Protein 4QWN (pdb70)

Organism: Mus musculus (NCBI:txid10090)

CATH classification: 2.60.120.650

Nearest PDB structures (foldseek):
  4qwn-assembly1_B  TM=1.015E+00  e=5.928E-11  Mus musculus
  4qxc-assembly2_D  TM=9.992E-01  e=4.638E-10  Mus musculus
  7uv9-assembly1_K  TM=1.011E+00  e=9.372E-08  Homo sapiens
  2yu2-assembly1_A  TM=9.706E-01  e=7.187E-08  Homo sapiens
  2yu1-assembly1_A  TM=9.712E-01  e=8.207E-08  Homo sapiens

Structure (mmCIF, N/CA/C/O backbone):
data_4QWN
#
_entry.id   4QWN
#
_cell.length_a   54.343
_cell.length_b   87.568
_cell.length_c   171.681
_cell.angle_alpha   90.00
_cell.angle_beta   90.00
_cell.angle_gamma   90.00
#
_symmetry.space_group_name_H-M   'P 21 21 21'
#
loop_
_entity.id
_entity.type
_entity.pdbx_description
1 polymer 'Lysine-specific demethylase 2A'
2 polymer 'Lysine-specific demethylase 2A'
3 polymer 'Histone H3.2'
4 non-polymer '2-OXOGLUTARIC ACID'
5 non-polymer 'NICKEL (II) ION'
6 water water
#
loop_
_atom_site.group_PDB
_atom_site.id
_atom_site.type_symbol
_atom_site.label_atom_id
_atom_site.label_alt_id
_atom_site.label_comp_id
_atom_site.label_asym_id
_atom_site.label_entity_id
_atom_site.label_seq_id
_atom_site.pdbx_PDB_ins_code
_atom_site.Cartn_x
_atom_site.Cartn_y
_atom_site.Cartn_z
_atom_site.occupancy
_atom_site.B_iso_or_equiv
_atom_site.auth_seq_id
_atom_site.auth_comp_id
_atom_site.auth_asym_id
_atom_site.auth_atom_id
_atom_site.pdbx_PDB_model_num
ATOM 1 N N . ARG A 1 1 ? -27.307 0.375 12.735 1.00 75.54 36 ARG A N 1
ATOM 2 C CA . ARG A 1 1 ? -26.705 0.821 14.019 1.00 76.68 36 ARG A CA 1
ATOM 3 C C . ARG A 1 1 ? -27.785 1.135 15.019 1.00 79.11 36 ARG A C 1
ATOM 4 O O . ARG A 1 1 ? -28.809 1.726 14.680 1.00 79.24 36 ARG A O 1
ATOM 12 N N . THR A 1 2 ? -27.521 0.757 16.262 1.00 77.47 37 THR A N 1
ATOM 13 C CA . THR A 1 2 ? -28.500 0.848 17.327 1.00 75.99 37 THR A CA 1
ATOM 14 C C . THR A 1 2 ? -28.179 1.941 18.360 1.00 69.94 37 THR A C 1
ATOM 15 O O . THR A 1 2 ? -29.089 2.448 19.009 1.00 70.63 37 THR A O 1
ATOM 19 N N . PHE A 1 3 ? -26.908 2.312 18.506 1.00 69.18 38 PHE A N 1
ATOM 20 C CA . PHE A 1 3 ? -26.508 3.379 19.458 1.00 66.79 38 PHE A CA 1
ATOM 21 C C . PHE A 1 3 ? -26.395 4.735 18.758 1.00 60.33 38 PHE A C 1
ATOM 22 O O . PHE A 1 3 ? -26.464 4.801 17.534 1.00 63.47 38 PHE A O 1
ATOM 30 N N . ASP A 1 4 ? -26.215 5.803 19.531 1.00 59.94 39 ASP A N 1
ATOM 31 C CA . ASP A 1 4 ? -26.297 7.164 18.999 1.00 63.67 39 ASP A CA 1
ATOM 32 C C . ASP A 1 4 ? -24.941 7.847 18.903 1.00 61.95 39 ASP A C 1
ATOM 33 O O . ASP A 1 4 ? -24.363 8.233 19.922 1.00 58.62 39 ASP A O 1
ATOM 38 N N . LEU A 1 5 ? -24.496 8.069 17.670 1.00 59.28 40 LEU A N 1
ATOM 39 C CA . LEU A 1 5 ? -23.145 8.531 17.385 1.00 60.17 40 LEU A CA 1
ATOM 40 C C . LEU A 1 5 ? -22.953 9.978 17.804 1.00 63.37 40 LEU A C 1
ATOM 41 O O . LEU A 1 5 ? -21.871 10.369 18.267 1.00 57.56 40 LEU A O 1
ATOM 46 N N . GLU A 1 6 ? -24.006 10.772 17.645 1.00 63.83 41 GLU A N 1
ATOM 47 C CA . GLU A 1 6 ? -23.940 12.193 17.975 1.00 68.65 41 GLU A CA 1
ATOM 48 C C . GLU A 1 6 ? -23.588 12.377 19.442 1.00 64.49 41 GLU A C 1
ATOM 49 O O . GLU A 1 6 ? -22.906 13.330 19.790 1.00 66.79 41 GLU A O 1
ATOM 55 N N . GLU A 1 7 ? -24.028 11.451 20.279 1.00 61.33 42 GLU A N 1
ATOM 56 C CA . GLU A 1 7 ? -23.792 11.526 21.715 1.00 62.63 42 GLU A CA 1
ATOM 57 C C . GLU A 1 7 ? -22.414 11.042 22.073 1.00 61.11 42 GLU A C 1
ATOM 58 O O . GLU A 1 7 ? -21.765 11.595 22.921 1.00 60.95 42 GLU A O 1
ATOM 64 N N . LYS A 1 8 ? -21.977 9.993 21.414 1.00 54.21 43 LYS A N 1
ATOM 65 C CA . LYS A 1 8 ? -20.621 9.504 21.587 1.00 51.74 43 LYS A CA 1
ATOM 66 C C . LYS A 1 8 ? -19.632 10.619 21.236 1.00 51.62 43 LYS A C 1
ATOM 67 O O . LYS A 1 8 ? -18.574 10.773 21.883 1.00 49.03 43 LYS A O 1
ATOM 73 N N . LEU A 1 9 ? -20.000 11.437 20.254 1.00 50.68 44 LEU A N 1
ATOM 74 C CA . LEU A 1 9 ? -19.181 12.607 19.888 1.00 56.14 44 LEU A CA 1
ATOM 75 C C . LEU A 1 9 ? -19.299 13.771 20.834 1.00 54.76 44 LEU A C 1
ATOM 76 O O . LEU A 1 9 ? -18.407 14.625 20.854 1.00 59.57 44 LEU A O 1
ATOM 81 N N . GLN A 1 10 ? -20.370 13.818 21.599 1.00 58.60 45 GLN A N 1
ATOM 82 C CA . GLN A 1 10 ? -20.639 14.977 22.449 1.00 67.02 45 GLN A CA 1
ATOM 83 C C . GLN A 1 10 ? -20.184 14.901 23.916 1.00 63.00 45 GLN A C 1
ATOM 84 O O . GLN A 1 10 ? -19.640 15.860 24.428 1.00 56.53 45 GLN A O 1
ATOM 90 N N . THR A 1 11 ? -20.420 13.762 24.561 1.00 58.35 46 THR A N 1
ATOM 91 C CA . THR A 1 11 ? -20.063 13.495 25.975 1.00 59.85 46 THR A CA 1
ATOM 92 C C . THR A 1 11 ? -18.580 13.783 26.317 1.00 61.96 46 THR A C 1
ATOM 93 O O . THR A 1 11 ? -17.707 13.710 25.463 1.00 57.77 46 THR A O 1
ATOM 97 N N . ASN A 1 12 ? -18.326 14.164 27.569 1.00 62.85 47 ASN A N 1
ATOM 98 C CA . ASN A 1 12 ? -16.967 14.220 28.105 1.00 65.31 47 ASN A CA 1
ATOM 99 C C . ASN A 1 12 ? -16.595 12.931 28.808 1.00 58.60 47 ASN A C 1
ATOM 100 O O . ASN A 1 12 ? -15.508 12.867 29.362 1.00 52.83 47 ASN A O 1
ATOM 105 N N . LYS A 1 13 ? -17.482 11.933 28.833 1.00 54.77 48 LYS A N 1
ATOM 106 C CA . LYS A 1 13 ? -17.203 10.694 29.583 1.00 61.91 48 LYS A CA 1
ATOM 107 C C . LYS A 1 13 ? -16.030 9.837 29.037 1.00 65.15 48 LYS A C 1
ATOM 108 O O . LYS A 1 13 ? -15.655 8.857 29.686 1.00 66.40 48 LYS A O 1
ATOM 114 N N . TYR A 1 14 ? -15.469 10.190 27.869 1.00 58.17 49 TYR A N 1
ATOM 115 C CA . TYR A 1 14 ? -14.297 9.490 27.328 1.00 50.51 49 TYR A CA 1
ATOM 116 C C . TYR A 1 14 ? -13.051 10.290 27.600 1.00 49.56 49 TYR A C 1
ATOM 117 O O . TYR A 1 14 ? -12.400 10.770 26.695 1.00 48.58 49 TYR A O 1
ATOM 126 N N . ASN A 1 15 ? -12.697 10.374 28.877 1.00 53.17 50 ASN A N 1
ATOM 127 C CA . ASN A 1 15 ? -11.727 11.363 29.356 1.00 51.19 50 ASN A CA 1
ATOM 128 C C . ASN A 1 15 ? -10.333 10.859 29.762 1.00 52.27 50 ASN A C 1
ATOM 129 O O . ASN A 1 15 ? -9.553 11.638 30.337 1.00 46.92 50 ASN A O 1
ATOM 134 N N . ALA A 1 16 ? -10.002 9.605 29.436 1.00 47.17 51 ALA A N 1
ATOM 135 C CA . ALA A 1 16 ? -8.676 9.066 29.716 1.00 46.68 51 ALA A CA 1
ATOM 136 C C . ALA A 1 16 ? -7.589 9.811 28.934 1.00 45.37 51 ALA A C 1
ATOM 137 O O . ALA A 1 16 ? -7.866 10.384 27.892 1.00 41.64 51 ALA A O 1
ATOM 139 N N . ASN A 1 17 ? -6.356 9.816 29.441 1.00 51.07 52 ASN A N 1
ATOM 140 C CA . ASN A 1 17 ? -5.222 10.430 28.730 1.00 55.00 52 ASN A CA 1
ATOM 141 C C . ASN A 1 17 ? -4.167 9.393 28.406 1.00 57.56 52 ASN A C 1
ATOM 142 O O . ASN A 1 17 ? -3.287 9.116 29.222 1.00 58.31 52 ASN A O 1
ATOM 147 N N . PHE A 1 18 ? -4.263 8.813 27.212 1.00 56.23 53 PHE A N 1
ATOM 148 C CA . PHE A 1 18 ? -3.320 7.785 26.790 1.00 45.32 53 PHE A CA 1
ATOM 149 C C . PHE A 1 18 ? -2.225 8.322 25.903 1.00 43.34 53 PHE A C 1
ATOM 150 O O . PHE A 1 18 ? -1.150 7.718 25.792 1.00 45.96 53 PHE A O 1
ATOM 158 N N . VAL A 1 19 ? -2.456 9.472 25.295 1.00 39.04 54 VAL A N 1
ATOM 159 C CA . VAL A 1 19 ? -1.599 9.909 24.247 1.00 39.96 54 VAL A CA 1
ATOM 160 C C . VAL A 1 19 ? -0.433 10.679 24.836 1.00 43.91 54 VAL A C 1
ATOM 161 O O . VAL A 1 19 ? -0.623 11.485 25.727 1.00 52.77 54 VAL A O 1
ATOM 165 N N . THR A 1 20 ? 0.767 10.420 24.333 1.00 42.23 55 THR A N 1
ATOM 166 C CA . THR A 1 20 ? 1.925 11.270 24.558 1.00 42.96 55 THR A CA 1
ATOM 167 C C . THR A 1 20 ? 2.024 12.259 23.399 1.00 45.22 55 THR A C 1
ATOM 168 O O . THR A 1 20 ? 2.113 11.839 22.231 1.00 44.45 55 THR A O 1
ATOM 172 N N . PHE A 1 21 ? 1.979 13.562 23.680 1.00 41.56 56 PHE A N 1
ATOM 173 C CA . PHE A 1 21 ? 2.113 14.554 22.609 1.00 41.28 56 PHE A CA 1
ATOM 174 C C . PHE A 1 21 ? 3.596 14.803 22.442 1.00 41.21 56 PHE A C 1
ATOM 175 O O . PHE A 1 21 ? 4.277 15.055 23.418 1.00 42.45 56 PHE A O 1
ATOM 183 N N . MET A 1 22 ? 4.128 14.718 21.234 1.00 40.08 57 MET A N 1
ATOM 184 C CA . MET A 1 22 ? 5.574 14.546 21.114 1.00 47.56 57 MET A CA 1
ATOM 185 C C . MET A 1 22 ? 6.238 15.340 20.018 1.00 45.59 57 MET A C 1
ATOM 186 O O . MET A 1 22 ? 5.621 15.679 19.007 1.00 52.34 57 MET A O 1
ATOM 191 N N . GLU A 1 23 ? 7.510 15.636 20.226 1.00 50.62 58 GLU A N 1
ATOM 192 C CA . GLU A 1 23 ? 8.318 16.294 19.193 1.00 59.26 58 GLU A CA 1
ATOM 193 C C . GLU A 1 23 ? 8.817 15.234 18.189 1.00 53.84 58 GLU A C 1
ATOM 194 O O . GLU A 1 23 ? 9.213 14.139 18.589 1.00 47.14 58 GLU A O 1
ATOM 200 N N . GLY A 1 24 ? 8.848 15.570 16.902 1.00 54.29 59 GLY A N 1
ATOM 201 C CA . GLY A 1 24 ? 9.335 14.625 15.892 1.00 54.44 59 GLY A CA 1
ATOM 202 C C . GLY A 1 24 ? 10.747 14.132 16.160 1.00 52.00 59 GLY A C 1
ATOM 203 O O . GLY A 1 24 ? 11.050 12.963 15.954 1.00 50.77 59 GLY A O 1
ATOM 204 N N . LYS A 1 25 ? 11.615 15.018 16.634 1.00 50.80 60 LYS A N 1
ATOM 205 C CA . LYS A 1 25 ? 13.013 14.642 16.861 1.00 54.87 60 LYS A CA 1
ATOM 206 C C . LYS A 1 25 ? 13.174 13.657 17.996 1.00 49.21 60 LYS A C 1
ATOM 207 O O . LYS A 1 25 ? 14.186 12.986 18.070 1.00 50.22 60 LYS A O 1
ATOM 213 N N . ASP A 1 26 ? 12.185 13.574 18.874 1.00 47.10 61 ASP A N 1
ATOM 214 C CA . ASP A 1 26 ? 12.261 12.670 20.008 1.00 52.65 61 ASP A CA 1
ATOM 215 C C . ASP A 1 26 ? 11.830 11.237 19.674 1.00 55.52 61 ASP A C 1
ATOM 216 O O . ASP A 1 26 ? 12.012 10.308 20.482 1.00 50.87 61 ASP A O 1
ATOM 221 N N . PHE A 1 27 ? 11.221 11.060 18.510 1.00 49.22 62 PHE A N 1
ATOM 222 C CA . PHE A 1 27 ? 10.713 9.755 18.117 1.00 46.00 62 PHE A CA 1
ATOM 223 C C . PHE A 1 27 ? 11.789 9.127 17.267 1.00 43.57 62 PHE A C 1
ATOM 224 O O . PHE A 1 27 ? 11.789 9.244 16.028 1.00 42.42 62 PHE A O 1
ATOM 232 N N . ASN A 1 28 ? 12.714 8.490 17.981 1.00 39.63 63 ASN A N 1
ATOM 233 C CA . ASN A 1 28 ? 13.850 7.813 17.414 1.00 42.76 63 ASN A CA 1
ATOM 234 C C . ASN A 1 28 ? 13.924 6.410 17.971 1.00 42.00 63 ASN A C 1
ATOM 235 O O . ASN A 1 28 ? 13.077 6.010 18.763 1.00 40.61 63 ASN A O 1
ATOM 240 N N . VAL A 1 29 ? 14.941 5.675 17.572 1.00 36.78 64 VAL A N 1
ATOM 241 C CA . VAL A 1 29 ? 15.072 4.296 17.993 1.00 40.74 64 VAL A CA 1
ATOM 242 C C . VAL A 1 29 ? 15.311 4.146 19.507 1.00 40.69 64 VAL A C 1
ATOM 243 O O . VAL A 1 29 ? 14.758 3.259 20.150 1.00 39.33 64 VAL A O 1
ATOM 247 N N . GLU A 1 30 ? 16.133 5.004 20.089 1.00 47.38 65 GLU A N 1
ATOM 248 C CA . GLU A 1 30 ? 16.300 5.003 21.557 1.00 45.66 65 GLU A CA 1
ATOM 249 C C . GLU A 1 30 ? 14.971 5.106 22.266 1.00 41.18 65 GLU A C 1
ATOM 250 O O . GLU A 1 30 ? 14.715 4.366 23.198 1.00 46.43 65 GLU A O 1
ATOM 256 N N . TYR A 1 31 ? 14.127 6.030 21.841 1.00 40.82 66 TYR A N 1
ATOM 257 C CA . TYR A 1 31 ? 12.788 6.085 22.403 1.00 40.35 66 TYR A CA 1
ATOM 258 C C . TYR A 1 31 ? 12.134 4.710 22.290 1.00 39.77 66 TYR A C 1
ATOM 259 O O . TYR A 1 31 ? 11.523 4.227 23.252 1.00 42.21 66 TYR A O 1
ATOM 268 N N . ILE A 1 32 ? 12.292 4.057 21.137 1.00 40.80 67 ILE A N 1
ATOM 269 C CA . ILE A 1 32 ? 11.646 2.737 20.927 1.00 39.81 67 ILE A CA 1
ATOM 270 C C . ILE A 1 32 ? 12.204 1.662 21.879 1.00 39.73 67 ILE A C 1
ATOM 271 O O . ILE A 1 32 ? 11.429 0.982 22.569 1.00 35.89 67 ILE A O 1
ATOM 276 N N . GLN A 1 33 ? 13.531 1.549 21.917 1.00 37.30 68 GLN A N 1
ATOM 277 C CA . GLN A 1 33 ? 14.251 0.683 22.836 1.00 42.70 68 GLN A CA 1
ATOM 278 C C . GLN A 1 33 ? 13.852 0.854 24.300 1.00 45.95 68 GLN A C 1
ATOM 279 O O . GLN A 1 33 ? 13.539 -0.114 24.959 1.00 44.26 68 GLN A O 1
ATOM 285 N N . ARG A 1 34 ? 13.853 2.088 24.795 1.00 52.64 69 ARG A N 1
ATOM 286 C CA . ARG A 1 34 ? 13.470 2.383 26.193 1.00 51.63 69 ARG A CA 1
ATOM 287 C C . ARG A 1 34 ? 11.987 2.172 26.531 1.00 47.70 69 ARG A C 1
ATOM 288 O O . ARG A 1 34 ? 11.712 1.629 27.583 1.00 42.59 69 ARG A O 1
ATOM 296 N N . GLY A 1 35 ? 11.050 2.573 25.663 1.00 46.85 70 GLY A N 1
ATOM 297 C CA . GLY A 1 35 ? 9.600 2.426 25.949 1.00 44.35 70 GLY A CA 1
ATOM 298 C C . GLY A 1 35 ? 8.803 1.298 25.277 1.00 49.78 70 GLY A C 1
ATOM 299 O O . GLY A 1 35 ? 7.633 1.037 25.632 1.00 49.18 70 GLY A O 1
ATOM 300 N N . GLY A 1 36 ? 9.393 0.624 24.297 1.00 42.52 71 GLY A N 1
ATOM 301 C CA . GLY A 1 36 ? 8.707 -0.461 23.647 1.00 41.88 71 GLY A CA 1
ATOM 302 C C . GLY A 1 36 ? 7.497 -0.070 22.805 1.00 42.52 71 GLY A C 1
ATOM 303 O O . GLY A 1 36 ? 6.654 -0.923 22.499 1.00 38.57 71 GLY A O 1
ATOM 304 N N . LEU A 1 37 ? 7.439 1.206 22.430 1.00 40.40 72 LEU A N 1
ATOM 305 C CA . LEU A 1 37 ? 6.357 1.790 21.643 1.00 45.07 72 LEU A CA 1
ATOM 306 C C . LEU A 1 37 ? 4.995 1.411 22.215 1.00 41.80 72 LEU A C 1
ATOM 307 O O . LEU A 1 37 ? 4.113 0.992 21.476 1.00 44.08 72 LEU A O 1
ATOM 312 N N . ARG A 1 38 ? 4.830 1.554 23.528 1.00 43.65 73 ARG A N 1
ATOM 313 C CA . ARG A 1 38 ? 3.595 1.144 24.199 1.00 41.91 73 ARG A CA 1
ATOM 314 C C . ARG A 1 38 ? 2.479 2.174 24.156 1.00 42.05 73 ARG A C 1
ATOM 315 O O . ARG A 1 38 ? 1.336 1.821 24.432 1.00 40.43 73 ARG A O 1
ATOM 323 N N . ASP A 1 39 ? 2.788 3.439 23.843 1.00 42.84 74 ASP A N 1
ATOM 324 C CA . ASP A 1 39 ? 1.805 4.533 24.011 1.00 41.43 74 ASP A CA 1
ATOM 325 C C . ASP A 1 39 ? 1.446 5.164 22.679 1.00 39.51 74 ASP A C 1
ATOM 326 O O . ASP A 1 39 ? 2.331 5.450 21.870 1.00 39.15 74 ASP A O 1
ATOM 331 N N . PRO A 1 40 ? 0.158 5.451 22.459 1.00 37.56 75 PRO A N 1
ATOM 332 C CA . PRO A 1 40 ? -0.151 6.296 21.300 1.00 39.02 75 PRO A CA 1
ATOM 333 C C . PRO A 1 40 ? 0.555 7.663 21.325 1.00 44.01 75 PRO A C 1
ATOM 334 O O . PRO A 1 40 ? 0.643 8.313 22.359 1.00 45.62 75 PRO A O 1
ATOM 338 N N . LEU A 1 41 ? 1.057 8.064 20.166 1.00 43.59 76 LEU A N 1
ATOM 339 C CA . LEU A 1 41 ? 1.831 9.264 20.012 1.00 45.87 76 LEU A CA 1
ATOM 340 C C . LEU A 1 41 ? 1.178 10.173 19.022 1.00 44.36 76 LEU A C 1
ATOM 341 O O . LEU A 1 41 ? 0.576 9.709 18.040 1.00 50.75 76 LEU A O 1
ATOM 346 N N . ILE A 1 42 ? 1.288 11.466 19.281 1.00 42.37 77 ILE A N 1
ATOM 347 C CA . ILE A 1 42 ? 0.785 12.489 18.382 1.00 42.55 77 ILE A CA 1
ATOM 348 C C . ILE A 1 42 ? 1.855 13.525 18.167 1.00 46.28 77 ILE A C 1
ATOM 349 O O . ILE A 1 42 ? 2.457 14.006 19.122 1.00 47.07 77 ILE A O 1
ATOM 354 N N . PHE A 1 43 ? 2.072 13.874 16.909 1.00 43.89 78 PHE A N 1
ATOM 355 C CA . PHE A 1 43 ? 2.985 14.923 16.545 1.00 41.80 78 PHE A CA 1
ATOM 356 C C . PHE A 1 43 ? 2.134 16.007 15.915 1.00 46.28 78 PHE A C 1
ATOM 357 O O . PHE A 1 43 ? 1.574 15.803 14.828 1.00 43.88 78 PHE A O 1
ATOM 365 N N . LYS A 1 44 ? 2.020 17.144 16.598 1.00 44.46 79 LYS A N 1
ATOM 366 C CA . LYS A 1 44 ? 1.172 18.242 16.129 1.00 48.64 79 LYS A CA 1
ATOM 367 C C . LYS A 1 44 ? 1.779 18.980 14.946 1.00 47.00 79 LYS A C 1
ATOM 368 O O . LYS A 1 44 ? 1.053 19.593 14.190 1.00 48.31 79 LYS A O 1
ATOM 374 N N . ASN A 1 45 ? 3.092 18.899 14.752 1.00 51.83 80 ASN A N 1
ATOM 375 C CA . ASN A 1 45 ? 3.666 19.178 13.415 1.00 53.97 80 ASN A CA 1
ATOM 376 C C . ASN A 1 45 ? 4.679 18.130 12.953 1.00 51.18 80 ASN A C 1
ATOM 377 O O . ASN A 1 45 ? 5.169 17.326 13.730 1.00 55.22 80 ASN A O 1
ATOM 382 N N . SER A 1 46 ? 4.989 18.151 11.670 1.00 50.92 81 SER A N 1
ATOM 383 C CA . SER A 1 46 ? 5.818 17.121 11.063 1.00 51.74 81 SER A CA 1
ATOM 384 C C . SER A 1 46 ? 7.308 17.236 11.375 1.00 51.28 81 SER A C 1
ATOM 385 O O . SER A 1 46 ? 8.065 16.314 11.052 1.00 55.21 81 SER A O 1
ATOM 388 N N . ASP A 1 47 ? 7.732 18.324 12.024 1.00 48.12 82 ASP A N 1
ATOM 389 C CA . ASP A 1 47 ? 9.174 18.624 12.193 1.00 48.87 82 ASP A CA 1
ATOM 390 C C . ASP A 1 47 ? 9.965 17.443 12.764 1.00 44.27 82 ASP A C 1
ATOM 391 O O . ASP A 1 47 ? 9.538 16.815 13.728 1.00 44.07 82 ASP A O 1
ATOM 396 N N . GLY A 1 48 ? 11.105 17.148 12.140 1.00 44.06 83 GLY A N 1
ATOM 397 C CA . GLY A 1 48 ? 12.003 16.032 12.524 1.00 44.61 83 GLY A CA 1
ATOM 398 C C . GLY A 1 48 ? 11.461 14.614 12.472 1.00 48.91 83 GLY A C 1
ATOM 399 O O . GLY A 1 48 ? 12.006 13.728 13.148 1.00 52.43 83 GLY A O 1
ATOM 400 N N . LEU A 1 49 ? 10.377 14.392 11.710 1.00 49.76 84 LEU A N 1
ATOM 401 C CA . LEU A 1 49 ? 9.761 13.059 11.592 1.00 45.84 84 LEU A CA 1
ATOM 402 C C . LEU A 1 49 ? 10.307 12.286 10.419 1.00 46.12 84 LEU A C 1
ATOM 403 O O . LEU A 1 49 ? 10.332 11.044 10.440 1.00 49.92 84 LEU A O 1
ATOM 408 N N . GLY A 1 50 ? 10.698 13.019 9.386 1.00 42.36 85 GLY A N 1
ATOM 409 C CA . GLY A 1 50 ? 11.183 12.430 8.153 1.00 43.68 85 GLY A CA 1
ATOM 410 C C . GLY A 1 50 ? 10.128 12.224 7.085 1.00 43.97 85 GLY A C 1
ATOM 411 O O . GLY A 1 50 ? 10.452 11.715 6.027 1.00 44.59 85 GLY A O 1
ATOM 412 N N . ILE A 1 51 ? 8.879 12.622 7.341 1.00 45.81 86 ILE A N 1
ATOM 413 C CA . ILE A 1 51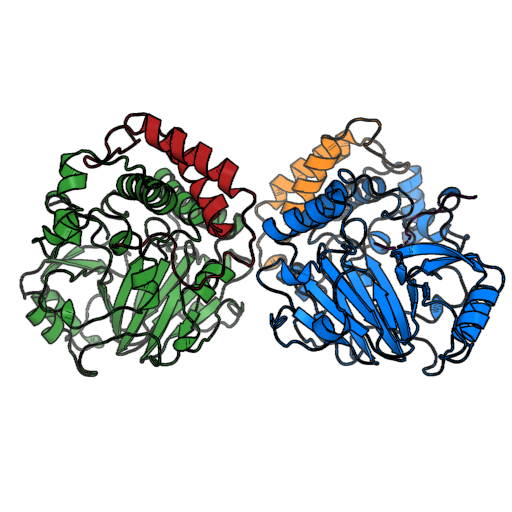 ? 7.784 12.414 6.379 1.00 48.78 86 ILE A CA 1
ATOM 414 C C . ILE A 1 51 ? 7.852 13.317 5.139 1.00 53.43 86 ILE A C 1
ATOM 415 O O . ILE A 1 51 ? 8.353 14.432 5.200 1.00 52.24 86 ILE A O 1
ATOM 420 N N . LYS A 1 52 ? 7.354 12.801 4.014 1.00 56.61 87 LYS A N 1
ATOM 421 C CA . LYS A 1 52 ? 7.085 13.580 2.797 1.00 49.76 87 LYS A CA 1
ATOM 422 C C . LYS A 1 52 ? 5.651 13.285 2.408 1.00 45.18 87 LYS A C 1
ATOM 423 O O . LYS A 1 52 ? 5.189 12.173 2.592 1.00 44.36 87 LYS A O 1
ATOM 429 N N . MET A 1 53 ? 4.943 14.278 1.899 1.00 46.32 88 MET A N 1
ATOM 430 C CA . MET A 1 53 ? 3.547 14.131 1.463 1.00 46.72 88 MET A CA 1
ATOM 431 C C . MET A 1 53 ? 3.355 14.857 0.124 1.00 45.36 88 MET A C 1
ATOM 432 O O . MET A 1 53 ? 4.212 15.596 -0.299 1.00 50.61 88 MET A O 1
ATOM 437 N N . PRO A 1 54 ? 2.220 14.647 -0.542 1.00 49.22 89 PRO A N 1
ATOM 438 C CA . PRO A 1 54 ? 1.935 15.341 -1.783 1.00 49.04 89 PRO A CA 1
ATOM 439 C C . PRO A 1 54 ? 1.626 16.814 -1.613 1.00 50.58 89 PRO A C 1
ATOM 440 O O . PRO A 1 54 ? 1.535 17.314 -0.488 1.00 47.65 89 PRO A O 1
ATOM 444 N N . ASP A 1 55 ? 1.442 17.474 -2.754 1.00 51.04 90 ASP A N 1
ATOM 445 C CA . ASP A 1 55 ? 0.939 18.839 -2.818 1.00 56.77 90 ASP A CA 1
ATOM 446 C C . ASP A 1 55 ? -0.247 18.969 -1.859 1.00 55.57 90 ASP A C 1
ATOM 447 O O . ASP A 1 55 ? -1.159 18.139 -1.880 1.00 48.79 90 ASP A O 1
ATOM 452 N N . PRO A 1 56 ? -0.225 19.983 -0.988 1.00 51.49 91 PRO A N 1
ATOM 453 C CA . PRO A 1 56 ? -1.341 20.299 -0.122 1.00 48.87 91 PRO A CA 1
ATOM 454 C C . PRO A 1 56 ? -2.735 20.328 -0.699 1.00 46.15 91 PRO A C 1
ATOM 455 O O . PRO A 1 56 ? -3.670 20.074 0.038 1.00 46.73 91 PRO A O 1
ATOM 459 N N . ASP A 1 57 ? -2.907 20.626 -1.976 1.00 50.12 92 ASP A N 1
ATOM 460 C CA . ASP A 1 57 ? -4.262 20.622 -2.554 1.00 55.29 92 ASP A CA 1
ATOM 461 C C . ASP A 1 57 ? -4.533 19.388 -3.419 1.00 54.47 92 ASP A C 1
ATOM 462 O O . ASP A 1 57 ? -5.489 19.354 -4.191 1.00 58.71 92 ASP A O 1
ATOM 467 N N . PHE A 1 58 ? -3.698 18.369 -3.256 1.00 51.91 93 PHE A N 1
ATOM 468 C CA . PHE A 1 58 ? -3.927 17.055 -3.858 1.00 45.71 93 PHE A CA 1
ATOM 469 C C . PHE A 1 58 ? -5.365 16.646 -3.629 1.00 42.61 93 PHE A C 1
ATOM 470 O O . PHE A 1 58 ? -5.907 16.815 -2.525 1.00 39.67 93 PHE A O 1
ATOM 478 N N . THR A 1 59 ? -5.989 16.172 -4.699 1.00 37.53 94 THR A N 1
ATOM 479 C CA . THR A 1 59 ? -7.363 15.757 -4.654 1.00 37.95 94 THR A CA 1
ATOM 480 C C . THR A 1 59 ? -7.434 14.272 -4.943 1.00 38.79 94 THR A C 1
ATOM 481 O O . THR A 1 59 ? -6.447 13.653 -5.357 1.00 40.76 94 THR A O 1
ATOM 485 N N . VAL A 1 60 ? -8.627 13.737 -4.744 1.00 36.32 95 VAL A N 1
ATOM 486 C CA . VAL A 1 60 ? -8.921 12.341 -4.992 1.00 39.87 95 VAL A CA 1
ATOM 487 C C . VAL A 1 60 ? -8.817 12.067 -6.504 1.00 38.91 95 VAL A C 1
ATOM 488 O O . VAL A 1 60 ? -8.401 10.974 -6.886 1.00 33.53 95 VAL A O 1
ATOM 492 N N . ASN A 1 61 ? -9.152 13.043 -7.362 1.00 38.89 96 ASN A N 1
ATOM 493 C CA . ASN A 1 61 ? -8.908 12.841 -8.799 1.00 37.56 96 ASN A CA 1
ATOM 494 C C . ASN A 1 61 ? -7.439 12.656 -9.111 1.00 38.26 96 ASN A C 1
ATOM 495 O O . ASN A 1 61 ? -7.104 11.798 -9.930 1.00 40.47 96 ASN A O 1
ATOM 500 N N . ASP A 1 62 ? -6.561 13.408 -8.437 1.00 38.73 97 ASP A N 1
ATOM 501 C CA . ASP A 1 62 ? -5.097 13.167 -8.569 1.00 39.97 97 ASP A CA 1
ATOM 502 C C . ASP A 1 62 ? -4.704 11.781 -8.057 1.00 39.96 97 ASP A C 1
ATOM 503 O O . ASP A 1 62 ? -3.746 11.170 -8.547 1.00 37.53 97 ASP A O 1
ATOM 508 N N . VAL A 1 63 ? -5.394 11.293 -7.035 1.00 36.87 98 VAL A N 1
ATOM 509 C CA . VAL A 1 63 ? -5.071 9.953 -6.548 1.00 36.44 98 VAL A CA 1
ATOM 510 C C . VAL A 1 63 ? -5.459 8.941 -7.611 1.00 34.04 98 VAL A C 1
ATOM 511 O O . VAL A 1 63 ? -4.745 7.982 -7.851 1.00 31.49 98 VAL A O 1
ATOM 515 N N . LYS A 1 64 ? -6.626 9.168 -8.208 1.00 35.46 99 LYS A N 1
ATOM 516 C CA . LYS A 1 64 ? -7.146 8.300 -9.233 1.00 35.35 99 LYS A CA 1
ATOM 517 C C . LYS A 1 64 ? -6.163 8.159 -10.395 1.00 39.11 99 LYS A C 1
ATOM 518 O O . LYS A 1 64 ? -5.957 7.057 -10.883 1.00 41.18 99 LYS A O 1
ATOM 524 N N . MET A 1 65 ? -5.535 9.248 -10.820 1.00 42.47 100 MET A N 1
ATOM 525 C CA . MET A 1 65 ? -4.654 9.172 -11.984 1.00 44.45 100 MET A CA 1
ATOM 526 C C . MET A 1 65 ? -3.329 8.502 -11.668 1.00 42.97 100 MET A C 1
ATOM 527 O O . MET A 1 65 ? -2.770 7.836 -12.522 1.00 39.47 100 MET A O 1
ATOM 532 N N . CYS A 1 66 ? -2.833 8.668 -10.448 1.00 40.48 101 CYS A N 1
ATOM 533 C CA . CYS A 1 66 ? -1.633 7.980 -10.048 1.00 40.74 101 CYS A CA 1
ATOM 534 C C . CYS A 1 66 ? -1.811 6.471 -9.985 1.00 43.12 101 CYS A C 1
ATOM 535 O O . CYS A 1 66 ? -0.880 5.736 -10.285 1.00 42.03 101 CYS A O 1
ATOM 538 N N . VAL A 1 67 ? -3.000 6.011 -9.599 1.00 38.78 102 VAL A N 1
ATOM 539 C CA . VAL A 1 67 ? -3.179 4.596 -9.341 1.00 39.21 102 VAL A CA 1
ATOM 540 C C . VAL A 1 67 ? -3.939 3.941 -10.465 1.00 37.59 102 VAL A C 1
ATOM 541 O O . VAL A 1 67 ? -3.880 2.729 -10.648 1.00 32.64 102 VAL A O 1
ATOM 545 N N . GLY A 1 68 ? -4.671 4.745 -11.214 1.00 38.14 103 GLY A N 1
ATOM 546 C CA . GLY A 1 68 ? -5.384 4.244 -12.379 1.00 40.03 103 GLY A CA 1
ATOM 547 C C . GLY A 1 68 ? -6.869 4.348 -12.192 1.00 36.94 103 GLY A C 1
ATOM 548 O O . GLY A 1 68 ? -7.369 4.023 -11.135 1.00 34.77 103 GLY A O 1
ATOM 549 N N . SER A 1 69 ? -7.556 4.824 -13.231 1.00 37.49 104 SER A N 1
ATOM 550 C CA . SER A 1 69 ? -9.003 4.915 -13.255 1.00 36.65 104 SER A CA 1
ATOM 551 C C . SER A 1 69 ? -9.666 3.584 -13.036 1.00 34.02 104 SER A C 1
ATOM 552 O O . SER A 1 69 ? -10.750 3.531 -12.463 1.00 35.50 104 SER A O 1
ATOM 555 N N . ARG A 1 70 ? -9.077 2.524 -13.586 1.00 32.75 105 ARG A N 1
ATOM 556 C CA . ARG A 1 70 ? -9.753 1.238 -13.636 1.00 36.50 105 ARG A CA 1
ATOM 557 C C . ARG A 1 70 ? -9.428 0.359 -12.458 1.00 36.84 105 ARG A C 1
ATOM 558 O O . ARG A 1 70 ? -10.072 -0.670 -12.261 1.00 37.54 105 ARG A O 1
ATOM 566 N N . ARG A 1 71 ? -8.452 0.753 -11.643 1.00 37.60 106 ARG A N 1
ATOM 567 C CA . ARG A 1 71 ? -8.159 -0.024 -10.420 1.00 38.85 106 ARG A CA 1
ATOM 568 C C . ARG A 1 71 ? -9.384 -0.259 -9.525 1.00 34.65 106 ARG A C 1
ATOM 569 O O . ARG A 1 71 ? -10.090 0.682 -9.209 1.00 34.69 106 ARG A O 1
ATOM 577 N N . MET A 1 72 ? -9.615 -1.514 -9.120 1.00 37.30 107 MET A N 1
ATOM 578 C CA . MET A 1 72 ? -10.682 -1.863 -8.155 1.00 37.90 107 MET A CA 1
ATOM 579 C C . MET A 1 72 ? -10.269 -1.487 -6.746 1.00 37.07 107 MET A C 1
ATOM 580 O O . MET A 1 72 ? -9.161 -1.756 -6.343 1.00 40.62 107 MET A O 1
ATOM 585 N N . VAL A 1 73 ? -11.174 -0.865 -6.016 1.00 36.50 108 VAL A N 1
ATOM 586 C CA . VAL A 1 73 ? -10.929 -0.367 -4.682 1.00 40.53 108 VAL A CA 1
ATOM 587 C C . VAL A 1 73 ? -11.945 -0.951 -3.735 1.00 39.95 108 VAL A C 1
ATOM 588 O O . VAL A 1 73 ? -13.140 -0.984 -4.036 1.00 40.85 108 VAL A O 1
ATOM 592 N N . ASP A 1 74 ? -11.471 -1.347 -2.562 1.00 41.33 109 ASP A N 1
ATOM 593 C CA . ASP A 1 74 ? -12.340 -1.777 -1.485 1.00 42.69 109 ASP A CA 1
ATOM 594 C C . ASP A 1 74 ? -12.913 -0.558 -0.823 1.00 42.20 109 ASP A C 1
ATOM 595 O O . ASP A 1 74 ? -12.193 0.359 -0.412 1.00 42.03 109 ASP A O 1
ATOM 600 N N . VAL A 1 75 ? -14.224 -0.572 -0.732 1.00 40.53 110 VAL A N 1
ATOM 601 C CA . VAL A 1 75 ? -14.986 0.505 -0.194 1.00 41.31 110 VAL A CA 1
ATOM 602 C C . VAL A 1 75 ? -15.864 -0.078 0.883 1.00 44.19 110 VAL A C 1
ATOM 603 O O . VAL A 1 75 ? -16.505 -1.102 0.685 1.00 51.31 110 VAL A O 1
ATOM 607 N N . MET A 1 76 ? -15.896 0.579 2.026 1.00 46.35 111 MET A N 1
ATOM 608 C CA . MET A 1 76 ? -16.782 0.190 3.116 1.00 47.17 111 MET A CA 1
ATOM 609 C C . MET A 1 76 ? -18.141 0.913 2.987 1.00 46.48 111 MET A C 1
ATOM 610 O O . MET A 1 76 ? -18.235 2.128 2.667 1.00 42.18 111 MET A O 1
ATOM 615 N N . ASP A 1 77 ? -19.197 0.162 3.235 1.00 43.07 112 ASP A N 1
ATOM 616 C CA . ASP A 1 77 ? -20.520 0.705 3.296 1.00 40.51 112 ASP A CA 1
ATOM 617 C C . ASP A 1 77 ? -20.686 1.004 4.781 1.00 43.36 112 ASP A C 1
ATOM 618 O O . ASP A 1 77 ? -20.722 0.095 5.604 1.00 45.50 112 ASP A O 1
ATOM 623 N N . VAL A 1 78 ? -20.709 2.281 5.130 1.00 38.85 113 VAL A N 1
ATOM 624 C CA . VAL A 1 78 ? -20.662 2.686 6.533 1.00 42.46 113 VAL A CA 1
ATOM 625 C C . VAL A 1 78 ? -21.838 2.135 7.368 1.00 43.40 113 VAL A C 1
ATOM 626 O O . VAL A 1 78 ? -21.642 1.692 8.517 1.00 43.43 113 VAL A O 1
ATOM 630 N N . ASN A 1 79 ? -23.037 2.136 6.798 1.00 46.01 114 ASN A N 1
ATOM 631 C CA . ASN A 1 79 ? -24.212 1.726 7.556 1.00 46.57 114 ASN A CA 1
ATOM 632 C C . ASN A 1 79 ? -24.238 0.227 7.825 1.00 51.15 114 ASN A C 1
ATOM 633 O O . ASN A 1 79 ? -24.944 -0.204 8.717 1.00 53.66 114 ASN A O 1
ATOM 638 N N . THR A 1 80 ? -23.499 -0.573 7.059 1.00 48.85 115 THR A N 1
ATOM 639 C CA . THR A 1 80 ? -23.394 -2.007 7.371 1.00 48.88 115 THR A CA 1
ATOM 640 C C . THR A 1 80 ? -22.032 -2.419 7.903 1.00 47.30 115 THR A C 1
ATOM 641 O O . THR A 1 80 ? -21.860 -3.547 8.307 1.00 47.61 115 THR A O 1
ATOM 645 N N . GLN A 1 81 ? -21.066 -1.511 7.908 1.00 49.27 116 GLN A N 1
ATOM 646 C CA . GLN A 1 81 ? -19.667 -1.884 8.100 1.00 50.98 116 GLN A CA 1
ATOM 647 C C . GLN A 1 81 ? -19.254 -3.093 7.236 1.00 54.10 116 GLN A C 1
ATOM 648 O O . GLN A 1 81 ? -18.334 -3.818 7.604 1.00 58.06 116 GLN A O 1
ATOM 654 N N . LYS A 1 82 ? -19.921 -3.325 6.101 1.00 57.77 117 LYS A N 1
ATOM 655 C CA . LYS A 1 82 ? -19.517 -4.406 5.174 1.00 54.03 117 LYS A CA 1
ATOM 656 C C . LYS A 1 82 ? -18.814 -3.831 3.933 1.00 52.22 117 LYS A C 1
ATOM 657 O O . LYS A 1 82 ? -18.964 -2.647 3.594 1.00 48.34 117 LYS A O 1
ATOM 663 N N . GLY A 1 83 ? -18.024 -4.667 3.276 1.00 44.18 118 GLY A N 1
ATOM 664 C CA . GLY A 1 83 ? -17.268 -4.234 2.107 1.00 48.52 118 GLY A CA 1
ATOM 665 C C . GLY A 1 83 ? -17.944 -4.439 0.769 1.00 43.96 118 GLY A C 1
ATOM 666 O O . GLY A 1 83 ? -18.610 -5.424 0.565 1.00 44.11 118 GLY A O 1
ATOM 667 N N . ILE A 1 84 ? -17.771 -3.471 -0.125 1.00 45.16 119 ILE A N 1
ATOM 668 C CA . ILE A 1 84 ? -18.083 -3.610 -1.548 1.00 42.86 119 ILE A CA 1
ATOM 669 C C . ILE A 1 84 ? -16.861 -3.137 -2.357 1.00 45.36 119 ILE A C 1
ATOM 670 O O . ILE A 1 84 ? -15.797 -2.848 -1.780 1.00 43.78 119 ILE A O 1
ATOM 675 N N . GLU A 1 85 ? -17.000 -3.087 -3.675 1.00 40.72 120 GLU A N 1
ATOM 676 C CA . GLU A 1 85 ? -15.908 -2.747 -4.543 1.00 45.83 120 GLU A CA 1
ATOM 677 C C . GLU A 1 85 ? -16.403 -1.851 -5.658 1.00 43.24 120 GLU A C 1
ATOM 678 O O . GLU A 1 85 ? -17.522 -2.008 -6.098 1.00 45.25 120 GLU A O 1
ATOM 684 N N . MET A 1 86 ? -15.547 -0.946 -6.120 1.00 38.32 121 MET A N 1
ATOM 685 C CA . MET A 1 86 ? -15.772 -0.214 -7.347 1.00 37.24 121 MET A CA 1
ATOM 686 C C . MET A 1 86 ? -14.425 0.158 -7.958 1.00 37.53 121 MET A C 1
ATOM 687 O O . MET A 1 86 ? -13.387 -0.116 -7.371 1.00 40.45 121 MET A O 1
ATOM 692 N N . THR A 1 87 ? -14.416 0.719 -9.158 1.00 35.46 122 THR A N 1
ATOM 693 C CA . THR A 1 87 ? -13.200 1.285 -9.690 1.00 36.28 122 THR A CA 1
ATOM 694 C C . THR A 1 87 ? -12.956 2.656 -9.051 1.00 37.17 122 THR A C 1
ATOM 695 O O . THR A 1 87 ? -13.870 3.253 -8.479 1.00 33.20 122 THR A O 1
ATOM 699 N N . MET A 1 88 ? -11.714 3.132 -9.162 1.00 38.34 123 MET A N 1
ATOM 700 C CA . MET A 1 88 ? -11.292 4.406 -8.610 1.00 35.33 123 MET A CA 1
ATOM 701 C C . MET A 1 88 ? -11.967 5.541 -9.337 1.00 37.66 123 MET A C 1
ATOM 702 O O . MET A 1 88 ? -12.117 6.620 -8.759 1.00 39.28 123 MET A O 1
ATOM 707 N N . ALA A 1 89 ? -12.302 5.343 -10.618 1.00 37.86 124 ALA A N 1
ATOM 708 C CA . ALA A 1 89 ? -13.032 6.365 -11.346 1.00 38.61 124 ALA A CA 1
ATOM 709 C C . ALA A 1 89 ? -14.434 6.533 -10.739 1.00 33.50 124 ALA A C 1
ATOM 710 O O . ALA A 1 89 ? -14.948 7.638 -10.582 1.00 34.81 124 ALA A O 1
ATOM 712 N N . GLN A 1 90 ? -15.034 5.434 -10.354 1.00 30.52 125 GLN A N 1
ATOM 713 C CA . GLN A 1 90 ? -16.350 5.494 -9.778 1.00 30.12 125 GLN A CA 1
ATOM 714 C C . GLN A 1 90 ? -16.309 6.057 -8.349 1.00 32.90 125 GLN A C 1
ATOM 715 O O . GLN A 1 90 ? -17.208 6.811 -7.927 1.00 35.80 125 GLN A O 1
ATOM 721 N N . TRP A 1 91 ? -15.271 5.689 -7.597 1.00 34.72 126 TRP A N 1
ATOM 722 C CA . TRP A 1 91 ? -15.064 6.228 -6.265 1.00 32.84 126 TRP A CA 1
ATOM 723 C C . TRP A 1 91 ? -14.908 7.739 -6.341 1.00 32.75 126 TRP A C 1
ATOM 724 O O . TRP A 1 91 ? -15.550 8.482 -5.585 1.00 32.35 126 TRP A O 1
ATOM 735 N N . THR A 1 92 ? -14.067 8.179 -7.259 1.00 30.65 127 THR A N 1
ATOM 736 C CA . THR A 1 92 ? -13.828 9.588 -7.474 1.00 34.42 127 THR A CA 1
ATOM 737 C C . THR A 1 92 ? -15.153 10.343 -7.726 1.00 35.87 127 THR A C 1
ATOM 738 O O . THR A 1 92 ? -15.472 11.304 -7.025 1.00 36.24 127 THR A O 1
ATOM 742 N N . ARG A 1 93 ? -15.948 9.858 -8.673 1.00 38.44 128 ARG A N 1
ATOM 743 C CA . ARG A 1 93 ? -17.284 10.424 -8.929 1.00 40.03 128 ARG A CA 1
ATOM 744 C C . ARG A 1 93 ? -18.105 10.527 -7.644 1.00 38.74 128 ARG A C 1
ATOM 745 O O . ARG A 1 93 ? -18.715 11.562 -7.359 1.00 36.73 128 ARG A O 1
ATOM 753 N N . TYR A 1 94 ? -18.120 9.445 -6.875 1.00 38.46 129 TYR A N 1
ATOM 754 C CA . TYR A 1 94 ? -18.884 9.448 -5.643 1.00 37.33 129 TYR A CA 1
ATOM 755 C C . TYR A 1 94 ? -18.339 10.504 -4.694 1.00 37.38 129 TYR A C 1
ATOM 756 O O . TYR A 1 94 ? -19.110 11.246 -4.107 1.00 36.94 129 TYR A O 1
ATOM 765 N N . TYR A 1 95 ? -17.010 10.562 -4.559 1.00 38.04 130 TYR A N 1
ATOM 766 C CA . TYR A 1 95 ? -16.359 11.469 -3.630 1.00 42.88 130 TYR A CA 1
ATOM 767 C C . TYR A 1 95 ? -16.558 12.920 -4.039 1.00 44.51 130 TYR A C 1
ATOM 768 O O . TYR A 1 95 ? -16.593 13.795 -3.183 1.00 42.71 130 TYR A O 1
ATOM 777 N N . GLU A 1 96 ? -16.622 13.159 -5.345 1.00 46.28 131 GLU A N 1
ATOM 778 C CA . GLU A 1 96 ? -16.812 14.511 -5.894 1.00 44.91 131 GLU A CA 1
ATOM 779 C C . GLU A 1 96 ? -18.278 14.944 -5.955 1.00 41.62 131 GLU A C 1
ATOM 780 O O . GLU A 1 96 ? -18.572 16.096 -6.136 1.00 43.10 131 GLU A O 1
ATOM 786 N N . THR A 1 97 ? -19.195 14.014 -5.776 1.00 43.12 132 THR A N 1
ATOM 787 C CA . THR A 1 97 ? -20.606 14.352 -5.689 1.00 44.23 132 THR A CA 1
ATOM 788 C C . THR A 1 97 ? -20.904 15.241 -4.476 1.00 48.67 132 THR A C 1
ATOM 789 O O . THR A 1 97 ? -20.466 14.926 -3.357 1.00 44.94 132 THR A O 1
ATOM 793 N N . PRO A 1 98 ? -21.678 16.332 -4.675 1.00 51.20 133 PRO A N 1
ATOM 794 C CA . PRO A 1 98 ? -21.941 17.162 -3.494 1.00 50.53 133 PRO A CA 1
ATOM 795 C C . PRO A 1 98 ? -22.685 16.394 -2.354 1.00 51.01 133 PRO A C 1
ATOM 796 O O . PRO A 1 98 ? -23.453 15.448 -2.618 1.00 49.34 133 PRO A O 1
ATOM 800 N N . GLU A 1 99 ? -22.417 16.817 -1.110 1.00 52.52 134 GLU A N 1
ATOM 801 C CA . GLU A 1 99 ? -22.774 16.085 0.125 1.00 54.33 134 GLU A CA 1
ATOM 802 C C . GLU A 1 99 ? -24.249 15.625 0.227 1.00 56.07 134 GLU A C 1
ATOM 803 O O . GLU A 1 99 ? -24.543 14.600 0.811 1.00 54.86 134 GLU A O 1
ATOM 809 N N . GLU A 1 100 ? -25.164 16.386 -0.345 1.00 60.28 135 GLU A N 1
ATOM 810 C CA . GLU A 1 100 ? -26.601 16.121 -0.203 1.00 61.03 135 GLU A CA 1
ATOM 811 C C . GLU A 1 100 ? -27.076 15.115 -1.227 1.00 62.99 135 GLU A C 1
ATOM 812 O O . GLU A 1 100 ? -28.008 14.382 -0.963 1.00 70.24 135 GLU A O 1
ATOM 818 N N . GLU A 1 101 ? -26.435 15.079 -2.393 1.00 64.20 136 GLU A N 1
ATOM 819 C CA . GLU A 1 101 ? -26.811 14.144 -3.450 1.00 60.66 136 GLU A CA 1
ATOM 820 C C . GLU A 1 101 ? -26.138 12.767 -3.268 1.00 62.16 136 GLU A C 1
ATOM 821 O O . GLU A 1 101 ? -26.499 11.818 -3.963 1.00 56.13 136 GLU A O 1
ATOM 827 N N . ARG A 1 102 ? -25.179 12.652 -2.340 1.00 58.93 137 ARG A N 1
ATOM 828 C CA . ARG A 1 102 ? -24.548 11.354 -2.050 1.00 57.11 137 ARG A CA 1
ATOM 829 C C . ARG A 1 102 ? -25.599 10.495 -1.375 1.00 55.29 137 ARG A C 1
ATOM 830 O O . ARG A 1 102 ? -26.081 10.845 -0.327 1.00 62.20 137 ARG A O 1
ATOM 838 N N . GLU A 1 103 ? -25.997 9.404 -2.009 1.00 59.41 138 GLU A N 1
ATOM 839 C CA . GLU A 1 103 ? -27.119 8.589 -1.532 1.00 63.84 138 GLU A CA 1
ATOM 840 C C . GLU A 1 103 ? -26.736 7.864 -0.243 1.00 62.04 138 GLU A C 1
ATOM 841 O O . GLU A 1 103 ? -27.470 7.908 0.746 1.00 59.12 138 GLU A O 1
ATOM 847 N N . LYS A 1 104 ? -25.563 7.235 -0.259 1.00 55.75 139 LYS A N 1
ATOM 848 C CA . LYS A 1 104 ? -25.088 6.451 0.862 1.00 52.67 139 LYS A CA 1
ATOM 849 C C . LYS A 1 104 ? -23.777 6.988 1.376 1.00 46.27 139 LYS A C 1
ATOM 850 O O . LYS A 1 104 ? -23.100 7.740 0.677 1.00 44.08 139 LYS A O 1
ATOM 856 N N . LEU A 1 105 ? -23.437 6.620 2.614 1.00 41.76 140 LEU A N 1
ATOM 857 C CA . LEU A 1 105 ? -22.138 6.958 3.191 1.00 40.85 140 LEU A CA 1
ATOM 858 C C . LEU A 1 105 ? -21.180 5.825 2.877 1.00 39.12 140 LEU A C 1
ATOM 859 O O . LEU A 1 105 ? -21.435 4.680 3.240 1.00 41.14 140 LEU A O 1
ATOM 864 N N . TYR A 1 106 ? -20.084 6.160 2.214 1.00 37.40 141 TYR A N 1
ATOM 865 C CA . TYR A 1 106 ? -19.090 5.203 1.837 1.00 36.90 141 TYR A CA 1
ATOM 866 C C . TYR A 1 106 ? -17.691 5.682 2.274 1.00 38.21 141 TYR A C 1
ATOM 867 O O . TYR A 1 106 ? -17.366 6.878 2.173 1.00 38.16 141 TYR A O 1
ATOM 876 N N . ASN A 1 107 ? -16.839 4.750 2.687 1.00 38.17 142 ASN A N 1
ATOM 877 C CA . ASN A 1 107 ? -15.474 5.068 3.162 1.00 37.95 142 ASN A CA 1
ATOM 878 C C . ASN A 1 107 ? -14.488 4.181 2.409 1.00 34.82 142 ASN A C 1
ATOM 879 O O . ASN A 1 107 ? -14.804 3.026 2.122 1.00 33.58 142 ASN A O 1
ATOM 884 N N . VAL A 1 108 ? -13.331 4.734 2.058 1.00 34.22 143 VAL A N 1
ATOM 885 C CA . VAL A 1 108 ? -12.188 3.967 1.549 1.00 36.99 143 VAL A CA 1
ATOM 886 C C . VAL A 1 108 ? -10.994 4.104 2.521 1.00 38.95 143 VAL A C 1
ATOM 887 O O . VAL A 1 108 ? -10.432 5.186 2.719 1.00 31.59 143 VAL A O 1
ATOM 891 N N . ILE A 1 109 ? -10.609 2.982 3.112 1.00 39.00 144 ILE A N 1
ATOM 892 C CA . ILE A 1 109 ? -9.513 2.982 4.054 1.00 41.76 144 ILE A CA 1
ATOM 893 C C . ILE A 1 109 ? -8.407 2.016 3.639 1.00 40.80 144 ILE A C 1
ATOM 894 O O . ILE A 1 109 ? -7.452 1.830 4.394 1.00 42.98 144 ILE A O 1
ATOM 899 N N . SER A 1 110 ? -8.521 1.417 2.454 1.00 37.04 145 SER A N 1
ATOM 900 C CA . SER A 1 110 ? -7.645 0.340 2.140 1.00 38.91 145 SER A CA 1
ATOM 901 C C . SER A 1 110 ? -7.023 0.387 0.765 1.00 37.92 145 SER A C 1
ATOM 902 O O . SER A 1 110 ? -6.627 -0.650 0.244 1.00 31.16 145 SER A O 1
ATOM 905 N N . LEU A 1 111 ? -6.853 1.590 0.219 1.00 37.43 146 LEU A N 1
ATOM 906 C CA . LEU A 1 111 ? -6.109 1.742 -1.023 1.00 35.09 146 LEU A CA 1
ATOM 907 C C . LEU A 1 111 ? -4.600 1.743 -0.807 1.00 32.78 146 LEU A C 1
ATOM 908 O O . LEU A 1 111 ? -4.036 2.759 -0.461 1.00 32.44 146 LEU A O 1
ATOM 913 N N . GLU A 1 112 ? -3.945 0.616 -1.033 1.00 33.00 147 GLU A N 1
ATOM 914 C CA . GLU A 1 112 ? -2.479 0.552 -0.935 1.00 34.80 147 GLU A CA 1
ATOM 915 C C . GLU A 1 112 ? -1.858 0.878 -2.285 1.00 32.52 147 GLU A C 1
ATOM 916 O O . GLU A 1 112 ? -2.098 0.178 -3.255 1.00 33.34 147 GLU A O 1
ATOM 922 N N . PHE A 1 113 ? -1.038 1.924 -2.335 1.00 29.28 148 PHE A N 1
ATOM 923 C CA . PHE A 1 113 ? -0.604 2.490 -3.586 1.00 29.63 148 PHE A CA 1
ATOM 924 C C . PHE A 1 113 ? 0.897 2.321 -3.791 1.00 33.88 148 PHE A C 1
ATOM 925 O O . PHE A 1 113 ? 1.501 3.049 -4.631 1.00 31.81 148 PHE A O 1
ATOM 933 N N . SER A 1 114 ? 1.511 1.361 -3.082 1.00 32.37 149 SER A N 1
ATOM 934 C CA . SER A 1 114 ? 2.900 1.050 -3.408 1.00 35.89 149 SER A CA 1
ATOM 935 C C . SER A 1 114 ? 2.976 0.578 -4.831 1.00 34.05 149 SER A C 1
ATOM 936 O O . SER A 1 114 ? 2.026 -0.009 -5.341 1.00 32.69 149 SER A O 1
ATOM 939 N N . HIS A 1 115 ? 4.101 0.899 -5.481 1.00 35.68 150 HIS A N 1
ATOM 940 C CA . HIS A 1 115 ? 4.392 0.502 -6.872 1.00 35.40 150 HIS A CA 1
ATOM 941 C C . HIS A 1 115 ? 3.495 1.163 -7.867 1.00 37.66 150 HIS A C 1
ATOM 942 O O . HIS A 1 115 ? 3.240 0.613 -8.910 1.00 36.27 150 HIS A O 1
ATOM 949 N N . THR A 1 116 ? 3.052 2.368 -7.513 1.00 37.70 151 THR A N 1
ATOM 950 C CA . THR A 1 116 ? 2.468 3.334 -8.412 1.00 36.73 151 THR A CA 1
ATOM 951 C C . THR A 1 116 ? 3.224 4.654 -8.252 1.00 38.29 151 THR A C 1
ATOM 952 O O . THR A 1 116 ? 3.979 4.837 -7.302 1.00 39.61 151 THR A O 1
ATOM 956 N N . ARG A 1 117 ? 2.941 5.586 -9.144 1.00 42.06 152 ARG A N 1
ATOM 957 C CA . ARG A 1 117 ? 3.465 6.936 -9.124 1.00 44.83 152 ARG A CA 1
ATOM 958 C C . ARG A 1 117 ? 3.293 7.656 -7.800 1.00 44.02 152 ARG A C 1
ATOM 959 O O . ARG A 1 117 ? 4.045 8.536 -7.462 1.00 39.35 152 ARG A O 1
ATOM 967 N N . LEU A 1 118 ? 2.247 7.318 -7.084 1.00 43.59 153 LEU A N 1
ATOM 968 C CA . LEU A 1 118 ? 1.927 8.007 -5.848 1.00 43.70 153 LEU A CA 1
ATOM 969 C C . LEU A 1 118 ? 2.984 7.682 -4.777 1.00 40.27 153 LEU A C 1
ATOM 970 O O . LEU A 1 118 ? 3.293 8.490 -3.917 1.00 37.56 153 LEU A O 1
ATOM 975 N N . GLU A 1 119 ? 3.540 6.492 -4.840 1.00 36.76 154 GLU A N 1
ATOM 976 C CA . GLU A 1 119 ? 4.350 5.998 -3.743 1.00 40.24 154 GLU A CA 1
ATOM 977 C C . GLU A 1 119 ? 5.582 6.798 -3.389 1.00 40.33 154 GLU A C 1
ATOM 978 O O . GLU A 1 119 ? 5.968 6.830 -2.215 1.00 40.14 154 GLU A O 1
ATOM 984 N N . ASN A 1 120 ? 6.207 7.414 -4.395 1.00 41.07 155 ASN A N 1
ATOM 985 C CA . ASN A 1 120 ? 7.354 8.276 -4.182 1.00 44.28 155 ASN A CA 1
ATOM 986 C C . ASN A 1 120 ? 6.950 9.608 -3.585 1.00 44.95 155 ASN A C 1
ATOM 987 O O . ASN A 1 120 ? 7.789 10.303 -3.000 1.00 47.21 155 ASN A O 1
ATOM 992 N N . MET A 1 121 ? 5.667 9.942 -3.670 1.00 42.32 156 MET A N 1
ATOM 993 C CA . MET A 1 121 ? 5.202 11.204 -3.132 1.00 42.67 156 MET A CA 1
ATOM 994 C C . MET A 1 121 ? 5.027 11.120 -1.619 1.00 40.37 156 MET A C 1
ATOM 995 O O . MET A 1 121 ? 4.965 12.139 -0.925 1.00 37.20 156 MET A O 1
ATOM 1000 N N . VAL A 1 122 ? 4.952 9.902 -1.090 1.00 40.10 157 VAL A N 1
ATOM 1001 C CA . VAL A 1 122 ? 4.725 9.749 0.355 1.00 39.18 157 VAL A CA 1
ATOM 1002 C C . VAL A 1 122 ? 5.893 9.081 1.067 1.00 43.60 157 VAL A C 1
ATOM 1003 O O . VAL A 1 122 ? 6.386 8.029 0.628 1.00 43.32 157 VAL A O 1
ATOM 1007 N N . GLN A 1 123 ? 6.376 9.711 2.139 1.00 41.21 158 GLN A N 1
ATOM 1008 C CA . GLN A 1 123 ? 7.387 9.072 2.949 1.00 47.31 158 GLN A CA 1
ATOM 1009 C C . GLN A 1 123 ? 6.850 9.037 4.341 1.00 45.12 158 GLN A C 1
ATOM 1010 O O . GLN A 1 123 ? 6.175 9.970 4.801 1.00 46.36 158 GLN A O 1
ATOM 1016 N N . ARG A 1 124 ? 7.109 7.907 4.986 1.00 41.58 159 ARG A N 1
ATOM 1017 C CA . ARG A 1 124 ? 6.691 7.699 6.351 1.00 40.43 159 ARG A CA 1
ATOM 1018 C C . ARG A 1 124 ? 7.805 8.163 7.251 1.00 42.58 159 ARG A C 1
ATOM 1019 O O . ARG A 1 124 ? 8.937 8.404 6.789 1.00 35.56 159 ARG A O 1
ATOM 1027 N N . PRO A 1 125 ? 7.500 8.293 8.544 1.00 46.25 160 PRO A N 1
ATOM 1028 C CA . PRO A 1 125 ? 8.543 8.721 9.479 1.00 43.28 160 PRO A CA 1
ATOM 1029 C C . PRO A 1 125 ? 9.791 7.857 9.399 1.00 44.94 160 PRO A C 1
ATOM 1030 O O . PRO A 1 125 ? 9.691 6.618 9.306 1.00 37.50 160 PRO A O 1
ATOM 1034 N N . SER A 1 126 ? 10.957 8.504 9.468 1.00 44.11 161 SER A N 1
ATOM 1035 C CA . SER A 1 126 ? 12.231 7.781 9.450 1.00 46.67 161 SER A CA 1
ATOM 1036 C C . SER A 1 126 ? 12.283 6.636 10.446 1.00 47.14 161 SER A C 1
ATOM 1037 O O . SER A 1 126 ? 12.725 5.527 10.115 1.00 46.45 161 SER A O 1
ATOM 1040 N N . THR A 1 127 ? 11.835 6.898 11.666 1.00 41.88 162 THR A N 1
ATOM 1041 C CA . THR A 1 127 ? 11.938 5.899 12.696 1.00 42.14 162 THR A CA 1
ATOM 1042 C C . THR A 1 127 ? 11.259 4.586 12.307 1.00 43.23 162 THR A C 1
ATOM 1043 O O . THR A 1 127 ? 11.839 3.508 12.521 1.00 41.14 162 THR A O 1
ATOM 1047 N N . VAL A 1 128 ? 10.073 4.666 11.693 1.00 44.50 163 VAL A N 1
ATOM 1048 C CA . VAL A 1 128 ? 9.347 3.467 11.242 1.00 41.65 163 VAL A CA 1
ATOM 1049 C C . VAL A 1 128 ? 10.216 2.635 10.268 1.00 41.04 163 VAL A C 1
ATOM 1050 O O . VAL A 1 128 ? 10.330 1.414 10.419 1.00 39.69 163 VAL A O 1
ATOM 1054 N N . ASP A 1 129 ? 10.849 3.300 9.309 1.00 37.07 164 ASP A N 1
ATOM 1055 C CA . ASP A 1 129 ? 11.785 2.611 8.400 1.00 39.11 164 ASP A CA 1
ATOM 1056 C C . ASP A 1 129 ? 12.813 1.800 9.135 1.00 35.86 164 ASP A C 1
ATOM 1057 O O . ASP A 1 129 ? 13.153 0.741 8.690 1.00 37.65 164 ASP A O 1
ATOM 1062 N N . PHE A 1 130 ? 13.320 2.314 10.242 1.00 37.57 165 PHE A N 1
ATOM 1063 C CA . PHE A 1 130 ? 14.355 1.619 11.022 1.00 37.90 165 PHE A CA 1
ATOM 1064 C C . PHE A 1 130 ? 13.873 0.333 11.676 1.00 37.01 165 PHE A C 1
ATOM 1065 O O . PHE A 1 130 ? 14.689 -0.574 11.928 1.00 38.54 165 PHE A O 1
ATOM 1073 N N . ILE A 1 131 ? 12.570 0.256 11.979 1.00 36.29 166 ILE A N 1
ATOM 1074 C CA . ILE A 1 131 ? 12.040 -0.893 12.711 1.00 38.67 166 ILE A CA 1
ATOM 1075 C C . ILE A 1 131 ? 11.071 -1.796 11.964 1.00 35.04 166 ILE A C 1
ATOM 1076 O O . ILE A 1 131 ? 10.840 -2.922 12.397 1.00 34.40 166 ILE A O 1
ATOM 1081 N N . ASP A 1 132 ? 10.505 -1.319 10.861 1.00 34.53 167 ASP A N 1
ATOM 1082 C CA . ASP A 1 132 ? 9.554 -2.105 10.108 1.00 35.17 167 ASP A CA 1
ATOM 1083 C C . ASP A 1 132 ? 10.141 -3.442 9.718 1.00 31.93 167 ASP A C 1
ATOM 1084 O O . ASP A 1 132 ? 11.151 -3.531 9.061 1.00 37.56 167 ASP A O 1
ATOM 1089 N N . TRP A 1 133 ? 9.479 -4.489 10.126 1.00 34.40 168 TRP A N 1
ATOM 1090 C CA . TRP A 1 133 ? 9.841 -5.843 9.724 1.00 34.56 168 TRP A CA 1
ATOM 1091 C C . TRP A 1 133 ? 9.949 -6.070 8.206 1.00 34.29 168 TRP A C 1
ATOM 1092 O O . TRP A 1 133 ? 10.776 -6.838 7.744 1.00 32.28 168 TRP A O 1
ATOM 1103 N N . VAL A 1 134 ? 9.087 -5.428 7.448 1.00 35.93 169 VAL A N 1
ATOM 1104 C CA . VAL A 1 134 ? 9.072 -5.600 6.017 1.00 34.82 169 VAL A CA 1
ATOM 1105 C C . VAL A 1 134 ? 10.396 -5.092 5.463 1.00 35.29 169 VAL A C 1
ATOM 1106 O O . VAL A 1 134 ? 11.074 -5.793 4.725 1.00 34.21 169 VAL A O 1
ATOM 1110 N N . ASP A 1 135 ? 10.766 -3.875 5.840 1.00 35.63 170 ASP A N 1
ATOM 1111 C CA . ASP A 1 135 ? 12.002 -3.266 5.369 1.00 37.24 170 ASP A CA 1
ATOM 1112 C C . ASP A 1 135 ? 13.236 -4.020 5.886 1.00 35.86 170 ASP A C 1
ATOM 1113 O O . ASP A 1 135 ? 14.190 -4.304 5.135 1.00 32.86 170 ASP A O 1
ATOM 1118 N N . ASN A 1 136 ? 13.180 -4.422 7.153 1.00 34.26 171 ASN A N 1
ATOM 1119 C CA . ASN A 1 136 ? 14.380 -4.888 7.849 1.00 31.86 171 ASN A CA 1
ATOM 1120 C C . ASN A 1 136 ? 14.582 -6.390 7.949 1.00 31.10 171 ASN A C 1
ATOM 1121 O O . ASN A 1 136 ? 15.722 -6.813 8.205 1.00 33.40 171 ASN A O 1
ATOM 1126 N N . MET A 1 137 ? 13.536 -7.172 7.662 1.00 29.78 172 MET A N 1
ATOM 1127 C CA . MET A 1 137 ? 13.556 -8.660 7.782 1.00 30.83 172 MET A CA 1
ATOM 1128 C C . MET A 1 137 ? 13.222 -9.498 6.544 1.00 31.59 172 MET A C 1
ATOM 1129 O O . MET A 1 137 ? 13.848 -10.536 6.332 1.00 30.43 172 MET A O 1
ATOM 1134 N N . TRP A 1 138 ? 12.214 -9.078 5.757 1.00 31.43 173 TRP A N 1
ATOM 1135 C CA . TRP A 1 138 ? 11.835 -9.746 4.539 1.00 30.10 173 TRP A CA 1
ATOM 1136 C C . TRP A 1 138 ? 13.007 -9.714 3.542 1.00 33.73 173 TRP A C 1
ATOM 1137 O O . TRP A 1 138 ? 13.654 -8.667 3.396 1.00 35.02 173 TRP A O 1
ATOM 1148 N N . PRO A 1 139 ? 13.309 -10.856 2.873 1.00 31.82 174 PRO A N 1
ATOM 1149 C CA . PRO A 1 139 ? 14.418 -10.810 1.917 1.00 30.47 174 PRO A CA 1
ATOM 1150 C C . PRO A 1 139 ? 14.235 -9.709 0.851 1.00 32.56 174 PRO A C 1
ATOM 1151 O O . PRO A 1 139 ? 13.117 -9.513 0.288 1.00 27.34 174 PRO A O 1
ATOM 1155 N N . ARG A 1 140 ? 15.299 -8.939 0.612 1.00 32.81 175 ARG A N 1
ATOM 1156 C CA . ARG A 1 140 ? 15.081 -7.652 -0.076 1.00 32.72 175 ARG A CA 1
ATOM 1157 C C . ARG A 1 140 ? 14.782 -7.913 -1.545 1.00 34.50 175 ARG A C 1
ATOM 1158 O O . ARG A 1 140 ? 14.038 -7.182 -2.177 1.00 31.00 175 ARG A O 1
ATOM 1166 N N . HIS A 1 141 ? 15.390 -8.953 -2.091 1.00 33.73 176 HIS A N 1
ATOM 1167 C CA . HIS A 1 141 ? 15.224 -9.209 -3.503 1.00 33.10 176 HIS A CA 1
ATOM 1168 C C . HIS A 1 141 ? 13.764 -9.610 -3.840 1.00 32.45 176 HIS A C 1
ATOM 1169 O O . HIS A 1 141 ? 13.274 -9.313 -4.916 1.00 32.99 176 HIS A O 1
ATOM 1176 N N . LEU A 1 142 ? 13.070 -10.228 -2.890 1.00 33.93 177 LEU A N 1
ATOM 1177 C CA . LEU A 1 142 ? 11.670 -10.577 -3.056 1.00 31.67 177 LEU A CA 1
ATOM 1178 C C . LEU A 1 142 ? 10.864 -9.298 -3.020 1.00 30.42 177 LEU A C 1
ATOM 1179 O O . LEU A 1 142 ? 10.044 -9.045 -3.911 1.00 29.86 177 LEU A O 1
ATOM 1184 N N . LYS A 1 143 ? 11.135 -8.457 -2.041 1.00 32.21 178 LYS A N 1
ATOM 1185 C CA . LYS A 1 143 ? 10.402 -7.172 -1.935 1.00 32.72 178 LYS A CA 1
ATOM 1186 C C . LYS A 1 143 ? 10.564 -6.342 -3.202 1.00 32.48 178 LYS A C 1
ATOM 1187 O O . LYS A 1 143 ? 9.594 -5.810 -3.742 1.00 32.22 178 LYS A O 1
ATOM 1193 N N . GLU A 1 144 ? 11.800 -6.217 -3.667 1.00 29.93 179 GLU A N 1
ATOM 1194 C CA . GLU A 1 144 ? 12.109 -5.446 -4.866 1.00 28.90 179 GLU A CA 1
ATOM 1195 C C . GLU A 1 144 ? 11.552 -6.066 -6.157 1.00 29.05 179 GLU A C 1
ATOM 1196 O O . GLU A 1 144 ? 11.446 -5.395 -7.123 1.00 27.01 179 GLU A O 1
ATOM 1202 N N . SER A 1 145 ? 11.256 -7.368 -6.177 1.00 30.53 180 SER A N 1
ATOM 1203 C CA . SER A 1 145 ? 10.641 -8.008 -7.336 1.00 29.78 180 SER A CA 1
ATOM 1204 C C . SER A 1 145 ? 9.152 -7.626 -7.523 1.00 30.34 180 SER A C 1
ATOM 1205 O O . SER A 1 145 ? 8.608 -7.831 -8.607 1.00 32.39 180 SER A O 1
ATOM 1208 N N . GLN A 1 146 ? 8.500 -7.042 -6.511 1.00 31.71 181 GLN A N 1
ATOM 1209 C CA . GLN A 1 146 ? 7.082 -6.709 -6.642 1.00 29.65 181 GLN A CA 1
ATOM 1210 C C . GLN A 1 146 ? 6.779 -5.715 -7.763 1.00 32.26 181 GLN A C 1
ATOM 1211 O O . GLN A 1 146 ? 7.203 -4.572 -7.711 1.00 28.20 181 GLN A O 1
ATOM 1217 N N . THR A 1 147 ? 5.943 -6.138 -8.708 1.00 38.31 182 THR A N 1
ATOM 1218 C CA . THR A 1 147 ? 5.431 -5.271 -9.792 1.00 39.01 182 THR A CA 1
ATOM 1219 C C . THR A 1 147 ? 3.939 -4.902 -9.642 1.00 40.89 182 THR A C 1
ATOM 1220 O O . THR A 1 147 ? 3.530 -3.813 -10.001 1.00 43.21 182 THR A O 1
ATOM 1224 N N . GLU A 1 148 ? 3.121 -5.832 -9.167 1.00 39.68 183 GLU A N 1
ATOM 1225 C CA . GLU A 1 148 ? 1.687 -5.595 -9.008 1.00 37.98 183 GLU A CA 1
ATOM 1226 C C . GLU A 1 148 ? 1.333 -4.497 -7.963 1.00 38.80 183 GLU A C 1
ATOM 1227 O O . GLU A 1 148 ? 1.757 -4.569 -6.806 1.00 34.36 183 GLU A O 1
ATOM 1233 N N . SER A 1 149 ? 0.527 -3.508 -8.351 1.00 39.57 184 SER A N 1
ATOM 1234 C CA . SER A 1 149 ? 0.230 -2.390 -7.458 1.00 35.65 184 SER A CA 1
ATOM 1235 C C . SER A 1 149 ? -1.087 -2.603 -6.701 1.00 33.95 184 SER A C 1
ATOM 1236 O O . SER A 1 149 ? -1.367 -1.890 -5.746 1.00 30.41 184 SER A O 1
ATOM 1239 N N . THR A 1 150 ? -1.870 -3.603 -7.088 1.00 32.37 185 THR A N 1
ATOM 1240 C CA . THR A 1 150 ? -3.062 -3.948 -6.316 1.00 33.89 185 THR A CA 1
ATOM 1241 C C . THR A 1 150 ? -2.578 -4.898 -5.241 1.00 32.22 185 THR A C 1
ATOM 1242 O O . THR A 1 150 ? -1.385 -5.203 -5.205 1.00 32.37 185 THR A O 1
ATOM 1246 N N . ASN A 1 151 ? -3.493 -5.343 -4.373 1.00 30.46 186 ASN A N 1
ATOM 1247 C CA . ASN A 1 151 ? -3.183 -6.318 -3.292 1.00 31.03 186 ASN A CA 1
ATOM 1248 C C . ASN A 1 151 ? -3.581 -7.768 -3.570 1.00 32.01 186 ASN A C 1
ATOM 1249 O O . ASN A 1 151 ? -3.918 -8.517 -2.674 1.00 37.17 186 ASN A O 1
ATOM 1254 N N . ALA A 1 152 ? -3.492 -8.157 -4.827 1.00 35.98 187 ALA A N 1
ATOM 1255 C CA . ALA A 1 152 ? -3.818 -9.499 -5.269 1.00 36.19 187 ALA A CA 1
ATOM 1256 C C . ALA A 1 152 ? -2.814 -10.461 -4.642 1.00 36.46 187 ALA A C 1
ATOM 1257 O O . ALA A 1 152 ? -1.613 -10.410 -4.904 1.00 34.49 187 ALA A O 1
ATOM 1259 N N . ILE A 1 153 ? -3.322 -11.320 -3.772 1.00 40.17 188 ILE A N 1
ATOM 1260 C CA . ILE A 1 153 ? -2.477 -12.227 -2.998 1.00 43.45 188 ILE A CA 1
ATOM 1261 C C . ILE A 1 153 ? -1.512 -13.040 -3.860 1.00 38.29 188 ILE A C 1
ATOM 1262 O O . ILE A 1 153 ? -0.356 -13.145 -3.532 1.00 42.52 188 ILE A O 1
ATOM 1267 N N . LEU A 1 154 ? -1.951 -13.566 -4.982 1.00 40.67 189 LEU A N 1
ATOM 1268 C CA . LEU A 1 154 ? -1.087 -14.430 -5.801 1.00 42.63 189 LEU A CA 1
ATOM 1269 C C . LEU A 1 154 ? 0.059 -13.704 -6.492 1.00 40.67 189 LEU A C 1
ATOM 1270 O O . LEU A 1 154 ? 0.989 -14.336 -6.937 1.00 38.78 189 LEU A O 1
ATOM 1275 N N . GLU A 1 155 ? -0.027 -12.380 -6.605 1.00 39.46 190 GLU A N 1
ATOM 1276 C CA . GLU A 1 155 ? 1.053 -11.598 -7.173 1.00 41.60 190 GLU A CA 1
ATOM 1277 C C . GLU A 1 155 ? 1.925 -11.018 -6.063 1.00 37.54 190 GLU A C 1
ATOM 1278 O O . GLU A 1 155 ? 2.943 -10.391 -6.358 1.00 38.82 190 GLU A O 1
ATOM 1284 N N . MET A 1 156 ? 1.548 -11.235 -4.796 1.00 33.91 191 MET A N 1
ATOM 1285 C CA . MET A 1 156 ? 2.238 -10.573 -3.686 1.00 32.46 191 MET A CA 1
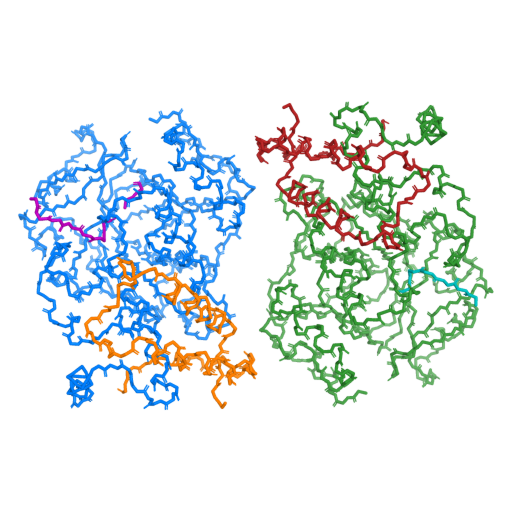ATOM 1286 C C . MET A 1 156 ? 3.557 -11.253 -3.288 1.00 31.10 191 MET A C 1
ATOM 1287 O O . MET A 1 156 ? 3.583 -12.388 -2.928 1.00 32.95 191 MET A O 1
ATOM 1292 N N . GLN A 1 157 ? 4.640 -10.510 -3.363 1.00 30.87 192 GLN A N 1
ATOM 1293 C CA . GLN A 1 157 ? 5.971 -11.009 -3.050 1.00 32.11 192 GLN A CA 1
ATOM 1294 C C . GLN A 1 157 ? 6.396 -10.700 -1.641 1.00 30.63 192 GLN A C 1
ATOM 1295 O O . GLN A 1 157 ? 7.418 -11.169 -1.197 1.00 32.43 192 GLN A O 1
ATOM 1301 N N . TYR A 1 158 ? 5.647 -9.857 -0.950 1.00 30.53 193 TYR A N 1
ATOM 1302 C CA . TYR A 1 158 ? 6.010 -9.458 0.392 1.00 31.10 193 TYR A CA 1
ATOM 1303 C C . TYR A 1 158 ? 4.748 -8.882 1.029 1.00 31.17 193 TYR A C 1
ATOM 1304 O O . TYR A 1 158 ? 3.788 -8.642 0.330 1.00 30.22 193 TYR A O 1
ATOM 1313 N N . PRO A 1 159 ? 4.729 -8.692 2.360 1.00 32.45 194 PRO A N 1
ATOM 1314 C CA . PRO A 1 159 ? 3.482 -8.144 2.919 1.00 34.10 194 PRO A CA 1
ATOM 1315 C C . PRO A 1 159 ? 3.248 -6.656 2.544 1.00 34.97 194 PRO A C 1
ATOM 1316 O O . PRO A 1 159 ? 3.870 -5.757 3.084 1.00 29.06 194 PRO A O 1
ATOM 1320 N N . LYS A 1 160 ? 2.314 -6.447 1.604 1.00 36.24 195 LYS A N 1
ATOM 1321 C CA . LYS A 1 160 ? 2.074 -5.160 0.971 1.00 34.50 195 LYS A CA 1
ATOM 1322 C C . LYS A 1 160 ? 1.114 -4.321 1.816 1.00 34.44 195 LYS A C 1
ATOM 1323 O O . LYS A 1 160 ? -0.072 -4.182 1.501 1.00 34.77 195 LYS A O 1
ATOM 1329 N N . VAL A 1 161 ? 1.648 -3.758 2.896 1.00 31.70 196 VAL A N 1
ATOM 1330 C CA . VAL A 1 161 ? 0.836 -3.074 3.874 1.00 33.30 196 VAL A CA 1
ATOM 1331 C C . VAL A 1 161 ? 1.418 -1.744 4.315 1.00 34.46 196 VAL A C 1
ATOM 1332 O O . VAL A 1 161 ? 1.009 -1.180 5.332 1.00 31.26 196 VAL A O 1
ATOM 1336 N N . GLN A 1 162 ? 2.334 -1.207 3.527 1.00 34.04 197 GLN A N 1
ATOM 1337 C CA . GLN A 1 162 ? 3.130 -0.103 3.993 1.00 33.44 197 GLN A CA 1
ATOM 1338 C C . GLN A 1 162 ? 2.536 1.273 3.755 1.00 31.19 197 GLN A C 1
ATOM 1339 O O . GLN A 1 162 ? 2.733 2.173 4.548 1.00 32.15 197 GLN A O 1
ATOM 1345 N N . LYS A 1 163 ? 1.857 1.453 2.643 1.00 29.00 198 LYS A N 1
ATOM 1346 C CA . LYS A 1 163 ? 1.443 2.762 2.231 1.00 29.68 198 LYS A CA 1
ATOM 1347 C C . LYS A 1 163 ? -0.008 2.708 1.791 1.00 29.53 198 LYS A C 1
ATOM 1348 O O . LYS A 1 163 ? -0.309 2.196 0.714 1.00 32.18 198 LYS A O 1
ATOM 1354 N N . TYR A 1 164 ? -0.892 3.196 2.667 1.00 27.77 199 TYR A N 1
ATOM 1355 C CA . TYR A 1 164 ? -2.312 3.342 2.378 1.00 25.41 199 TYR A CA 1
ATOM 1356 C C . TYR A 1 164 ? -2.755 4.785 2.227 1.00 31.07 199 TYR A C 1
ATOM 1357 O O . TYR A 1 164 ? -2.264 5.695 2.926 1.00 34.92 199 TYR A O 1
ATOM 1366 N N . CYS A 1 165 ? -3.638 5.001 1.251 1.00 34.95 200 CYS A N 1
ATOM 1367 C CA . CYS A 1 165 ? -4.380 6.245 1.096 1.00 36.51 200 CYS A CA 1
ATOM 1368 C C . CYS A 1 165 ? -5.810 6.010 1.591 1.00 34.72 200 CYS A C 1
ATOM 1369 O O . CYS A 1 165 ? -6.429 5.020 1.218 1.00 36.48 200 CYS A O 1
ATOM 1372 N N . LEU A 1 166 ? -6.307 6.901 2.452 1.00 36.17 201 LEU A N 1
ATOM 1373 C CA . LEU A 1 166 ? -7.647 6.782 3.049 1.00 34.93 201 LEU A CA 1
ATOM 1374 C C . LEU A 1 166 ? -8.417 8.000 2.649 1.00 35.25 201 LEU A C 1
ATOM 1375 O O . LEU A 1 166 ? -7.924 9.110 2.811 1.00 37.58 201 LEU A O 1
ATOM 1380 N N . MET A 1 167 ? -9.635 7.815 2.168 1.00 40.06 202 MET A N 1
ATOM 1381 C CA . MET A 1 167 ? -10.415 8.917 1.578 1.00 41.09 202 MET A CA 1
ATOM 1382 C C . MET A 1 167 ? -11.761 8.767 2.184 1.00 40.26 202 MET A C 1
ATOM 1383 O O . MET A 1 167 ? -12.449 7.816 1.881 1.00 45.61 202 MET A O 1
ATOM 1388 N N . SER A 1 168 ? -12.123 9.663 3.080 1.00 39.08 203 SER A N 1
ATOM 1389 C CA . SER A 1 168 ? -13.370 9.517 3.819 1.00 39.41 203 SER A CA 1
ATOM 1390 C C . SER A 1 168 ? -14.248 10.766 3.651 1.00 40.00 203 SER A C 1
ATOM 1391 O O . SER A 1 168 ? -13.739 11.897 3.675 1.00 44.29 203 SER A O 1
ATOM 1394 N N . VAL A 1 169 ? -15.553 10.574 3.511 1.00 39.29 204 VAL A N 1
ATOM 1395 C CA . VAL A 1 169 ? -16.460 11.720 3.438 1.00 43.11 204 VAL A CA 1
ATOM 1396 C C . VAL A 1 169 ? -17.002 12.049 4.825 1.00 44.21 204 VAL A C 1
ATOM 1397 O O . VAL A 1 169 ? -17.067 11.194 5.704 1.00 37.90 204 VAL A O 1
ATOM 1401 N N . ARG A 1 170 ? -17.399 13.303 4.991 1.00 47.53 205 ARG A N 1
ATOM 1402 C CA . ARG A 1 170 ? -18.034 13.776 6.206 1.00 48.76 205 ARG A CA 1
ATOM 1403 C C . ARG A 1 170 ? -19.101 12.802 6.660 1.00 47.34 205 ARG A C 1
ATOM 1404 O O . ARG A 1 170 ? -20.001 12.478 5.894 1.00 50.29 205 ARG A O 1
ATOM 1412 N N . GLY A 1 171 ? -19.005 12.349 7.907 1.00 47.09 206 GLY A N 1
ATOM 1413 C CA . GLY A 1 171 ? -19.997 11.444 8.475 1.00 42.49 206 GLY A CA 1
ATOM 1414 C C . GLY A 1 171 ? -19.559 9.998 8.489 1.00 42.34 206 GLY A C 1
ATOM 1415 O O . GLY A 1 171 ? -20.235 9.161 9.100 1.00 46.41 206 GLY A O 1
ATOM 1416 N N . CYS A 1 172 ? -18.447 9.677 7.831 1.00 37.56 207 CYS A N 1
ATOM 1417 C CA . CYS A 1 172 ? -17.918 8.309 7.877 1.00 37.66 207 CYS A CA 1
ATOM 1418 C C . CYS A 1 172 ? -17.569 7.837 9.316 1.00 36.08 207 CYS A C 1
ATOM 1419 O O . CYS A 1 172 ? -17.088 8.614 10.130 1.00 38.59 207 CYS A O 1
ATOM 1422 N N . TYR A 1 173 ? -17.850 6.571 9.615 1.00 39.33 208 TYR A N 1
ATOM 1423 C CA . TYR A 1 173 ? -17.531 5.959 10.893 1.00 41.73 208 TYR A CA 1
ATOM 1424 C C . TYR A 1 173 ? -17.000 4.534 10.680 1.00 47.08 208 TYR A C 1
ATOM 1425 O O . TYR A 1 173 ? -17.619 3.720 10.001 1.00 54.12 208 TYR A O 1
ATOM 1434 N N . THR A 1 174 ? -15.854 4.232 11.269 1.00 44.70 209 THR A N 1
ATOM 1435 C CA . THR A 1 174 ? -15.316 2.883 11.223 1.00 41.97 209 THR A CA 1
ATOM 1436 C C . THR A 1 174 ? -15.422 2.362 12.655 1.00 37.32 209 THR A C 1
ATOM 1437 O O . THR A 1 174 ? -14.903 2.978 13.560 1.00 33.70 209 THR A O 1
ATOM 1441 N N . ASP A 1 175 ? -16.099 1.243 12.850 1.00 36.65 210 ASP A N 1
ATOM 1442 C CA . ASP A 1 175 ? -16.335 0.737 14.188 1.00 39.69 210 ASP A CA 1
ATOM 1443 C C . ASP A 1 175 ? -15.073 0.203 14.814 1.00 39.08 210 ASP A C 1
ATOM 1444 O O . ASP A 1 175 ? -14.073 -0.028 14.119 1.00 35.56 210 ASP A O 1
ATOM 1449 N N . PHE A 1 176 ? -15.134 0.007 16.132 1.00 38.65 211 PHE A N 1
ATOM 1450 C CA . PHE A 1 176 ? -14.002 -0.496 16.922 1.00 39.14 211 PHE A CA 1
ATOM 1451 C C . PHE A 1 176 ? -13.333 -1.711 16.299 1.00 35.94 211 PHE A C 1
ATOM 1452 O O . PHE A 1 176 ? -13.991 -2.656 15.899 1.00 35.93 211 PHE A O 1
ATOM 1460 N N . HIS A 1 177 ? -12.011 -1.668 16.259 1.00 37.13 212 HIS A N 1
ATOM 1461 C CA . HIS A 1 177 ? -11.222 -2.754 15.692 1.00 37.14 212 HIS A CA 1
ATOM 1462 C C . HIS A 1 177 ? -9.786 -2.665 16.136 1.00 36.31 212 HIS A C 1
ATOM 1463 O O . HIS A 1 177 ? -9.312 -1.599 16.565 1.00 30.95 212 HIS A O 1
ATOM 1470 N N . VAL A 1 178 ? -9.105 -3.799 15.987 1.00 32.28 213 VAL A N 1
ATOM 1471 C CA . VAL A 1 178 ? -7.668 -3.883 16.144 1.00 32.18 213 VAL A CA 1
ATOM 1472 C C . VAL A 1 178 ? -7.076 -4.101 14.773 1.00 31.95 213 VAL A C 1
ATOM 1473 O O . VAL A 1 178 ? -7.597 -4.881 14.013 1.00 35.48 213 VAL A O 1
ATOM 1477 N N . ASP A 1 179 ? -5.995 -3.414 14.438 1.00 33.76 214 ASP A N 1
ATOM 1478 C CA . ASP A 1 179 ? -5.400 -3.614 13.119 1.00 35.79 214 ASP A CA 1
ATOM 1479 C C . ASP A 1 179 ? -4.701 -4.981 12.924 1.00 36.56 214 ASP A C 1
ATOM 1480 O O . ASP A 1 179 ? -4.205 -5.604 13.899 1.00 31.11 214 ASP A O 1
ATOM 1485 N N . PHE A 1 180 ? -4.640 -5.412 11.662 1.00 33.08 215 PHE A N 1
ATOM 1486 C CA . PHE A 1 180 ? -4.355 -6.774 11.393 1.00 31.10 215 PHE A CA 1
ATOM 1487 C C . PHE A 1 180 ? -3.028 -7.175 11.928 1.00 34.54 215 PHE A C 1
ATOM 1488 O O . PHE A 1 180 ? -2.087 -6.401 11.897 1.00 31.69 215 PHE A O 1
ATOM 1496 N N . GLY A 1 181 ? -2.979 -8.394 12.472 1.00 35.32 216 GLY A N 1
ATOM 1497 C CA . GLY A 1 181 ? -1.767 -8.969 12.960 1.00 32.78 216 GLY A CA 1
ATOM 1498 C C . GLY A 1 181 ? -1.157 -8.214 14.108 1.00 32.72 216 GLY A C 1
ATOM 1499 O O . GLY A 1 181 ? -0.024 -8.472 14.480 1.00 31.25 216 GLY A O 1
ATOM 1500 N N . GLY A 1 182 ? -1.929 -7.298 14.674 1.00 36.28 217 GLY A N 1
ATOM 1501 C CA . GLY A 1 182 ? -1.489 -6.436 15.766 1.00 34.28 217 GLY A CA 1
ATOM 1502 C C . GLY A 1 182 ? -0.420 -5.497 15.291 1.00 34.55 217 GLY A C 1
ATOM 1503 O O . GLY A 1 182 ? 0.516 -5.125 16.042 1.00 34.55 217 GLY A O 1
ATOM 1504 N N . THR A 1 183 ? -0.528 -5.141 14.020 1.00 34.79 218 THR A N 1
ATOM 1505 C CA . THR A 1 183 ? 0.355 -4.113 13.465 1.00 31.43 218 THR A CA 1
ATOM 1506 C C . THR A 1 183 ? 0.130 -2.821 14.199 1.00 30.84 218 THR A C 1
ATOM 1507 O O . THR A 1 183 ? -0.954 -2.576 14.759 1.00 26.68 218 THR A O 1
ATOM 1511 N N . SER A 1 184 ? 1.190 -2.024 14.237 1.00 32.66 219 SER A N 1
ATOM 1512 C CA . SER A 1 184 ? 1.116 -0.629 14.683 1.00 33.36 219 SER A CA 1
ATOM 1513 C C . SER A 1 184 ? 0.816 0.194 13.444 1.00 34.76 219 SER A C 1
ATOM 1514 O O . SER A 1 184 ? 1.036 -0.275 12.329 1.00 32.58 219 SER A O 1
ATOM 1517 N N . VAL A 1 185 ? 0.339 1.423 13.650 1.00 35.01 220 VAL A N 1
ATOM 1518 C CA . VAL A 1 185 ? -0.091 2.280 12.559 1.00 35.19 220 VAL A CA 1
ATOM 1519 C C . VAL A 1 185 ? 0.471 3.644 12.701 1.00 37.37 220 VAL A C 1
ATOM 1520 O O . VAL A 1 185 ? 0.585 4.127 13.808 1.00 39.12 220 VAL A O 1
ATOM 1524 N N . TRP A 1 186 ? 0.826 4.247 11.566 1.00 35.84 221 TRP A N 1
ATOM 1525 C CA . TRP A 1 186 ? 1.130 5.659 11.485 1.00 34.06 221 TRP A CA 1
ATOM 1526 C C . TRP A 1 186 ? 0.109 6.247 10.491 1.00 35.52 221 TRP A C 1
ATOM 1527 O O . TRP A 1 186 ? -0.110 5.676 9.428 1.00 34.12 221 TRP A O 1
ATOM 1538 N N . TYR A 1 187 ? -0.526 7.357 10.877 1.00 37.94 222 TYR A N 1
ATOM 1539 C CA . TYR A 1 187 ? -1.616 8.038 10.139 1.00 43.19 222 TYR A CA 1
ATOM 1540 C C . TYR A 1 187 ? -1.305 9.526 10.031 1.00 41.21 222 TYR A C 1
ATOM 1541 O O . TYR A 1 187 ? -1.240 10.182 11.045 1.00 41.22 222 TYR A O 1
ATOM 1550 N N . HIS A 1 188 ? -1.162 10.069 8.823 1.00 42.90 223 HIS A N 1
ATOM 1551 C CA . HIS A 1 188 ? -0.973 11.513 8.651 1.00 40.22 223 HIS A CA 1
ATOM 1552 C C . HIS A 1 188 ? -2.198 12.182 8.049 1.00 41.54 223 HIS A C 1
ATOM 1553 O O . HIS A 1 188 ? -2.709 11.766 6.988 1.00 35.42 223 HIS A O 1
ATOM 1560 N N . ILE A 1 189 ? -2.682 13.226 8.721 1.00 40.43 224 ILE A N 1
ATOM 1561 C CA . ILE A 1 189 ? -3.890 13.905 8.248 1.00 43.21 224 ILE A CA 1
ATOM 1562 C C . ILE A 1 189 ? -3.509 14.976 7.243 1.00 43.76 224 ILE A C 1
ATOM 1563 O O . ILE A 1 189 ? -3.080 16.066 7.619 1.00 41.42 224 ILE A O 1
ATOM 1568 N N . HIS A 1 190 ? -3.697 14.672 5.970 1.00 46.96 225 HIS A N 1
ATOM 1569 C CA . HIS A 1 190 ? -3.301 15.574 4.899 1.00 46.85 225 HIS A CA 1
ATOM 1570 C C . HIS A 1 190 ? -4.320 16.694 4.757 1.00 45.93 225 HIS A C 1
ATOM 1571 O O . HIS A 1 190 ? -3.963 17.863 4.803 1.00 53.33 225 HIS A O 1
ATOM 1578 N N . GLN A 1 191 ? -5.579 16.329 4.570 1.00 46.05 226 GLN A N 1
ATOM 1579 C CA . GLN A 1 191 ? -6.663 17.303 4.537 1.00 46.39 226 GLN A CA 1
ATOM 1580 C C . GLN A 1 191 ? -7.755 16.807 5.441 1.00 43.07 226 GLN A C 1
ATOM 1581 O O . GLN A 1 191 ? -8.015 15.615 5.473 1.00 44.31 226 GLN A O 1
ATOM 1587 N N . GLY A 1 192 ? -8.415 17.732 6.140 1.00 45.57 227 GLY A N 1
ATOM 1588 C CA . GLY A 1 192 ? -9.598 17.441 6.942 1.00 43.49 227 GLY A CA 1
ATOM 1589 C C . GLY A 1 192 ? -9.183 17.185 8.381 1.00 48.10 227 GLY A C 1
ATOM 1590 O O . GLY A 1 192 ? -8.246 17.830 8.895 1.00 50.16 227 GLY A O 1
ATOM 1591 N N . GLY A 1 193 ? -9.895 16.257 9.023 1.00 44.45 228 GLY A N 1
ATOM 1592 C CA . GLY A 1 193 ? -9.631 15.827 10.395 1.00 46.39 228 GLY A CA 1
ATOM 1593 C C . GLY A 1 193 ? -10.267 14.476 10.702 1.00 45.93 228 GLY A C 1
ATOM 1594 O O . GLY A 1 193 ? -11.001 13.929 9.882 1.00 47.99 228 GLY A O 1
ATOM 1595 N N . LYS A 1 194 ? -9.966 13.921 11.869 1.00 43.87 229 LYS A N 1
ATOM 1596 C CA . LYS A 1 194 ? -10.536 12.634 12.289 1.00 43.43 229 LYS A CA 1
ATOM 1597 C C . LYS A 1 194 ? -10.731 12.674 13.773 1.00 42.15 229 LYS A C 1
ATOM 1598 O O . LYS A 1 194 ? -10.043 13.407 14.460 1.00 42.62 229 LYS A O 1
ATOM 1604 N N . VAL A 1 195 ? -11.684 11.897 14.255 1.00 40.88 230 VAL A N 1
ATOM 1605 C CA . VAL A 1 195 ? -11.867 11.723 15.662 1.00 42.35 230 VAL A CA 1
ATOM 1606 C C . VAL A 1 195 ? -11.663 10.257 15.956 1.00 41.03 230 VAL A C 1
ATOM 1607 O O . VAL A 1 195 ? -12.336 9.425 15.380 1.00 46.48 230 VAL A O 1
ATOM 1611 N N . PHE A 1 196 ? -10.765 9.958 16.874 1.00 40.17 231 PHE A N 1
ATOM 1612 C CA . PHE A 1 196 ? -10.511 8.578 17.321 1.00 42.00 231 PHE A CA 1
ATOM 1613 C C . PHE A 1 196 ? -11.040 8.296 18.727 1.00 42.56 231 PHE A C 1
ATOM 1614 O O . PHE A 1 196 ? -10.925 9.148 19.625 1.00 40.76 231 PHE A O 1
ATOM 1622 N N . TRP A 1 197 ? -11.564 7.092 18.931 1.00 41.49 232 TRP A N 1
ATOM 1623 C CA . TRP A 1 197 ? -11.714 6.540 20.288 1.00 43.29 232 TRP A CA 1
ATOM 1624 C C . TRP A 1 197 ? -10.614 5.484 20.491 1.00 42.79 232 TRP A C 1
ATOM 1625 O O . TRP A 1 197 ? -10.352 4.673 19.608 1.00 38.92 232 TRP A O 1
ATOM 1636 N N . LEU A 1 198 ? -10.003 5.482 21.666 1.00 40.13 233 LEU A N 1
ATOM 1637 C CA . LEU A 1 198 ? -8.903 4.581 21.954 1.00 39.74 233 LEU A CA 1
ATOM 1638 C C . LEU A 1 198 ? -9.165 3.825 23.224 1.00 39.31 233 LEU A C 1
ATOM 1639 O O . LEU A 1 198 ? -9.504 4.432 24.244 1.00 40.80 233 LEU A O 1
ATOM 1644 N N . ILE A 1 199 ? -8.967 2.520 23.169 1.00 39.38 234 ILE A N 1
ATOM 1645 C CA . ILE A 1 199 ? -9.142 1.609 24.292 1.00 39.10 234 ILE A CA 1
ATOM 1646 C C . ILE A 1 199 ? -7.869 0.782 24.369 1.00 45.50 234 ILE A C 1
ATOM 1647 O O . ILE A 1 199 ? -7.419 0.265 23.327 1.00 46.93 234 ILE A O 1
ATOM 1652 N N . PRO A 1 200 ? -7.286 0.650 25.581 1.00 41.92 235 PRO A N 1
ATOM 1653 C CA . PRO A 1 200 ? -5.985 0.048 25.730 1.00 41.35 235 PRO A CA 1
ATOM 1654 C C . PRO A 1 200 ? -6.087 -1.478 25.695 1.00 42.09 235 PRO A C 1
ATOM 1655 O O . PRO A 1 200 ? -7.094 -2.036 26.126 1.00 42.05 235 PRO A O 1
ATOM 1659 N N . PRO A 1 201 ? -5.067 -2.154 25.148 1.00 37.71 236 PRO A N 1
ATOM 1660 C CA . PRO A 1 201 ? -5.174 -3.583 25.007 1.00 41.20 236 PRO A CA 1
ATOM 1661 C C . PRO A 1 201 ? -4.830 -4.313 26.310 1.00 42.62 236 PRO A C 1
ATOM 1662 O O . PRO A 1 201 ? -3.941 -5.154 26.316 1.00 39.13 236 PRO A O 1
ATOM 1666 N N . THR A 1 202 ? -5.522 -4.000 27.403 1.00 40.98 237 THR A N 1
ATOM 1667 C CA . THR A 1 202 ? -5.350 -4.793 28.621 1.00 41.04 237 THR A CA 1
ATOM 1668 C C . THR A 1 202 ? -5.977 -6.137 28.364 1.00 37.66 237 THR A C 1
ATOM 1669 O O . THR A 1 202 ? -6.704 -6.288 27.403 1.00 41.57 237 THR A O 1
ATOM 1673 N N . ALA A 1 203 ? -5.639 -7.114 29.205 1.00 37.84 238 ALA A N 1
ATOM 1674 C CA . ALA A 1 203 ? -6.105 -8.493 29.067 1.00 40.94 238 ALA A CA 1
ATOM 1675 C C . ALA A 1 203 ? -7.611 -8.509 29.144 1.00 41.70 238 ALA A C 1
ATOM 1676 O O . ALA A 1 203 ? -8.302 -9.186 28.366 1.00 45.16 238 ALA A O 1
ATOM 1678 N N . HIS A 1 204 ? -8.125 -7.745 30.093 1.00 41.35 239 HIS A N 1
ATOM 1679 C CA . HIS A 1 204 ? -9.575 -7.665 30.275 1.00 42.87 239 HIS A CA 1
ATOM 1680 C C . HIS A 1 204 ? -10.240 -7.117 29.019 1.00 38.04 239 HIS A C 1
ATOM 1681 O O . HIS A 1 204 ? -11.138 -7.732 28.482 1.00 39.37 239 HIS A O 1
ATOM 1688 N N . ASN A 1 205 ? -9.768 -5.964 28.565 1.00 36.07 240 ASN A N 1
ATOM 1689 C CA . ASN A 1 205 ? -10.292 -5.316 27.346 1.00 39.62 240 ASN A CA 1
ATOM 1690 C C . ASN A 1 205 ? -10.204 -6.181 26.091 1.00 38.33 240 ASN A C 1
ATOM 1691 O O . ASN A 1 205 ? -11.141 -6.262 25.294 1.00 37.92 240 ASN A O 1
ATOM 1696 N N . LEU A 1 206 ? -9.097 -6.863 25.921 1.00 35.23 241 LEU A N 1
ATOM 1697 C CA . LEU A 1 206 ? -9.002 -7.683 24.757 1.00 38.53 241 LEU A CA 1
ATOM 1698 C C . LEU A 1 206 ? -9.936 -8.833 24.858 1.00 36.83 241 LEU A C 1
ATOM 1699 O O . LEU A 1 206 ? -10.385 -9.326 23.850 1.00 39.43 241 LEU A O 1
ATOM 1704 N N . GLU A 1 207 ? -10.238 -9.285 26.061 1.00 41.70 242 GLU A N 1
ATOM 1705 C CA . GLU A 1 207 ? -11.260 -10.321 26.195 1.00 43.12 242 GLU A CA 1
ATOM 1706 C C . GLU A 1 207 ? -12.648 -9.779 25.858 1.00 41.76 242 GLU A C 1
ATOM 1707 O O . GLU A 1 207 ? -13.476 -10.489 25.290 1.00 39.79 242 GLU A O 1
ATOM 1713 N N . LEU A 1 208 ? -12.941 -8.544 26.254 1.00 43.16 243 LEU A N 1
ATOM 1714 C CA . LEU A 1 208 ? -14.243 -7.950 25.881 1.00 42.45 243 LEU A CA 1
ATOM 1715 C C . LEU A 1 208 ? -14.293 -7.795 24.340 1.00 41.51 243 LEU A C 1
ATOM 1716 O O . LEU A 1 208 ? -15.257 -8.162 23.666 1.00 36.46 243 LEU A O 1
ATOM 1721 N N . TYR A 1 209 ? -13.225 -7.258 23.777 1.00 37.69 244 TYR A N 1
ATOM 1722 C CA . TYR A 1 209 ? -13.162 -7.153 22.354 1.00 36.43 244 TYR A CA 1
ATOM 1723 C C . TYR A 1 209 ? -13.500 -8.500 21.690 1.00 37.02 244 TYR A C 1
ATOM 1724 O O . TYR A 1 209 ? -14.404 -8.594 20.875 1.00 36.35 244 TYR A O 1
ATOM 1733 N N . GLU A 1 210 ? -12.783 -9.558 22.051 1.00 38.31 245 GLU A N 1
ATOM 1734 C CA . GLU A 1 210 ? -12.966 -10.822 21.348 1.00 37.12 245 GLU A CA 1
ATOM 1735 C C . GLU A 1 210 ? -14.391 -11.247 21.503 1.00 37.92 245 GLU A C 1
ATOM 1736 O O . GLU A 1 210 ? -15.012 -11.689 20.573 1.00 40.89 245 GLU A O 1
ATOM 1742 N N . ASN A 1 211 ? -14.924 -11.086 22.695 1.00 44.34 246 ASN A N 1
ATOM 1743 C CA . ASN A 1 211 ? -16.289 -11.523 22.949 1.00 42.94 246 ASN A CA 1
ATOM 1744 C C . ASN A 1 211 ? -17.313 -10.743 22.138 1.00 42.59 246 ASN A C 1
ATOM 1745 O O . ASN A 1 211 ? -18.273 -11.313 21.629 1.00 43.73 246 ASN A O 1
ATOM 1750 N N . TRP A 1 212 ? -17.067 -9.441 21.995 1.00 42.53 247 TRP A N 1
ATOM 1751 C CA . TRP A 1 212 ? -17.877 -8.566 21.167 1.00 43.12 247 TRP A CA 1
ATOM 1752 C C . TRP A 1 212 ? -17.850 -9.001 19.716 1.00 41.79 247 TRP A C 1
ATOM 1753 O O . TRP A 1 212 ? -18.872 -9.003 19.045 1.00 41.85 247 TRP A O 1
ATOM 1764 N N . LEU A 1 213 ? -16.689 -9.386 19.219 1.00 44.63 248 LEU A N 1
ATOM 1765 C CA . LEU A 1 213 ? -16.594 -9.834 17.824 1.00 47.28 248 LEU A CA 1
ATOM 1766 C C . LEU A 1 213 ? -17.353 -11.138 17.618 1.00 47.30 248 LEU A C 1
ATOM 1767 O O . LEU A 1 213 ? -18.019 -11.299 16.614 1.00 45.18 248 LEU A O 1
ATOM 1772 N N . LEU A 1 214 ? -17.215 -12.068 18.563 1.00 46.69 249 LEU A N 1
ATOM 1773 C CA . LEU A 1 214 ? -17.955 -13.318 18.520 1.00 51.26 249 LEU A CA 1
ATOM 1774 C C . LEU A 1 214 ? -19.466 -13.137 18.711 1.00 55.09 249 LEU A C 1
ATOM 1775 O O . LEU A 1 214 ? -20.228 -14.027 18.390 1.00 50.92 249 LEU A O 1
ATOM 1780 N N . SER A 1 215 ? -19.902 -12.015 19.282 1.00 59.68 250 SER A N 1
ATOM 1781 C CA . SER A 1 215 ? -21.319 -11.816 19.540 1.00 60.34 250 SER A CA 1
ATOM 1782 C C . SER A 1 215 ? -22.061 -11.620 18.218 1.00 66.00 250 SER A C 1
ATOM 1783 O O . SER A 1 215 ? -23.143 -12.165 18.032 1.00 69.25 250 SER A O 1
ATOM 1786 N N . GLY A 1 216 ? -21.462 -10.887 17.286 1.00 70.23 251 GLY A N 1
ATOM 1787 C CA . GLY A 1 216 ? -22.140 -10.532 16.045 1.00 76.96 251 GLY A CA 1
ATOM 1788 C C . GLY A 1 216 ? -22.973 -9.263 16.215 1.00 87.99 251 GLY A C 1
ATOM 1789 O O . GLY A 1 216 ? -22.927 -8.355 15.371 1.00 84.32 251 GLY A O 1
ATOM 1790 N N . LYS A 1 217 ? -23.718 -9.201 17.324 1.00 92.84 252 LYS A N 1
ATOM 1791 C CA . LYS A 1 217 ? -24.601 -8.064 17.665 1.00 90.46 252 LYS A CA 1
ATOM 1792 C C . LYS A 1 217 ? -23.796 -6.840 18.090 1.00 88.16 252 LYS A C 1
ATOM 1793 O O . LYS A 1 217 ? -23.731 -6.490 19.278 1.00 86.83 252 LYS A O 1
ATOM 1799 N N . GLN A 1 218 ? -23.230 -6.181 17.085 1.00 80.82 253 GLN A N 1
ATOM 1800 C CA . GLN A 1 218 ? -22.157 -5.225 17.276 1.00 74.22 253 GLN A CA 1
ATOM 1801 C C . GLN A 1 218 ? -22.502 -3.799 16.927 1.00 79.26 253 GLN A C 1
ATOM 1802 O O . GLN A 1 218 ? -21.945 -2.871 17.529 1.00 78.21 253 GLN A O 1
ATOM 1808 N N . GLY A 1 219 ? -23.371 -3.619 15.929 1.00 78.05 254 GLY A N 1
ATOM 1809 C CA . GLY A 1 219 ? -24.010 -2.326 15.699 1.00 76.10 254 GLY A CA 1
ATOM 1810 C C . GLY A 1 219 ? -24.805 -1.895 16.927 1.00 74.47 254 GLY A C 1
ATOM 1811 O O . GLY A 1 219 ? -25.135 -0.716 17.071 1.00 74.27 254 GLY A O 1
ATOM 1812 N N . ASP A 1 220 ? -25.097 -2.851 17.815 1.00 70.37 255 ASP A N 1
ATOM 1813 C CA . ASP A 1 220 ? -25.847 -2.592 19.047 1.00 74.90 255 ASP A CA 1
ATOM 1814 C C . ASP A 1 220 ? -25.022 -1.941 20.151 1.00 71.24 255 ASP A C 1
ATOM 1815 O O . ASP A 1 220 ? -25.451 -0.944 20.730 1.00 68.28 255 ASP A O 1
ATOM 1820 N N . ILE A 1 221 ? -23.832 -2.490 20.402 1.00 68.08 256 ILE A N 1
ATOM 1821 C CA . ILE A 1 221 ? -22.945 -2.086 21.516 1.00 64.43 256 ILE A CA 1
ATOM 1822 C C . ILE A 1 221 ? -21.813 -1.098 21.126 1.00 60.50 256 ILE A C 1
ATOM 1823 O O . ILE A 1 221 ? -20.956 -1.406 20.274 1.00 63.97 256 ILE A O 1
ATOM 1828 N N . PHE A 1 222 ? -21.785 0.067 21.768 1.00 52.85 257 PHE A N 1
ATOM 1829 C CA . PHE A 1 222 ? -20.631 0.967 21.642 1.00 53.95 257 PHE A CA 1
ATOM 1830 C C . PHE A 1 222 ? -19.538 0.582 22.638 1.00 54.38 257 PHE A C 1
ATOM 1831 O O . PHE A 1 222 ? -19.609 0.902 23.825 1.00 55.71 257 PHE A O 1
ATOM 1839 N N . LEU A 1 223 ? -18.517 -0.098 22.143 1.00 50.01 258 LEU A N 1
ATOM 1840 C CA . LEU A 1 223 ? -17.581 -0.771 23.014 1.00 49.76 258 LEU A CA 1
ATOM 1841 C C . LEU A 1 223 ? -16.888 0.196 23.989 1.00 52.04 258 LEU A C 1
ATOM 1842 O O . LEU A 1 223 ? -16.510 -0.211 25.085 1.00 44.89 258 LEU A O 1
ATOM 1847 N N . GLY A 1 224 ? -16.742 1.466 23.606 1.00 48.96 259 GLY A N 1
ATOM 1848 C CA . GLY A 1 224 ? -16.156 2.497 24.488 1.00 51.03 259 GLY A CA 1
ATOM 1849 C C . GLY A 1 224 ? -16.943 2.754 25.770 1.00 55.89 259 GLY A C 1
ATOM 1850 O O . GLY A 1 224 ? -16.397 3.264 26.762 1.00 56.25 259 GLY A O 1
ATOM 1851 N N . ASP A 1 225 ? -18.229 2.414 25.738 1.00 51.35 260 ASP A N 1
ATOM 1852 C CA . ASP A 1 225 ? -19.053 2.399 26.931 1.00 53.40 260 ASP A CA 1
ATOM 1853 C C . ASP A 1 225 ? -18.893 1.143 27.816 1.00 52.55 260 ASP A C 1
ATOM 1854 O O . ASP A 1 225 ? -19.514 1.081 28.879 1.00 57.58 260 ASP A O 1
ATOM 1859 N N . ARG A 1 226 ? -18.100 0.152 27.411 1.00 45.52 261 ARG A N 1
ATOM 1860 C CA . ARG A 1 226 ? -17.954 -1.091 28.209 1.00 46.49 261 ARG A CA 1
ATOM 1861 C C . ARG A 1 226 ? -16.684 -1.177 29.039 1.00 44.42 261 ARG A C 1
ATOM 1862 O O . ARG A 1 226 ? -16.512 -2.080 29.834 1.00 46.57 261 ARG A O 1
ATOM 1870 N N . VAL A 1 227 ? -15.786 -0.246 28.842 1.00 44.29 262 VAL A N 1
ATOM 1871 C CA . VAL A 1 227 ? -14.469 -0.333 29.423 1.00 45.29 262 VAL A CA 1
ATOM 1872 C C . VAL A 1 227 ? -14.285 0.756 30.457 1.00 42.63 262 VAL A C 1
ATOM 1873 O O . VAL A 1 227 ? -14.905 1.780 30.369 1.00 42.40 262 VAL A O 1
ATOM 1877 N N . SER A 1 228 ? -13.373 0.535 31.395 1.00 44.55 263 SER A N 1
ATOM 1878 C CA . SER A 1 228 ? -13.089 1.491 32.434 1.00 48.18 263 SER A CA 1
ATOM 1879 C C . SER A 1 228 ? -12.633 2.838 31.932 1.00 46.54 263 SER A C 1
ATOM 1880 O O . SER A 1 228 ? -12.972 3.854 32.521 1.00 48.75 263 SER A O 1
ATOM 1883 N N . ASP A 1 229 ? -11.805 2.859 30.905 1.00 43.52 264 ASP A N 1
ATOM 1884 C CA . ASP A 1 229 ? -11.182 4.100 30.479 1.00 43.48 264 ASP A CA 1
ATOM 1885 C C . ASP A 1 229 ? -11.045 4.124 28.965 1.00 45.74 264 ASP A C 1
ATOM 1886 O O . ASP A 1 229 ? -10.531 3.182 28.374 1.00 47.24 264 ASP A O 1
ATOM 1891 N N . CYS A 1 230 ? -11.466 5.229 28.361 1.00 42.23 265 CYS A N 1
ATOM 1892 C CA . CYS A 1 230 ? -11.453 5.405 26.922 1.00 41.55 265 CYS A CA 1
ATOM 1893 C C . CYS A 1 230 ? -11.135 6.864 26.612 1.00 40.87 265 CYS A C 1
ATOM 1894 O O . CYS A 1 230 ? -11.643 7.769 27.245 1.00 44.35 265 CYS A O 1
ATOM 1897 N N . GLN A 1 231 ? -10.271 7.088 25.649 1.00 40.94 266 GLN A N 1
ATOM 1898 C CA . GLN A 1 231 ? -9.926 8.430 25.256 1.00 40.14 266 GLN A CA 1
ATOM 1899 C C . GLN A 1 231 ? -10.472 8.702 23.886 1.00 43.26 266 GLN A C 1
ATOM 1900 O O . GLN A 1 231 ? -10.078 8.064 22.913 1.00 41.56 266 GLN A O 1
ATOM 1906 N N . ARG A 1 232 ? -11.356 9.686 23.807 1.00 46.53 267 ARG A N 1
ATOM 1907 C CA . ARG A 1 232 ? -11.697 10.276 22.524 1.00 47.91 267 ARG A CA 1
ATOM 1908 C C . ARG A 1 232 ? -10.788 11.479 22.221 1.00 44.44 267 ARG A C 1
ATOM 1909 O O . ARG A 1 232 ? -10.516 12.303 23.086 1.00 43.93 267 ARG A O 1
ATOM 1917 N N . ILE A 1 233 ? -10.324 11.597 20.995 1.00 44.02 268 ILE A N 1
ATOM 1918 C CA . ILE A 1 233 ? -9.378 12.662 20.671 1.00 42.21 268 ILE A CA 1
ATOM 1919 C C . ILE A 1 233 ? -9.339 12.981 19.176 1.00 47.02 268 ILE A C 1
ATOM 1920 O O . ILE A 1 233 ? -9.424 12.097 18.311 1.00 50.52 268 ILE A O 1
ATOM 1925 N N . GLU A 1 234 ? -9.182 14.263 18.890 1.00 47.90 269 GLU A N 1
ATOM 1926 C CA . GLU A 1 234 ? -9.352 14.806 17.576 1.00 46.86 269 GLU A CA 1
ATOM 1927 C C . GLU A 1 234 ? -7.980 15.062 16.977 1.00 47.70 269 GLU A C 1
ATOM 1928 O O . GLU A 1 234 ? -7.117 15.677 17.602 1.00 55.24 269 GLU A O 1
ATOM 1934 N N . LEU A 1 235 ? -7.779 14.572 15.772 1.00 43.11 270 LEU A N 1
ATOM 1935 C CA . LEU A 1 235 ? -6.599 14.887 14.997 1.00 46.10 270 LEU A CA 1
ATOM 1936 C C . LEU A 1 235 ? -6.982 15.910 13.977 1.00 46.92 270 LEU A C 1
ATOM 1937 O O . LEU A 1 235 ? -8.043 15.837 13.381 1.00 59.36 270 LEU A O 1
ATOM 1942 N N . LYS A 1 236 ? -6.117 16.877 13.781 1.00 50.32 271 LYS A N 1
ATOM 1943 C CA . LYS A 1 236 ? -6.374 17.980 12.894 1.00 48.15 271 LYS A CA 1
ATOM 1944 C C . LYS A 1 236 ? -5.342 17.877 11.809 1.00 48.94 271 LYS A C 1
ATOM 1945 O O . LYS A 1 236 ? -4.407 17.083 11.887 1.00 41.00 271 LYS A O 1
ATOM 1951 N N . GLN A 1 237 ? -5.521 18.678 10.782 1.00 46.85 272 GLN A N 1
ATOM 1952 C CA . GLN A 1 237 ? -4.779 18.475 9.596 1.00 47.91 272 GLN A CA 1
ATOM 1953 C C . GLN A 1 237 ? -3.318 18.756 9.954 1.00 45.90 272 GLN A C 1
ATOM 1954 O O . GLN A 1 237 ? -3.045 19.601 10.796 1.00 46.68 272 GLN A O 1
ATOM 1960 N N . GLY A 1 238 ? -2.384 18.008 9.379 1.00 44.64 273 GLY A N 1
ATOM 1961 C CA . GLY A 1 238 ? -0.969 18.166 9.708 1.00 43.81 273 GLY A CA 1
ATOM 1962 C C . GLY A 1 238 ? -0.491 17.296 10.856 1.00 42.87 273 GLY A C 1
ATOM 1963 O O . GLY A 1 238 ? 0.716 17.093 11.042 1.00 49.00 273 GLY A O 1
ATOM 1964 N N . TYR A 1 239 ? -1.407 16.778 11.653 1.00 37.72 274 TYR A N 1
ATOM 1965 C CA . TYR A 1 239 ? -0.969 15.940 12.772 1.00 44.64 274 TYR A CA 1
ATOM 1966 C C . TYR A 1 239 ? -0.527 14.593 12.222 1.00 44.16 274 TYR A C 1
ATOM 1967 O O . TYR A 1 239 ? -1.050 14.133 11.204 1.00 46.86 274 TYR A O 1
ATOM 1976 N N . THR A 1 240 ? 0.421 13.960 12.894 1.00 43.44 275 THR A N 1
ATOM 1977 C CA . THR A 1 240 ? 0.779 12.568 12.611 1.00 39.63 275 THR A CA 1
ATOM 1978 C C . THR A 1 240 ? 0.495 11.804 13.894 1.00 37.80 275 THR A C 1
ATOM 1979 O O . THR A 1 240 ? 0.842 12.265 14.952 1.00 35.76 275 THR A O 1
ATOM 1983 N N . PHE A 1 241 ? -0.182 10.665 13.779 1.00 36.48 276 PHE A N 1
ATOM 1984 C CA . PHE A 1 241 ? -0.601 9.818 14.902 1.00 38.06 276 PHE A CA 1
ATOM 1985 C C . PHE A 1 241 ? 0.048 8.428 14.775 1.00 38.25 276 PHE A C 1
ATOM 1986 O O . PHE A 1 241 ? 0.205 7.932 13.678 1.00 40.50 276 PHE A O 1
ATOM 1994 N N . VAL A 1 242 ? 0.453 7.820 15.879 1.00 41.33 277 VAL A N 1
ATOM 1995 C CA . VAL A 1 242 ? 0.965 6.467 15.876 1.00 40.98 277 VAL A CA 1
ATOM 1996 C C . VAL A 1 242 ? 0.134 5.655 16.866 1.00 43.32 277 VAL A C 1
ATOM 1997 O O . VAL A 1 242 ? 0.097 5.985 18.044 1.00 42.68 277 VAL A O 1
ATOM 2001 N N . ILE A 1 243 ? -0.536 4.601 16.402 1.00 40.50 278 ILE A N 1
ATOM 2002 C CA . ILE A 1 243 ? -1.226 3.687 17.315 1.00 40.76 278 ILE A CA 1
ATOM 2003 C C . ILE A 1 243 ? -0.372 2.427 17.601 1.00 38.78 278 ILE A C 1
ATOM 2004 O O . ILE A 1 243 ? 0.090 1.775 16.654 1.00 35.48 278 ILE A O 1
ATOM 2009 N N . PRO A 1 244 ? -0.144 2.087 18.890 1.00 35.68 279 PRO A N 1
ATOM 2010 C CA . PRO A 1 244 ? 0.672 0.913 19.230 1.00 33.77 279 PRO A CA 1
ATOM 2011 C C . PRO A 1 244 ? -0.051 -0.397 18.923 1.00 34.23 279 PRO A C 1
ATOM 2012 O O . PRO A 1 244 ? -1.279 -0.401 18.680 1.00 36.58 279 PRO A O 1
ATOM 2016 N N . SER A 1 245 ? 0.684 -1.503 18.978 1.00 34.43 280 SER A N 1
ATOM 2017 C CA . SER A 1 245 ? 0.100 -2.816 18.728 1.00 37.73 280 SER A CA 1
ATOM 2018 C C . SER A 1 245 ? -1.083 -3.086 19.653 1.00 37.33 280 SER A C 1
ATOM 2019 O O . SER A 1 245 ? -1.002 -2.911 20.879 1.00 40.71 280 SER A O 1
ATOM 2022 N N . GLY A 1 246 ? -2.180 -3.540 19.062 1.00 35.18 281 GLY A N 1
ATOM 2023 C CA . GLY A 1 246 ? -3.248 -4.149 19.837 1.00 33.93 281 GLY A CA 1
ATOM 2024 C C . GLY A 1 246 ? -4.316 -3.196 20.334 1.00 35.50 281 GLY A C 1
ATOM 2025 O O . GLY A 1 246 ? -5.353 -3.652 20.823 1.00 34.30 281 GLY A O 1
ATOM 2026 N N . TRP A 1 247 ? -4.099 -1.897 20.149 1.00 32.51 282 TRP A N 1
ATOM 2027 C CA . TRP A 1 247 ? -5.029 -0.882 20.580 1.00 35.78 282 TRP A CA 1
ATOM 2028 C C . TRP A 1 247 ? -6.305 -0.951 19.804 1.00 34.89 282 TRP A C 1
ATOM 2029 O O . TRP A 1 247 ? -6.334 -0.990 18.574 1.00 37.23 282 TRP A O 1
ATOM 2040 N N . ILE A 1 248 ? -7.379 -0.944 20.559 1.00 36.44 283 ILE A N 1
ATOM 2041 C CA . ILE A 1 248 ? -8.704 -1.036 20.022 1.00 36.03 283 ILE A CA 1
ATOM 2042 C C . ILE A 1 248 ? -9.144 0.399 19.766 1.00 39.57 283 ILE A C 1
ATOM 2043 O O . ILE A 1 248 ? -9.042 1.249 20.667 1.00 40.87 283 ILE A O 1
ATOM 2048 N N . HIS A 1 249 ? -9.562 0.687 18.535 1.00 35.68 284 HIS A N 1
ATOM 2049 C CA . HIS A 1 249 ? -9.956 2.053 18.162 1.00 38.58 284 HIS A CA 1
ATOM 2050 C C . HIS A 1 249 ? -11.094 2.093 17.139 1.00 37.87 284 HIS A C 1
ATOM 2051 O O . HIS A 1 249 ? -11.352 1.125 16.384 1.00 38.77 284 HIS A O 1
ATOM 2058 N N . ALA A 1 250 ? -11.795 3.212 17.163 1.00 39.09 285 ALA A N 1
ATOM 2059 C CA . ALA A 1 250 ? -12.876 3.506 16.221 1.00 35.58 285 ALA A CA 1
ATOM 2060 C C . ALA A 1 250 ? -12.726 4.955 15.775 1.00 37.15 285 ALA A C 1
ATOM 2061 O O . ALA A 1 250 ? -12.165 5.777 16.493 1.00 35.26 285 ALA A O 1
ATOM 2063 N N . VAL A 1 251 ? -13.168 5.260 14.562 1.00 38.63 286 VAL A N 1
ATOM 2064 C CA . VAL A 1 251 ? -12.823 6.533 13.959 1.00 38.41 286 VAL A CA 1
ATOM 2065 C C . VAL A 1 251 ? -14.018 7.117 13.240 1.00 40.60 286 VAL A C 1
ATOM 2066 O O . VAL A 1 251 ? -14.716 6.408 12.480 1.00 39.89 286 VAL A O 1
ATOM 2070 N N . TYR A 1 252 ? -14.217 8.420 13.457 1.00 40.66 287 TYR A N 1
ATOM 2071 C CA . TYR A 1 252 ? -15.288 9.184 12.824 1.00 41.60 287 TYR A CA 1
ATOM 2072 C C . TYR A 1 252 ? -14.691 10.286 11.991 1.00 42.64 287 TYR A C 1
ATOM 2073 O O . TYR A 1 252 ? -13.631 10.834 12.307 1.00 40.75 287 TYR A O 1
ATOM 2082 N N . THR A 1 253 ? -15.379 10.599 10.900 1.00 46.08 288 THR A N 1
ATOM 2083 C CA . THR A 1 253 ? -14.888 11.568 9.952 1.00 48.62 288 THR A CA 1
ATOM 2084 C C . THR A 1 253 ? -15.818 12.784 9.908 1.00 45.80 288 THR A C 1
ATOM 2085 O O . THR A 1 253 ? -16.906 12.755 9.314 1.00 42.92 288 THR A O 1
ATOM 2089 N N . PRO A 1 254 ? -15.392 13.861 10.560 1.00 45.96 289 PRO A N 1
ATOM 2090 C CA . PRO A 1 254 ? -16.273 15.015 10.726 1.00 47.96 289 PRO A CA 1
ATOM 2091 C C . PRO A 1 254 ? -16.387 15.895 9.490 1.00 45.83 289 PRO A C 1
ATOM 2092 O O . PRO A 1 254 ? -17.397 16.523 9.311 1.00 47.74 289 PRO A O 1
ATOM 2096 N N . THR A 1 255 ? -15.354 15.918 8.658 1.00 47.59 290 THR A N 1
ATOM 2097 C CA . THR A 1 255 ? -15.330 16.705 7.427 1.00 47.35 290 THR A CA 1
ATOM 2098 C C . THR A 1 255 ? -14.687 15.807 6.356 1.00 46.24 290 THR A C 1
ATOM 2099 O O . THR A 1 255 ? -14.121 14.787 6.705 1.00 50.45 290 THR A O 1
ATOM 2103 N N . ASP A 1 256 ? -14.845 16.123 5.073 1.00 45.47 291 ASP A N 1
ATOM 2104 C CA . ASP A 1 256 ? -14.213 15.364 3.993 1.00 42.48 291 ASP A CA 1
ATOM 2105 C C . ASP A 1 256 ? -12.709 15.374 4.189 1.00 47.64 291 ASP A C 1
ATOM 2106 O O . ASP A 1 256 ? -12.075 16.465 4.300 1.00 40.06 291 ASP A O 1
ATOM 2111 N N . THR A 1 257 ? -12.113 14.177 4.218 1.00 47.27 292 THR A N 1
ATOM 2112 C CA . THR A 1 2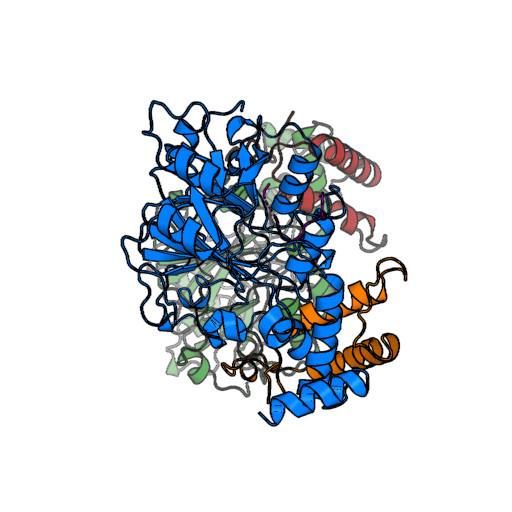57 ? -10.687 14.094 4.494 1.00 45.15 292 THR A CA 1
ATOM 2113 C C . THR A 1 257 ? -9.911 13.116 3.612 1.00 39.83 292 THR A C 1
ATOM 2114 O O . THR A 1 257 ? -10.463 12.254 2.980 1.00 39.35 292 THR A O 1
ATOM 2118 N N . LEU A 1 258 ? -8.591 13.300 3.637 1.00 43.27 293 LEU A N 1
ATOM 2119 C CA . LEU A 1 258 ? -7.618 12.511 2.945 1.00 38.71 293 LEU A CA 1
ATOM 2120 C C . LEU A 1 258 ? -6.441 12.222 3.903 1.00 40.41 293 LEU A C 1
ATOM 2121 O O . LEU A 1 258 ? -5.777 13.146 4.401 1.00 39.08 293 LEU A O 1
ATOM 2126 N N . VAL A 1 259 ? -6.173 10.940 4.130 1.00 37.27 294 VAL A N 1
ATOM 2127 C CA . VAL A 1 259 ? -5.164 10.495 5.053 1.00 36.84 294 VAL A CA 1
ATOM 2128 C C . VAL A 1 259 ? -4.215 9.579 4.314 1.00 38.52 294 VAL A C 1
ATOM 2129 O O . VAL A 1 259 ? -4.635 8.847 3.423 1.00 36.62 294 VAL A O 1
ATOM 2133 N N . PHE A 1 260 ? -2.929 9.686 4.660 1.00 38.73 295 PHE A N 1
ATOM 2134 C CA . PHE A 1 260 ? -1.892 8.770 4.216 1.00 36.82 295 PHE A CA 1
ATOM 2135 C C . PHE A 1 260 ? -1.412 8.104 5.460 1.00 36.95 295 PHE A C 1
ATOM 2136 O O . PHE A 1 260 ? -1.228 8.762 6.479 1.00 45.05 295 PHE A O 1
ATOM 2144 N N . GLY A 1 261 ? -1.271 6.792 5.408 1.00 35.66 296 GLY A N 1
ATOM 2145 C CA . GLY A 1 261 ? -0.832 6.046 6.557 1.00 35.21 296 GLY A CA 1
ATOM 2146 C C . GLY A 1 261 ? -0.361 4.692 6.157 1.00 34.73 296 GLY A C 1
ATOM 2147 O O . GLY A 1 261 ? -0.441 4.323 4.997 1.00 33.38 296 GLY A O 1
ATOM 2148 N N . GLY A 1 262 ? 0.140 3.947 7.126 1.00 36.94 297 GLY A N 1
ATOM 2149 C CA . GLY A 1 262 ? 0.670 2.610 6.875 1.00 36.22 297 GLY A CA 1
ATOM 2150 C C . GLY A 1 262 ? 0.740 1.802 8.144 1.00 34.27 297 GLY A C 1
ATOM 2151 O O . GLY A 1 262 ? 0.588 2.334 9.244 1.00 33.66 297 GLY A O 1
ATOM 2152 N N . ASN A 1 263 ? 0.895 0.506 7.969 1.00 33.01 298 ASN A N 1
ATOM 2153 C CA . ASN A 1 263 ? 0.935 -0.459 9.045 1.00 34.21 298 ASN A CA 1
ATOM 2154 C C . ASN A 1 263 ? 2.345 -1.075 9.111 1.00 36.12 298 ASN A C 1
ATOM 2155 O O . ASN A 1 263 ? 3.041 -1.121 8.091 1.00 34.32 298 ASN A O 1
ATOM 2160 N N . PHE A 1 264 ? 2.742 -1.553 10.295 1.00 31.77 299 PHE A N 1
ATOM 2161 C CA . PHE A 1 264 ? 4.028 -2.211 10.472 1.00 32.23 299 PHE A CA 1
ATOM 2162 C C . PHE A 1 264 ? 4.101 -3.064 11.753 1.00 32.82 299 PHE A C 1
ATOM 2163 O O . PHE A 1 264 ? 3.541 -2.713 12.797 1.00 36.44 299 PHE A O 1
ATOM 2171 N N . LEU A 1 265 ? 4.804 -4.175 11.647 1.00 29.56 300 LEU A N 1
ATOM 2172 C CA . LEU A 1 265 ? 5.191 -4.993 12.791 1.00 30.36 300 LEU A CA 1
ATOM 2173 C C . LEU A 1 265 ? 6.591 -4.600 13.101 1.00 28.69 300 LEU A C 1
ATOM 2174 O O . LEU A 1 265 ? 7.260 -4.075 12.239 1.00 28.73 300 LEU A O 1
ATOM 2179 N N . HIS A 1 266 ? 7.028 -4.888 14.322 1.00 29.09 301 HIS A N 1
ATOM 2180 C CA . HIS A 1 266 ? 8.336 -4.534 14.781 1.00 35.22 301 HIS A CA 1
ATOM 2181 C C . HIS A 1 266 ? 8.732 -5.462 15.923 1.00 33.17 301 HIS A C 1
ATOM 2182 O O . HIS A 1 266 ? 7.930 -6.242 16.372 1.00 33.69 301 HIS A O 1
ATOM 2189 N N . SER A 1 267 ? 9.971 -5.389 16.392 1.00 33.89 302 SER A N 1
ATOM 2190 C CA . SER A 1 267 ? 10.516 -6.428 17.281 1.00 33.68 302 SER A CA 1
ATOM 2191 C C . SER A 1 267 ? 10.328 -6.158 18.763 1.00 34.51 302 SER A C 1
ATOM 2192 O O . SER A 1 267 ? 10.757 -6.936 19.600 1.00 38.44 302 SER A O 1
ATOM 2195 N N . PHE A 1 268 ? 9.657 -5.070 19.085 1.00 38.56 303 PHE A N 1
ATOM 2196 C CA . PHE A 1 268 ? 9.530 -4.615 20.472 1.00 36.86 303 PHE A CA 1
ATOM 2197 C C . PHE A 1 268 ? 8.216 -4.893 21.142 1.00 38.59 303 PHE A C 1
ATOM 2198 O O . PHE A 1 268 ? 8.150 -4.790 22.366 1.00 44.40 303 PHE A O 1
ATOM 2206 N N . ASN A 1 269 ? 7.171 -5.248 20.410 1.00 35.66 304 ASN A N 1
ATOM 2207 C CA . ASN A 1 269 ? 6.010 -5.815 21.087 1.00 38.16 304 ASN A CA 1
ATOM 2208 C C . ASN A 1 269 ? 5.442 -7.049 20.373 1.00 37.08 304 ASN A C 1
ATOM 2209 O O . ASN A 1 269 ? 4.269 -7.146 20.042 1.00 35.11 304 ASN A O 1
ATOM 2214 N N . ILE A 1 270 ? 6.312 -8.016 20.179 1.00 36.24 305 ILE A N 1
ATOM 2215 C CA . ILE A 1 270 ? 5.929 -9.274 19.554 1.00 36.94 305 ILE A CA 1
ATOM 2216 C C . ILE A 1 270 ? 4.765 -9.960 20.291 1.00 34.95 305 ILE A C 1
ATOM 2217 O O . ILE A 1 270 ? 3.876 -10.506 19.652 1.00 33.42 305 ILE A O 1
ATOM 2222 N N . PRO A 1 271 ? 4.767 -9.961 21.644 1.00 38.61 306 PRO A N 1
ATOM 2223 C CA . PRO A 1 271 ? 3.727 -10.773 22.300 1.00 37.50 306 PRO A CA 1
ATOM 2224 C C . PRO A 1 271 ? 2.335 -10.248 22.044 1.00 37.56 306 PRO A C 1
ATOM 2225 O O . PRO A 1 271 ? 1.415 -11.041 21.877 1.00 35.75 306 PRO A O 1
ATOM 2229 N N . MET A 1 272 ? 2.180 -8.933 22.010 1.00 33.67 307 MET A N 1
ATOM 2230 C CA . MET A 1 272 ? 0.895 -8.356 21.621 1.00 37.60 307 MET A CA 1
ATOM 2231 C C . MET A 1 272 ? 0.525 -8.690 20.161 1.00 37.37 307 MET A C 1
ATOM 2232 O O . MET A 1 272 ? -0.598 -9.089 19.891 1.00 31.15 307 MET A O 1
ATOM 2237 N N . GLN A 1 273 ? 1.486 -8.529 19.247 1.00 36.84 308 GLN A N 1
ATOM 2238 C CA . GLN A 1 273 ? 1.323 -8.919 17.849 1.00 38.83 308 GLN A CA 1
ATOM 2239 C C . GLN A 1 273 ? 0.855 -10.389 17.772 1.00 38.47 308 GLN A C 1
ATOM 2240 O O . GLN A 1 273 ? -0.028 -10.711 16.981 1.00 34.70 308 GLN A O 1
ATOM 2246 N N . LEU A 1 274 ? 1.406 -11.277 18.590 1.00 35.29 309 LEU A N 1
ATOM 2247 C CA . LEU A 1 274 ? 0.983 -12.7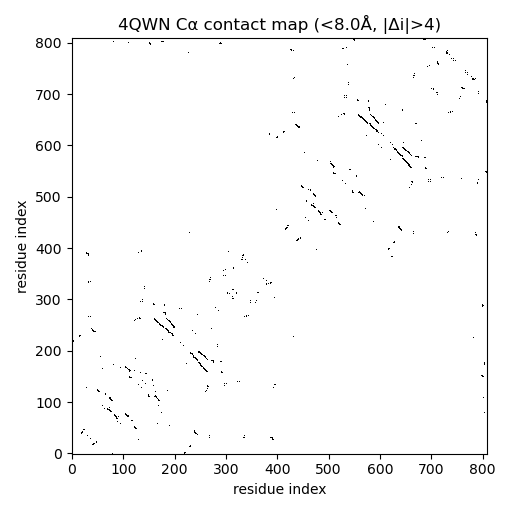00 18.486 1.00 35.30 309 LEU A CA 1
ATOM 2248 C C . LEU A 1 274 ? -0.401 -12.860 19.051 1.00 33.34 309 LEU A C 1
ATOM 2249 O O . LEU A 1 274 ? -1.228 -13.592 18.501 1.00 32.89 309 LEU A O 1
ATOM 2254 N N . LYS A 1 275 ? -0.658 -12.133 20.129 1.00 35.30 310 LYS A N 1
ATOM 2255 C CA . LYS A 1 275 ? -1.967 -12.163 20.771 1.00 35.99 310 LYS A CA 1
ATOM 2256 C C . LYS A 1 275 ? -3.107 -11.752 19.847 1.00 36.45 310 LYS A C 1
ATOM 2257 O O . LYS A 1 275 ? -4.193 -12.397 19.833 1.00 36.60 310 LYS A O 1
ATOM 2263 N N . ILE A 1 276 ? -2.888 -10.666 19.102 1.00 32.80 311 ILE A N 1
ATOM 2264 C CA . ILE A 1 276 ? -3.865 -10.220 18.125 1.00 35.05 311 ILE A CA 1
ATOM 2265 C C . ILE A 1 276 ? -4.064 -11.235 16.990 1.00 35.48 311 ILE A C 1
ATOM 2266 O O . ILE A 1 276 ? -5.189 -11.497 16.557 1.00 31.36 311 ILE A O 1
ATOM 2271 N N . TYR A 1 277 ? -2.972 -11.810 16.490 1.00 38.00 312 TYR A N 1
ATOM 2272 C CA . TYR A 1 277 ? -3.106 -12.756 15.390 1.00 37.16 312 TYR A CA 1
ATOM 2273 C C . TYR A 1 277 ? -4.024 -13.887 15.820 1.00 35.92 312 TYR A C 1
ATOM 2274 O O . TYR A 1 277 ? -4.855 -14.356 15.049 1.00 37.52 312 TYR A O 1
ATOM 2283 N N . SER A 1 278 ? -3.903 -14.308 17.059 1.00 36.13 313 SER A N 1
ATOM 2284 C CA . SER A 1 278 ? -4.637 -15.491 17.489 1.00 37.98 313 SER A CA 1
ATOM 2285 C C . SER A 1 278 ? -6.096 -15.131 17.828 1.00 34.20 313 SER A C 1
ATOM 2286 O O . SER A 1 278 ? -6.970 -15.965 17.670 1.00 31.60 313 SER A O 1
ATOM 2289 N N . ILE A 1 279 ? -6.377 -13.896 18.249 1.00 30.93 314 ILE A N 1
ATOM 2290 C CA . ILE A 1 279 ? -7.779 -13.457 18.303 1.00 31.54 314 ILE A CA 1
ATOM 2291 C C . ILE A 1 279 ? -8.420 -13.598 16.918 1.00 35.65 314 ILE A C 1
ATOM 2292 O O . ILE A 1 279 ? -9.550 -14.089 16.799 1.00 35.47 314 ILE A O 1
ATOM 2297 N N . GLU A 1 280 ? -7.684 -13.197 15.872 1.00 35.87 315 GLU A N 1
ATOM 2298 C CA . GLU A 1 280 ? -8.189 -13.261 14.488 1.00 36.70 315 GLU A CA 1
ATOM 2299 C C . GLU A 1 280 ? -8.446 -14.711 14.084 1.00 37.58 315 GLU A C 1
ATOM 2300 O O . GLU A 1 280 ? -9.433 -15.029 13.431 1.00 33.56 315 GLU A O 1
ATOM 2306 N N . ASP A 1 281 ? -7.531 -15.582 14.475 1.00 37.24 316 ASP A N 1
ATOM 2307 C CA A ASP A 1 281 ? -7.681 -17.015 14.214 0.50 38.03 316 ASP A CA 1
ATOM 2308 C CA B ASP A 1 281 ? -7.685 -16.998 14.207 0.50 35.56 316 ASP A CA 1
ATOM 2309 C C . ASP A 1 281 ? -8.974 -17.486 14.873 1.00 38.71 316 ASP A C 1
ATOM 2310 O O . ASP A 1 281 ? -9.795 -18.104 14.225 1.00 39.24 316 ASP A O 1
ATOM 2319 N N . ARG A 1 282 ? -9.158 -17.170 16.170 1.00 39.62 317 ARG A N 1
ATOM 2320 C CA . ARG A 1 282 ? -10.324 -17.699 16.932 1.00 41.15 317 ARG A CA 1
ATOM 2321 C C . ARG A 1 282 ? -11.666 -17.180 16.462 1.00 40.53 317 ARG A C 1
ATOM 2322 O O . ARG A 1 282 ? -12.638 -17.930 16.428 1.00 41.45 317 ARG A O 1
ATOM 2330 N N . THR A 1 283 ? -11.718 -15.906 16.074 1.00 38.95 318 THR A N 1
ATOM 2331 C CA . THR A 1 283 ? -12.949 -15.308 15.610 1.00 38.82 318 THR A CA 1
ATOM 2332 C C . THR A 1 283 ? -13.125 -15.512 14.138 1.00 39.63 318 THR A C 1
ATOM 2333 O O . THR A 1 283 ? -14.042 -14.960 13.569 1.00 38.33 318 THR A O 1
ATOM 2337 N N . ARG A 1 284 ? -12.230 -16.265 13.500 1.00 49.18 319 ARG A N 1
ATOM 2338 C CA . ARG A 1 284 ? -12.408 -16.663 12.094 1.00 52.34 319 ARG A CA 1
ATOM 2339 C C . ARG A 1 284 ? -12.365 -15.489 11.112 1.00 43.55 319 ARG A C 1
ATOM 2340 O O . ARG A 1 284 ? -13.132 -15.421 10.184 1.00 38.08 319 ARG A O 1
ATOM 2348 N N . VAL A 1 285 ? -11.460 -14.554 11.295 1.00 39.18 320 VAL A N 1
ATOM 2349 C CA . VAL A 1 285 ? -11.386 -13.442 10.332 1.00 41.69 320 VAL A CA 1
ATOM 2350 C C . VAL A 1 285 ? -10.942 -13.954 8.963 1.00 38.75 320 VAL A C 1
ATOM 2351 O O . VAL A 1 285 ? -9.949 -14.627 8.906 1.00 37.93 320 VAL A O 1
ATOM 2355 N N . PRO A 1 286 ? -11.684 -13.660 7.866 1.00 39.69 321 PRO A N 1
ATOM 2356 C CA . PRO A 1 286 ? -11.179 -14.186 6.579 1.00 37.73 321 PRO A CA 1
ATOM 2357 C C . PRO A 1 286 ? -9.794 -13.636 6.196 1.00 41.81 321 PRO A C 1
ATOM 2358 O O . PRO A 1 286 ? -9.361 -12.540 6.677 1.00 37.93 321 PRO A O 1
ATOM 2362 N N . ASN A 1 287 ? -9.114 -14.389 5.335 1.00 40.19 322 ASN A N 1
ATOM 2363 C CA . ASN A 1 287 ? -7.736 -14.088 5.021 1.00 41.22 322 ASN A CA 1
ATOM 2364 C C . ASN A 1 287 ? -7.490 -12.724 4.448 1.00 39.83 322 ASN A C 1
ATOM 2365 O O . ASN A 1 287 ? -6.463 -12.097 4.731 1.00 41.74 322 ASN A O 1
ATOM 2370 N N . LYS A 1 288 ? -8.429 -12.255 3.647 1.00 39.33 323 LYS A N 1
ATOM 2371 C CA . LYS A 1 288 ? -8.241 -11.023 2.961 1.00 41.00 323 LYS A CA 1
ATOM 2372 C C . LYS A 1 288 ? -8.002 -9.834 3.898 1.00 39.51 323 LYS A C 1
ATOM 2373 O O . LYS A 1 288 ? -7.323 -8.886 3.497 1.00 36.68 323 LYS A O 1
ATOM 2379 N N . PHE A 1 289 ? -8.538 -9.907 5.125 1.00 39.91 324 PHE A N 1
ATOM 2380 C CA . PHE A 1 289 ? -8.437 -8.828 6.133 1.00 40.43 324 PHE A CA 1
ATOM 2381 C C . PHE A 1 289 ? -7.323 -9.035 7.115 1.00 41.36 324 PHE A C 1
ATOM 2382 O O . PHE A 1 289 ? -7.277 -8.337 8.127 1.00 41.24 324 PHE A O 1
ATOM 2390 N N . ARG A 1 290 ? -6.424 -9.973 6.821 1.00 37.58 325 ARG A N 1
ATOM 2391 C CA . ARG A 1 290 ? -5.308 -10.269 7.704 1.00 36.20 325 ARG A CA 1
ATOM 2392 C C . ARG A 1 290 ? -3.972 -9.875 7.067 1.00 36.00 325 ARG A C 1
ATOM 2393 O O . ARG A 1 290 ? -3.839 -9.685 5.863 1.00 37.91 325 ARG A O 1
ATOM 2401 N N . TYR A 1 291 ? -2.981 -9.756 7.899 1.00 33.65 326 TYR A N 1
ATOM 2402 C CA . TYR A 1 291 ? -1.636 -9.484 7.443 1.00 35.58 326 TYR A CA 1
ATOM 2403 C C . TYR A 1 291 ? -1.062 -10.639 6.588 1.00 34.16 326 TYR A C 1
ATOM 2404 O O . TYR A 1 291 ? -1.077 -11.796 7.023 1.00 32.84 326 TYR A O 1
ATOM 2413 N N . PRO A 1 292 ? -0.610 -10.334 5.354 1.00 30.62 327 PRO A N 1
ATOM 2414 C CA . PRO A 1 292 ? -0.194 -11.411 4.459 1.00 29.71 327 PRO A CA 1
ATOM 2415 C C . PRO A 1 292 ? 1.100 -11.985 4.891 1.00 28.31 327 PRO A C 1
ATOM 2416 O O . PRO A 1 292 ? 1.937 -11.258 5.328 1.00 27.31 327 PRO A O 1
ATOM 2420 N N . PHE A 1 293 ? 1.244 -13.300 4.805 1.00 29.92 328 PHE A N 1
ATOM 2421 C CA . PHE A 1 293 ? 2.515 -13.961 5.048 1.00 32.43 328 PHE A CA 1
ATOM 2422 C C . PHE A 1 293 ? 3.045 -13.747 6.462 1.00 30.33 328 PHE A C 1
ATOM 2423 O O . PHE A 1 293 ? 4.239 -13.579 6.650 1.00 33.77 328 PHE A O 1
ATOM 2431 N N . TYR A 1 294 ? 2.181 -13.775 7.455 1.00 30.85 329 TYR A N 1
ATOM 2432 C CA . TYR A 1 294 ? 2.573 -13.388 8.819 1.00 29.77 329 TYR A CA 1
ATOM 2433 C C . TYR A 1 294 ? 3.578 -14.325 9.448 1.00 29.09 329 TYR A C 1
ATOM 2434 O O . TYR A 1 294 ? 4.650 -13.909 9.916 1.00 27.93 329 TYR A O 1
ATOM 2443 N N . TYR A 1 295 ? 3.274 -15.615 9.456 1.00 32.04 330 TYR A N 1
ATOM 2444 C CA . TYR A 1 295 ? 4.189 -16.539 10.068 1.00 30.97 330 TYR A CA 1
ATOM 2445 C C . TYR A 1 295 ? 5.484 -16.598 9.244 1.00 31.94 330 TYR A C 1
ATOM 2446 O O . TYR A 1 295 ? 6.577 -16.662 9.814 1.00 31.64 330 TYR A O 1
ATOM 2455 N N . GLU A 1 296 ? 5.358 -16.474 7.913 1.00 34.85 331 GLU A N 1
ATOM 2456 C CA . GLU A 1 296 ? 6.522 -16.437 7.037 1.00 33.09 331 GLU A CA 1
ATOM 2457 C C . GLU A 1 296 ? 7.429 -15.324 7.508 1.00 29.89 331 GLU A C 1
ATOM 2458 O O . GLU A 1 296 ? 8.597 -15.522 7.661 1.00 29.94 331 GLU A O 1
ATOM 2464 N N . MET A 1 297 ? 6.877 -14.148 7.757 1.00 35.23 332 MET A N 1
ATOM 2465 C CA . MET A 1 297 ? 7.670 -12.980 8.224 1.00 32.31 332 MET A CA 1
ATOM 2466 C C . MET A 1 297 ? 8.348 -13.252 9.564 1.00 33.79 332 MET A C 1
ATOM 2467 O O . MET A 1 297 ? 9.515 -12.856 9.785 1.00 34.03 332 MET A O 1
ATOM 2472 N N . CYS A 1 298 ? 7.622 -13.944 10.450 1.00 34.22 333 CYS A N 1
ATOM 2473 C CA . CYS A 1 298 ? 8.114 -14.319 11.765 1.00 31.23 333 CYS A CA 1
ATOM 2474 C C . CYS A 1 298 ? 9.339 -15.213 11.660 1.00 32.70 333 CYS A C 1
ATOM 2475 O O . CYS A 1 298 ? 10.312 -14.987 12.356 1.00 33.39 333 CYS A O 1
ATOM 2478 N N . TRP A 1 299 ? 9.299 -16.187 10.757 1.00 32.42 334 TRP A N 1
ATOM 2479 C CA . TRP A 1 299 ? 10.469 -17.050 10.515 1.00 33.56 334 TRP A CA 1
ATOM 2480 C C . TRP A 1 299 ? 11.695 -16.254 10.054 1.00 31.00 334 TRP A C 1
ATOM 2481 O O . TRP A 1 299 ? 12.813 -16.455 10.553 1.00 35.11 334 TRP A O 1
ATOM 2492 N N . TYR A 1 300 ? 11.479 -15.356 9.113 1.00 30.10 335 TYR A N 1
ATOM 2493 C CA . TYR A 1 300 ? 12.557 -14.516 8.607 1.00 32.75 335 TYR A CA 1
ATOM 2494 C C . TYR A 1 300 ? 13.095 -13.622 9.733 1.00 32.29 335 TYR A C 1
ATOM 2495 O O . TYR A 1 300 ? 14.299 -13.357 9.776 1.00 34.98 335 TYR A O 1
ATOM 2504 N N . VAL A 1 301 ? 12.237 -13.204 10.659 1.00 32.82 336 VAL A N 1
ATOM 2505 C CA . VAL A 1 301 ? 12.664 -12.353 11.795 1.00 31.48 336 VAL A CA 1
ATOM 2506 C C . VAL A 1 301 ? 13.675 -13.075 12.685 1.00 32.08 336 VAL A C 1
ATOM 2507 O O . VAL A 1 301 ? 14.698 -12.515 13.047 1.00 29.89 336 VAL A O 1
ATOM 2511 N N . LEU A 1 302 ? 13.387 -14.335 12.992 1.00 31.75 337 LEU A N 1
ATOM 2512 C CA . LEU A 1 302 ? 14.274 -15.165 13.781 1.00 31.14 337 LEU A CA 1
ATOM 2513 C C . LEU A 1 302 ? 15.629 -15.340 13.122 1.00 33.44 337 LEU A C 1
ATOM 2514 O O . LEU A 1 302 ? 16.670 -15.163 13.757 1.00 31.63 337 LEU A O 1
ATOM 2519 N N . GLU A 1 303 ? 15.600 -15.656 11.833 1.00 36.48 338 GLU A N 1
ATOM 2520 C CA . GLU A 1 303 ? 16.822 -15.803 11.034 1.00 36.34 338 GLU A CA 1
ATOM 2521 C C . GLU A 1 303 ? 17.647 -14.514 11.055 1.00 33.01 338 GLU A C 1
ATOM 2522 O O . GLU A 1 303 ? 18.828 -14.562 11.279 1.00 37.75 338 GLU A O 1
ATOM 2528 N N . ARG A 1 304 ? 17.036 -13.360 10.848 1.00 35.65 339 ARG A N 1
ATOM 2529 C CA . ARG A 1 304 ? 17.793 -12.105 10.883 1.00 34.20 339 ARG A CA 1
ATOM 2530 C C . ARG A 1 304 ? 18.473 -11.873 12.235 1.00 37.09 339 ARG A C 1
ATOM 2531 O O . ARG A 1 304 ? 19.665 -11.476 12.317 1.00 36.79 339 ARG A O 1
ATOM 2539 N N . TYR A 1 305 ? 17.729 -12.121 13.307 1.00 34.81 340 TYR A N 1
ATOM 2540 C CA . TYR A 1 305 ? 18.275 -11.914 14.647 1.00 34.41 340 TYR A CA 1
ATOM 2541 C C . TYR A 1 305 ? 19.540 -12.762 14.886 1.00 35.67 340 TYR A C 1
ATOM 2542 O O . TYR A 1 305 ? 20.579 -12.225 15.305 1.00 34.74 340 TYR A O 1
ATOM 2551 N N . VAL A 1 306 ? 19.463 -14.055 14.546 1.00 34.78 341 VAL A N 1
ATOM 2552 C CA . VAL A 1 306 ? 20.550 -14.993 14.749 1.00 34.85 341 VAL A CA 1
ATOM 2553 C C . VAL A 1 306 ? 21.726 -14.598 13.905 1.00 37.81 341 VAL A C 1
ATOM 2554 O O . VAL A 1 306 ? 22.851 -14.559 14.393 1.00 40.54 341 VAL A O 1
ATOM 2558 N N . TYR A 1 307 ? 21.469 -14.278 12.643 1.00 36.69 342 TYR A N 1
ATOM 2559 C CA . TYR A 1 307 ? 22.526 -13.839 11.735 1.00 38.34 342 TYR A CA 1
ATOM 2560 C C . TYR A 1 307 ? 23.243 -12.532 12.117 1.00 35.35 342 TYR A C 1
ATOM 2561 O O . TYR A 1 307 ? 24.504 -12.458 12.117 1.00 35.21 342 TYR A O 1
ATOM 2570 N N . CYS A 1 308 ? 22.469 -11.480 12.362 1.00 35.21 343 CYS A N 1
ATOM 2571 C CA . CYS A 1 308 ? 23.053 -10.207 12.787 1.00 37.22 343 CYS A CA 1
ATOM 2572 C C . CYS A 1 308 ? 23.867 -10.304 14.081 1.00 37.99 343 CYS A C 1
ATOM 2573 O O . CYS A 1 308 ? 24.840 -9.584 14.280 1.00 40.51 343 CYS A O 1
ATOM 2576 N N . ILE A 1 309 ? 23.486 -11.203 14.963 1.00 43.13 344 ILE A N 1
ATOM 2577 C CA . ILE A 1 309 ? 24.212 -11.350 16.230 1.00 43.31 344 ILE A CA 1
ATOM 2578 C C . ILE A 1 309 ? 25.358 -12.334 16.100 1.00 46.13 344 ILE A C 1
ATOM 2579 O O . ILE A 1 309 ? 26.474 -12.018 16.480 1.00 50.98 344 ILE A O 1
ATOM 2584 N N . THR A 1 310 ? 25.096 -13.526 15.584 1.00 46.50 345 THR A N 1
ATOM 2585 C CA . THR A 1 310 ? 26.083 -14.587 15.663 1.00 45.30 345 THR A CA 1
ATOM 2586 C C . THR A 1 310 ? 26.778 -14.853 14.342 1.00 44.20 345 THR A C 1
ATOM 2587 O O . THR A 1 310 ? 27.692 -15.665 14.309 1.00 39.99 345 THR A O 1
ATOM 2591 N N . ASN A 1 311 ? 26.290 -14.232 13.264 1.00 46.91 346 ASN A N 1
ATOM 2592 C CA . ASN A 1 311 ? 26.775 -14.444 11.886 1.00 46.65 346 ASN A CA 1
ATOM 2593 C C . ASN A 1 311 ? 26.616 -15.849 11.302 1.00 44.53 346 ASN A C 1
ATOM 2594 O O . ASN A 1 311 ? 27.248 -16.173 10.308 1.00 44.08 346 ASN A O 1
ATOM 2599 N N . ARG A 1 312 ? 25.753 -16.657 11.884 1.00 39.36 347 ARG A N 1
ATOM 2600 C CA . ARG A 1 312 ? 25.371 -17.943 11.302 1.00 48.77 347 ARG A CA 1
ATOM 2601 C C . ARG A 1 312 ? 24.032 -17.721 10.599 1.00 47.67 347 ARG A C 1
ATOM 2602 O O . ARG A 1 312 ? 23.081 -17.240 11.220 1.00 40.83 347 ARG A O 1
ATOM 2610 N N . SER A 1 313 ? 23.976 -18.070 9.313 1.00 43.33 348 SER A N 1
ATOM 2611 C CA . SER A 1 313 ? 22.823 -17.847 8.457 1.00 39.34 348 SER A CA 1
ATOM 2612 C C . SER A 1 313 ? 21.986 -19.102 8.440 1.00 40.30 348 SER A C 1
ATOM 2613 O O . SER A 1 313 ? 22.531 -20.189 8.475 1.00 41.18 348 SER A O 1
ATOM 2616 N N . HIS A 1 314 ? 20.668 -18.974 8.392 1.00 38.48 349 HIS A N 1
ATOM 2617 C CA . HIS A 1 314 ? 19.816 -20.130 8.193 1.00 38.16 349 HIS A CA 1
ATOM 2618 C C . HIS A 1 314 ? 18.975 -19.946 6.956 1.00 41.16 349 HIS A C 1
ATOM 2619 O O . HIS A 1 314 ? 17.888 -20.562 6.830 1.00 40.37 349 HIS A O 1
ATOM 2626 N N . LEU A 1 315 ? 19.491 -19.119 6.039 1.00 36.15 350 LEU A N 1
ATOM 2627 C CA . LEU A 1 315 ? 18.882 -19.002 4.722 1.00 35.82 350 LEU A CA 1
ATOM 2628 C C . LEU A 1 315 ? 19.561 -19.958 3.782 1.00 36.92 350 LEU A C 1
ATOM 2629 O O . LEU A 1 315 ? 20.756 -20.231 3.935 1.00 38.87 350 LEU A O 1
ATOM 2634 N N . THR A 1 316 ? 18.829 -20.373 2.748 1.00 38.45 351 THR A N 1
ATOM 2635 C CA . THR A 1 316 ? 19.397 -21.194 1.673 1.00 37.60 351 THR A CA 1
ATOM 2636 C C . THR A 1 316 ? 20.562 -20.475 1.048 1.00 36.99 351 THR A C 1
ATOM 2637 O O . THR A 1 316 ? 20.665 -19.255 1.145 1.00 38.86 351 THR A O 1
ATOM 2641 N N . LYS A 1 317 ? 21.454 -21.238 0.428 1.00 43.19 352 LYS A N 1
ATOM 2642 C CA . LYS A 1 317 ? 22.607 -20.688 -0.319 1.00 44.92 352 LYS A CA 1
ATOM 2643 C C . LYS A 1 317 ? 22.186 -19.697 -1.361 1.00 41.74 352 LYS A C 1
ATOM 2644 O O . LYS A 1 317 ? 22.785 -18.634 -1.495 1.00 40.80 352 LYS A O 1
ATOM 2650 N N . ASP A 1 318 ? 21.162 -20.055 -2.117 1.00 41.00 353 ASP A N 1
ATOM 2651 C CA . ASP A 1 318 ? 20.633 -19.136 -3.102 1.00 40.15 353 ASP A CA 1
ATOM 2652 C C . ASP A 1 318 ? 20.273 -17.809 -2.445 1.00 39.32 353 ASP A C 1
ATOM 2653 O O . ASP A 1 318 ? 20.689 -16.755 -2.935 1.00 36.69 353 ASP A O 1
ATOM 2658 N N . PHE A 1 319 ? 19.514 -17.859 -1.349 1.00 33.56 354 PHE A N 1
ATOM 2659 C CA . PHE A 1 319 ? 19.058 -16.633 -0.693 1.00 35.66 354 PHE A CA 1
ATOM 2660 C C . PHE A 1 319 ? 20.239 -15.824 -0.121 1.00 35.41 354 PHE A C 1
ATOM 2661 O O . PHE A 1 319 ? 20.242 -14.573 -0.162 1.00 35.05 354 PHE A O 1
ATOM 2669 N N . GLN A 1 320 ? 21.264 -16.505 0.380 1.00 35.69 355 GLN A N 1
ATOM 2670 C CA . GLN A 1 320 ? 22.449 -15.775 0.823 1.00 39.09 355 GLN A CA 1
ATOM 2671 C C . GLN A 1 320 ? 23.157 -15.038 -0.350 1.00 38.75 355 GLN A C 1
ATOM 2672 O O . GLN A 1 320 ? 23.544 -13.860 -0.253 1.00 36.94 355 GLN A O 1
ATOM 2678 N N . LYS A 1 321 ? 23.304 -15.730 -1.457 1.00 35.26 356 LYS A N 1
ATOM 2679 C CA . LYS A 1 321 ? 23.872 -15.112 -2.636 1.00 38.81 356 LYS A CA 1
ATOM 2680 C C . LYS A 1 321 ? 23.074 -13.924 -3.133 1.00 39.60 356 LYS A C 1
ATOM 2681 O O . LYS A 1 321 ? 23.673 -12.904 -3.509 1.00 40.65 356 LYS A O 1
ATOM 2687 N N . GLU A 1 322 ? 21.741 -14.019 -3.135 1.00 33.69 357 GLU A N 1
ATOM 2688 C CA . GLU A 1 322 ? 20.939 -12.853 -3.504 1.00 35.22 357 GLU A CA 1
ATOM 2689 C C . GLU A 1 322 ? 21.201 -11.693 -2.543 1.00 34.86 357 GLU A C 1
ATOM 2690 O O . GLU A 1 322 ? 21.319 -10.524 -2.976 1.00 34.90 357 GLU A O 1
ATOM 2696 N N . SER A 1 323 ? 21.317 -12.002 -1.252 1.00 34.16 358 SER A N 1
ATOM 2697 C CA . SER A 1 323 ? 21.520 -10.941 -0.269 1.00 37.75 358 SER A CA 1
ATOM 2698 C C . SER A 1 323 ? 22.876 -10.254 -0.443 1.00 37.68 358 SER A C 1
ATOM 2699 O O . SER A 1 323 ? 22.994 -8.992 -0.352 1.00 35.10 358 SER A O 1
ATOM 2702 N N . LEU A 1 324 ? 23.870 -11.105 -0.656 1.00 38.41 359 LEU A N 1
ATOM 2703 C CA . LEU A 1 324 ? 25.227 -10.686 -0.970 1.00 41.33 359 LEU A CA 1
ATOM 2704 C C . LEU A 1 324 ? 25.294 -9.768 -2.188 1.00 40.71 359 LEU A C 1
ATOM 2705 O O . LEU A 1 324 ? 25.968 -8.752 -2.148 1.00 39.11 359 LEU A O 1
ATOM 2710 N N . SER A 1 325 ? 24.571 -10.112 -3.252 1.00 41.44 360 SER A N 1
ATOM 2711 C CA . SER A 1 325 ? 24.534 -9.263 -4.437 1.00 42.51 360 SER A CA 1
ATOM 2712 C C . SER A 1 325 ? 23.998 -7.856 -4.132 1.00 42.45 360 SER A C 1
ATOM 2713 O O . SER A 1 325 ? 24.555 -6.853 -4.568 1.00 41.96 360 SER A O 1
ATOM 2716 N N . MET A 1 326 ? 22.952 -7.756 -3.337 1.00 43.10 361 MET A N 1
ATOM 2717 C CA . MET A 1 326 ? 22.468 -6.421 -2.979 1.00 46.02 361 MET A CA 1
ATOM 2718 C C . MET A 1 326 ? 23.356 -5.650 -1.986 1.00 45.00 361 MET A C 1
ATOM 2719 O O . MET A 1 326 ? 23.329 -4.428 -2.005 1.00 45.89 361 MET A O 1
ATOM 2724 N N . ASP A 1 327 ? 24.079 -6.341 -1.098 1.00 44.55 362 ASP A N 1
ATOM 2725 C CA . ASP A 1 327 ? 25.093 -5.666 -0.246 1.00 43.45 362 ASP A CA 1
ATOM 2726 C C . ASP A 1 327 ? 26.155 -5.012 -1.118 1.00 47.16 362 ASP A C 1
ATOM 2727 O O . ASP A 1 327 ? 26.675 -3.967 -0.782 1.00 52.92 362 ASP A O 1
ATOM 2732 N N . MET A 1 328 ? 26.453 -5.642 -2.250 1.00 50.10 363 MET A N 1
ATOM 2733 C CA . MET A 1 328 ? 27.442 -5.152 -3.191 1.00 53.66 363 MET A CA 1
ATOM 2734 C C . MET A 1 328 ? 26.956 -3.957 -3.994 1.00 55.02 363 MET A C 1
ATOM 2735 O O . MET A 1 328 ? 27.759 -3.343 -4.701 1.00 55.83 363 MET A O 1
ATOM 2740 N N . GLU A 1 329 ? 25.665 -3.636 -3.932 1.00 53.43 364 GLU A N 1
ATOM 2741 C CA . GLU A 1 329 ? 25.153 -2.485 -4.682 1.00 58.21 364 GLU A CA 1
ATOM 2742 C C . GLU A 1 329 ? 25.628 -1.193 -4.031 1.00 59.36 364 GLU A C 1
ATOM 2743 O O . GLU A 1 329 ? 25.877 -0.249 -4.763 1.00 67.96 364 GLU A O 1
ATOM 2750 N N . GLN B 2 1 ? 27.661 -10.137 25.112 1.00 64.58 450 GLN B N 1
ATOM 2751 C CA . GLN B 2 1 ? 28.541 -9.118 24.489 1.00 66.42 450 GLN B CA 1
ATOM 2752 C C . GLN B 2 1 ? 27.693 -8.007 23.885 1.00 68.71 450 GLN B C 1
ATOM 2753 O O . GLN B 2 1 ? 27.995 -6.816 24.066 1.00 69.38 450 GLN B O 1
ATOM 2759 N N . VAL B 2 2 ? 26.638 -8.400 23.165 1.00 64.00 451 VAL B N 1
ATOM 2760 C CA . VAL B 2 2 ? 25.599 -7.450 22.757 1.00 58.49 451 VAL B CA 1
ATOM 2761 C C . VAL B 2 2 ? 24.448 -7.462 23.725 1.00 49.03 451 VAL B C 1
ATOM 2762 O O . VAL B 2 2 ? 24.143 -8.473 24.322 1.00 47.62 451 VAL B O 1
ATOM 2766 N N . HIS B 2 3 ? 23.786 -6.323 23.823 1.00 48.80 452 HIS B N 1
ATOM 2767 C CA . HIS B 2 3 ? 22.747 -6.104 24.799 1.00 49.87 452 HIS B CA 1
ATOM 2768 C C . HIS B 2 3 ? 21.409 -5.842 24.152 1.00 47.41 452 HIS B C 1
ATOM 2769 O O . HIS B 2 3 ? 21.224 -4.807 23.505 1.00 48.17 452 HIS B O 1
ATOM 2776 N N . LEU B 2 4 ? 20.483 -6.785 24.325 1.00 46.03 453 LEU B N 1
ATOM 2777 C CA . LEU B 2 4 ? 19.093 -6.628 23.840 1.00 46.06 453 LEU B CA 1
ATOM 2778 C C . LEU B 2 4 ? 18.166 -6.073 24.905 1.00 43.67 453 LEU B C 1
ATOM 2779 O O . LEU B 2 4 ? 18.431 -6.193 26.080 1.00 44.49 453 LEU B O 1
ATOM 2784 N N . THR B 2 5 ? 17.073 -5.460 24.474 1.00 44.79 454 THR B N 1
ATOM 2785 C CA . THR B 2 5 ? 16.054 -4.965 25.386 1.00 41.80 454 THR B CA 1
ATOM 2786 C C . THR B 2 5 ? 15.313 -6.172 25.870 1.00 38.92 454 THR B C 1
ATOM 2787 O O . THR B 2 5 ? 15.141 -7.145 25.115 1.00 42.66 454 THR B O 1
ATOM 2791 N N . HIS B 2 6 ? 14.849 -6.116 27.111 1.00 37.62 455 HIS B N 1
ATOM 2792 C CA A HIS B 2 6 ? 13.931 -7.113 27.639 0.50 38.40 455 HIS B CA 1
ATOM 2793 C CA B HIS B 2 6 ? 13.949 -7.159 27.605 0.50 37.22 455 HIS B CA 1
ATOM 2794 C C . HIS B 2 6 ? 12.716 -7.239 26.703 1.00 37.66 455 HIS B C 1
ATOM 2795 O O . HIS B 2 6 ? 12.111 -8.312 26.560 1.00 40.45 455 HIS B O 1
ATOM 2808 N N . PHE B 2 7 ? 12.342 -6.124 26.086 1.00 37.88 456 PHE B N 1
ATOM 2809 C CA . PHE B 2 7 ? 11.244 -6.143 25.134 1.00 41.07 456 PHE B CA 1
ATOM 2810 C C . PHE B 2 7 ? 11.501 -7.199 24.056 1.00 38.61 456 PHE B C 1
ATOM 2811 O O . PHE B 2 7 ? 10.602 -7.949 23.653 1.00 32.32 456 PHE B O 1
ATOM 2819 N N . GLU B 2 8 ? 12.749 -7.251 23.613 1.00 40.26 457 GLU B N 1
ATOM 2820 C CA . GLU B 2 8 ? 13.124 -8.105 22.494 1.00 38.52 457 GLU B CA 1
ATOM 2821 C C . GLU B 2 8 ? 13.296 -9.517 22.988 1.00 39.70 457 GLU B C 1
ATOM 2822 O O . GLU B 2 8 ? 12.860 -10.483 22.324 1.00 38.29 457 GLU B O 1
ATOM 2828 N N . LEU B 2 9 ? 13.911 -9.664 24.160 1.00 38.52 458 LEU B N 1
ATOM 2829 C CA . LEU B 2 9 ? 14.283 -11.002 24.629 1.00 40.36 458 LEU B CA 1
ATOM 2830 C C . LEU B 2 9 ? 13.028 -11.795 24.890 1.00 38.89 458 LEU B C 1
ATOM 2831 O O . LEU B 2 9 ? 12.933 -12.948 24.507 1.00 37.87 458 LEU B O 1
ATOM 2836 N N . GLU B 2 10 ? 12.060 -11.141 25.522 1.00 40.31 459 GLU B N 1
ATOM 2837 C CA . GLU B 2 10 ? 10.731 -11.722 25.819 1.00 40.73 459 GLU B CA 1
ATOM 2838 C C . GLU B 2 10 ? 10.004 -12.095 24.547 1.00 36.71 459 GLU B C 1
ATOM 2839 O O . GLU B 2 10 ? 9.540 -13.210 24.416 1.00 37.96 459 GLU B O 1
ATOM 2845 N N . GLY B 2 11 ? 9.954 -11.168 23.589 1.00 34.50 460 GLY B N 1
ATOM 2846 C CA . GLY B 2 11 ? 9.284 -11.406 22.305 1.00 35.28 460 GLY B CA 1
ATOM 2847 C C . GLY B 2 11 ? 9.902 -12.507 21.479 1.00 33.35 460 GLY B C 1
ATOM 2848 O O . GLY B 2 11 ? 9.191 -13.336 20.870 1.00 32.75 460 GLY B O 1
ATOM 2849 N N . LEU B 2 12 ? 11.224 -12.555 21.441 1.00 34.32 461 LEU B N 1
ATOM 2850 C CA . LEU B 2 12 ? 11.896 -13.611 20.670 1.00 33.44 461 LEU B CA 1
ATOM 2851 C C . LEU B 2 12 ? 11.634 -14.968 21.292 1.00 35.47 461 LEU B C 1
ATOM 2852 O O . LEU B 2 12 ? 11.509 -15.967 20.593 1.00 40.88 461 LEU B O 1
ATOM 2857 N N . ARG B 2 13 ? 11.489 -14.992 22.611 1.00 39.13 462 ARG B N 1
ATOM 2858 C CA . ARG B 2 13 ? 11.128 -16.207 23.315 1.00 38.58 462 ARG B CA 1
ATOM 2859 C C . ARG B 2 13 ? 9.704 -16.602 22.980 1.00 37.24 462 ARG B C 1
ATOM 2860 O O . ARG B 2 13 ? 9.434 -17.766 22.621 1.00 37.49 462 ARG B O 1
ATOM 2868 N N . CYS B 2 14 ? 8.779 -15.663 23.044 1.00 39.95 463 CYS B N 1
ATOM 2869 C CA . CYS B 2 14 ? 7.412 -15.953 22.549 1.00 39.13 463 CYS B CA 1
ATOM 2870 C C . CYS B 2 14 ? 7.394 -16.400 21.090 1.00 38.73 463 CYS B C 1
ATOM 2871 O O . CYS B 2 14 ? 6.609 -17.262 20.680 1.00 39.77 463 CYS B O 1
ATOM 2874 N N . LEU B 2 15 ? 8.233 -15.787 20.285 1.00 37.37 464 LEU B N 1
ATOM 2875 C CA . LEU B 2 15 ? 8.219 -16.093 18.887 1.00 36.22 464 LEU B CA 1
ATOM 2876 C C . LEU B 2 15 ? 8.593 -17.569 18.685 1.00 36.01 464 LEU B C 1
ATOM 2877 O O . LEU B 2 15 ? 7.919 -18.325 17.963 1.00 30.08 464 LEU B O 1
ATOM 2882 N N . VAL B 2 16 ? 9.683 -17.961 19.315 1.00 35.76 465 VAL B N 1
ATOM 2883 C CA . VAL B 2 16 ? 10.216 -19.271 19.071 1.00 35.70 465 VAL B CA 1
ATOM 2884 C C . VAL B 2 16 ? 9.236 -20.310 19.666 1.00 37.98 465 VAL B C 1
ATOM 2885 O O . VAL B 2 16 ? 8.872 -21.273 18.981 1.00 33.66 465 VAL B O 1
ATOM 2889 N N . ASP B 2 17 ? 8.734 -20.081 20.883 1.00 37.15 466 ASP B N 1
ATOM 2890 C CA . ASP B 2 17 ? 7.722 -20.998 21.455 1.00 39.25 466 ASP B CA 1
ATOM 2891 C C . ASP B 2 17 ? 6.528 -21.174 20.533 1.00 38.12 466 ASP B C 1
ATOM 2892 O O . ASP B 2 17 ? 6.098 -22.307 20.306 1.00 37.59 466 ASP B O 1
ATOM 2897 N N . LYS B 2 18 ? 6.031 -20.076 19.966 1.00 36.96 467 LYS B N 1
ATOM 2898 C CA . LYS B 2 18 ? 4.902 -20.130 19.031 1.00 37.64 467 LYS B CA 1
ATOM 2899 C C . LYS B 2 18 ? 5.178 -20.963 17.782 1.00 38.14 467 LYS B C 1
ATOM 2900 O O . LYS B 2 18 ? 4.429 -21.892 17.432 1.00 36.80 467 LYS B O 1
ATOM 2906 N N . LEU B 2 19 ? 6.252 -20.584 17.091 1.00 38.14 468 LEU B N 1
ATOM 2907 C CA . LEU B 2 19 ? 6.588 -21.151 15.780 1.00 37.19 468 LEU B CA 1
ATOM 2908 C C . LEU B 2 19 ? 6.915 -22.628 15.872 1.00 37.36 468 LEU B C 1
ATOM 2909 O O . LEU B 2 19 ? 6.537 -23.406 15.009 1.00 38.29 468 LEU B O 1
ATOM 2914 N N . GLU B 2 20 ? 7.663 -22.998 16.899 1.00 35.78 469 GLU B N 1
ATOM 2915 C CA . GLU B 2 20 ? 8.043 -24.393 17.098 1.00 37.55 469 GLU B CA 1
ATOM 2916 C C . GLU B 2 20 ? 6.831 -25.288 17.429 1.00 37.17 469 GLU B C 1
ATOM 2917 O O . GLU B 2 20 ? 6.827 -26.485 17.153 1.00 37.71 469 GLU B O 1
ATOM 2923 N N . SER B 2 21 ? 5.820 -24.704 18.042 1.00 38.94 470 SER B N 1
ATOM 2924 C CA . SER B 2 21 ? 4.657 -25.432 18.523 1.00 41.25 470 SER B CA 1
ATOM 2925 C C . SER B 2 21 ? 3.546 -25.582 17.489 1.00 39.76 470 SER B C 1
ATOM 2926 O O . SER B 2 21 ? 2.554 -26.231 17.785 1.00 42.88 470 SER B O 1
ATOM 2929 N N . LEU B 2 22 ? 3.651 -24.924 16.332 1.00 36.66 471 LEU B N 1
ATOM 2930 C CA . LEU B 2 22 ? 2.637 -25.021 15.264 1.00 33.29 471 LEU B CA 1
ATOM 2931 C C . LEU B 2 22 ? 2.725 -26.336 14.472 1.00 35.22 471 LEU B C 1
ATOM 2932 O O . LEU B 2 22 ? 3.792 -26.788 14.101 1.00 31.44 471 LEU B O 1
ATOM 2937 N N . PRO B 2 23 ? 1.591 -26.936 14.168 1.00 32.27 472 PRO B N 1
ATOM 2938 C CA . PRO B 2 23 ? 1.766 -28.093 13.313 1.00 35.71 472 PRO B CA 1
ATOM 2939 C C . PRO B 2 23 ? 2.311 -27.709 11.912 1.00 37.14 472 PRO B C 1
ATOM 2940 O O . PRO B 2 23 ? 2.260 -26.525 11.488 1.00 32.42 472 PRO B O 1
ATOM 2944 N N . LEU B 2 24 ? 2.766 -28.726 11.195 1.00 39.82 473 LEU B N 1
ATOM 2945 C CA . LEU B 2 24 ? 3.385 -28.557 9.861 1.00 45.58 473 LEU B CA 1
ATOM 2946 C C . LEU B 2 24 ? 2.540 -27.731 8.881 1.00 46.83 473 LEU B C 1
ATOM 2947 O O . LEU B 2 24 ? 3.060 -26.816 8.182 1.00 41.89 473 LEU B O 1
ATOM 2952 N N . HIS B 2 25 ? 1.249 -28.061 8.842 1.00 40.60 474 HIS B N 1
ATOM 2953 C CA . HIS B 2 25 ? 0.319 -27.397 7.951 1.00 40.13 474 HIS B CA 1
ATOM 2954 C C . HIS B 2 25 ? -0.012 -25.937 8.297 1.00 44.07 474 HIS B C 1
ATOM 2955 O O . HIS B 2 25 ? -0.667 -25.280 7.496 1.00 44.19 474 HIS B O 1
ATOM 2962 N N . LYS B 2 26 ? 0.400 -25.432 9.474 1.00 43.41 475 LYS B N 1
ATOM 2963 C CA . LYS B 2 26 ? 0.233 -24.003 9.797 1.00 40.01 475 LYS B CA 1
ATOM 2964 C C . LYS B 2 26 ? 1.541 -23.304 10.099 1.00 38.81 475 LYS B C 1
ATOM 2965 O O . LYS B 2 26 ? 1.537 -22.100 10.375 1.00 39.18 475 LYS B O 1
ATOM 2971 N N . LYS B 2 27 ? 2.641 -24.051 10.059 1.00 37.52 476 LYS B N 1
ATOM 2972 C CA . LYS B 2 27 ? 3.987 -23.535 10.360 1.00 36.42 476 LYS B CA 1
ATOM 2973 C C . LYS B 2 27 ? 4.433 -22.402 9.404 1.00 36.83 476 LYS B C 1
ATOM 2974 O O . LYS B 2 27 ? 5.171 -21.504 9.806 1.00 32.21 476 LYS B O 1
ATOM 2980 N N . CYS B 2 28 ? 3.997 -22.484 8.141 1.00 38.22 477 CYS B N 1
ATOM 2981 C CA . CYS B 2 28 ? 4.364 -21.521 7.072 1.00 38.98 477 CYS B CA 1
ATOM 2982 C C . CYS B 2 28 ? 5.865 -21.205 7.009 1.00 35.98 477 CYS B C 1
ATOM 2983 O O . CYS B 2 28 ? 6.273 -20.045 6.914 1.00 31.65 477 CYS B O 1
ATOM 2986 N N . VAL B 2 29 ? 6.680 -22.240 7.037 1.00 35.41 478 VAL B N 1
ATOM 2987 C CA . VAL B 2 29 ? 8.122 -22.058 6.860 1.00 37.65 478 VAL B CA 1
ATOM 2988 C C . VAL B 2 29 ? 8.308 -21.586 5.407 1.00 34.13 478 VAL B C 1
ATOM 2989 O O . VAL B 2 29 ? 7.995 -22.316 4.515 1.00 32.08 478 VAL B O 1
ATOM 2993 N N . PRO B 2 30 ? 8.822 -20.378 5.184 1.00 32.60 479 PRO B N 1
ATOM 2994 C CA . PRO B 2 30 ? 8.962 -19.855 3.845 1.00 33.22 479 PRO B CA 1
ATOM 2995 C C . PRO B 2 30 ? 10.172 -20.376 3.075 1.00 36.51 479 PRO B C 1
ATOM 2996 O O . PRO B 2 30 ? 11.076 -20.967 3.672 1.00 34.98 479 PRO B O 1
ATOM 3000 N N . THR B 2 31 ? 10.190 -20.047 1.778 1.00 36.74 480 THR B N 1
ATOM 3001 C CA . THR B 2 31 ? 11.113 -20.585 0.790 1.00 39.80 480 THR B CA 1
ATOM 3002 C C . THR B 2 31 ? 12.569 -20.365 1.109 1.00 40.39 480 THR B C 1
ATOM 3003 O O . THR B 2 31 ? 13.390 -21.223 0.857 1.00 44.88 480 THR B O 1
ATOM 3007 N N . GLY B 2 32 ? 12.890 -19.199 1.629 1.00 36.34 481 GLY B N 1
ATOM 3008 C CA . GLY B 2 32 ? 14.278 -18.916 1.963 1.00 40.85 481 GLY B CA 1
ATOM 3009 C C . GLY B 2 32 ? 14.934 -19.674 3.110 1.00 38.30 481 GLY B C 1
ATOM 3010 O O . GLY B 2 32 ? 16.152 -19.725 3.192 1.00 40.81 481 GLY B O 1
ATOM 3011 N N . ILE B 2 33 ? 14.153 -20.245 4.013 1.00 37.79 482 ILE B N 1
ATOM 3012 C CA . ILE B 2 33 ? 14.733 -20.836 5.213 1.00 41.64 482 ILE B CA 1
ATOM 3013 C C . ILE B 2 33 ? 15.228 -22.227 4.858 1.00 42.09 482 ILE B C 1
ATOM 3014 O O . ILE B 2 33 ? 14.551 -22.9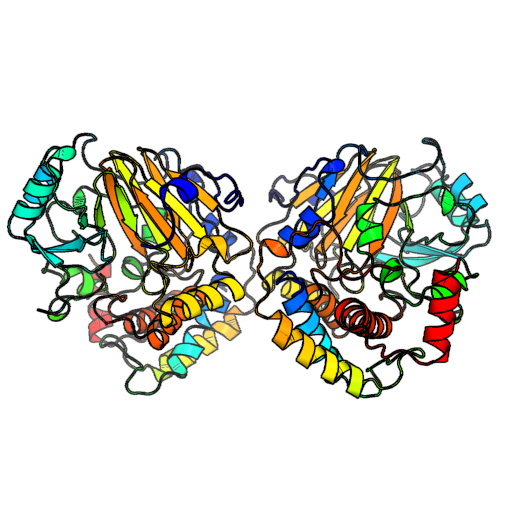68 4.160 1.00 39.69 482 ILE B O 1
ATOM 3019 N N . GLU B 2 34 ? 16.429 -22.543 5.312 1.00 43.82 483 GLU B N 1
ATOM 3020 C CA . GLU B 2 34 ? 17.016 -23.841 5.077 1.00 49.64 483 GLU B CA 1
ATOM 3021 C C . GLU B 2 34 ? 16.372 -24.863 6.063 1.00 51.48 483 GLU B C 1
ATOM 3022 O O . GLU B 2 34 ? 15.335 -25.465 5.731 1.00 49.93 483 GLU B O 1
ATOM 3028 N N . ASP B 2 35 ? 16.940 -25.001 7.274 1.00 47.85 484 ASP B N 1
ATOM 3029 C CA . ASP B 2 35 ? 16.520 -25.997 8.275 1.00 43.76 484 ASP B CA 1
ATOM 3030 C C . ASP B 2 35 ? 15.869 -25.268 9.482 1.00 45.21 484 ASP B C 1
ATOM 3031 O O . ASP B 2 35 ? 16.572 -24.676 10.323 1.00 42.84 484 ASP B O 1
ATOM 3036 N N . GLU B 2 36 ? 14.534 -25.300 9.544 1.00 38.62 485 GLU B N 1
ATOM 3037 C CA . GLU B 2 36 ? 13.787 -24.600 10.598 1.00 46.07 485 GLU B CA 1
ATOM 3038 C C . GLU B 2 36 ? 14.150 -25.057 12.008 1.00 41.91 485 GLU B C 1
ATOM 3039 O O . GLU B 2 36 ? 14.199 -24.252 12.936 1.00 42.71 485 GLU B O 1
ATOM 3045 N N . ASP B 2 37 ? 14.381 -26.352 12.164 1.00 41.11 486 ASP B N 1
ATOM 3046 C CA . ASP B 2 37 ? 14.753 -26.889 13.463 1.00 40.57 486 ASP B CA 1
ATOM 3047 C C . ASP B 2 37 ? 16.102 -26.376 13.932 1.00 41.37 486 ASP B C 1
ATOM 3048 O O . ASP B 2 37 ? 16.258 -26.050 15.099 1.00 42.42 486 ASP B O 1
ATOM 3053 N N . ALA B 2 38 ? 17.073 -26.298 13.020 1.00 37.00 487 ALA B N 1
ATOM 3054 C CA . ALA B 2 38 ? 18.379 -25.763 13.349 1.00 38.40 487 ALA B CA 1
ATOM 3055 C C . ALA B 2 38 ? 18.257 -24.286 13.721 1.00 38.07 487 ALA B C 1
ATOM 3056 O O . ALA B 2 38 ? 18.961 -23.799 14.589 1.00 34.67 487 ALA B O 1
ATOM 3058 N N . LEU B 2 39 ? 17.349 -23.567 13.087 1.00 33.34 488 LEU B N 1
ATOM 3059 C CA . LEU B 2 39 ? 17.172 -22.149 13.433 1.00 36.00 488 LEU B CA 1
ATOM 3060 C C . LEU B 2 39 ? 16.599 -21.981 14.884 1.00 34.44 488 LEU B C 1
ATOM 3061 O O . LEU B 2 39 ? 17.114 -21.209 15.685 1.00 36.56 488 LEU B O 1
ATOM 3066 N N . ILE B 2 40 ? 15.571 -22.751 15.214 1.00 35.07 489 ILE B N 1
ATOM 3067 C CA . ILE B 2 40 ? 14.951 -22.716 16.531 1.00 37.99 489 ILE B CA 1
ATOM 3068 C C . ILE B 2 40 ? 16.016 -23.013 17.600 1.00 38.39 489 ILE B C 1
ATOM 3069 O O . ILE B 2 40 ? 16.166 -22.287 18.586 1.00 37.34 489 ILE B O 1
ATOM 3074 N N . ALA B 2 41 ? 16.776 -24.071 17.386 1.00 37.63 490 ALA B N 1
ATOM 3075 C CA . ALA B 2 41 ? 17.836 -24.444 18.316 1.00 40.58 490 ALA B CA 1
ATOM 3076 C C . ALA B 2 41 ? 18.771 -23.266 18.544 1.00 43.30 490 ALA B C 1
ATOM 3077 O O . ALA B 2 41 ? 19.132 -22.931 19.679 1.00 46.07 490 ALA B O 1
ATOM 3079 N N . ASP B 2 42 ? 19.148 -22.614 17.461 1.00 40.57 491 ASP B N 1
ATOM 3080 C CA . ASP B 2 42 ? 20.118 -21.555 17.572 1.00 40.46 491 ASP B CA 1
ATOM 3081 C C . ASP B 2 42 ? 19.499 -20.386 18.316 1.00 40.30 491 ASP B C 1
ATOM 3082 O O . ASP B 2 42 ? 20.171 -19.685 19.079 1.00 40.90 491 ASP B O 1
ATOM 3087 N N . VAL B 2 43 ? 18.210 -20.169 18.125 1.00 36.18 492 VAL B N 1
ATOM 3088 C CA . VAL B 2 43 ? 17.612 -19.055 18.800 1.00 42.03 492 VAL B CA 1
ATOM 3089 C C . VAL B 2 43 ? 17.641 -19.311 20.301 1.00 39.40 492 VAL B C 1
ATOM 3090 O O . VAL B 2 43 ? 17.930 -18.411 21.087 1.00 33.79 492 VAL B O 1
ATOM 3094 N N . LYS B 2 44 ? 17.318 -20.527 20.712 1.00 39.06 493 LYS B N 1
ATOM 3095 C CA . LYS B 2 44 ? 17.225 -20.773 22.144 1.00 39.47 493 LYS B CA 1
ATOM 3096 C C . LYS B 2 44 ? 18.580 -20.542 22.800 1.00 36.99 493 LYS B C 1
ATOM 3097 O O . LYS B 2 44 ? 18.662 -19.903 23.848 1.00 34.89 493 LYS B O 1
ATOM 3103 N N . ILE B 2 45 ? 19.630 -21.055 22.171 1.00 41.09 494 ILE B N 1
ATOM 3104 C CA . ILE B 2 45 ? 21.018 -20.844 22.663 1.00 45.99 494 ILE B CA 1
ATOM 3105 C C . ILE B 2 45 ? 21.267 -19.358 22.834 1.00 45.98 494 ILE B C 1
ATOM 3106 O O . ILE B 2 45 ? 21.497 -18.878 23.945 1.00 46.51 494 ILE B O 1
ATOM 3111 N N . LEU B 2 46 ? 21.176 -18.639 21.724 1.00 45.32 495 LEU B N 1
ATOM 3112 C CA . LEU B 2 46 ? 21.340 -17.205 21.730 1.00 45.28 495 LEU B CA 1
ATOM 3113 C C . LEU B 2 46 ? 20.608 -16.535 22.884 1.00 46.78 495 LEU B C 1
ATOM 3114 O O . LEU B 2 46 ? 21.160 -15.664 23.528 1.00 43.74 495 LEU B O 1
ATOM 3119 N N . LEU B 2 47 ? 19.349 -16.912 23.111 1.00 45.14 496 LEU B N 1
ATOM 3120 C CA . LEU B 2 47 ? 18.541 -16.277 24.135 1.00 48.55 496 LEU B CA 1
ATOM 3121 C C . LEU B 2 47 ? 19.138 -16.475 25.530 1.00 51.11 496 LEU B C 1
ATOM 3122 O O . LEU B 2 47 ? 19.164 -15.533 26.326 1.00 45.26 496 LEU B O 1
ATOM 3127 N N . GLU B 2 48 ? 19.619 -17.681 25.813 1.00 54.34 497 GLU B N 1
ATOM 3128 C CA . GLU B 2 48 ? 20.330 -17.930 27.068 1.00 56.69 497 GLU B CA 1
ATOM 3129 C C . GLU B 2 48 ? 21.508 -16.990 27.211 1.00 55.64 497 GLU B C 1
ATOM 3130 O O . GLU B 2 48 ? 21.664 -16.364 28.256 1.00 56.55 497 GLU B O 1
ATOM 3136 N N . GLU B 2 49 ? 22.316 -16.862 26.155 1.00 52.01 498 GLU B N 1
ATOM 3137 C CA . GLU B 2 49 ? 23.521 -16.048 26.244 1.00 53.27 498 GLU B CA 1
ATOM 3138 C C . GLU B 2 49 ? 23.175 -14.612 26.490 1.00 52.52 498 GLU B C 1
ATOM 3139 O O . GLU B 2 49 ? 23.852 -13.949 27.249 1.00 55.87 498 GLU B O 1
ATOM 3145 N N . LEU B 2 50 ? 22.108 -14.135 25.863 1.00 52.27 499 LEU B N 1
ATOM 3146 C CA . LEU B 2 50 ? 21.698 -12.735 26.006 1.00 54.46 499 LEU B CA 1
ATOM 3147 C C . LEU B 2 50 ? 20.819 -12.432 27.225 1.00 52.50 499 LEU B C 1
ATOM 3148 O O . LEU B 2 50 ? 20.511 -11.271 27.480 1.00 43.92 499 LEU B O 1
ATOM 3153 N N . ALA B 2 51 ? 20.406 -13.464 27.959 1.00 54.41 500 ALA B N 1
ATOM 3154 C CA . ALA B 2 51 ? 19.607 -13.287 29.175 1.00 54.42 500 ALA B CA 1
ATOM 3155 C C . ALA B 2 51 ? 20.246 -12.269 30.109 1.00 52.12 500 ALA B C 1
ATOM 3156 O O . ALA B 2 51 ? 19.579 -11.424 30.663 1.00 51.25 500 ALA B O 1
ATOM 3158 N N . SER B 2 52 ? 21.557 -12.323 30.241 1.00 56.61 501 SER B N 1
ATOM 3159 C CA . SER B 2 52 ? 22.266 -11.371 31.079 1.00 60.71 501 SER B CA 1
ATOM 3160 C C . SER B 2 52 ? 22.436 -9.957 30.437 1.00 56.67 501 SER B C 1
ATOM 3161 O O . SER B 2 52 ? 23.314 -9.202 30.823 1.00 60.80 501 SER B O 1
ATOM 3164 N N . SER B 2 53 ? 21.604 -9.587 29.471 1.00 53.63 502 SER B N 1
ATOM 3165 C CA . SER B 2 53 ? 21.687 -8.247 28.861 1.00 54.94 502 SER B CA 1
ATOM 3166 C C . SER B 2 53 ? 21.505 -7.085 29.869 1.00 56.24 502 SER B C 1
ATOM 3167 O O . SER B 2 53 ? 20.460 -6.982 30.548 1.00 54.01 502 SER B O 1
ATOM 3170 N N . ASP B 2 54 ? 22.521 -6.232 29.975 1.00 54.59 503 ASP B N 1
ATOM 3171 C CA . ASP B 2 54 ? 22.373 -4.953 30.666 1.00 56.09 503 ASP B CA 1
ATOM 3172 C C . ASP B 2 54 ? 21.306 -4.054 30.028 1.00 51.06 503 ASP B C 1
ATOM 3173 O O . ASP B 2 54 ? 21.442 -3.635 28.882 1.00 48.39 503 ASP B O 1
ATOM 3178 N N . PRO B 2 55 ? 20.266 -3.713 30.794 1.00 51.79 504 PRO B N 1
ATOM 3179 C CA . PRO B 2 55 ? 19.183 -2.867 30.295 1.00 54.31 504 PRO B CA 1
ATOM 3180 C C . PRO B 2 55 ? 19.563 -1.434 29.859 1.00 54.95 504 PRO B C 1
ATOM 3181 O O . PRO B 2 55 ? 18.860 -0.855 29.055 1.00 57.16 504 PRO B O 1
ATOM 3185 N N . LYS B 2 56 ? 20.656 -0.869 30.355 1.00 56.64 505 LYS B N 1
ATOM 3186 C CA . LYS B 2 56 ? 21.006 0.508 29.998 1.00 64.19 505 LYS B CA 1
ATOM 3187 C C . LYS B 2 56 ? 22.005 0.566 28.813 1.00 57.60 505 LYS B C 1
ATOM 3188 O O . LYS B 2 56 ? 21.988 1.498 28.008 1.00 54.60 505 LYS B O 1
ATOM 3194 N N . LEU B 2 57 ? 22.836 -0.449 28.684 1.00 51.21 506 LEU B N 1
ATOM 3195 C CA . LEU B 2 57 ? 23.700 -0.589 27.511 1.00 54.12 506 LEU B CA 1
ATOM 3196 C C . LEU B 2 57 ? 22.935 -1.030 26.255 1.00 53.59 506 LEU B C 1
ATOM 3197 O O . LEU B 2 57 ? 23.459 -0.933 25.145 1.00 56.22 506 LEU B O 1
ATOM 3202 N N . ALA B 2 58 ? 21.714 -1.524 26.428 1.00 48.47 507 ALA B N 1
ATOM 3203 C CA . ALA B 2 58 ? 20.880 -1.889 25.296 1.00 48.02 507 ALA B CA 1
ATOM 3204 C C . ALA B 2 58 ? 20.396 -0.665 24.586 1.00 51.83 507 ALA B C 1
ATOM 3205 O O . ALA B 2 58 ? 20.075 -0.720 23.398 1.00 53.83 507 ALA B O 1
ATOM 3207 N N . LEU B 2 59 ? 20.318 0.448 25.312 1.00 53.99 508 LEU B N 1
ATOM 3208 C CA . LEU B 2 59 ? 19.763 1.674 24.760 1.00 48.52 508 LEU B CA 1
ATOM 3209 C C . LEU B 2 59 ? 20.767 2.372 23.855 1.00 49.80 508 LEU B C 1
ATOM 3210 O O . LEU B 2 59 ? 21.146 3.501 24.090 1.00 52.89 508 LEU B O 1
ATOM 3215 N N . THR B 2 60 ? 21.128 1.704 22.768 1.00 51.61 509 THR B N 1
ATOM 3216 C CA . THR B 2 60 ? 22.141 2.191 21.829 1.00 50.22 509 THR B CA 1
ATOM 3217 C C . THR B 2 60 ? 21.647 3.245 20.851 1.00 47.13 509 THR B C 1
ATOM 3218 O O . THR B 2 60 ? 22.460 3.959 20.274 1.00 48.85 509 THR B O 1
ATOM 3222 N N . GLY B 2 61 ? 20.338 3.313 20.613 1.00 43.02 510 GLY B N 1
ATOM 3223 C CA . GLY B 2 61 ? 19.797 4.210 19.585 1.00 45.13 510 GLY B CA 1
ATOM 3224 C C . GLY B 2 61 ? 19.933 3.701 18.148 1.00 44.97 510 GLY B C 1
ATOM 3225 O O . GLY B 2 61 ? 19.665 4.438 17.207 1.00 43.54 510 GLY B O 1
ATOM 3226 N N . VAL B 2 62 ? 20.368 2.457 17.974 1.00 41.84 511 VAL B N 1
ATOM 3227 C CA . VAL B 2 62 ? 20.296 1.828 16.687 1.00 47.20 511 VAL B CA 1
ATOM 3228 C C . VAL B 2 62 ? 19.901 0.334 16.792 1.00 49.00 511 VAL B C 1
ATOM 3229 O O . VAL B 2 62 ? 20.476 -0.424 17.579 1.00 44.96 511 VAL B O 1
ATOM 3233 N N . PRO B 2 63 ? 18.932 -0.105 15.958 1.00 44.60 512 PRO B N 1
ATOM 3234 C CA . PRO B 2 63 ? 18.474 -1.509 15.965 1.00 40.22 512 PRO B CA 1
ATOM 3235 C C . PRO B 2 63 ? 19.606 -2.507 15.737 1.00 38.72 512 PRO B C 1
ATOM 3236 O O . PRO B 2 63 ? 20.556 -2.198 15.013 1.00 40.99 512 PRO B O 1
ATOM 3240 N N . ILE B 2 64 ? 19.496 -3.688 16.342 1.00 37.35 513 ILE B N 1
ATOM 3241 C CA . ILE B 2 64 ? 20.460 -4.805 16.155 1.00 40.85 513 ILE B CA 1
ATOM 3242 C C . ILE B 2 64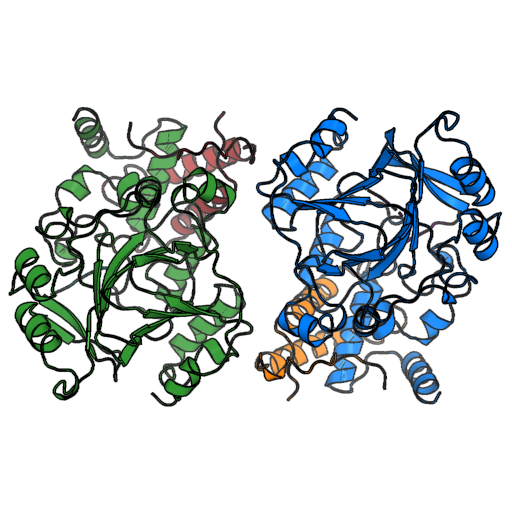 ? 20.356 -5.473 14.742 1.00 38.98 513 ILE B C 1
ATOM 3243 O O . ILE B 2 64 ? 21.362 -5.970 14.164 1.00 38.78 513 ILE B O 1
ATOM 3248 N N . VAL B 2 65 ? 19.146 -5.502 14.197 1.00 35.73 514 VAL B N 1
ATOM 3249 C CA . VAL B 2 65 ? 18.929 -6.017 12.850 1.00 35.90 514 VAL B CA 1
ATOM 3250 C C . VAL B 2 65 ? 18.875 -4.882 11.858 1.00 36.92 514 VAL B C 1
ATOM 3251 O O . VAL B 2 65 ? 17.990 -4.024 11.919 1.00 35.47 514 VAL B O 1
ATOM 3255 N N . GLN B 2 66 ? 19.838 -4.882 10.948 1.00 37.48 515 GLN B N 1
ATOM 3256 C CA . GLN B 2 66 ? 20.046 -3.784 9.985 1.00 41.26 515 GLN B CA 1
ATOM 3257 C C . GLN B 2 66 ? 20.827 -4.399 8.839 1.00 36.42 515 GLN B C 1
ATOM 3258 O O . GLN B 2 66 ? 21.568 -5.370 9.031 1.00 34.49 515 GLN B O 1
ATOM 3264 N N . TRP B 2 67 ? 20.627 -3.875 7.642 1.00 37.58 516 TRP B N 1
ATOM 3265 C CA . TRP B 2 67 ? 21.330 -4.375 6.471 1.00 40.25 516 TRP B CA 1
ATOM 3266 C C . TRP B 2 67 ? 22.736 -3.770 6.412 1.00 45.27 516 TRP B C 1
ATOM 3267 O O . TRP B 2 67 ? 22.924 -2.636 6.809 1.00 46.08 516 TRP B O 1
ATOM 3278 N N . PRO B 2 68 ? 23.729 -4.539 5.946 1.00 50.45 517 PRO B N 1
ATOM 3279 C CA . PRO B 2 68 ? 25.141 -4.149 5.938 1.00 54.87 517 PRO B CA 1
ATOM 3280 C C . PRO B 2 68 ? 25.412 -2.762 5.369 1.00 53.48 517 PRO B C 1
ATOM 3281 O O . PRO B 2 68 ? 24.838 -2.429 4.344 1.00 60.86 517 PRO B O 1
ATOM 3285 N N . ARG C 1 1 ? 27.939 -0.739 52.350 1.00 54.76 36 ARG C N 1
ATOM 3286 C CA . ARG C 1 1 ? 27.574 -0.276 50.955 1.00 58.46 36 ARG C CA 1
ATOM 3287 C C . ARG C 1 1 ? 28.751 -0.031 49.987 1.00 61.28 36 ARG C C 1
ATOM 3288 O O . ARG C 1 1 ? 29.666 0.750 50.276 1.00 56.02 36 ARG C O 1
ATOM 3296 N N . THR C 1 2 ? 28.681 -0.634 48.805 1.00 59.72 37 THR C N 1
ATOM 3297 C CA . THR C 1 2 ? 29.730 -0.472 47.804 1.00 62.25 37 THR C CA 1
ATOM 3298 C C . THR C 1 2 ? 29.422 0.549 46.693 1.00 59.11 37 THR C C 1
ATOM 3299 O O . THR C 1 2 ? 30.338 1.075 46.047 1.00 53.39 37 THR C O 1
ATOM 3303 N N . PHE C 1 3 ? 28.141 0.797 46.454 1.00 56.04 38 PHE C N 1
ATOM 3304 C CA . PHE C 1 3 ? 27.737 1.802 45.489 1.00 51.95 38 PHE C CA 1
ATOM 3305 C C . PHE C 1 3 ? 27.736 3.164 46.185 1.00 49.68 38 PHE C C 1
ATOM 3306 O O . PHE C 1 3 ? 27.654 3.238 47.405 1.00 50.93 38 PHE C O 1
ATOM 3314 N N . ASP C 1 4 ? 27.802 4.230 45.394 1.00 55.49 39 ASP C N 1
ATOM 3315 C CA . ASP C 1 4 ? 27.881 5.583 45.918 1.00 57.57 39 ASP C CA 1
ATOM 3316 C C . ASP C 1 4 ? 26.511 6.236 45.969 1.00 56.20 39 ASP C C 1
ATOM 3317 O O . ASP C 1 4 ? 25.900 6.527 44.924 1.00 55.01 39 ASP C O 1
ATOM 3322 N N . LEU C 1 5 ? 26.064 6.521 47.187 1.00 54.19 40 LEU C N 1
ATOM 3323 C CA . LEU C 1 5 ? 24.691 6.949 47.383 1.00 54.68 40 LEU C CA 1
ATOM 3324 C C . LEU C 1 5 ? 24.482 8.360 46.875 1.00 47.74 40 LEU C C 1
ATOM 3325 O O . LEU C 1 5 ? 23.431 8.652 46.310 1.00 43.20 40 LEU C O 1
ATOM 3330 N N . GLU C 1 6 ? 25.464 9.230 47.077 1.00 46.41 41 GLU C N 1
ATOM 3331 C CA . GLU C 1 6 ? 25.299 10.634 46.683 1.00 52.74 41 GLU C CA 1
ATOM 3332 C C . GLU C 1 6 ? 25.023 10.723 45.183 1.00 50.78 41 GLU C C 1
ATOM 3333 O O . GLU C 1 6 ? 24.219 11.532 44.726 1.00 48.87 41 GLU C O 1
ATOM 3339 N N . GLU C 1 7 ? 25.685 9.849 44.433 1.00 51.43 42 GLU C N 1
ATOM 3340 C CA . GLU C 1 7 ? 25.535 9.794 43.000 1.00 53.09 42 GLU C CA 1
ATOM 3341 C C . GLU C 1 7 ? 24.104 9.452 42.575 1.00 47.36 42 GLU C C 1
ATOM 3342 O O . GLU C 1 7 ? 23.563 10.075 41.666 1.00 44.03 42 GLU C O 1
ATOM 3348 N N . LYS C 1 8 ? 23.490 8.478 43.243 1.00 45.05 43 LYS C N 1
ATOM 3349 C CA . LYS C 1 8 ? 22.061 8.104 42.980 1.00 43.93 43 LYS C CA 1
ATOM 3350 C C . LYS C 1 8 ? 21.050 9.212 43.287 1.00 40.13 43 LYS C C 1
ATOM 3351 O O . LYS C 1 8 ? 19.985 9.283 42.711 1.00 43.61 43 LYS C O 1
ATOM 3357 N N . LEU C 1 9 ? 21.402 10.048 44.234 1.00 41.71 44 LEU C N 1
ATOM 3358 C CA . LEU C 1 9 ? 20.613 11.189 44.593 1.00 42.06 44 LEU C CA 1
ATOM 3359 C C . LEU C 1 9 ? 20.818 12.336 43.636 1.00 48.18 44 LEU C C 1
ATOM 3360 O O . LEU C 1 9 ? 19.978 13.224 43.561 1.00 47.24 44 LEU C O 1
ATOM 3365 N N . GLN C 1 10 ? 21.948 12.334 42.925 1.00 53.96 45 GLN C N 1
ATOM 3366 C CA . GLN C 1 10 ? 22.346 13.478 42.098 1.00 54.63 45 GLN C CA 1
ATOM 3367 C C . GLN C 1 10 ? 22.071 13.280 40.634 1.00 48.93 45 GLN C C 1
ATOM 3368 O O . GLN C 1 10 ? 21.890 14.259 39.918 1.00 48.41 45 GLN C O 1
ATOM 3374 N N . THR C 1 11 ? 22.091 12.035 40.172 1.00 43.61 46 THR C N 1
ATOM 3375 C CA . THR C 1 11 ? 21.843 11.735 38.745 1.00 48.48 46 THR C CA 1
ATOM 3376 C C . THR C 1 11 ? 20.388 11.999 38.256 1.00 48.00 46 THR C C 1
ATOM 3377 O O . THR C 1 11 ? 19.482 12.164 39.066 1.00 49.72 46 THR C O 1
ATOM 3381 N N . ASN C 1 12 ? 20.187 12.048 36.935 1.00 48.73 47 ASN C N 1
ATOM 3382 C CA . ASN C 1 12 ? 18.859 12.285 36.318 1.00 48.98 47 ASN C CA 1
ATOM 3383 C C . ASN C 1 12 ? 18.400 11.104 35.496 1.00 48.07 47 ASN C C 1
ATOM 3384 O O . ASN C 1 12 ? 17.473 11.216 34.690 1.00 51.28 47 ASN C O 1
ATOM 3389 N N . LYS C 1 13 ? 19.034 9.960 35.695 1.00 47.92 48 LYS C N 1
ATOM 3390 C CA . LYS C 1 13 ? 18.715 8.802 34.883 1.00 50.02 48 LYS C CA 1
ATOM 3391 C C . LYS C 1 13 ? 17.476 8.107 35.391 1.00 51.09 48 LYS C C 1
ATOM 3392 O O . LYS C 1 13 ? 16.994 7.183 34.743 1.00 52.07 48 LYS C O 1
ATOM 3398 N N . TYR C 1 14 ? 16.965 8.515 36.560 1.00 51.22 49 TYR C N 1
ATOM 3399 C CA . TYR C 1 14 ? 15.752 7.891 37.100 1.00 48.32 49 TYR C CA 1
ATOM 3400 C C . TYR C 1 14 ? 14.554 8.783 36.803 1.00 44.25 49 TYR C C 1
ATOM 3401 O O . TYR C 1 14 ? 13.862 9.248 37.705 1.00 46.34 49 TYR C O 1
ATOM 3410 N N . ASN C 1 15 ? 14.315 9.008 35.520 1.00 41.84 50 ASN C N 1
ATOM 3411 C CA . ASN C 1 15 ? 13.295 9.957 35.089 1.00 40.23 50 ASN C CA 1
ATOM 3412 C C . ASN C 1 15 ? 12.019 9.321 34.563 1.00 42.86 50 ASN C C 1
ATOM 3413 O O . ASN C 1 15 ? 11.233 9.988 33.897 1.00 35.24 50 ASN C O 1
ATOM 3418 N N . ALA C 1 16 ? 11.777 8.045 34.905 1.00 41.39 51 ALA C N 1
ATOM 3419 C CA . ALA C 1 16 ? 10.513 7.409 34.564 1.00 40.79 51 ALA C CA 1
ATOM 3420 C C . ALA C 1 16 ? 9.320 8.248 35.071 1.00 40.83 51 ALA C C 1
ATOM 3421 O O . ALA C 1 16 ? 9.444 8.961 36.050 1.00 42.20 51 ALA C O 1
ATOM 3423 N N . ASN C 1 17 ? 8.170 8.168 34.406 1.00 46.63 52 ASN C N 1
ATOM 3424 C CA . ASN C 1 17 ? 6.976 8.877 34.851 1.00 46.99 52 ASN C CA 1
ATOM 3425 C C . ASN C 1 17 ? 5.920 7.896 35.284 1.00 40.93 52 ASN C C 1
ATOM 3426 O O . ASN C 1 17 ? 5.136 7.464 34.461 1.00 40.61 52 ASN C O 1
ATOM 3431 N N . PHE C 1 18 ? 5.915 7.572 36.585 1.00 39.59 53 PHE C N 1
ATOM 3432 C CA . PHE C 1 18 ? 5.017 6.584 37.201 1.00 37.83 53 PHE C CA 1
ATOM 3433 C C . PHE C 1 18 ? 4.050 7.168 38.214 1.00 39.98 53 PHE C C 1
ATOM 3434 O O . PHE C 1 18 ? 3.040 6.560 38.534 1.00 42.50 53 PHE C O 1
ATOM 3442 N N . VAL C 1 19 ? 4.378 8.315 38.771 1.00 39.96 54 VAL C N 1
ATOM 3443 C CA . VAL C 1 19 ? 3.558 8.868 39.805 1.00 40.66 54 VAL C CA 1
ATOM 3444 C C . VAL C 1 19 ? 2.506 9.830 39.258 1.00 39.49 54 VAL C C 1
ATOM 3445 O O . VAL C 1 19 ? 2.828 10.695 38.476 1.00 38.86 54 VAL C O 1
ATOM 3449 N N . THR C 1 20 ? 1.261 9.683 39.710 1.00 41.23 55 THR C N 1
ATOM 3450 C CA . THR C 1 20 ? 0.176 10.601 39.381 1.00 42.28 55 THR C CA 1
ATOM 3451 C C . THR C 1 20 ? -0.109 11.551 40.540 1.00 42.88 55 THR C C 1
ATOM 3452 O O . THR C 1 20 ? -0.438 11.102 41.652 1.00 37.54 55 THR C O 1
ATOM 3456 N N . PHE C 1 21 ? 0.039 12.858 40.288 1.00 42.13 56 PHE C N 1
ATOM 3457 C CA . PHE C 1 21 ? -0.372 13.881 41.272 1.00 43.61 56 PHE C CA 1
ATOM 3458 C C . PHE C 1 21 ? -1.872 14.086 41.216 1.00 44.53 56 PHE C C 1
ATOM 3459 O O . PHE C 1 21 ? -2.426 14.245 40.141 1.00 46.00 56 PHE C O 1
ATOM 3467 N N . MET C 1 22 ? -2.510 14.126 42.384 1.00 46.36 57 MET C N 1
ATOM 3468 C CA . MET C 1 22 ? -3.963 14.023 42.454 1.00 50.53 57 MET C CA 1
ATOM 3469 C C . MET C 1 22 ? -4.574 14.923 43.493 1.00 44.66 57 MET C C 1
ATOM 3470 O O . MET C 1 22 ? -3.930 15.229 44.463 1.00 40.80 57 MET C O 1
ATOM 3475 N N . GLU C 1 23 ? -5.840 15.288 43.286 1.00 47.07 58 GLU C N 1
ATOM 3476 C CA . GLU C 1 23 ? -6.660 15.966 44.313 1.00 49.23 58 GLU C CA 1
ATOM 3477 C C . GLU C 1 23 ? -7.225 14.917 45.255 1.00 42.81 58 GLU C C 1
ATOM 3478 O O . GLU C 1 23 ? -7.685 13.853 44.822 1.00 40.50 58 GLU C O 1
ATOM 3484 N N . GLY C 1 24 ? -7.235 15.253 46.535 1.00 39.59 59 GLY C N 1
ATOM 3485 C CA . GLY C 1 24 ? -7.887 14.446 47.531 1.00 38.80 59 GLY C CA 1
ATOM 3486 C C . GLY C 1 24 ? -9.243 13.881 47.165 1.00 36.45 59 GLY C C 1
ATOM 3487 O O . GLY C 1 24 ? -9.484 12.705 47.401 1.00 38.23 59 GLY C O 1
ATOM 3488 N N . LYS C 1 25 ? -10.122 14.713 46.611 1.00 38.90 60 LYS C N 1
ATOM 3489 C CA . LYS C 1 25 ? -11.556 14.350 46.420 1.00 42.27 60 LYS C CA 1
ATOM 3490 C C . LYS C 1 25 ? -11.776 13.319 45.326 1.00 39.95 60 LYS C C 1
ATOM 3491 O O . LYS C 1 25 ? -12.785 12.634 45.309 1.00 42.44 60 LYS C O 1
ATOM 3497 N N . ASP C 1 26 ? -10.827 13.247 44.404 1.00 40.57 61 ASP C N 1
ATOM 3498 C CA . ASP C 1 26 ? -10.826 12.276 43.320 1.00 41.97 61 ASP C CA 1
ATOM 3499 C C . ASP C 1 26 ? -10.419 10.832 43.735 1.00 43.07 61 ASP C C 1
ATOM 3500 O O . ASP C 1 26 ? -10.661 9.888 42.981 1.00 42.07 61 ASP C O 1
ATOM 3505 N N . PHE C 1 27 ? -9.783 10.688 44.904 1.00 41.00 62 PHE C N 1
ATOM 3506 C CA . PHE C 1 27 ? -9.342 9.400 45.438 1.00 38.74 62 PHE C CA 1
ATOM 3507 C C . PHE C 1 27 ? -10.507 8.816 46.214 1.00 37.58 62 PHE C C 1
ATOM 3508 O O . PHE C 1 27 ? -10.618 9.051 47.406 1.00 36.75 62 PHE C O 1
ATOM 3516 N N . ASN C 1 28 ? -11.401 8.103 45.517 1.00 35.28 63 ASN C N 1
ATOM 3517 C CA . ASN C 1 28 ? -12.610 7.571 46.123 1.00 35.35 63 ASN C CA 1
ATOM 3518 C C . ASN C 1 28 ? -12.838 6.133 45.636 1.00 34.48 63 ASN C C 1
ATOM 3519 O O . ASN C 1 28 ? -12.105 5.637 44.817 1.00 32.96 63 ASN C O 1
ATOM 3524 N N . VAL C 1 29 ? -13.849 5.450 46.135 1.00 34.37 64 VAL C N 1
ATOM 3525 C CA . VAL C 1 29 ? -13.969 4.047 45.786 1.00 35.79 64 VAL C CA 1
ATOM 3526 C C . VAL C 1 29 ? -14.185 3.901 44.279 1.00 34.54 64 VAL C C 1
ATOM 3527 O O . VAL C 1 29 ? -13.688 2.961 43.671 1.00 34.69 64 VAL C O 1
ATOM 3531 N N . GLU C 1 30 ? -14.902 4.831 43.653 1.00 35.84 65 GLU C N 1
ATOM 3532 C CA . GLU C 1 30 ? -15.108 4.718 42.211 1.00 38.61 65 GLU C CA 1
ATOM 3533 C C . GLU C 1 30 ? -13.748 4.657 41.518 1.00 37.33 65 GLU C C 1
ATOM 3534 O O . GLU C 1 30 ? -13.544 3.848 40.604 1.00 38.85 65 GLU C O 1
ATOM 3540 N N . TYR C 1 31 ? -12.846 5.527 41.937 1.00 33.93 66 TYR C N 1
ATOM 3541 C CA . TYR C 1 31 ? -11.504 5.539 41.404 1.00 36.58 66 TYR C CA 1
ATOM 3542 C C . TYR C 1 31 ? -10.818 4.161 41.542 1.00 36.28 66 TYR C C 1
ATOM 3543 O O . TYR C 1 31 ? -10.195 3.664 40.622 1.00 36.95 66 TYR C O 1
ATOM 3552 N N . ILE C 1 32 ? -10.974 3.530 42.692 1.00 35.31 67 ILE C N 1
ATOM 3553 C CA . ILE C 1 32 ? -10.321 2.228 42.942 1.00 32.15 67 ILE C CA 1
ATOM 3554 C C . ILE C 1 32 ? -10.959 1.196 42.020 1.00 32.79 67 ILE C C 1
ATOM 3555 O O . ILE C 1 32 ? -10.286 0.436 41.349 1.00 37.06 67 ILE C O 1
ATOM 3560 N N . GLN C 1 33 ? -12.271 1.187 41.967 1.00 31.23 68 GLN C N 1
ATOM 3561 C CA . GLN C 1 33 ? -12.974 0.267 41.117 1.00 35.39 68 GLN C CA 1
ATOM 3562 C C . GLN C 1 33 ? -12.571 0.395 39.656 1.00 36.03 68 GLN C C 1
ATOM 3563 O O . GLN C 1 33 ? -12.354 -0.614 38.995 1.00 38.20 68 GLN C O 1
ATOM 3569 N N . ARG C 1 34 ? -12.478 1.633 39.166 1.00 37.99 69 ARG C N 1
ATOM 3570 C CA . ARG C 1 34 ? -12.077 1.902 37.803 1.00 36.02 69 ARG C CA 1
ATOM 3571 C C . ARG C 1 34 ? -10.618 1.604 37.492 1.00 34.21 69 ARG C C 1
ATOM 3572 O O . ARG C 1 34 ? -10.343 1.153 36.403 1.00 36.54 69 ARG C O 1
ATOM 3580 N N . GLY C 1 35 ? -9.687 1.923 38.393 1.00 34.43 70 GLY C N 1
ATOM 3581 C CA . GLY C 1 35 ? -8.237 1.719 38.142 1.00 32.24 70 GLY C CA 1
ATOM 3582 C C . GLY C 1 35 ? -7.529 0.553 38.873 1.00 35.02 70 GLY C C 1
ATOM 3583 O O . GLY C 1 35 ? -6.383 0.216 38.545 1.00 39.74 70 GLY C O 1
ATOM 3584 N N . GLY C 1 36 ? -8.182 -0.084 39.843 1.00 31.13 71 GLY C N 1
ATOM 3585 C CA . GLY C 1 36 ? -7.535 -1.137 40.645 1.00 35.99 71 GLY C CA 1
ATOM 3586 C C . GLY C 1 36 ? -6.302 -0.665 41.464 1.00 36.60 71 GLY C C 1
ATOM 3587 O O . GLY C 1 36 ? -5.469 -1.491 41.847 1.00 40.78 71 GLY C O 1
ATOM 3588 N N . LEU C 1 37 ? -6.184 0.649 41.726 1.00 35.78 72 LEU C N 1
ATOM 3589 C CA . LEU C 1 37 ? -5.074 1.242 42.477 1.00 37.59 72 LEU C CA 1
ATOM 3590 C C . LEU C 1 37 ? -3.717 0.719 41.986 1.00 36.55 72 LEU C C 1
ATOM 3591 O O . LEU C 1 37 ? -2.960 0.167 42.753 1.00 36.23 72 LEU C O 1
ATOM 3596 N N . ARG C 1 38 ? -3.433 0.870 40.709 1.00 36.25 73 ARG C N 1
ATOM 3597 C CA . ARG C 1 38 ? -2.193 0.411 40.133 1.00 33.93 73 ARG C CA 1
ATOM 3598 C C . ARG C 1 38 ? -1.123 1.485 40.066 1.00 35.72 73 ARG C C 1
ATOM 3599 O O . ARG C 1 38 ? 0.044 1.176 39.849 1.00 36.70 73 ARG C O 1
ATOM 3607 N N . ASP C 1 39 ? -1.492 2.742 40.257 1.00 33.82 74 ASP C N 1
ATOM 3608 C CA . ASP C 1 39 ? -0.527 3.835 40.116 1.00 34.11 74 ASP C CA 1
ATOM 3609 C C . ASP C 1 39 ? -0.212 4.450 41.456 1.00 33.00 74 ASP C C 1
ATOM 3610 O O . ASP C 1 39 ? -1.152 4.676 42.276 1.00 28.77 74 ASP C O 1
ATOM 3615 N N . PRO C 1 40 ? 1.085 4.736 41.689 1.00 30.82 75 PRO C N 1
ATOM 3616 C CA . PRO C 1 40 ? 1.435 5.478 42.868 1.00 32.72 75 PRO C CA 1
ATOM 3617 C C . PRO C 1 40 ? 0.937 6.881 42.743 1.00 33.76 75 PRO C C 1
ATOM 3618 O O . PRO C 1 40 ? 0.845 7.401 41.636 1.00 33.95 75 PRO C O 1
ATOM 3622 N N . LEU C 1 41 ? 0.621 7.469 43.891 1.00 32.01 76 LEU C N 1
ATOM 3623 C CA . LEU C 1 41 ? -0.092 8.692 43.934 1.00 31.62 76 LEU C CA 1
ATOM 3624 C C . LEU C 1 41 ? 0.584 9.576 44.944 1.00 32.15 76 LEU C C 1
ATOM 3625 O O . LEU C 1 41 ? 1.043 9.082 45.967 1.00 29.01 76 LEU C O 1
ATOM 3630 N N . ILE C 1 42 ? 0.689 10.867 44.609 1.00 33.59 77 ILE C N 1
ATOM 3631 C CA . ILE C 1 42 ? 1.047 11.915 45.555 1.00 38.56 77 ILE C CA 1
ATOM 3632 C C . ILE C 1 42 ? -0.088 12.907 45.658 1.00 37.57 77 ILE C C 1
ATOM 3633 O O . ILE C 1 42 ? -0.593 13.372 44.638 1.00 39.78 77 ILE C O 1
ATOM 3638 N N . PHE C 1 43 ? -0.482 13.213 46.900 1.00 35.86 78 PHE C N 1
ATOM 3639 C CA . PHE C 1 43 ? -1.399 14.296 47.177 1.00 34.42 78 PHE C CA 1
ATOM 3640 C C . PHE C 1 43 ? -0.610 15.434 47.787 1.00 34.04 78 PHE C C 1
ATOM 3641 O O . PHE C 1 43 ? -0.172 15.359 48.961 1.00 32.93 78 PHE C O 1
ATOM 3649 N N . LYS C 1 44 ? -0.448 16.500 47.006 1.00 33.73 79 LYS C N 1
ATOM 3650 C CA . LYS C 1 44 ? 0.403 17.610 47.398 1.00 41.42 79 LYS C CA 1
ATOM 3651 C C . LYS C 1 44 ? -0.126 18.292 48.654 1.00 41.47 79 LYS C C 1
ATOM 3652 O O . LYS C 1 44 ? 0.642 18.847 49.414 1.00 42.66 79 LYS C O 1
ATOM 3658 N N . ASN C 1 45 ? -1.437 18.222 48.863 1.00 42.10 80 ASN C N 1
ATOM 3659 C CA . ASN C 1 45 ? -2.058 18.743 50.067 1.00 42.79 80 ASN C CA 1
ATOM 3660 C C . ASN C 1 45 ? -3.035 17.714 50.629 1.00 44.62 80 ASN C C 1
ATOM 3661 O O . ASN C 1 45 ? -3.285 16.674 50.009 1.00 42.50 80 ASN C O 1
ATOM 3666 N N . SER C 1 46 ? -3.624 18.017 51.776 1.00 40.81 81 SER C N 1
ATOM 3667 C CA . SER C 1 46 ? -4.464 17.032 52.455 1.00 42.83 81 SER C CA 1
ATOM 3668 C C . SER C 1 46 ? -5.992 17.191 52.196 1.00 42.57 81 SER C C 1
ATOM 3669 O O . SER C 1 46 ? -6.815 16.424 52.720 1.00 41.85 81 SER C O 1
ATOM 3672 N N . ASP C 1 47 ? -6.361 18.152 51.359 1.00 42.12 82 ASP C N 1
ATOM 3673 C CA . ASP C 1 47 ? -7.764 18.466 51.190 1.00 44.53 82 ASP C CA 1
ATOM 3674 C C . ASP C 1 47 ? -8.492 17.285 50.548 1.00 39.41 82 ASP C C 1
ATOM 3675 O O . ASP C 1 47 ? -8.038 16.702 49.568 1.00 38.83 82 ASP C O 1
ATOM 3680 N N . GLY C 1 48 ? -9.616 16.930 51.144 1.00 36.62 83 GLY C N 1
ATOM 3681 C CA . GLY C 1 48 ? -10.504 15.940 50.582 1.00 37.07 83 GLY C CA 1
ATOM 3682 C C . GLY C 1 48 ? -10.090 14.518 50.888 1.00 33.92 83 GLY C C 1
ATOM 3683 O O . GLY C 1 48 ? -10.757 13.615 50.437 1.00 36.19 83 GLY C O 1
ATOM 3684 N N . LEU C 1 49 ? -8.992 14.311 51.613 1.00 35.52 84 LEU C N 1
ATOM 3685 C CA . LEU C 1 49 ? -8.484 12.942 51.901 1.00 36.96 84 LEU C CA 1
ATOM 3686 C C . LEU C 1 49 ? -9.094 12.314 53.142 1.00 38.82 84 LEU C C 1
ATOM 3687 O O . LEU C 1 49 ? -9.063 11.078 53.329 1.00 41.19 84 LEU C O 1
ATOM 3692 N N . GLY C 1 50 ? -9.651 13.166 53.996 1.00 37.02 85 GLY C N 1
ATOM 3693 C CA . GLY C 1 50 ? -10.184 12.707 55.272 1.00 36.18 85 GLY C CA 1
ATOM 3694 C C . GLY C 1 50 ? -9.127 12.406 56.337 1.00 33.09 85 GLY C C 1
ATOM 3695 O O . GLY C 1 50 ? -9.435 11.766 57.339 1.00 32.09 85 GLY C O 1
ATOM 3696 N N . ILE C 1 51 ? -7.896 12.864 56.152 1.00 30.48 86 ILE C N 1
ATOM 3697 C CA . ILE C 1 51 ? -6.887 12.618 57.153 1.00 32.66 86 ILE C CA 1
ATOM 3698 C C . ILE C 1 51 ? -6.960 13.574 58.332 1.00 35.80 86 ILE C C 1
ATOM 3699 O O . ILE C 1 51 ? -7.536 14.651 58.239 1.00 36.06 86 ILE C O 1
ATOM 3704 N N . LYS C 1 52 ? -6.360 13.162 59.438 1.00 35.48 87 LYS C N 1
ATOM 3705 C CA . LYS C 1 52 ? -6.156 14.034 60.588 1.00 39.52 87 LYS C CA 1
ATOM 3706 C C . LYS C 1 52 ? -4.752 13.756 61.102 1.00 36.68 87 LYS C C 1
ATOM 3707 O O . LYS C 1 52 ? -4.273 12.638 61.045 1.00 37.80 87 LYS C O 1
ATOM 3713 N N . MET C 1 53 ? -4.065 14.771 61.580 1.00 36.21 88 MET C N 1
ATOM 3714 C CA . MET C 1 53 ? -2.710 14.584 62.104 1.00 35.24 88 MET C CA 1
ATOM 3715 C C . MET C 1 53 ? -2.504 15.452 63.343 1.00 36.76 88 MET C C 1
ATOM 3716 O O . MET C 1 53 ? -3.126 16.496 63.489 1.00 34.16 88 MET C O 1
ATOM 3721 N N . PRO C 1 54 ? -1.580 15.052 64.218 1.00 35.91 89 PRO C N 1
ATOM 3722 C CA . PRO C 1 54 ? -1.294 15.883 65.368 1.00 35.23 89 PRO C CA 1
ATOM 3723 C C . PRO C 1 54 ? -0.783 17.294 64.952 1.00 38.71 89 PRO C C 1
ATOM 3724 O O . PRO C 1 54 ? -0.585 17.554 63.774 1.00 38.54 89 PRO C O 1
ATOM 3728 N N . ASP C 1 55 ? -0.604 18.177 65.939 1.00 39.33 90 ASP C N 1
ATOM 3729 C CA . ASP C 1 55 ? -0.043 19.515 65.770 1.00 39.59 90 ASP C CA 1
ATOM 3730 C C . ASP C 1 55 ? 1.218 19.501 64.892 1.00 38.95 90 ASP C C 1
ATOM 3731 O O . ASP C 1 55 ? 2.036 18.589 65.009 1.00 38.75 90 ASP C O 1
ATOM 3736 N N . PRO C 1 56 ? 1.389 20.509 64.031 1.00 37.48 91 PRO C N 1
ATOM 3737 C CA . PRO C 1 56 ? 2.570 20.535 63.154 1.00 37.55 91 PRO C CA 1
ATOM 3738 C C . PRO C 1 56 ? 3.925 20.461 63.880 1.00 36.52 91 PRO C C 1
ATOM 3739 O O . PRO C 1 56 ? 4.932 20.030 63.294 1.00 40.15 91 PRO C O 1
ATOM 3743 N N . ASP C 1 57 ? 3.954 20.881 65.132 1.00 36.73 92 ASP C N 1
ATOM 3744 C CA . ASP C 1 57 ? 5.183 20.890 65.933 1.00 40.33 92 ASP C CA 1
ATOM 3745 C C . ASP C 1 57 ? 5.333 19.664 66.908 1.00 40.60 92 ASP C C 1
ATOM 3746 O O . ASP C 1 57 ? 6.213 19.640 67.787 1.00 40.12 92 ASP C O 1
ATOM 3751 N N . PHE C 1 58 ? 4.467 18.665 66.762 1.00 37.85 93 PHE C N 1
ATOM 3752 C CA . PHE C 1 58 ? 4.538 17.414 67.552 1.00 35.30 93 PHE C CA 1
ATOM 3753 C C . PHE C 1 58 ? 5.960 16.949 67.555 1.00 32.89 93 PHE C C 1
ATOM 3754 O O . PHE C 1 58 ? 6.574 16.949 66.514 1.00 35.72 93 PHE C O 1
ATOM 3762 N N . THR C 1 59 ? 6.486 16.522 68.690 1.00 32.67 94 THR C N 1
ATOM 3763 C CA . THR C 1 59 ? 7.892 16.128 68.729 1.00 32.92 94 THR C CA 1
ATOM 3764 C C . THR C 1 59 ? 8.048 14.633 68.956 1.00 31.71 94 THR C C 1
ATOM 3765 O O . THR C 1 59 ? 7.107 13.971 69.329 1.00 31.08 94 THR C O 1
ATOM 3769 N N . VAL C 1 60 ? 9.268 14.119 68.827 1.00 31.56 95 VAL C N 1
ATOM 3770 C CA . VAL C 1 60 ? 9.504 12.709 69.171 1.00 34.35 95 VAL C CA 1
ATOM 3771 C C . VAL C 1 60 ? 9.219 12.456 70.672 1.00 33.13 95 VAL C C 1
ATOM 3772 O O . VAL C 1 60 ? 8.678 11.386 71.034 1.00 29.35 95 VAL C O 1
ATOM 3776 N N . ASN C 1 61 ? 9.485 13.459 71.520 1.00 29.35 96 ASN C N 1
ATOM 3777 C CA . ASN C 1 61 ? 9.149 13.333 72.938 1.00 30.67 96 ASN C CA 1
ATOM 3778 C C . ASN C 1 61 ? 7.649 13.263 73.165 1.00 32.08 96 ASN C C 1
ATOM 3779 O O . ASN C 1 61 ? 7.217 12.549 74.043 1.00 36.34 96 ASN C O 1
ATOM 3784 N N . ASP C 1 62 ? 6.854 13.963 72.370 1.00 31.58 97 ASP C N 1
ATOM 3785 C CA . ASP C 1 62 ? 5.381 13.752 72.415 1.00 32.14 97 ASP C CA 1
ATOM 3786 C C . ASP C 1 62 ? 4.968 12.300 71.999 1.00 33.27 97 ASP C C 1
ATOM 3787 O O . ASP C 1 62 ? 4.001 11.744 72.533 1.00 31.56 97 ASP C O 1
ATOM 3792 N N . VAL C 1 63 ? 5.668 11.706 71.023 1.00 33.30 98 VAL C N 1
ATOM 3793 C CA . VAL C 1 63 ? 5.358 10.328 70.594 1.00 29.90 98 VAL C CA 1
ATOM 3794 C C . VAL C 1 63 ? 5.605 9.415 71.758 1.00 30.92 98 VAL C C 1
ATOM 3795 O O . VAL C 1 63 ? 4.765 8.555 72.113 1.00 33.89 98 VAL C O 1
ATOM 3799 N N . LYS C 1 64 ? 6.771 9.616 72.357 1.00 31.21 99 LYS C N 1
ATOM 3800 C CA . LYS C 1 64 ? 7.185 8.863 73.521 1.00 31.45 99 LYS C CA 1
ATOM 3801 C C . LYS C 1 64 ? 6.123 8.921 74.601 1.00 32.31 99 LYS C C 1
ATOM 3802 O O . LYS C 1 64 ? 5.797 7.913 75.198 1.00 33.24 99 LYS C O 1
ATOM 3808 N N . MET C 1 65 ? 5.635 10.116 74.878 1.00 33.23 100 MET C N 1
ATOM 3809 C CA . MET C 1 65 ? 4.714 10.306 75.980 1.00 36.64 100 MET C CA 1
ATOM 3810 C C . MET C 1 65 ? 3.380 9.671 75.702 1.00 37.63 100 MET C C 1
ATOM 3811 O O . MET C 1 65 ? 2.750 9.187 76.623 1.00 36.34 100 MET C O 1
ATOM 3816 N N . CYS C 1 66 ? 2.967 9.673 74.437 1.00 35.52 101 CYS C N 1
ATOM 3817 C CA . CYS C 1 66 ? 1.713 9.046 74.035 1.00 36.75 101 CYS C CA 1
ATOM 3818 C C . CYS C 1 66 ? 1.829 7.527 73.938 1.00 39.18 101 CYS C C 1
ATOM 3819 O O . CYS C 1 66 ? 0.834 6.832 74.108 1.00 37.71 101 CYS C O 1
ATOM 3822 N N . VAL C 1 67 ? 3.017 6.997 73.674 1.00 37.31 102 VAL C N 1
ATOM 3823 C CA . VAL C 1 67 ? 3.139 5.550 73.626 1.00 37.79 102 VAL C CA 1
ATOM 3824 C C . VAL C 1 67 ? 3.826 4.935 74.837 1.00 35.58 102 VAL C C 1
ATOM 3825 O O . VAL C 1 67 ? 3.815 3.733 74.971 1.00 35.82 102 VAL C O 1
ATOM 3829 N N . GLY C 1 68 ? 4.408 5.745 75.713 1.00 36.93 103 GLY C N 1
ATOM 3830 C CA . GLY C 1 68 ? 5.130 5.239 76.884 1.00 39.14 103 GLY C CA 1
ATOM 3831 C C . GLY C 1 68 ? 6.638 5.151 76.681 1.00 37.00 103 GLY C C 1
ATOM 3832 O O . GLY C 1 68 ? 7.097 4.601 75.685 1.00 36.02 103 GLY C O 1
ATOM 3833 N N . SER C 1 69 ? 7.388 5.710 77.639 1.00 38.41 104 SER C N 1
ATOM 3834 C CA . SER C 1 69 ? 8.856 5.772 77.624 1.00 36.86 104 SER C CA 1
ATOM 3835 C C . SER C 1 69 ? 9.542 4.420 77.581 1.00 36.31 104 SER C C 1
ATOM 3836 O O . SER C 1 69 ? 10.684 4.313 77.151 1.00 36.67 104 SER C O 1
ATOM 3839 N N . ARG C 1 70 ? 8.863 3.399 78.089 1.00 37.56 105 ARG C N 1
ATOM 3840 C CA . ARG C 1 70 ? 9.438 2.079 78.210 1.00 37.91 105 ARG C CA 1
ATOM 3841 C C . ARG C 1 70 ? 9.048 1.158 77.069 1.00 37.98 105 ARG C C 1
ATOM 3842 O O . ARG C 1 70 ? 9.564 0.066 76.974 1.00 38.44 105 ARG C O 1
ATOM 3850 N N . ARG C 1 71 ? 8.166 1.577 76.178 1.00 39.66 106 ARG C N 1
ATOM 3851 C CA . ARG C 1 71 ? 7.921 0.741 75.004 1.00 41.25 106 ARG C CA 1
ATOM 3852 C C . ARG C 1 71 ? 9.147 0.414 74.194 1.00 37.59 106 ARG C C 1
ATOM 3853 O O . ARG C 1 71 ? 9.865 1.305 73.795 1.00 40.67 106 ARG C O 1
ATOM 3861 N N . MET C 1 72 ? 9.348 -0.868 73.911 1.00 40.56 107 MET C N 1
ATOM 3862 C CA . MET C 1 72 ? 10.456 -1.318 73.072 1.00 40.64 107 MET C CA 1
ATOM 3863 C C . MET C 1 72 ? 10.185 -1.045 71.586 1.00 38.58 107 MET C C 1
ATOM 3864 O O . MET C 1 72 ? 9.089 -1.266 71.067 1.00 40.23 107 MET C O 1
ATOM 3869 N N . VAL C 1 73 ? 11.195 -0.548 70.906 1.00 35.55 108 VAL C N 1
ATOM 3870 C CA . VAL C 1 73 ? 11.066 -0.118 69.547 1.00 38.06 108 VAL C CA 1
ATOM 3871 C C . VAL C 1 73 ? 12.160 -0.778 68.741 1.00 37.05 108 VAL C C 1
ATOM 3872 O O . VAL C 1 73 ? 13.289 -0.825 69.216 1.00 35.89 108 VAL C O 1
ATOM 3876 N N . ASP C 1 74 ? 11.822 -1.281 67.551 1.00 36.99 109 ASP C N 1
ATOM 3877 C CA . ASP C 1 74 ? 12.797 -1.855 66.617 1.00 43.22 109 ASP C CA 1
ATOM 3878 C C . ASP C 1 74 ? 13.544 -0.769 65.838 1.00 42.42 109 ASP C C 1
ATOM 3879 O O . ASP C 1 74 ? 12.935 0.078 65.175 1.00 41.76 109 ASP C O 1
ATOM 3884 N N . VAL C 1 75 ? 14.863 -0.796 65.925 1.00 40.23 110 VAL C N 1
ATOM 3885 C CA . VAL C 1 75 ? 15.673 0.279 65.378 1.00 45.95 110 VAL C CA 1
ATOM 3886 C C . VAL C 1 75 ? 16.699 -0.266 64.383 1.00 45.11 110 VAL C C 1
ATOM 3887 O O . VAL C 1 75 ? 17.565 -1.029 64.786 1.00 44.39 110 VAL C O 1
ATOM 3891 N N . MET C 1 76 ? 16.608 0.141 63.115 1.00 43.18 111 MET C N 1
ATOM 3892 C CA . MET C 1 76 ? 17.553 -0.280 62.060 1.00 47.52 111 MET C CA 1
ATOM 3893 C C . MET C 1 76 ? 18.892 0.494 62.154 1.00 48.73 111 MET C C 1
ATOM 3894 O O . MET C 1 76 ? 18.930 1.744 62.125 1.00 43.04 111 MET C O 1
ATOM 3899 N N . ASP C 1 77 ? 20.002 -0.226 62.258 1.00 47.46 112 ASP C N 1
ATOM 3900 C CA . ASP C 1 77 ? 21.312 0.412 62.036 1.00 47.07 112 ASP C CA 1
ATOM 3901 C C . ASP C 1 77 ? 21.473 0.548 60.538 1.00 46.18 112 ASP C C 1
ATOM 3902 O O . ASP C 1 77 ? 21.566 -0.448 59.813 1.00 44.50 112 ASP C O 1
ATOM 3907 N N . VAL C 1 78 ? 21.441 1.800 60.078 1.00 47.40 113 VAL C N 1
ATOM 3908 C CA . VAL C 1 78 ? 21.385 2.101 58.661 1.00 47.69 113 VAL C CA 1
ATOM 3909 C C . VAL C 1 78 ? 22.571 1.448 57.954 1.00 53.16 113 VAL C C 1
ATOM 3910 O O . VAL C 1 78 ? 22.399 0.787 56.938 1.00 52.34 113 VAL C O 1
ATOM 3914 N N . ASN C 1 79 ? 23.761 1.585 58.522 1.00 55.87 114 ASN C N 1
ATOM 3915 C CA . ASN C 1 79 ? 24.964 1.081 57.872 1.00 56.64 114 ASN C CA 1
ATOM 3916 C C . ASN C 1 79 ? 25.026 -0.442 57.751 1.00 62.20 114 ASN C C 1
ATOM 3917 O O . ASN C 1 79 ? 25.637 -0.916 56.816 1.00 60.22 114 ASN C O 1
ATOM 3922 N N . THR C 1 80 ? 24.376 -1.203 58.647 1.00 68.02 115 THR C N 1
ATOM 3923 C CA . THR C 1 80 ? 24.240 -2.666 58.458 1.00 64.13 115 THR C CA 1
ATOM 3924 C C . THR C 1 80 ? 22.807 -3.160 58.107 1.00 73.24 115 THR C C 1
ATOM 3925 O O . THR C 1 80 ? 22.555 -4.364 58.079 1.00 78.27 115 THR C O 1
ATOM 3929 N N . GLN C 1 81 ? 21.893 -2.255 57.767 1.00 79.85 116 GLN C N 1
ATOM 3930 C CA . GLN C 1 81 ? 20.494 -2.629 57.482 1.00 84.13 116 GLN C CA 1
ATOM 3931 C C . GLN C 1 81 ? 19.999 -3.818 58.368 1.00 91.64 116 GLN C C 1
ATOM 3932 O O . GLN C 1 81 ? 19.267 -4.688 57.891 1.00 79.69 116 GLN C O 1
ATOM 3938 N N . LYS C 1 82 ? 20.375 -3.830 59.656 1.00 96.00 117 LYS C N 1
ATOM 3939 C CA . LYS C 1 82 ? 20.405 -5.087 60.446 1.00 98.60 117 LYS C CA 1
ATOM 3940 C C . LYS C 1 82 ? 19.454 -5.218 61.639 1.00 95.39 117 LYS C C 1
ATOM 3941 O O . LYS C 1 82 ? 18.925 -6.305 61.879 1.00 95.65 117 LYS C O 1
ATOM 3947 N N . GLY C 1 83 ? 19.296 -4.155 62.422 1.00 89.11 118 GLY C N 1
ATOM 3948 C CA . GLY C 1 83 ? 18.239 -4.100 63.435 1.00 80.25 118 GLY C CA 1
ATOM 3949 C C . GLY C 1 83 ? 18.604 -4.422 64.878 1.00 73.78 118 GLY C C 1
ATOM 3950 O O . GLY C 1 83 ? 19.251 -5.424 65.160 1.00 73.34 118 GLY C O 1
ATOM 3951 N N . ILE C 1 84 ? 18.144 -3.564 65.790 1.00 65.07 119 ILE C N 1
ATOM 3952 C CA . ILE C 1 84 ? 18.315 -3.739 67.229 1.00 62.66 119 ILE C CA 1
ATOM 3953 C C . ILE C 1 84 ? 17.127 -3.115 67.956 1.00 55.06 119 ILE C C 1
ATOM 3954 O O . ILE C 1 84 ? 16.263 -2.530 67.332 1.00 54.78 119 ILE C O 1
ATOM 3959 N N . GLU C 1 85 ? 17.099 -3.231 69.273 1.00 50.73 120 GLU C N 1
ATOM 3960 C CA . GLU C 1 85 ? 15.969 -2.771 70.058 1.00 53.16 120 GLU C CA 1
ATOM 3961 C C . GLU C 1 85 ? 16.366 -1.741 71.080 1.00 48.77 120 GLU C C 1
ATOM 3962 O O . GLU C 1 85 ? 17.401 -1.850 71.702 1.00 51.64 120 GLU C O 1
ATOM 3968 N N . MET C 1 86 ? 15.524 -0.736 71.262 1.00 44.97 121 MET C N 1
ATOM 3969 C CA . MET C 1 86 ? 15.706 0.207 72.341 1.00 39.50 121 MET C CA 1
ATOM 3970 C C . MET C 1 86 ? 14.337 0.699 72.825 1.00 39.32 121 MET C C 1
ATOM 3971 O O . MET C 1 86 ? 13.328 0.483 72.154 1.00 41.54 121 MET C O 1
ATOM 3976 N N . THR C 1 87 ? 14.290 1.281 74.021 1.00 35.64 122 THR C N 1
ATOM 3977 C CA . THR C 1 87 ? 13.076 1.845 74.546 1.00 33.22 122 THR C CA 1
ATOM 3978 C C . THR C 1 87 ? 12.846 3.156 73.850 1.00 34.88 122 THR C C 1
ATOM 3979 O O . THR C 1 87 ? 13.787 3.707 73.254 1.00 31.65 122 THR C O 1
ATOM 3983 N N . MET C 1 88 ? 11.589 3.632 73.902 1.00 34.57 123 MET C N 1
ATOM 3984 C CA . MET C 1 88 ? 11.210 4.872 73.253 1.00 35.73 123 MET C CA 1
ATOM 3985 C C . MET C 1 88 ? 11.890 6.032 73.900 1.00 35.68 123 MET C C 1
ATOM 3986 O O . MET C 1 88 ? 12.068 7.058 73.259 1.00 38.65 123 MET C O 1
ATOM 3991 N N . ALA C 1 89 ? 12.207 5.901 75.188 1.00 37.34 124 ALA C N 1
ATOM 3992 C CA . ALA C 1 89 ? 12.976 6.937 75.894 1.00 39.10 124 ALA C CA 1
ATOM 3993 C C . ALA C 1 89 ? 14.376 7.066 75.331 1.00 33.04 124 ALA C C 1
ATOM 3994 O O . ALA C 1 89 ? 14.836 8.142 75.072 1.00 36.97 124 ALA C O 1
ATOM 3996 N N . GLN C 1 90 ? 15.039 5.954 75.148 1.00 31.87 125 GLN C N 1
ATOM 3997 C CA . GLN C 1 90 ? 16.349 5.931 74.522 1.00 32.66 125 GLN C CA 1
ATOM 3998 C C . GLN C 1 90 ? 16.261 6.469 73.091 1.00 35.32 125 GLN C C 1
ATOM 3999 O O . GLN C 1 90 ? 16.999 7.381 72.704 1.00 35.97 125 GLN C O 1
ATOM 4005 N N . TRP C 1 91 ? 15.315 5.971 72.302 1.00 33.80 126 TRP C N 1
ATOM 4006 C CA . TRP C 1 91 ? 15.185 6.500 70.944 1.00 30.62 126 TRP C CA 1
ATOM 4007 C C . TRP C 1 91 ? 15.041 8.003 70.941 1.00 28.30 126 TRP C C 1
ATOM 4008 O O . TRP C 1 91 ? 15.612 8.714 70.105 1.00 29.38 126 TRP C O 1
ATOM 4019 N N . THR C 1 92 ? 14.235 8.492 71.850 1.00 30.81 127 THR C N 1
ATOM 4020 C CA . THR C 1 92 ? 13.956 9.919 71.877 1.00 32.65 127 THR C CA 1
ATOM 4021 C C . THR C 1 92 ? 15.278 10.650 72.131 1.00 33.80 127 THR C C 1
ATOM 4022 O O . THR C 1 92 ? 15.577 11.637 71.480 1.00 37.37 127 THR C O 1
ATOM 4026 N N . ARG C 1 93 ? 16.072 10.154 73.073 1.00 35.09 128 ARG C N 1
ATOM 4027 C CA . ARG C 1 93 ? 17.379 10.752 73.344 1.00 39.18 128 ARG C CA 1
ATOM 4028 C C . ARG C 1 93 ? 18.246 10.804 72.115 1.00 35.27 128 ARG C C 1
ATOM 4029 O O . ARG C 1 93 ? 18.846 11.829 71.819 1.00 34.08 128 ARG C O 1
ATOM 4037 N N . TYR C 1 94 ? 18.317 9.681 71.415 1.00 37.13 129 TYR C N 1
ATOM 4038 C CA . TYR C 1 94 ? 19.116 9.588 70.196 1.00 36.82 129 TYR C CA 1
ATOM 4039 C C . TYR C 1 94 ? 18.662 10.620 69.200 1.00 34.63 129 TYR C C 1
ATOM 4040 O O . TYR C 1 94 ? 19.470 11.350 68.626 1.00 38.67 129 TYR C O 1
ATOM 4049 N N . TYR C 1 95 ? 17.356 10.692 69.014 1.00 37.11 130 TYR C N 1
ATOM 4050 C CA . TYR C 1 95 ? 16.758 11.583 68.017 1.00 38.37 130 TYR C CA 1
ATOM 4051 C C . TYR C 1 95 ? 16.958 13.037 68.335 1.00 41.05 130 TYR C C 1
ATOM 4052 O O . TYR C 1 95 ? 17.091 13.838 67.420 1.00 41.72 130 TYR C O 1
ATOM 4061 N N . GLU C 1 96 ? 16.915 13.388 69.620 1.00 38.37 131 GLU C N 1
ATOM 4062 C CA . GLU C 1 96 ? 17.155 14.768 70.046 1.00 39.01 131 GLU C CA 1
ATOM 4063 C C . GLU C 1 96 ? 18.640 15.149 70.078 1.00 38.54 131 GLU C C 1
ATOM 4064 O O . GLU C 1 96 ? 18.976 16.293 70.325 1.00 38.16 131 GLU C O 1
ATOM 4070 N N . THR C 1 97 ? 19.534 14.202 69.842 1.00 40.93 132 THR C N 1
ATOM 4071 C CA . THR C 1 97 ? 20.963 14.502 69.824 1.00 40.35 132 THR C CA 1
ATOM 4072 C C . THR C 1 97 ? 21.324 15.362 68.588 1.00 44.30 132 THR C C 1
ATOM 4073 O O . THR C 1 97 ? 20.980 15.003 67.461 1.00 43.48 132 THR C O 1
ATOM 4077 N N . PRO C 1 98 ? 21.995 16.518 68.782 1.00 47.88 133 PRO C N 1
ATOM 4078 C CA . PRO C 1 98 ? 22.299 17.250 67.561 1.00 53.16 133 PRO C CA 1
ATOM 4079 C C . PRO C 1 98 ? 23.065 16.393 66.527 1.00 52.16 133 PRO C C 1
ATOM 4080 O O . PRO C 1 98 ? 23.842 15.490 66.876 1.00 49.98 133 PRO C O 1
ATOM 4084 N N . GLU C 1 99 ? 22.797 16.671 65.263 1.00 53.18 134 GLU C N 1
ATOM 4085 C CA . GLU C 1 99 ? 23.136 15.761 64.157 1.00 58.23 134 GLU C CA 1
ATOM 4086 C C . GLU C 1 99 ? 24.582 15.276 64.073 1.00 52.04 134 GLU C C 1
ATOM 4087 O O . GLU C 1 99 ? 24.831 14.157 63.672 1.00 59.11 134 GLU C O 1
ATOM 4093 N N . GLU C 1 100 ? 25.516 16.152 64.399 1.00 54.02 135 GLU C N 1
ATOM 4094 C CA . GLU C 1 100 ? 26.956 15.857 64.392 1.00 58.12 135 GLU C CA 1
ATOM 4095 C C . GLU C 1 100 ? 27.438 15.106 65.613 1.00 57.29 135 GLU C C 1
ATOM 4096 O O . GLU C 1 100 ? 28.551 14.630 65.615 1.00 66.22 135 GLU C O 1
ATOM 4102 N N . GLU C 1 101 ? 26.633 15.029 66.664 1.00 57.87 136 GLU C N 1
ATOM 4103 C CA . GLU C 1 101 ? 26.957 14.174 67.795 1.00 51.71 136 GLU C CA 1
ATOM 4104 C C . GLU C 1 101 ? 26.474 12.757 67.615 1.00 50.01 136 GLU C C 1
ATOM 4105 O O . GLU C 1 101 ? 26.931 11.880 68.322 1.00 51.97 136 GLU C O 1
ATOM 4111 N N . ARG C 1 102 ? 25.576 12.494 66.671 1.00 49.36 137 ARG C N 1
ATOM 4112 C CA . ARG C 1 102 ? 25.034 11.127 66.546 1.00 48.43 137 ARG C CA 1
ATOM 4113 C C . ARG C 1 102 ? 26.146 10.230 66.030 1.00 52.09 137 ARG C C 1
ATOM 4114 O O . ARG C 1 102 ? 26.732 10.512 64.993 1.00 54.34 137 ARG C O 1
ATOM 4122 N N . GLU C 1 103 ? 26.491 9.192 66.787 1.00 52.15 138 GLU C N 1
ATOM 4123 C CA . GLU C 1 103 ? 27.581 8.291 66.413 1.00 59.61 138 GLU C CA 1
ATOM 4124 C C . GLU C 1 103 ? 27.172 7.380 65.275 1.00 59.75 138 GLU C C 1
ATOM 4125 O O . GLU C 1 103 ? 27.957 7.140 64.360 1.00 62.90 138 GLU C O 1
ATOM 4131 N N . LYS C 1 104 ? 25.958 6.849 65.353 1.00 53.53 139 LYS C N 1
ATOM 4132 C CA . LYS C 1 104 ? 25.433 6.005 64.290 1.00 55.03 139 LYS C CA 1
ATOM 4133 C C . LYS C 1 104 ? 24.232 6.682 63.656 1.00 47.48 139 LYS C C 1
ATOM 4134 O O . LYS C 1 104 ? 23.719 7.654 64.204 1.00 45.41 139 LYS C O 1
ATOM 4140 N N . LEU C 1 105 ? 23.859 6.222 62.462 1.00 43.82 140 LEU C N 1
ATOM 4141 C CA . LEU C 1 105 ? 22.611 6.577 61.801 1.00 42.42 140 LEU C CA 1
ATOM 4142 C C . LEU C 1 105 ? 21.658 5.454 62.090 1.00 40.79 140 LEU C C 1
ATOM 4143 O O . LEU C 1 105 ? 21.900 4.321 61.673 1.00 36.03 140 LEU C O 1
ATOM 4148 N N . TYR C 1 106 ? 20.572 5.762 62.796 1.00 39.91 141 TYR C N 1
ATOM 4149 C CA . TYR C 1 106 ? 19.595 4.764 63.163 1.00 38.30 141 TYR C CA 1
ATOM 4150 C C . TYR C 1 106 ? 18.258 5.185 62.549 1.00 37.70 141 TYR C C 1
ATOM 4151 O O . TYR C 1 106 ? 18.019 6.379 62.339 1.00 32.66 141 TYR C O 1
ATOM 4160 N N . ASN C 1 107 ? 17.389 4.214 62.294 1.00 35.92 142 ASN C N 1
ATOM 4161 C CA . ASN C 1 107 ? 16.099 4.487 61.698 1.00 39.16 142 ASN C CA 1
ATOM 4162 C C . ASN C 1 107 ? 15.006 3.671 62.402 1.00 36.69 142 ASN C C 1
ATOM 4163 O O . ASN C 1 107 ? 15.218 2.488 62.702 1.00 37.87 142 ASN C O 1
ATOM 4168 N N . VAL C 1 108 ? 13.871 4.304 62.693 1.00 33.81 143 VAL C N 1
ATOM 4169 C CA . VAL C 1 108 ? 12.676 3.617 63.223 1.00 35.15 143 VAL C CA 1
ATOM 4170 C C . VAL C 1 108 ? 11.599 3.697 62.130 1.00 39.82 143 VAL C C 1
ATOM 4171 O O . VAL C 1 108 ? 11.056 4.784 61.827 1.00 38.18 143 VAL C O 1
ATOM 4175 N N . ILE C 1 109 ? 11.280 2.550 61.550 1.00 41.16 144 ILE C N 1
ATOM 4176 C CA . ILE C 1 109 ? 10.217 2.482 60.542 1.00 45.76 144 ILE C CA 1
ATOM 4177 C C . ILE C 1 109 ? 9.031 1.589 60.938 1.00 46.18 144 ILE C C 1
ATOM 4178 O O . ILE C 1 109 ? 8.093 1.424 60.163 1.00 44.09 144 ILE C O 1
ATOM 4183 N N . SER C 1 110 ? 9.036 1.055 62.155 1.00 44.44 145 SER C N 1
ATOM 4184 C CA . SER C 1 110 ? 8.064 0.054 62.463 1.00 42.47 145 SER C CA 1
ATOM 4185 C C . SER C 1 110 ? 7.377 0.229 63.812 1.00 42.30 145 SER C C 1
ATOM 4186 O O . SER C 1 110 ? 6.976 -0.756 64.405 1.00 34.38 145 SER C O 1
ATOM 4189 N N . LEU C 1 111 ? 7.198 1.470 64.275 1.00 38.78 146 LEU C N 1
ATOM 4190 C CA . LEU C 1 111 ? 6.458 1.690 65.514 1.00 38.07 146 LEU C CA 1
ATOM 4191 C C . LEU C 1 111 ? 4.954 1.678 65.213 1.00 36.23 146 LEU C C 1
ATOM 4192 O O . LEU C 1 111 ? 4.401 2.711 64.817 1.00 31.71 146 LEU C O 1
ATOM 4197 N N . GLU C 1 112 ? 4.284 0.555 65.464 1.00 33.22 147 GLU C N 1
ATOM 4198 C CA . GLU C 1 112 ? 2.818 0.533 65.297 1.00 36.01 147 GLU C CA 1
ATOM 4199 C C . GLU C 1 112 ? 2.152 0.949 66.584 1.00 33.88 147 GLU C C 1
ATOM 4200 O O . GLU C 1 112 ? 2.333 0.303 67.619 1.00 32.23 147 GLU C O 1
ATOM 4206 N N . PHE C 1 113 ? 1.336 1.997 66.508 1.00 31.63 148 PHE C N 1
ATOM 4207 C CA . PHE C 1 113 ? 0.852 2.637 67.706 1.00 30.95 148 PHE C CA 1
ATOM 4208 C C . PHE C 1 113 ? -0.629 2.495 67.950 1.00 30.03 148 PHE C C 1
ATOM 4209 O O . PHE C 1 113 ? -1.210 3.224 68.763 1.00 30.71 148 PHE C O 1
ATOM 4217 N N . SER C 1 114 ? -1.272 1.539 67.285 1.00 32.23 149 SER C N 1
ATOM 4218 C CA . SER C 1 114 ? -2.677 1.282 67.579 1.00 31.39 149 SER C CA 1
ATOM 4219 C C . SER C 1 114 ? -2.796 0.869 69.059 1.00 31.76 149 SER C C 1
ATOM 4220 O O . SER C 1 114 ? -1.850 0.283 69.607 1.00 33.97 149 SER C O 1
ATOM 4223 N N . HIS C 1 115 ? -3.910 1.247 69.710 1.00 32.50 150 HIS C N 1
ATOM 4224 C CA . HIS C 1 115 ? -4.163 0.947 71.113 1.00 34.42 150 HIS C CA 1
ATOM 4225 C C . HIS C 1 115 ? -3.155 1.647 72.038 1.00 36.95 150 HIS C C 1
ATOM 4226 O O . HIS C 1 115 ? -2.745 1.112 73.073 1.00 37.30 150 HIS C O 1
ATOM 4233 N N . THR C 1 116 ? -2.751 2.844 71.625 1.00 36.81 151 THR C N 1
ATOM 4234 C CA . THR C 1 116 ? -2.117 3.799 72.510 1.00 37.97 151 THR C CA 1
ATOM 4235 C C . THR C 1 116 ? -2.873 5.085 72.421 1.00 37.56 151 THR C C 1
ATOM 4236 O O . THR C 1 116 ? -3.740 5.256 71.553 1.00 35.15 151 THR C O 1
ATOM 4240 N N . ARG C 1 117 ? -2.515 6.010 73.295 1.00 41.39 152 ARG C N 1
ATOM 4241 C CA . ARG C 1 117 ? -3.090 7.356 73.237 1.00 44.96 152 ARG C CA 1
ATOM 4242 C C . ARG C 1 117 ? -2.783 8.092 71.933 1.00 43.34 152 ARG C C 1
ATOM 4243 O O . ARG C 1 117 ? -3.537 8.989 71.576 1.00 41.82 152 ARG C O 1
ATOM 4251 N N . LEU C 1 118 ? -1.686 7.739 71.232 1.00 37.04 153 LEU C N 1
ATOM 4252 C CA . LEU C 1 118 ? -1.390 8.333 69.894 1.00 36.88 153 LEU C CA 1
ATOM 4253 C C . LEU C 1 118 ? -2.430 7.985 68.794 1.00 36.30 153 LEU C C 1
ATOM 4254 O O . LEU C 1 118 ? -2.691 8.777 67.914 1.00 34.59 153 LEU C O 1
ATOM 4259 N N . GLU C 1 119 ? -3.019 6.810 68.872 1.00 34.13 154 GLU C N 1
ATOM 4260 C CA . GLU C 1 119 ? -3.884 6.282 67.818 1.00 41.43 154 GLU C CA 1
ATOM 4261 C C . GLU C 1 119 ? -5.019 7.195 67.331 1.00 40.00 154 GLU C C 1
ATOM 4262 O O . GLU C 1 119 ? -5.214 7.348 66.117 1.00 36.14 154 GLU C O 1
ATOM 4268 N N . ASN C 1 120 ? -5.756 7.790 68.259 1.00 40.93 155 ASN C N 1
ATOM 4269 C CA . ASN C 1 120 ? -6.851 8.660 67.878 1.00 42.72 155 ASN C CA 1
ATOM 4270 C C . ASN C 1 120 ? -6.357 9.928 67.211 1.00 42.66 155 ASN C C 1
ATOM 4271 O O . ASN C 1 120 ? -7.101 10.561 66.464 1.00 48.22 155 ASN C O 1
ATOM 4276 N N . MET C 1 121 ? -5.109 10.305 67.464 1.00 34.94 156 MET C N 1
ATOM 4277 C CA . MET C 1 121 ? -4.567 11.519 66.893 1.00 34.74 156 MET C CA 1
ATOM 4278 C C . MET C 1 121 ? -4.304 11.467 65.392 1.00 35.50 156 MET C C 1
ATOM 4279 O O . MET C 1 121 ? -4.112 12.508 64.749 1.00 35.47 156 MET C O 1
ATOM 4284 N N . VAL C 1 122 ? -4.256 10.268 64.826 1.00 32.98 157 VAL C N 1
ATOM 4285 C CA . VAL C 1 122 ? -3.949 10.132 63.422 1.00 33.97 157 VAL C CA 1
ATOM 4286 C C . VAL C 1 122 ? -5.106 9.405 62.800 1.00 35.25 157 VAL C C 1
ATOM 4287 O O . VAL C 1 122 ? -5.514 8.349 63.314 1.00 39.28 157 VAL C O 1
ATOM 4291 N N . GLN C 1 123 ? -5.630 9.981 61.723 1.00 32.87 158 GLN C N 1
ATOM 4292 C CA . GLN C 1 123 ? -6.731 9.399 60.979 1.00 38.87 158 GLN C CA 1
ATOM 4293 C C . GLN C 1 123 ? -6.287 9.244 59.551 1.00 38.90 158 GLN C C 1
ATOM 4294 O O . GLN C 1 123 ? -5.776 10.183 58.912 1.00 38.63 158 GLN C O 1
ATOM 4300 N N . ARG C 1 124 ? -6.490 8.042 59.046 1.00 37.80 159 ARG C N 1
ATOM 4301 C CA . ARG C 1 124 ? -5.974 7.686 57.754 1.00 39.88 159 ARG C CA 1
ATOM 4302 C C . ARG C 1 124 ? -6.994 8.087 56.675 1.00 36.65 159 ARG C C 1
ATOM 4303 O O . ARG C 1 124 ? -8.105 8.440 56.993 1.00 37.03 159 ARG C O 1
ATOM 4311 N N . PRO C 1 125 ? -6.588 8.099 55.403 1.00 36.54 160 PRO C N 1
ATOM 4312 C CA . PRO C 1 125 ? -7.490 8.534 54.367 1.00 34.27 160 PRO C CA 1
ATOM 4313 C C . PRO C 1 125 ? -8.778 7.789 54.344 1.00 35.75 160 PRO C C 1
ATOM 4314 O O . PRO C 1 125 ? -8.814 6.541 54.505 1.00 37.38 160 PRO C O 1
ATOM 4318 N N . SER C 1 126 ? -9.853 8.530 54.117 1.00 36.56 161 SER C N 1
ATOM 4319 C CA . SER C 1 126 ? -11.183 7.913 54.113 1.00 37.45 161 SER C CA 1
ATOM 4320 C C . SER C 1 126 ? -11.261 6.687 53.228 1.00 35.37 161 SER C C 1
ATOM 4321 O O . SER C 1 126 ? -11.808 5.668 53.638 1.00 38.18 161 SER C O 1
ATOM 4324 N N . THR C 1 127 ? -10.720 6.797 52.021 1.00 32.30 162 THR C N 1
ATOM 4325 C CA . THR C 1 127 ? -10.855 5.777 51.026 1.00 33.78 162 THR C CA 1
ATOM 4326 C C . THR C 1 127 ? -10.159 4.461 51.421 1.00 37.50 162 THR C C 1
ATOM 4327 O O . THR C 1 127 ? -10.602 3.366 51.046 1.00 40.42 162 THR C O 1
ATOM 4331 N N . VAL C 1 128 ? -9.084 4.571 52.189 1.00 35.84 163 VAL C N 1
ATOM 4332 C CA . VAL C 1 128 ? -8.411 3.412 52.722 1.00 37.77 163 VAL C CA 1
ATOM 4333 C C . VAL C 1 128 ? -9.381 2.637 53.647 1.00 36.55 163 VAL C C 1
ATOM 4334 O O . VAL C 1 128 ? -9.583 1.428 53.503 1.00 39.99 163 VAL C O 1
ATOM 4338 N N . ASP C 1 129 ? -10.022 3.353 54.555 1.00 37.09 164 ASP C N 1
ATOM 4339 C CA . ASP C 1 129 ? -10.940 2.760 55.479 1.00 34.66 164 ASP C CA 1
ATOM 4340 C C . ASP C 1 129 ? -11.973 1.944 54.740 1.00 33.09 164 ASP C C 1
ATOM 4341 O O . ASP C 1 129 ? -12.397 0.933 55.229 1.00 31.05 164 ASP C O 1
ATOM 4346 N N . PHE C 1 130 ? -12.411 2.407 53.577 1.00 32.62 165 PHE C N 1
ATOM 4347 C CA . PHE C 1 130 ? -13.432 1.686 52.823 1.00 34.94 165 PHE C CA 1
ATOM 4348 C C . PHE C 1 130 ? -12.924 0.362 52.260 1.00 33.01 165 PHE C C 1
ATOM 4349 O O . PHE C 1 130 ? -13.703 -0.554 52.127 1.00 32.62 165 PHE C O 1
ATOM 4357 N N . ILE C 1 131 ? -11.640 0.274 51.892 1.00 30.36 166 ILE C N 1
ATOM 4358 C CA . ILE C 1 131 ? -11.167 -0.907 51.202 1.00 30.49 166 ILE C CA 1
ATOM 4359 C C . ILE C 1 131 ? -10.265 -1.852 52.008 1.00 33.03 166 ILE C C 1
ATOM 4360 O O . ILE C 1 131 ? -10.001 -2.987 51.571 1.00 33.14 166 ILE C O 1
ATOM 4365 N N . ASP C 1 132 ? -9.824 -1.402 53.174 1.00 32.47 167 ASP C N 1
ATOM 4366 C CA . ASP C 1 132 ? -8.826 -2.113 53.942 1.00 33.58 167 ASP C CA 1
ATOM 4367 C C . ASP C 1 132 ? -9.424 -3.400 54.449 1.00 30.70 167 ASP C C 1
ATOM 4368 O O . ASP C 1 132 ? -10.438 -3.398 55.106 1.00 36.15 167 ASP C O 1
ATOM 4373 N N . TRP C 1 133 ? -8.787 -4.509 54.150 1.00 32.33 168 TRP C N 1
ATOM 4374 C CA . TRP C 1 133 ? -9.250 -5.821 54.583 1.00 30.54 168 TRP C CA 1
ATOM 4375 C C . TRP C 1 133 ? -9.391 -5.967 56.101 1.00 30.82 168 TRP C C 1
ATOM 4376 O O . TRP C 1 133 ? -10.340 -6.618 56.581 1.00 31.76 168 TRP C O 1
ATOM 4387 N N . VAL C 1 134 ? -8.455 -5.396 56.857 1.00 28.21 169 VAL C N 1
ATOM 4388 C CA . VAL C 1 134 ? -8.520 -5.462 58.306 1.00 31.87 169 VAL C CA 1
ATOM 4389 C C . VAL C 1 134 ? -9.846 -4.893 58.819 1.00 31.41 169 VAL C C 1
ATOM 4390 O O . VAL C 1 134 ? -10.546 -5.571 59.522 1.00 31.01 169 VAL C O 1
ATOM 4394 N N . ASP C 1 135 ? -10.205 -3.690 58.404 1.00 29.61 170 ASP C N 1
ATOM 4395 C CA . ASP C 1 135 ? -11.398 -3.044 58.883 1.00 32.11 170 ASP C CA 1
ATOM 4396 C C . ASP C 1 135 ? -12.631 -3.755 58.350 1.00 30.06 170 ASP C C 1
ATOM 4397 O O . ASP C 1 135 ? -13.630 -3.910 59.036 1.00 33.42 170 ASP C O 1
ATOM 4402 N N . ASN C 1 136 ? -12.585 -4.152 57.102 1.00 28.93 171 ASN C N 1
ATOM 4403 C CA . ASN C 1 136 ? -13.783 -4.627 56.459 1.00 30.79 171 ASN C CA 1
ATOM 4404 C C . ASN C 1 136 ? -13.956 -6.137 56.435 1.00 31.64 171 ASN C C 1
ATOM 4405 O O . ASN C 1 136 ? -15.053 -6.582 56.135 1.00 30.62 171 ASN C O 1
ATOM 4410 N N . MET C 1 137 ? -12.905 -6.919 56.732 1.00 31.46 172 MET C N 1
ATOM 4411 C CA . MET C 1 137 ? -12.981 -8.391 56.559 1.00 33.23 172 MET C CA 1
ATOM 4412 C C . MET C 1 137 ? -12.779 -9.195 57.833 1.00 33.58 172 MET C C 1
ATOM 4413 O O . MET C 1 137 ? -13.419 -10.237 57.980 1.00 31.30 172 MET C O 1
ATOM 4418 N N . TRP C 1 138 ? -11.864 -8.738 58.712 1.00 30.41 173 TRP C N 1
ATOM 4419 C CA . TRP C 1 138 ? -11.543 -9.445 59.932 1.00 34.57 173 TRP C CA 1
ATOM 4420 C C . TRP C 1 138 ? -12.716 -9.381 60.909 1.00 35.30 173 TRP C C 1
ATOM 4421 O O . TRP C 1 138 ? -13.373 -8.356 60.992 1.00 42.00 173 TRP C O 1
ATOM 4432 N N . PRO C 1 139 ? -13.008 -10.486 61.614 1.00 33.36 174 PRO C N 1
ATOM 4433 C CA . PRO C 1 139 ? -14.094 -10.458 62.585 1.00 36.65 174 PRO C CA 1
ATOM 4434 C C . PRO C 1 139 ? -13.902 -9.307 63.593 1.00 36.51 174 PRO C C 1
ATOM 4435 O O . PRO C 1 139 ? -12.840 -9.211 64.221 1.00 31.15 174 PRO C O 1
ATOM 4439 N N . ARG C 1 140 ? -14.900 -8.432 63.700 1.00 33.21 175 ARG C N 1
ATOM 4440 C CA . ARG C 1 140 ? -14.703 -7.187 64.415 1.00 34.42 175 ARG C CA 1
ATOM 4441 C C . ARG C 1 140 ? -14.488 -7.431 65.902 1.00 34.28 175 ARG C C 1
ATOM 4442 O O . ARG C 1 140 ? -13.695 -6.741 66.550 1.00 35.11 175 ARG C O 1
ATOM 4450 N N . HIS C 1 141 ? -15.170 -8.413 66.464 1.00 32.44 176 HIS C N 1
ATOM 4451 C CA . HIS C 1 141 ? -15.014 -8.639 67.906 1.00 36.43 176 HIS C CA 1
ATOM 4452 C C . HIS C 1 141 ? -13.589 -9.039 68.221 1.00 32.83 176 HIS C C 1
ATOM 4453 O O . HIS C 1 141 ? -13.072 -8.731 69.293 1.00 31.01 176 HIS C O 1
ATOM 4460 N N . LEU C 1 142 ? -12.912 -9.671 67.269 1.00 37.06 177 LEU C N 1
ATOM 4461 C CA . LEU C 1 142 ? -11.498 -9.984 67.498 1.00 35.75 177 LEU C CA 1
ATOM 4462 C C . LEU C 1 142 ? -10.662 -8.718 67.563 1.00 36.30 177 LEU C C 1
ATOM 4463 O O . LEU C 1 142 ? -9.788 -8.564 68.414 1.00 36.03 177 LEU C O 1
ATOM 4468 N N . LYS C 1 143 ? -10.941 -7.799 66.654 1.00 39.17 178 LYS C N 1
ATOM 4469 C CA . LYS C 1 143 ? -10.130 -6.607 66.520 1.00 37.49 178 LYS C CA 1
ATOM 4470 C C . LYS C 1 143 ? -10.315 -5.748 67.763 1.00 35.87 178 LYS C C 1
ATOM 4471 O O . LYS C 1 143 ? -9.356 -5.225 68.328 1.00 31.61 178 LYS C O 1
ATOM 4477 N N . GLU C 1 144 ? -11.563 -5.631 68.193 1.00 36.24 179 GLU C N 1
ATOM 4478 C CA . GLU C 1 144 ? -11.922 -4.892 69.402 1.00 33.41 179 GLU C CA 1
ATOM 4479 C C . GLU C 1 144 ? -11.288 -5.437 70.677 1.00 34.77 179 GLU C C 1
ATOM 4480 O O . GLU C 1 144 ? -11.029 -4.675 71.598 1.00 32.70 179 GLU C O 1
ATOM 4486 N N . SER C 1 145 ? -11.085 -6.765 70.739 1.00 33.62 180 SER C N 1
ATOM 4487 C CA . SER C 1 145 ? -10.531 -7.434 71.911 1.00 33.51 180 SER C CA 1
ATOM 4488 C C . SER C 1 145 ? -9.054 -7.066 72.127 1.00 34.15 180 SER C C 1
ATOM 4489 O O . SER C 1 145 ? -8.551 -7.258 73.212 1.00 41.28 180 SER C O 1
ATOM 4492 N N . GLN C 1 146 ? -8.378 -6.533 71.114 1.00 30.67 181 GLN C N 1
ATOM 4493 C CA . GLN C 1 146 ? -6.944 -6.237 71.216 1.00 32.59 181 GLN C CA 1
ATOM 4494 C C . GLN C 1 146 ? -6.617 -5.235 72.334 1.00 33.37 181 GLN C C 1
ATOM 4495 O O . GLN C 1 146 ? -7.160 -4.139 72.349 1.00 30.71 181 GLN C O 1
ATOM 4501 N N . THR C 1 147 ? -5.719 -5.618 73.239 1.00 34.37 182 THR C N 1
ATOM 4502 C CA . THR C 1 147 ? -5.248 -4.768 74.321 1.00 35.82 182 THR C CA 1
ATOM 4503 C C . THR C 1 147 ? -3.747 -4.481 74.243 1.00 39.35 182 THR C C 1
ATOM 4504 O O . THR C 1 147 ? -3.307 -3.412 74.622 1.00 45.81 182 THR C O 1
ATOM 4508 N N . GLU C 1 148 ? -2.953 -5.398 73.721 1.00 38.99 183 GLU C N 1
ATOM 4509 C CA . GLU C 1 148 ? -1.512 -5.167 73.613 1.00 38.75 183 GLU C CA 1
ATOM 4510 C C . GLU C 1 148 ? -1.222 -4.066 72.572 1.00 38.55 183 GLU C C 1
ATOM 4511 O O . GLU C 1 148 ? -1.801 -4.054 71.469 1.00 36.45 183 GLU C O 1
ATOM 4517 N N . SER C 1 149 ? -0.359 -3.125 72.945 1.00 38.60 184 SER C N 1
ATOM 4518 C CA . SER C 1 149 ? -0.039 -1.989 72.083 1.00 37.70 184 SER C CA 1
ATOM 4519 C C . SER C 1 149 ? 1.284 -2.223 71.297 1.00 34.78 184 SER C C 1
ATOM 4520 O O . SER C 1 149 ? 1.578 -1.551 70.313 1.00 29.89 184 SER C O 1
ATOM 4523 N N . THR C 1 150 ? 2.081 -3.190 71.723 1.00 34.94 185 THR C N 1
ATOM 4524 C CA . THR C 1 150 ? 3.230 -3.612 70.910 1.00 37.93 185 THR C CA 1
ATOM 4525 C C . THR C 1 150 ? 2.735 -4.622 69.888 1.00 36.50 185 THR C C 1
ATOM 4526 O O . THR C 1 150 ? 1.541 -4.918 69.839 1.00 35.07 185 THR C O 1
ATOM 4530 N N . ASN C 1 151 ? 3.657 -5.173 69.107 1.00 36.25 186 ASN C N 1
ATOM 4531 C CA . ASN C 1 151 ? 3.301 -6.185 68.130 1.00 37.63 186 ASN C CA 1
ATOM 4532 C C . ASN C 1 151 ? 3.660 -7.589 68.525 1.00 39.29 186 ASN C C 1
ATOM 4533 O O . ASN C 1 151 ? 3.985 -8.408 67.663 1.00 40.48 186 ASN C O 1
ATOM 4538 N N . ALA C 1 152 ? 3.563 -7.878 69.821 1.00 45.91 187 ALA C N 1
ATOM 4539 C CA . ALA C 1 152 ? 3.894 -9.207 70.325 1.00 44.32 187 ALA C CA 1
ATOM 4540 C C . ALA C 1 152 ? 2.934 -10.183 69.675 1.00 43.66 187 ALA C C 1
ATOM 4541 O O . ALA C 1 152 ? 1.705 -10.060 69.815 1.00 46.45 187 ALA C O 1
ATOM 4543 N N . ILE C 1 153 ? 3.491 -11.123 68.917 1.00 43.60 188 ILE C N 1
ATOM 4544 C CA . ILE C 1 153 ? 2.685 -11.999 68.075 1.00 44.00 188 ILE C CA 1
ATOM 4545 C C . ILE C 1 153 ? 1.720 -12.847 68.889 1.00 40.02 188 ILE C C 1
ATOM 4546 O O . ILE C 1 153 ? 0.598 -13.052 68.471 1.00 40.88 188 ILE C O 1
ATOM 4551 N N . LEU C 1 154 ? 2.108 -13.265 70.084 1.00 44.75 189 LEU C N 1
ATOM 4552 C CA . LEU C 1 154 ? 1.234 -14.116 70.896 1.00 47.78 189 LEU C CA 1
ATOM 4553 C C . LEU C 1 154 ? 0.035 -13.352 71.445 1.00 50.25 189 LEU C C 1
ATOM 4554 O O . LEU C 1 154 ? -0.967 -13.967 71.820 1.00 46.42 189 LEU C O 1
ATOM 4559 N N . GLU C 1 155 ? 0.143 -12.027 71.490 1.00 45.36 190 GLU C N 1
ATOM 4560 C CA . GLU C 1 155 ? -0.916 -11.184 72.034 1.00 48.40 190 GLU C CA 1
ATOM 4561 C C . GLU C 1 155 ? -1.805 -10.565 70.934 1.00 45.48 190 GLU C C 1
ATOM 4562 O O . GLU C 1 155 ? -2.852 -9.965 71.244 1.00 41.21 190 GLU C O 1
ATOM 4568 N N . MET C 1 156 ? -1.400 -10.753 69.669 1.00 39.75 191 MET C N 1
ATOM 4569 C CA . MET C 1 156 ? -2.024 -10.103 68.528 1.00 34.36 191 MET C CA 1
ATOM 4570 C C . MET C 1 156 ? -3.323 -10.805 68.106 1.00 35.89 191 MET C C 1
ATOM 4571 O O . MET C 1 156 ? -3.299 -11.955 67.717 1.00 35.13 191 MET C O 1
ATOM 4576 N N . GLN C 1 157 ? -4.438 -10.079 68.127 1.00 35.34 192 GLN C N 1
ATOM 4577 C CA . GLN C 1 157 ? -5.749 -10.653 67.825 1.00 35.73 192 GLN C CA 1
ATOM 4578 C C . GLN C 1 157 ? -6.189 -10.452 66.391 1.00 33.24 192 GLN C C 1
ATOM 4579 O O . GLN C 1 157 ? -7.244 -10.962 65.974 1.00 33.28 192 GLN C O 1
ATOM 4585 N N . TYR C 1 158 ? -5.372 -9.735 65.638 1.00 32.52 193 TYR C N 1
ATOM 4586 C CA . TYR C 1 158 ? -5.698 -9.322 64.283 1.00 31.90 193 TYR C CA 1
ATOM 4587 C C . TYR C 1 158 ? -4.427 -8.760 63.669 1.00 33.19 193 TYR C C 1
ATOM 4588 O O . TYR C 1 158 ? -3.443 -8.561 64.370 1.00 35.53 193 TYR C O 1
ATOM 4597 N N . PRO C 1 159 ? -4.410 -8.535 62.354 1.00 31.31 194 PRO C N 1
ATOM 4598 C CA . PRO C 1 159 ? -3.198 -7.980 61.773 1.00 31.29 194 PRO C CA 1
ATOM 4599 C C . PRO C 1 159 ? -2.970 -6.486 62.058 1.00 30.95 194 PRO C C 1
ATOM 4600 O O . PRO C 1 159 ? -3.491 -5.624 61.370 1.00 29.54 194 PRO C O 1
ATOM 4604 N N . LYS C 1 160 ? -2.162 -6.227 63.082 1.00 32.11 195 LYS C N 1
ATOM 4605 C CA . LYS C 1 160 ? -1.927 -4.906 63.612 1.00 31.20 195 LYS C CA 1
ATOM 4606 C C . LYS C 1 160 ? -0.882 -4.286 62.720 1.00 30.37 195 LYS C C 1
ATOM 4607 O O . LYS C 1 160 ? 0.304 -4.259 63.055 1.00 28.45 195 LYS C O 1
ATOM 4613 N N . VAL C 1 161 ? -1.334 -3.805 61.563 1.00 28.40 196 VAL C N 1
ATOM 4614 C CA . VAL C 1 161 ? -0.436 -3.210 60.584 1.00 32.26 196 VAL C CA 1
ATOM 4615 C C . VAL C 1 161 ? -0.981 -1.884 60.084 1.00 32.17 196 VAL C C 1
ATOM 4616 O O . VAL C 1 161 ? -0.536 -1.347 59.071 1.00 32.14 196 VAL C O 1
ATOM 4620 N N . GLN C 1 162 ? -1.919 -1.330 60.823 1.00 31.32 197 GLN C N 1
ATOM 4621 C CA . GLN C 1 162 ? -2.678 -0.250 60.286 1.00 32.38 197 GLN C CA 1
ATOM 4622 C C . GLN C 1 162 ? -2.046 1.130 60.428 1.00 31.25 197 GLN C C 1
ATOM 4623 O O . GLN C 1 162 ? -2.252 1.980 59.576 1.00 32.41 197 GLN C O 1
ATOM 4629 N N . LYS C 1 163 ? -1.361 1.386 61.530 1.00 30.99 198 LYS C N 1
ATOM 4630 C CA . LYS C 1 163 ? -0.920 2.755 61.855 1.00 34.08 198 LYS C CA 1
ATOM 4631 C C . LYS C 1 163 ? 0.486 2.818 62.396 1.00 29.19 198 LYS C C 1
ATOM 4632 O O . LYS C 1 163 ? 0.708 2.390 63.498 1.00 32.63 198 LYS C O 1
ATOM 4638 N N . TYR C 1 164 ? 1.414 3.412 61.648 1.00 29.90 199 TYR C N 1
ATOM 4639 C CA . TYR C 1 164 ? 2.817 3.395 62.012 1.00 29.21 199 TYR C CA 1
ATOM 4640 C C . TYR C 1 164 ? 3.366 4.809 62.091 1.00 33.93 199 TYR C C 1
ATOM 4641 O O . TYR C 1 164 ? 2.943 5.702 61.330 1.00 31.84 199 TYR C O 1
ATOM 4650 N N . CYS C 1 165 ? 4.326 4.991 62.999 1.00 32.08 200 CYS C N 1
ATOM 4651 C CA . CYS C 1 165 ? 5.090 6.202 63.129 1.00 33.03 200 CYS C CA 1
ATOM 4652 C C . CYS C 1 165 ? 6.488 5.848 62.642 1.00 32.47 200 CYS C C 1
ATOM 4653 O O . CYS C 1 165 ? 7.096 4.912 63.127 1.00 32.21 200 CYS C O 1
ATOM 4656 N N . LEU C 1 166 ? 6.981 6.608 61.670 1.00 33.69 201 LEU C N 1
ATOM 4657 C CA . LEU C 1 166 ? 8.305 6.450 61.142 1.00 32.69 201 LEU C CA 1
ATOM 4658 C C . LEU C 1 166 ? 9.050 7.672 61.574 1.00 31.82 201 LEU C C 1
ATOM 4659 O O . LEU C 1 166 ? 8.609 8.819 61.332 1.00 30.65 201 LEU C O 1
ATOM 4664 N N . MET C 1 167 ? 10.189 7.418 62.212 1.00 32.29 202 MET C N 1
ATOM 4665 C CA . MET C 1 167 ? 11.079 8.463 62.700 1.00 34.30 202 MET C CA 1
ATOM 4666 C C . MET C 1 167 ? 12.431 8.231 62.095 1.00 33.35 202 MET C C 1
ATOM 4667 O O . MET C 1 167 ? 13.060 7.200 62.354 1.00 37.97 202 MET C O 1
ATOM 4672 N N . SER C 1 168 ? 12.884 9.178 61.293 1.00 33.89 203 SER C N 1
ATOM 4673 C CA . SER C 1 168 ? 14.128 9.017 60.550 1.00 34.98 203 SER C CA 1
ATOM 4674 C C . SER C 1 168 ? 14.997 10.234 60.649 1.00 36.41 203 SER C C 1
ATOM 4675 O O . SER C 1 168 ? 14.503 11.351 60.489 1.00 39.88 203 SER C O 1
ATOM 4678 N N . VAL C 1 169 ? 16.293 10.054 60.891 1.00 38.51 204 VAL C N 1
ATOM 4679 C CA . VAL C 1 169 ? 17.196 11.217 60.942 1.00 38.12 204 VAL C CA 1
ATOM 4680 C C . VAL C 1 169 ? 17.786 11.490 59.556 1.00 39.68 204 VAL C C 1
ATOM 4681 O O . VAL C 1 169 ? 17.815 10.612 58.707 1.00 37.62 204 VAL C O 1
ATOM 4685 N N . ARG C 1 170 ? 18.267 12.709 59.335 1.00 41.77 205 ARG C N 1
ATOM 4686 C CA . ARG C 1 170 ? 19.000 13.037 58.116 1.00 47.64 205 ARG C CA 1
ATOM 4687 C C . ARG C 1 170 ? 20.058 11.948 57.784 1.00 45.09 205 ARG C C 1
ATOM 4688 O O . ARG C 1 170 ? 20.777 11.519 58.661 1.00 44.22 205 ARG C O 1
ATOM 4696 N N . GLY C 1 171 ? 20.079 11.462 56.539 1.00 43.15 206 GLY C N 1
ATOM 4697 C CA . GLY C 1 171 ? 21.015 10.417 56.101 1.00 43.57 206 GLY C CA 1
ATOM 4698 C C . GLY C 1 171 ? 20.539 8.973 56.160 1.00 45.25 206 GLY C C 1
ATOM 4699 O O . GLY C 1 171 ? 21.231 8.046 55.731 1.00 44.31 206 GLY C O 1
ATOM 4700 N N . CYS C 1 172 ? 19.363 8.747 56.715 1.00 48.26 207 CYS C N 1
ATOM 4701 C CA . CYS C 1 172 ? 18.815 7.397 56.725 1.00 43.21 207 CYS C CA 1
ATOM 4702 C C . CYS C 1 172 ? 18.569 6.892 55.287 1.00 39.76 207 CYS C C 1
ATOM 4703 O O . CYS C 1 172 ? 18.176 7.641 54.389 1.00 36.89 207 CYS C O 1
ATOM 4706 N N . TYR C 1 173 ? 18.841 5.620 55.064 1.00 38.43 208 TYR C N 1
ATOM 4707 C CA . TYR C 1 173 ? 18.563 5.028 53.789 1.00 42.95 208 TYR C CA 1
ATOM 4708 C C . TYR C 1 173 ? 18.027 3.663 54.052 1.00 40.60 208 TYR C C 1
ATOM 4709 O O . TYR C 1 173 ? 18.634 2.932 54.834 1.00 43.38 208 TYR C O 1
ATOM 4718 N N . THR C 1 174 ? 16.900 3.335 53.411 1.00 37.80 209 THR C N 1
ATOM 4719 C CA . THR C 1 174 ? 16.299 2.007 53.473 1.00 39.46 209 THR C CA 1
ATOM 4720 C C . THR C 1 174 ? 16.344 1.492 52.067 1.00 40.34 209 THR C C 1
ATOM 4721 O O . THR C 1 174 ? 15.871 2.151 51.133 1.00 38.17 209 THR C O 1
ATOM 4725 N N . ASP C 1 175 ? 16.881 0.295 51.908 1.00 39.02 210 ASP C N 1
ATOM 4726 C CA . ASP C 1 175 ? 17.222 -0.229 50.596 1.00 38.58 210 ASP C CA 1
ATOM 4727 C C . ASP C 1 175 ? 15.959 -0.789 49.930 1.00 38.90 210 ASP C C 1
ATOM 4728 O O . ASP C 1 175 ? 14.903 -0.903 50.566 1.00 39.12 210 ASP C O 1
ATOM 4733 N N . PHE C 1 176 ? 16.049 -1.058 48.630 1.00 38.07 211 PHE C N 1
ATOM 4734 C CA . PHE C 1 176 ? 14.908 -1.584 47.852 1.00 36.39 211 PHE C CA 1
ATOM 4735 C C . PHE C 1 176 ? 14.257 -2.782 48.543 1.00 35.97 211 PHE C C 1
ATOM 4736 O O . PHE C 1 176 ? 14.910 -3.640 49.088 1.00 35.39 211 PHE C O 1
ATOM 4744 N N . HIS C 1 177 ? 12.934 -2.768 48.568 1.00 36.96 212 HIS C N 1
ATOM 4745 C CA . HIS C 1 177 ? 12.167 -3.816 49.209 1.00 35.29 212 HIS C CA 1
ATOM 4746 C C . HIS C 1 177 ? 10.751 -3.683 48.702 1.00 34.33 212 HIS C C 1
ATOM 4747 O O . HIS C 1 177 ? 10.327 -2.608 48.224 1.00 34.66 212 HIS C O 1
ATOM 4754 N N . VAL C 1 178 ? 9.998 -4.754 48.801 1.00 35.85 213 VAL C N 1
ATOM 4755 C CA . VAL C 1 178 ? 8.539 -4.634 48.648 1.00 39.15 213 VAL C CA 1
ATOM 4756 C C . VAL C 1 178 ? 7.898 -4.864 49.995 1.00 34.42 213 VAL C C 1
ATOM 4757 O O . VAL C 1 178 ? 8.299 -5.759 50.733 1.00 29.94 213 VAL C O 1
ATOM 4761 N N . ASP C 1 179 ? 6.880 -4.069 50.286 1.00 34.36 214 ASP C N 1
ATOM 4762 C CA . ASP C 1 179 ? 6.215 -4.156 51.568 1.00 36.72 214 ASP C CA 1
ATOM 4763 C C . ASP C 1 179 ? 5.555 -5.518 51.850 1.00 34.22 214 ASP C C 1
ATOM 4764 O O . ASP C 1 179 ? 5.017 -6.142 50.957 1.00 34.17 214 ASP C O 1
ATOM 4769 N N . PHE C 1 180 ? 5.631 -5.969 53.099 1.00 35.47 215 PHE C N 1
ATOM 4770 C CA . PHE C 1 180 ? 5.154 -7.303 53.488 1.00 37.07 215 PHE C CA 1
ATOM 4771 C C . PHE C 1 180 ? 3.767 -7.639 52.983 1.00 35.81 215 PHE C C 1
ATOM 4772 O O . PHE C 1 180 ? 2.853 -6.802 53.014 1.00 28.59 215 PHE C O 1
ATOM 4780 N N . GLY C 1 181 ? 3.635 -8.864 52.487 1.00 30.98 216 GLY C N 1
ATOM 4781 C CA . GLY C 1 181 ? 2.375 -9.364 52.026 1.00 32.19 216 GLY C CA 1
ATOM 4782 C C . GLY C 1 181 ? 1.810 -8.746 50.756 1.00 30.57 216 GLY C C 1
ATOM 4783 O O . GLY C 1 181 ? 0.676 -9.039 50.368 1.00 31.55 216 GLY C O 1
ATOM 4784 N N . GLY C 1 182 ? 2.617 -7.948 50.092 1.00 32.61 217 GLY C N 1
ATOM 4785 C CA . GLY C 1 182 ? 2.178 -7.107 48.974 1.00 34.21 217 GLY C CA 1
ATOM 4786 C C . GLY C 1 182 ? 1.225 -5.993 49.372 1.00 33.26 217 GLY C C 1
ATOM 4787 O O . GLY C 1 182 ? 0.455 -5.516 48.535 1.00 34.91 217 GLY C O 1
ATOM 4788 N N . THR C 1 183 ? 1.264 -5.574 50.639 1.00 34.71 218 THR C N 1
ATOM 4789 C CA . THR C 1 183 ? 0.401 -4.502 51.085 1.00 32.28 218 THR C CA 1
ATOM 4790 C C . THR C 1 183 ? 0.682 -3.249 50.272 1.00 33.60 218 THR C C 1
ATOM 4791 O O . THR C 1 183 ? 1.824 -2.975 49.845 1.00 29.38 218 THR C O 1
ATOM 4795 N N . SER C 1 184 ? -0.373 -2.469 50.097 1.00 31.14 219 SER C N 1
ATOM 4796 C CA . SER C 1 184 ? -0.208 -1.137 49.575 1.00 31.00 219 SER C CA 1
ATOM 4797 C C . SER C 1 184 ? 0.145 -0.251 50.786 1.00 29.01 219 SER C C 1
ATOM 4798 O O . SER C 1 184 ? -0.032 -0.653 51.948 1.00 31.03 219 SER C O 1
ATOM 4801 N N . VAL C 1 185 ? 0.594 0.969 50.559 1.00 30.43 220 VAL C N 1
ATOM 4802 C CA . VAL C 1 185 ? 0.974 1.831 51.682 1.00 33.35 220 VAL C CA 1
ATOM 4803 C C . VAL C 1 185 ? 0.507 3.225 51.469 1.00 29.35 220 VAL C C 1
ATOM 4804 O O . VAL C 1 185 ? 0.418 3.655 50.323 1.00 28.89 220 VAL C O 1
ATOM 4808 N N . TRP C 1 186 ? 0.168 3.894 52.571 1.00 29.32 221 TRP C N 1
ATOM 4809 C CA . TRP C 1 186 ? -0.075 5.348 52.600 1.00 31.62 221 TRP C CA 1
ATOM 4810 C C . TRP C 1 186 ? 0.964 5.919 53.575 1.00 31.81 221 TRP C C 1
ATOM 4811 O O . TRP C 1 186 ? 1.263 5.308 54.600 1.00 34.95 221 TRP C O 1
ATOM 4822 N N . TYR C 1 187 ? 1.572 7.038 53.202 1.00 30.38 222 TYR C N 1
ATOM 4823 C CA . TYR C 1 187 ? 2.564 7.724 54.014 1.00 32.39 222 TYR C CA 1
ATOM 4824 C C . TYR C 1 187 ? 2.275 9.220 54.032 1.00 31.82 222 TYR C C 1
ATOM 4825 O O . TYR C 1 187 ? 2.151 9.831 52.992 1.00 32.54 222 TYR C O 1
ATOM 4834 N N . HIS C 1 188 ? 2.175 9.794 55.214 1.00 31.36 223 HIS C N 1
ATOM 4835 C CA . HIS C 1 188 ? 2.078 11.234 55.356 1.00 30.91 223 HIS C CA 1
ATOM 4836 C C . HIS C 1 188 ? 3.335 11.860 55.944 1.00 30.06 223 HIS C C 1
ATOM 4837 O O . HIS C 1 188 ? 3.721 11.528 57.063 1.00 29.68 223 HIS C O 1
ATOM 4844 N N . ILE C 1 189 ? 3.901 12.825 55.229 1.00 32.64 224 ILE C N 1
ATOM 4845 C CA . ILE C 1 189 ? 5.132 13.490 55.665 1.00 35.51 224 ILE C CA 1
ATOM 4846 C C . ILE C 1 189 ? 4.747 14.625 56.652 1.00 35.46 224 ILE C C 1
ATOM 4847 O O . ILE C 1 189 ? 4.441 15.759 56.243 1.00 36.73 224 ILE C O 1
ATOM 4852 N N . HIS C 1 190 ? 4.774 14.305 57.940 1.00 33.73 225 HIS C N 1
ATOM 4853 C CA . HIS C 1 190 ? 4.273 15.209 58.943 1.00 35.50 225 HIS C CA 1
ATOM 4854 C C . HIS C 1 190 ? 5.260 16.344 59.093 1.00 37.28 225 HIS C C 1
ATOM 4855 O O . HIS C 1 190 ? 4.853 17.511 59.026 1.00 33.33 225 HIS C O 1
ATOM 4862 N N . GLN C 1 191 ? 6.534 15.972 59.268 1.00 33.95 226 GLN C N 1
ATOM 4863 C CA . GLN C 1 191 ? 7.639 16.912 59.223 1.00 37.32 226 GLN C CA 1
ATOM 4864 C C . GLN C 1 191 ? 8.784 16.378 58.395 1.00 34.03 226 GLN C C 1
ATOM 4865 O O . GLN C 1 191 ? 9.056 15.199 58.427 1.00 30.78 226 GLN C O 1
ATOM 4871 N N . GLY C 1 192 ? 9.466 17.264 57.681 1.00 33.08 227 GLY C N 1
ATOM 4872 C CA . GLY C 1 192 ? 10.731 16.922 56.985 1.00 35.34 227 GLY C CA 1
ATOM 4873 C C . GLY C 1 192 ? 10.467 16.521 55.546 1.00 35.91 227 GLY C C 1
ATOM 4874 O O . GLY C 1 192 ? 9.711 17.193 54.858 1.00 36.24 227 GLY C O 1
ATOM 4875 N N . GLY C 1 193 ? 11.060 15.413 55.098 1.00 37.58 228 GLY C N 1
ATOM 4876 C CA . GLY C 1 193 ? 10.874 14.932 53.742 1.00 37.74 228 GLY C CA 1
ATOM 4877 C C . GLY C 1 193 ? 11.679 13.680 53.425 1.00 40.06 228 GLY C C 1
ATOM 4878 O O . GLY C 1 193 ? 12.613 13.326 54.162 1.00 44.87 228 GLY C O 1
ATOM 4879 N N . LYS C 1 194 ? 11.341 13.055 52.294 1.00 36.59 229 LYS C N 1
ATOM 4880 C CA . LYS C 1 194 ? 11.867 11.753 51.879 1.00 39.71 229 LYS C CA 1
ATOM 4881 C C . LYS C 1 194 ? 12.087 11.691 50.388 1.00 40.15 229 LYS C C 1
ATOM 4882 O O . LYS C 1 194 ? 11.375 12.342 49.634 1.00 40.83 229 LYS C O 1
ATOM 4888 N N . VAL C 1 195 ? 13.054 10.865 49.988 1.00 39.62 230 VAL C N 1
ATOM 4889 C CA . VAL C 1 195 ? 13.290 10.540 48.583 1.00 39.82 230 VAL C CA 1
ATOM 4890 C C . VAL C 1 195 ? 13.029 9.044 48.324 1.00 37.30 230 VAL C C 1
ATOM 4891 O O . VAL C 1 195 ? 13.506 8.163 49.065 1.00 35.79 230 VAL C O 1
ATOM 4895 N N . PHE C 1 196 ? 12.235 8.767 47.305 1.00 34.02 231 PHE C N 1
ATOM 4896 C CA . PHE C 1 196 ? 11.914 7.388 46.927 1.00 36.53 231 PHE C CA 1
ATOM 4897 C C . PHE C 1 196 ? 12.481 7.026 45.555 1.00 37.87 231 PHE C C 1
ATOM 4898 O O . PHE C 1 196 ? 12.490 7.862 44.655 1.00 34.89 231 PHE C O 1
ATOM 4906 N N . TRP C 1 197 ? 12.907 5.768 45.399 1.00 38.26 232 TRP C N 1
ATOM 4907 C CA . TRP C 1 197 ? 13.218 5.195 44.066 1.00 38.23 232 TRP C CA 1
ATOM 4908 C C . TRP C 1 197 ? 12.169 4.160 43.820 1.00 32.94 232 TRP C C 1
ATOM 4909 O O . TRP C 1 197 ? 11.994 3.293 44.637 1.00 30.90 232 TRP C O 1
ATOM 4920 N N . LEU C 1 198 ? 11.421 4.301 42.724 1.00 33.60 233 LEU C N 1
ATOM 4921 C CA . LEU C 1 198 ? 10.231 3.480 42.481 1.00 34.93 233 LEU C CA 1
ATOM 4922 C C . LEU C 1 198 ? 10.463 2.581 41.306 1.00 37.02 233 LEU C C 1
ATOM 4923 O O . LEU C 1 198 ? 10.829 3.077 40.234 1.00 33.49 233 LEU C O 1
ATOM 4928 N N . ILE C 1 199 ? 10.249 1.280 41.497 1.00 36.52 234 ILE C N 1
ATOM 4929 C CA . ILE C 1 199 ? 10.385 0.323 40.424 1.00 38.11 234 ILE C CA 1
ATOM 4930 C C . ILE C 1 199 ? 9.118 -0.470 40.296 1.00 40.91 234 ILE C C 1
ATOM 4931 O O . ILE C 1 199 ? 8.727 -1.127 41.269 1.00 40.29 234 ILE C O 1
ATOM 4936 N N . PRO C 1 200 ? 8.474 -0.424 39.094 1.00 38.17 235 PRO C N 1
ATOM 4937 C CA . PRO C 1 200 ? 7.182 -1.070 38.888 1.00 40.74 235 PRO C CA 1
ATOM 4938 C C . PRO C 1 200 ? 7.320 -2.569 38.990 1.00 37.55 235 PRO C C 1
ATOM 4939 O O . PRO C 1 200 ? 8.358 -3.086 38.638 1.00 38.61 235 PRO C O 1
ATOM 4943 N N . PRO C 1 201 ? 6.286 -3.253 39.481 1.00 35.65 236 PRO C N 1
ATOM 4944 C CA . PRO C 1 201 ? 6.364 -4.705 39.676 1.00 36.75 236 PRO C CA 1
ATOM 4945 C C . PRO C 1 201 ? 6.049 -5.494 38.416 1.00 38.24 236 PRO C C 1
ATOM 4946 O O . PRO C 1 201 ? 5.131 -6.269 38.404 1.00 37.40 236 PRO C O 1
ATOM 4950 N N . THR C 1 202 ? 6.799 -5.299 37.349 1.00 42.70 237 THR C N 1
ATOM 4951 C CA . THR C 1 202 ? 6.581 -6.115 36.164 1.00 43.19 237 THR C CA 1
ATOM 4952 C C . THR C 1 202 ? 7.086 -7.501 36.501 1.00 40.09 237 THR C C 1
ATOM 4953 O O . THR C 1 202 ? 7.748 -7.678 37.512 1.00 42.55 237 THR C O 1
ATOM 4957 N N . ALA C 1 203 ? 6.796 -8.490 35.677 1.00 40.11 238 ALA C N 1
ATOM 4958 C CA . ALA C 1 203 ? 7.278 -9.843 35.948 1.00 41.27 238 ALA C CA 1
ATOM 4959 C C . ALA C 1 203 ? 8.812 -9.915 35.875 1.00 39.85 238 ALA C C 1
ATOM 4960 O O . ALA C 1 203 ? 9.439 -10.642 36.619 1.00 41.30 238 ALA C O 1
ATOM 4962 N N . HIS C 1 204 ? 9.397 -9.180 34.947 1.00 39.87 239 HIS C N 1
ATOM 4963 C CA . HIS C 1 204 ? 10.831 -9.116 34.840 1.00 42.32 239 HIS C CA 1
ATOM 4964 C C . HIS C 1 204 ? 11.412 -8.435 36.047 1.00 45.53 239 HIS C C 1
ATOM 4965 O O . HIS C 1 204 ? 12.319 -8.980 36.678 1.00 43.89 239 HIS C O 1
ATOM 4972 N N . ASN C 1 205 ? 10.915 -7.232 36.367 1.00 43.27 240 ASN C N 1
ATOM 4973 C CA . ASN C 1 205 ? 11.416 -6.541 37.547 1.00 40.72 240 ASN C CA 1
ATOM 4974 C C . ASN C 1 205 ? 11.287 -7.367 38.816 1.00 36.58 240 ASN C C 1
ATOM 4975 O O . ASN C 1 205 ? 12.141 -7.303 39.690 1.00 35.79 240 ASN C O 1
ATOM 4980 N N . LEU C 1 206 ? 10.232 -8.156 38.937 1.00 36.90 241 LEU C N 1
ATOM 4981 C CA . LEU C 1 206 ? 10.077 -8.965 40.132 1.00 38.19 241 LEU C CA 1
ATOM 4982 C C . LEU C 1 206 ? 10.995 -10.174 40.175 1.00 43.58 241 LEU C C 1
ATOM 4983 O O . LEU C 1 206 ? 11.212 -10.778 41.244 1.00 45.53 241 LEU C O 1
ATOM 4988 N N . GLU C 1 207 ? 11.483 -10.579 39.014 1.00 48.50 242 GLU C N 1
ATOM 4989 C CA . GLU C 1 207 ? 12.423 -11.683 38.928 1.00 48.17 242 GLU C CA 1
ATOM 4990 C C . GLU C 1 207 ? 13.758 -11.145 39.382 1.00 43.23 242 GLU C C 1
ATOM 4991 O O . GLU C 1 207 ? 14.444 -11.760 40.169 1.00 42.02 242 GLU C O 1
ATOM 4997 N N . LEU C 1 208 ? 14.094 -9.966 38.883 1.00 42.09 243 LEU C N 1
ATOM 4998 C CA . LEU C 1 208 ? 15.335 -9.280 39.233 1.00 42.49 243 LEU C CA 1
ATOM 4999 C C . LEU C 1 208 ? 15.383 -8.963 40.704 1.00 42.45 243 LEU C C 1
ATOM 5000 O O . LEU C 1 208 ? 16.404 -9.179 41.359 1.00 36.02 243 LEU C O 1
ATOM 5005 N N . TYR C 1 209 ? 14.266 -8.483 41.248 1.00 45.04 244 TYR C N 1
ATOM 5006 C CA . TYR C 1 209 ? 14.193 -8.257 42.698 1.00 41.97 244 TYR C CA 1
ATOM 5007 C C . TYR C 1 209 ? 14.513 -9.516 43.470 1.00 37.53 244 TYR C C 1
ATOM 5008 O O . TYR C 1 209 ? 15.370 -9.485 44.359 1.00 43.27 244 TYR C O 1
ATOM 5017 N N . GLU C 1 210 ? 13.855 -10.615 43.131 1.00 39.15 245 GLU C N 1
ATOM 5018 C CA . GLU C 1 210 ? 13.985 -11.855 43.886 1.00 37.67 245 GLU C CA 1
ATOM 5019 C C . GLU C 1 210 ? 15.404 -12.443 43.780 1.00 44.34 245 GLU C C 1
ATOM 5020 O O . GLU C 1 210 ? 15.956 -12.949 44.770 1.00 44.86 245 GLU C O 1
ATOM 5026 N N . ASN C 1 211 ? 15.987 -12.348 42.581 1.00 48.73 246 ASN C N 1
ATOM 5027 C CA . ASN C 1 211 ? 17.372 -12.777 42.329 1.00 50.12 246 ASN C CA 1
ATOM 5028 C C . ASN C 1 211 ? 18.314 -11.955 43.178 1.00 48.17 246 ASN C C 1
ATOM 5029 O O . ASN C 1 211 ? 19.185 -12.506 43.860 1.00 46.21 246 ASN C O 1
ATOM 5034 N N . TRP C 1 212 ? 18.112 -10.637 43.149 1.00 45.51 247 TRP C N 1
ATOM 5035 C CA . TRP C 1 212 ? 18.855 -9.692 43.994 1.00 48.10 247 TRP C CA 1
ATOM 5036 C C . TRP C 1 212 ? 18.832 -10.056 45.464 1.00 46.27 247 TRP C C 1
ATOM 5037 O O . TRP C 1 212 ? 19.880 -10.083 46.101 1.00 50.56 247 TRP C O 1
ATOM 5048 N N . LEU C 1 213 ? 17.659 -10.360 46.006 1.00 45.58 248 LEU C N 1
ATOM 5049 C CA . LEU C 1 213 ? 17.586 -10.830 47.398 1.00 47.12 248 LEU C CA 1
ATOM 5050 C C . LEU C 1 213 ? 18.394 -12.120 47.638 1.00 51.90 248 LEU C C 1
ATOM 5051 O O . LEU C 1 213 ? 19.177 -12.176 48.565 1.00 49.15 248 LEU C O 1
ATOM 5056 N N . LEU C 1 214 ? 18.179 -13.160 46.829 1.00 55.69 249 LEU C N 1
ATOM 5057 C CA . LEU C 1 214 ? 18.870 -14.428 47.046 1.00 59.53 249 LEU C CA 1
ATOM 5058 C C . LEU C 1 214 ? 20.385 -14.362 46.792 1.00 61.19 249 LEU C C 1
ATOM 5059 O O . LEU C 1 214 ? 21.089 -15.307 47.099 1.00 55.65 249 LEU C O 1
ATOM 5064 N N . SER C 1 215 ? 20.882 -13.245 46.265 1.00 65.59 250 SER C N 1
ATOM 5065 C CA . SER C 1 215 ? 22.311 -13.053 46.039 1.00 67.38 250 SER C CA 1
ATOM 5066 C C . SER C 1 215 ? 23.077 -12.372 47.183 1.00 69.04 250 SER C C 1
ATOM 5067 O O . SER C 1 215 ? 24.303 -12.331 47.111 1.00 74.64 250 SER C O 1
ATOM 5070 N N . GLY C 1 216 ? 22.404 -11.812 48.194 1.00 67.35 251 GLY C N 1
ATOM 5071 C CA . GLY C 1 216 ? 23.098 -11.233 49.375 1.00 76.69 251 GLY C CA 1
ATOM 5072 C C . GLY C 1 216 ? 24.034 -10.034 49.124 1.00 85.85 251 GLY C C 1
ATOM 5073 O O . GLY C 1 216 ? 24.170 -9.126 49.972 1.00 75.52 251 GLY C O 1
ATOM 5074 N N . LYS C 1 217 ? 24.736 -10.071 47.992 1.00 90.48 252 LYS C N 1
ATOM 5075 C CA . LYS C 1 217 ? 25.341 -8.882 47.379 1.00 95.56 252 LYS C CA 1
ATOM 5076 C C . LYS C 1 217 ? 24.268 -7.876 46.959 1.00 96.01 252 LYS C C 1
ATOM 5077 O O . LYS C 1 217 ? 23.672 -8.008 45.895 1.00 100.17 252 LYS C O 1
ATOM 5083 N N . GLN C 1 218 ? 24.034 -6.883 47.819 1.00 93.64 253 GLN C N 1
ATOM 5084 C CA . GLN C 1 218 ? 22.932 -5.907 47.667 1.00 80.93 253 GLN C CA 1
ATOM 5085 C C . GLN C 1 218 ? 23.276 -4.515 48.256 1.00 82.23 253 GLN C C 1
ATOM 5086 O O . GLN C 1 218 ? 22.758 -3.480 47.790 1.00 70.50 253 GLN C O 1
ATOM 5092 N N . GLY C 1 219 ? 24.092 -4.503 49.321 1.00 77.04 254 GLY C N 1
ATOM 5093 C CA . GLY C 1 219 ? 24.914 -3.343 49.652 1.00 74.28 254 GLY C CA 1
ATOM 5094 C C . GLY C 1 219 ? 25.845 -3.038 48.479 1.00 72.93 254 GLY C C 1
ATOM 5095 O O . GLY C 1 219 ? 26.324 -1.915 48.324 1.00 73.16 254 GLY C O 1
ATOM 5096 N N . ASP C 1 220 ? 26.084 -4.038 47.633 1.00 72.49 255 ASP C N 1
ATOM 5097 C CA . ASP C 1 220 ? 26.966 -3.887 46.477 1.00 76.51 255 ASP C CA 1
ATOM 5098 C C . ASP C 1 220 ? 26.319 -3.340 45.210 1.00 72.41 255 ASP C C 1
ATOM 5099 O O . ASP C 1 220 ? 26.943 -2.578 44.472 1.00 78.01 255 ASP C O 1
ATOM 5104 N N . ILE C 1 221 ? 25.087 -3.762 44.951 1.00 66.50 256 ILE C N 1
ATOM 5105 C CA . ILE C 1 221 ? 24.389 -3.470 43.698 1.00 60.46 256 ILE C CA 1
ATOM 5106 C C . ILE C 1 221 ? 23.192 -2.535 43.919 1.00 51.49 256 ILE C C 1
ATOM 5107 O O . ILE C 1 221 ? 22.340 -2.848 44.746 1.00 48.15 256 ILE C O 1
ATOM 5112 N N . PHE C 1 222 ? 23.119 -1.420 43.181 1.00 46.68 257 PHE C N 1
ATOM 5113 C CA . PHE C 1 222 ? 21.956 -0.535 43.227 1.00 44.75 257 PHE C CA 1
ATOM 5114 C C . PHE C 1 222 ? 20.881 -1.009 42.266 1.00 44.40 257 PHE C C 1
ATOM 5115 O O . PHE C 1 222 ? 21.049 -0.899 41.082 1.00 44.25 257 PHE C O 1
ATOM 5123 N N . LEU C 1 223 ? 19.743 -1.459 42.790 1.00 46.11 258 LEU C N 1
ATOM 5124 C CA . LEU C 1 223 ? 18.788 -2.227 41.997 1.00 46.83 258 LEU C CA 1
ATOM 5125 C C . LEU C 1 223 ? 18.158 -1.392 40.888 1.00 44.70 258 LEU C C 1
ATOM 5126 O O . LEU C 1 223 ? 17.840 -1.915 39.828 1.00 39.34 258 LEU C O 1
ATOM 5131 N N . GLY C 1 224 ? 17.963 -0.097 41.138 1.00 46.09 259 GLY C N 1
ATOM 5132 C CA . GLY C 1 224 ? 17.495 0.828 40.108 1.00 45.11 259 GLY C CA 1
ATOM 5133 C C . GLY C 1 224 ? 18.392 0.883 38.877 1.00 48.81 259 GLY C C 1
ATOM 5134 O O . GLY C 1 224 ? 17.950 1.203 37.780 1.00 47.78 259 GLY C O 1
ATOM 5135 N N . ASP C 1 225 ? 19.662 0.547 39.038 1.00 49.63 260 ASP C N 1
ATOM 5136 C CA . ASP C 1 225 ? 20.547 0.515 37.881 1.00 50.25 260 ASP C CA 1
ATOM 5137 C C . ASP C 1 225 ? 20.399 -0.726 37.015 1.00 50.80 260 ASP C C 1
ATOM 5138 O O . ASP C 1 225 ? 20.839 -0.729 35.884 1.00 49.03 260 ASP C O 1
ATOM 5143 N N . ARG C 1 226 ? 19.758 -1.761 37.539 1.00 50.81 261 ARG C N 1
ATOM 5144 C CA . ARG C 1 226 ? 19.573 -3.018 36.812 1.00 49.28 261 ARG C CA 1
ATOM 5145 C C . ARG C 1 226 ? 18.196 -3.201 36.158 1.00 47.68 261 ARG C C 1
ATOM 5146 O O . ARG C 1 226 ? 17.875 -4.300 35.729 1.00 46.98 261 ARG C O 1
ATOM 5154 N N . VAL C 1 227 ? 17.386 -2.142 36.093 1.00 45.18 262 VAL C N 1
ATOM 5155 C CA . VAL C 1 227 ? 16.067 -2.212 35.485 1.00 44.40 262 VAL C CA 1
ATOM 5156 C C . VAL C 1 227 ? 15.980 -1.185 34.411 1.00 42.77 262 VAL C C 1
ATOM 5157 O O . VAL C 1 227 ? 16.768 -0.266 34.424 1.00 44.17 262 VAL C O 1
ATOM 5161 N N . SER C 1 228 ? 15.005 -1.339 33.501 1.00 50.72 263 SER C N 1
ATOM 5162 C CA . SER C 1 228 ? 14.773 -0.377 32.412 1.00 52.19 263 SER C CA 1
ATOM 5163 C C . SER C 1 228 ? 14.481 0.945 33.017 1.00 57.98 263 SER C C 1
ATOM 5164 O O . SER C 1 228 ? 15.145 1.938 32.719 1.00 61.81 263 SER C O 1
ATOM 5167 N N . ASP C 1 229 ? 13.462 0.951 33.873 1.00 53.30 264 ASP C N 1
ATOM 5168 C CA . ASP C 1 229 ? 12.833 2.187 34.270 1.00 53.96 264 ASP C CA 1
ATOM 5169 C C . ASP C 1 229 ? 12.646 2.286 35.773 1.00 49.37 264 ASP C C 1
ATOM 5170 O O . ASP C 1 229 ? 12.146 1.365 36.405 1.00 47.22 264 ASP C O 1
ATOM 5175 N N . CYS C 1 230 ? 13.046 3.434 36.308 1.00 46.49 265 CYS C N 1
ATOM 5176 C CA . CYS C 1 230 ? 13.032 3.711 37.727 1.00 44.00 265 CYS C CA 1
ATOM 5177 C C . CYS C 1 230 ? 12.698 5.176 37.853 1.00 43.03 265 CYS C C 1
ATOM 5178 O O . CYS C 1 230 ? 13.204 5.987 37.079 1.00 48.60 265 CYS C O 1
ATOM 5181 N N . GLN C 1 231 ? 11.869 5.523 38.833 1.00 46.72 266 GLN C N 1
ATOM 5182 C CA . GLN C 1 231 ? 11.557 6.912 39.100 1.00 43.14 266 GLN C CA 1
ATOM 5183 C C . GLN C 1 231 ? 12.086 7.328 40.460 1.00 42.03 266 GLN C C 1
ATOM 5184 O O . GLN C 1 231 ? 11.681 6.788 41.468 1.00 41.41 266 GLN C O 1
ATOM 5190 N N . ARG C 1 232 ? 12.957 8.324 40.486 1.00 37.83 267 ARG C N 1
ATOM 5191 C CA . ARG C 1 232 ? 13.344 8.897 41.737 1.00 36.54 267 ARG C CA 1
ATOM 5192 C C . ARG C 1 232 ? 12.489 10.115 41.935 1.00 37.16 267 ARG C C 1
ATOM 5193 O O . ARG C 1 232 ? 12.465 10.986 41.097 1.00 38.96 267 ARG C O 1
ATOM 5201 N N . ILE C 1 233 ? 11.800 10.197 43.056 1.00 36.52 268 ILE C N 1
ATOM 5202 C CA . ILE C 1 233 ? 10.946 11.344 43.321 1.00 37.47 268 ILE C CA 1
ATOM 5203 C C . ILE C 1 233 ? 11.081 11.821 44.759 1.00 38.58 268 ILE C C 1
ATOM 5204 O O . ILE C 1 233 ? 11.444 11.059 45.665 1.00 41.96 268 ILE C O 1
ATOM 5209 N N . GLU C 1 234 ? 10.792 13.086 44.984 1.00 38.93 269 GLU C N 1
ATOM 5210 C CA . GLU C 1 234 ? 10.912 13.634 46.321 1.00 41.13 269 GLU C CA 1
ATOM 5211 C C . GLU C 1 234 ? 9.572 13.998 46.958 1.00 38.28 269 GLU C C 1
ATOM 5212 O O . GLU C 1 234 ? 8.742 14.596 46.316 1.00 40.13 269 GLU C O 1
ATOM 5218 N N . LEU C 1 235 ? 9.361 13.627 48.221 1.00 40.45 270 LEU C N 1
ATOM 5219 C CA . LEU C 1 235 ? 8.154 14.044 48.958 1.00 39.41 270 LEU C CA 1
ATOM 5220 C C . LEU C 1 235 ? 8.501 15.155 49.950 1.00 40.38 270 LEU C C 1
ATOM 5221 O O . LEU C 1 235 ? 9.465 15.072 50.686 1.00 34.08 270 LEU C O 1
ATOM 5226 N N . LYS C 1 236 ? 7.679 16.180 49.978 1.00 39.85 271 LYS C N 1
ATOM 5227 C CA . LYS C 1 236 ? 7.855 17.265 50.896 1.00 44.21 271 LYS C CA 1
ATOM 5228 C C . LYS C 1 236 ? 6.833 17.146 51.992 1.00 41.60 271 LYS C C 1
ATOM 5229 O O . LYS C 1 236 ? 5.930 16.310 51.936 1.00 34.54 271 LYS C O 1
ATOM 5235 N N . GLN C 1 237 ? 6.980 18.049 52.951 1.00 39.56 272 GLN C N 1
ATOM 5236 C CA . GLN C 1 237 ? 6.165 18.106 54.138 1.00 42.49 272 GLN C CA 1
ATOM 5237 C C . GLN C 1 237 ? 4.745 18.400 53.709 1.00 38.52 272 GLN C C 1
ATOM 5238 O O . GLN C 1 237 ? 4.533 19.187 52.825 1.00 39.47 272 GLN C O 1
ATOM 5244 N N . GLY C 1 238 ? 3.791 17.730 54.328 1.00 36.47 273 GLY C N 1
ATOM 5245 C CA . GLY C 1 238 ? 2.402 17.875 53.986 1.00 37.23 273 GLY C CA 1
ATOM 5246 C C . GLY C 1 238 ? 1.937 16.920 52.894 1.00 36.24 273 GLY C C 1
ATOM 5247 O O . GLY C 1 238 ? 0.734 16.715 52.751 1.00 35.52 273 GLY C O 1
ATOM 5248 N N . TYR C 1 239 ? 2.863 16.368 52.106 1.00 33.31 274 TYR C N 1
ATOM 5249 C CA . TYR C 1 239 ? 2.493 15.406 51.048 1.00 33.25 274 TYR C CA 1
ATOM 5250 C C . TYR C 1 239 ? 1.992 14.107 51.627 1.00 35.73 274 TYR C C 1
ATOM 5251 O O . TYR C 1 239 ? 2.476 13.655 52.657 1.00 37.44 274 TYR C O 1
ATOM 5260 N N . THR C 1 240 ? 1.008 13.507 50.953 1.00 33.94 275 THR C N 1
ATOM 5261 C CA . THR C 1 240 ? 0.577 12.162 51.253 1.00 33.84 275 THR C CA 1
ATOM 5262 C C . THR C 1 240 ? 0.868 11.302 50.015 1.00 35.56 275 THR C C 1
ATOM 5263 O O . THR C 1 240 ? 0.591 11.692 48.879 1.00 33.73 275 THR C O 1
ATOM 5267 N N . PHE C 1 241 ? 1.500 10.153 50.259 1.00 36.72 276 PHE C N 1
ATOM 5268 C CA . PHE C 1 241 ? 1.951 9.247 49.229 1.00 35.90 276 PHE C CA 1
ATOM 5269 C C . PHE C 1 241 ? 1.323 7.885 49.382 1.00 32.26 276 PHE C C 1
ATOM 5270 O O . PHE C 1 241 ? 1.309 7.333 50.460 1.00 31.71 276 PHE C O 1
ATOM 5278 N N . VAL C 1 242 ? 0.893 7.318 48.273 1.00 32.57 277 VAL C N 1
ATOM 5279 C CA . VAL C 1 242 ? 0.313 6.005 48.226 1.00 31.64 277 VAL C CA 1
ATOM 5280 C C . VAL C 1 242 ? 1.056 5.124 47.265 1.00 33.26 277 VAL C C 1
ATOM 5281 O O . VAL C 1 242 ? 1.125 5.418 46.076 1.00 33.43 277 VAL C O 1
ATOM 5285 N N . ILE C 1 243 ? 1.586 4.025 47.764 1.00 35.33 278 ILE C N 1
ATOM 5286 C CA . ILE C 1 243 ? 2.258 3.070 46.909 1.00 37.49 278 ILE C CA 1
ATOM 5287 C C . ILE C 1 243 ? 1.428 1.802 46.745 1.00 35.40 278 ILE C C 1
ATOM 5288 O O . ILE C 1 243 ? 1.055 1.185 47.725 1.00 35.34 278 ILE C O 1
ATOM 5293 N N . PRO C 1 244 ? 1.223 1.379 45.506 1.00 31.71 279 PRO C N 1
ATOM 5294 C CA . PRO C 1 244 ? 0.461 0.191 45.210 1.00 33.73 279 PRO C CA 1
ATOM 5295 C C . PRO C 1 244 ? 1.151 -1.112 45.547 1.00 31.52 279 PRO C C 1
ATOM 5296 O O . PRO C 1 244 ? 2.383 -1.172 45.697 1.00 33.86 279 PRO C O 1
ATOM 5300 N N . SER C 1 245 ? 0.358 -2.163 45.556 1.00 31.85 280 SER C N 1
ATOM 5301 C CA . SER C 1 245 ? 0.863 -3.516 45.795 1.00 35.18 280 SER C CA 1
ATOM 5302 C C . SER C 1 245 ? 2.014 -3.773 44.872 1.00 34.00 280 SER C C 1
ATOM 5303 O O . SER C 1 245 ? 1.940 -3.550 43.653 1.00 31.91 280 SER C O 1
ATOM 5306 N N . GLY C 1 246 ? 3.120 -4.137 45.492 1.00 35.19 281 GLY C N 1
ATOM 5307 C CA . GLY C 1 246 ? 4.189 -4.819 44.796 1.00 36.11 281 GLY C CA 1
ATOM 5308 C C . GLY C 1 246 ? 5.312 -3.979 44.293 1.00 34.81 281 GLY C C 1
ATOM 5309 O O . GLY C 1 246 ? 6.277 -4.529 43.828 1.00 33.28 281 GLY C O 1
ATOM 5310 N N . TRP C 1 247 ? 5.195 -2.654 44.385 1.00 35.19 282 TRP C N 1
ATOM 5311 C CA . TRP C 1 247 ? 6.225 -1.776 43.913 1.00 30.13 282 TRP C CA 1
ATOM 5312 C C . TRP C 1 247 ? 7.481 -1.850 44.764 1.00 31.53 282 TRP C C 1
ATOM 5313 O O . TRP C 1 247 ? 7.425 -1.834 46.005 1.00 31.90 282 TRP C O 1
ATOM 5324 N N . ILE C 1 248 ? 8.622 -1.919 44.072 1.00 31.28 283 ILE C N 1
ATOM 5325 C CA . ILE C 1 248 ? 9.936 -2.107 44.703 1.00 34.01 283 ILE C CA 1
ATOM 5326 C C . ILE C 1 248 ? 10.480 -0.726 44.963 1.00 35.56 283 ILE C C 1
ATOM 5327 O O . ILE C 1 248 ? 10.596 0.063 44.037 1.00 39.82 283 ILE C O 1
ATOM 5332 N N . HIS C 1 249 ? 10.811 -0.398 46.199 1.00 34.17 284 HIS C N 1
ATOM 5333 C CA . HIS C 1 249 ? 11.227 0.981 46.468 1.00 36.70 284 HIS C CA 1
ATOM 5334 C C . HIS C 1 249 ? 12.276 1.102 47.556 1.00 34.77 284 HIS C C 1
ATOM 5335 O O . HIS C 1 249 ? 12.399 0.241 48.414 1.00 36.49 284 HIS C O 1
ATOM 5342 N N . ALA C 1 250 ? 13.081 2.150 47.461 1.00 32.70 285 ALA C N 1
ATOM 5343 C CA . ALA C 1 250 ? 14.093 2.443 48.441 1.00 33.79 285 ALA C CA 1
ATOM 5344 C C . ALA C 1 250 ? 13.816 3.838 48.901 1.00 36.83 285 ALA C C 1
ATOM 5345 O O . ALA C 1 250 ? 13.245 4.633 48.135 1.00 35.72 285 ALA C O 1
ATOM 5347 N N . VAL C 1 251 ? 14.281 4.162 50.111 1.00 35.80 286 VAL C N 1
ATOM 5348 C CA . VAL C 1 251 ? 14.024 5.465 50.682 1.00 38.74 286 VAL C CA 1
ATOM 5349 C C . VAL C 1 251 ? 15.260 6.098 51.306 1.00 35.39 286 VAL C C 1
ATOM 5350 O O . VAL C 1 251 ? 16.030 5.459 52.017 1.00 39.85 286 VAL C O 1
ATOM 5354 N N . TYR C 1 252 ? 15.427 7.368 51.009 1.00 33.25 287 TYR C N 1
ATOM 5355 C CA . TYR C 1 252 ? 16.452 8.187 51.603 1.00 34.29 287 TYR C CA 1
ATOM 5356 C C . TYR C 1 252 ? 15.818 9.365 52.326 1.00 33.43 287 TYR C C 1
ATOM 5357 O O . TYR C 1 252 ? 14.824 9.917 51.899 1.00 37.46 287 TYR C O 1
ATOM 5366 N N . THR C 1 253 ? 16.418 9.729 53.446 1.00 37.84 288 THR C N 1
ATOM 5367 C CA . THR C 1 253 ? 15.897 10.746 54.319 1.00 34.27 288 THR C CA 1
ATOM 5368 C C . THR C 1 253 ? 16.915 11.866 54.313 1.00 37.23 288 THR C C 1
ATOM 5369 O O . THR C 1 253 ? 17.959 11.739 54.909 1.00 37.30 288 THR C O 1
ATOM 5373 N N . PRO C 1 254 ? 16.634 12.957 53.605 1.00 38.80 289 PRO C N 1
ATOM 5374 C CA . PRO C 1 254 ? 17.589 14.053 53.531 1.00 41.62 289 PRO C CA 1
ATOM 5375 C C . PRO C 1 254 ? 17.548 15.055 54.701 1.00 46.06 289 PRO C C 1
ATOM 5376 O O . PRO C 1 254 ? 18.469 15.852 54.847 1.00 43.90 289 PRO C O 1
ATOM 5380 N N . THR C 1 255 ? 16.482 15.025 55.506 1.00 48.38 290 THR C N 1
ATOM 5381 C CA . THR C 1 255 ? 16.312 15.910 56.651 1.00 42.85 290 THR C CA 1
ATOM 5382 C C . THR C 1 255 ? 15.679 15.056 57.778 1.00 43.62 290 THR C C 1
ATOM 5383 O O . THR C 1 255 ? 15.144 13.991 57.485 1.00 39.58 290 THR C O 1
ATOM 5387 N N . ASP C 1 256 ? 15.814 15.461 59.048 1.00 39.64 291 ASP C N 1
ATOM 5388 C CA . ASP C 1 256 ? 15.193 14.739 60.181 1.00 39.39 291 ASP C CA 1
ATOM 5389 C C . ASP C 1 256 ? 13.720 14.744 59.913 1.00 37.51 291 ASP C C 1
ATOM 5390 O O . ASP C 1 256 ? 13.161 15.805 59.688 1.00 37.38 291 ASP C O 1
ATOM 5395 N N . THR C 1 257 ? 13.074 13.586 59.905 1.00 35.77 292 THR C N 1
ATOM 5396 C CA . THR C 1 257 ? 11.658 13.589 59.533 1.00 38.60 292 THR C CA 1
ATOM 5397 C C . THR C 1 257 ? 10.780 12.704 60.426 1.00 37.43 292 THR C C 1
ATOM 5398 O O . THR C 1 257 ? 11.248 11.793 61.107 1.00 39.49 292 THR C O 1
ATOM 5402 N N . LEU C 1 258 ? 9.500 13.041 60.408 1.00 36.11 293 LEU C N 1
ATOM 5403 C CA . LEU C 1 258 ? 8.453 12.347 61.136 1.00 36.21 293 LEU C CA 1
ATOM 5404 C C . LEU C 1 258 ? 7.345 12.006 60.124 1.00 33.01 293 LEU C C 1
ATOM 5405 O O . LEU C 1 258 ? 6.767 12.919 59.505 1.00 32.34 293 LEU C O 1
ATOM 5410 N N . VAL C 1 259 ? 7.064 10.712 59.959 1.00 31.21 294 VAL C N 1
ATOM 5411 C CA . VAL C 1 259 ? 6.048 10.216 59.006 1.00 29.93 294 VAL C CA 1
ATOM 5412 C C . VAL C 1 259 ? 4.982 9.451 59.785 1.00 30.78 294 VAL C C 1
ATOM 5413 O O . VAL C 1 259 ? 5.268 8.766 60.772 1.00 29.24 294 VAL C O 1
ATOM 5417 N N . PHE C 1 260 ? 3.737 9.595 59.374 1.00 32.40 295 PHE C N 1
ATOM 5418 C CA . PHE C 1 260 ? 2.685 8.717 59.865 1.00 34.16 295 PHE C CA 1
ATOM 5419 C C . PHE C 1 260 ? 2.187 8.048 58.631 1.00 36.06 295 PHE C C 1
ATOM 5420 O O . PHE C 1 260 ? 2.094 8.685 57.576 1.00 38.02 295 PHE C O 1
ATOM 5428 N N . GLY C 1 261 ? 1.885 6.761 58.760 1.0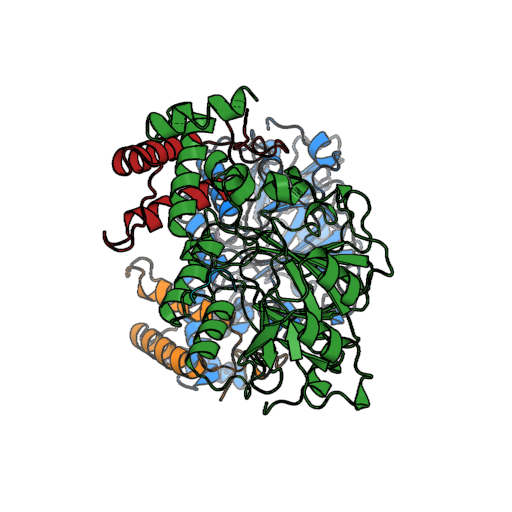0 32.96 296 GLY C N 1
ATOM 5429 C CA . GLY C 1 261 ? 1.528 5.956 57.615 1.00 32.99 296 GLY C CA 1
ATOM 5430 C C . GLY C 1 261 ? 1.036 4.592 58.064 1.00 30.67 296 GLY C C 1
ATOM 5431 O O . GLY C 1 261 ? 0.957 4.322 59.248 1.00 30.42 296 GLY C O 1
ATOM 5432 N N . GLY C 1 262 ? 0.702 3.737 57.122 1.00 30.22 297 GLY C N 1
ATOM 5433 C CA . GLY C 1 262 ? 0.226 2.401 57.453 1.00 31.70 297 GLY C CA 1
ATOM 5434 C C . GLY C 1 262 ? 0.037 1.549 56.214 1.00 31.87 297 GLY C C 1
ATOM 5435 O O . GLY C 1 262 ? 0.078 2.037 55.082 1.00 32.15 297 GLY C O 1
ATOM 5436 N N . ASN C 1 263 ? -0.199 0.277 56.432 1.00 32.38 298 ASN C N 1
ATOM 5437 C CA . ASN C 1 263 ? -0.251 -0.693 55.353 1.00 29.63 298 ASN C CA 1
ATOM 5438 C C . ASN C 1 263 ? -1.675 -1.235 55.245 1.00 33.25 298 ASN C C 1
ATOM 5439 O O . ASN C 1 263 ? -2.414 -1.252 56.237 1.00 32.02 298 ASN C O 1
ATOM 5444 N N . PHE C 1 264 ? -2.054 -1.664 54.040 1.00 31.35 299 PHE C N 1
ATOM 5445 C CA . PHE C 1 264 ? -3.321 -2.304 53.841 1.00 32.84 299 PHE C CA 1
ATOM 5446 C C . PHE C 1 264 ? -3.280 -3.283 52.657 1.00 31.84 299 PHE C C 1
ATOM 5447 O O . PHE C 1 264 ? -2.580 -3.075 51.675 1.00 32.75 299 PHE C O 1
ATOM 5455 N N . LEU C 1 265 ? -4.032 -4.352 52.814 1.00 30.60 300 LEU C N 1
ATOM 5456 C CA . LEU C 1 265 ? -4.441 -5.222 51.725 1.00 32.49 300 LEU C CA 1
ATOM 5457 C C . LEU C 1 265 ? -5.790 -4.801 51.263 1.00 30.11 300 LEU C C 1
ATOM 5458 O O . LEU C 1 265 ? -6.538 -4.232 52.035 1.00 29.29 300 LEU C O 1
ATOM 5463 N N . HIS C 1 266 ? -6.095 -5.043 49.996 1.00 29.68 301 HIS C N 1
ATOM 5464 C CA . HIS C 1 266 ? -7.417 -4.719 49.491 1.00 33.43 301 HIS C CA 1
ATOM 5465 C C . HIS C 1 266 ? -7.764 -5.667 48.350 1.00 32.44 301 HIS C C 1
ATOM 5466 O O . HIS C 1 266 ? -6.939 -6.474 47.973 1.00 34.02 301 HIS C O 1
ATOM 5473 N N . SER C 1 267 ? -8.981 -5.554 47.816 1.00 33.29 302 SER C N 1
ATOM 5474 C CA . SER C 1 267 ? -9.569 -6.621 46.964 1.00 34.59 302 SER C CA 1
ATOM 5475 C C . SER C 1 267 ? -9.366 -6.443 45.468 1.00 33.97 302 SER C C 1
ATOM 5476 O O . SER C 1 267 ? -9.810 -7.258 44.668 1.00 33.84 302 SER C O 1
ATOM 5479 N N . PHE C 1 268 ? -8.657 -5.382 45.116 1.00 36.64 303 PHE C N 1
ATOM 5480 C CA . PHE C 1 268 ? -8.488 -4.922 43.747 1.00 32.76 303 PHE C CA 1
ATOM 5481 C C . PHE C 1 268 ? -7.103 -5.212 43.174 1.00 32.78 303 PHE C C 1
ATOM 5482 O O . PHE C 1 268 ? -6.951 -5.135 41.962 1.00 31.02 303 PHE C O 1
ATOM 5490 N N . ASN C 1 269 ? -6.109 -5.598 43.977 1.00 33.56 304 ASN C N 1
ATOM 5491 C CA . ASN C 1 269 ? -4.951 -6.310 43.389 1.00 34.73 304 ASN C CA 1
ATOM 5492 C C . ASN C 1 269 ? -4.504 -7.558 44.142 1.00 33.96 304 ASN C C 1
ATOM 5493 O O . ASN C 1 269 ? -3.331 -7.746 44.476 1.00 32.75 304 ASN C O 1
ATOM 5498 N N . ILE C 1 270 ? -5.438 -8.462 44.332 1.00 33.10 305 ILE C N 1
ATOM 5499 C CA . ILE C 1 270 ? -5.118 -9.677 45.036 1.00 34.30 305 ILE C CA 1
ATOM 5500 C C . ILE C 1 270 ? -3.988 -10.434 44.337 1.00 35.23 305 ILE C C 1
ATOM 5501 O O . ILE C 1 270 ? -3.072 -10.912 44.974 1.00 36.88 305 ILE C O 1
ATOM 5506 N N . PRO C 1 271 ? -4.025 -10.533 43.012 1.00 34.85 306 PRO C N 1
ATOM 5507 C CA . PRO C 1 271 ? -2.998 -11.399 42.408 1.00 36.11 306 PRO C CA 1
ATOM 5508 C C . PRO C 1 271 ? -1.590 -10.954 42.757 1.00 32.81 306 PRO C C 1
ATOM 5509 O O . PRO C 1 271 ? -0.727 -11.786 43.058 1.00 32.87 306 PRO C O 1
ATOM 5513 N N . MET C 1 272 ? -1.363 -9.651 42.722 1.00 33.56 307 MET C N 1
ATOM 5514 C CA . MET C 1 272 ? -0.057 -9.077 43.089 1.00 34.17 307 MET C CA 1
ATOM 5515 C C . MET C 1 272 ? 0.276 -9.300 44.560 1.00 34.42 307 MET C C 1
ATOM 5516 O O . MET C 1 272 ? 1.433 -9.576 44.894 1.00 37.91 307 MET C O 1
ATOM 5521 N N . GLN C 1 273 ? -0.729 -9.199 45.429 1.00 33.25 308 GLN C N 1
ATOM 5522 C CA . GLN C 1 273 ? -0.565 -9.502 46.849 1.00 31.43 308 GLN C CA 1
ATOM 5523 C C . GLN C 1 273 ? -0.082 -10.943 47.054 1.00 31.14 308 GLN C C 1
ATOM 5524 O O . GLN C 1 273 ? 0.826 -11.183 47.854 1.00 33.45 308 GLN C O 1
ATOM 5530 N N . LEU C 1 274 ? -0.664 -11.897 46.345 1.00 34.69 309 LEU C N 1
ATOM 5531 C CA . LEU C 1 274 ? -0.263 -13.317 46.518 1.00 35.83 309 LEU C CA 1
ATOM 5532 C C . LEU C 1 274 ? 1.137 -13.538 45.970 1.00 37.22 309 LEU C C 1
ATOM 5533 O O . LEU C 1 274 ? 1.965 -14.241 46.583 1.00 34.27 309 LEU C O 1
ATOM 5538 N N . LYS C 1 275 ? 1.407 -12.915 44.826 1.00 39.36 310 LYS C N 1
ATOM 5539 C CA . LYS C 1 275 ? 2.751 -12.942 44.235 1.00 41.81 310 LYS C CA 1
ATOM 5540 C C . LYS C 1 275 ? 3.854 -12.583 45.232 1.00 41.89 310 LYS C C 1
ATOM 5541 O O . LYS C 1 275 ? 4.889 -13.242 45.316 1.00 39.61 310 LYS C O 1
ATOM 5547 N N . ILE C 1 276 ? 3.635 -11.507 45.972 1.00 38.46 311 ILE C N 1
ATOM 5548 C CA . ILE C 1 276 ? 4.668 -11.008 46.819 1.00 34.65 311 ILE C CA 1
ATOM 5549 C C . ILE C 1 276 ? 4.820 -11.904 48.025 1.00 36.93 311 ILE C C 1
ATOM 5550 O O . ILE C 1 276 ? 5.937 -12.137 48.477 1.00 38.67 311 ILE C O 1
ATOM 5555 N N . TYR C 1 277 ? 3.710 -12.419 48.557 1.00 44.56 312 TYR C N 1
ATOM 5556 C CA . TYR C 1 277 ? 3.788 -13.308 49.721 1.00 45.17 312 TYR C CA 1
ATOM 5557 C C . TYR C 1 277 ? 4.539 -14.578 49.334 1.00 46.35 312 TYR C C 1
ATOM 5558 O O . TYR C 1 277 ? 5.280 -15.098 50.131 1.00 44.84 312 TYR C O 1
ATOM 5567 N N . SER C 1 278 ? 4.381 -15.072 48.112 1.00 43.76 313 SER C N 1
ATOM 5568 C CA . SER C 1 278 ? 5.154 -16.245 47.757 1.00 44.54 313 SER C CA 1
ATOM 5569 C C . SER C 1 278 ? 6.656 -15.927 47.420 1.00 39.46 313 SER C C 1
ATOM 5570 O O . SER C 1 278 ? 7.511 -16.779 47.613 1.00 39.04 313 SER C O 1
ATOM 5573 N N . ILE C 1 279 ? 6.988 -14.725 46.975 1.00 39.73 314 ILE C N 1
ATOM 5574 C CA . ILE C 1 279 ? 8.418 -14.317 46.909 1.00 41.62 314 ILE C CA 1
ATOM 5575 C C . ILE C 1 279 ? 9.066 -14.299 48.296 1.00 44.91 314 ILE C C 1
ATOM 5576 O O . ILE C 1 279 ? 10.247 -14.607 48.460 1.00 39.86 314 ILE C O 1
ATOM 5581 N N . GLU C 1 280 ? 8.278 -13.893 49.286 1.00 46.43 315 GLU C N 1
ATOM 5582 C CA . GLU C 1 280 ? 8.688 -13.943 50.683 1.00 45.23 315 GLU C CA 1
ATOM 5583 C C . GLU C 1 280 ? 8.989 -15.373 51.165 1.00 47.26 315 GLU C C 1
ATOM 5584 O O . GLU C 1 280 ? 9.951 -15.568 51.926 1.00 43.42 315 GLU C O 1
ATOM 5590 N N . ASP C 1 281 ? 8.157 -16.342 50.770 1.00 47.98 316 ASP C N 1
ATOM 5591 C CA . ASP C 1 281 ? 8.372 -17.762 51.123 1.00 47.91 316 ASP C CA 1
ATOM 5592 C C . ASP C 1 281 ? 9.730 -18.237 50.563 1.00 50.05 316 ASP C C 1
ATOM 5593 O O . ASP C 1 281 ? 10.557 -18.810 51.281 1.00 57.73 316 ASP C O 1
ATOM 5598 N N . ARG C 1 282 ? 9.958 -17.985 49.278 1.00 49.50 317 ARG C N 1
ATOM 5599 C CA . ARG C 1 282 ? 11.163 -18.482 48.589 1.00 49.76 317 ARG C CA 1
ATOM 5600 C C . ARG C 1 282 ? 12.420 -17.758 49.015 1.00 49.57 317 ARG C C 1
ATOM 5601 O O . ARG C 1 282 ? 13.498 -18.302 48.938 1.00 55.56 317 ARG C O 1
ATOM 5609 N N . THR C 1 283 ? 12.306 -16.519 49.460 1.00 50.06 318 THR C N 1
ATOM 5610 C CA . THR C 1 283 ? 13.490 -15.801 49.899 1.00 46.95 318 THR C CA 1
ATOM 5611 C C . THR C 1 283 ? 13.677 -16.029 51.384 1.00 50.45 318 THR C C 1
ATOM 5612 O O . THR C 1 283 ? 14.601 -15.490 51.975 1.00 51.13 318 THR C O 1
ATOM 5616 N N . ARG C 1 284 ? 12.791 -16.827 51.987 1.00 58.42 319 ARG C N 1
ATOM 5617 C CA . ARG C 1 284 ? 12.916 -17.233 53.381 1.00 61.77 319 ARG C CA 1
ATOM 5618 C C . ARG C 1 284 ? 12.975 -16.038 54.346 1.00 58.81 319 ARG C C 1
ATOM 5619 O O . ARG C 1 284 ? 13.877 -15.917 55.172 1.00 61.04 319 ARG C O 1
ATOM 5627 N N . VAL C 1 285 ? 11.997 -15.156 54.217 1.00 52.47 320 VAL C N 1
ATOM 5628 C CA . VAL C 1 285 ? 11.815 -14.057 55.156 1.00 52.34 320 VAL C CA 1
ATOM 5629 C C . VAL C 1 285 ? 11.375 -14.614 56.508 1.00 52.49 320 VAL C C 1
ATOM 5630 O O . VAL C 1 285 ? 10.467 -15.423 56.545 1.00 50.42 320 VAL C O 1
ATOM 5634 N N . PRO C 1 286 ? 12.020 -14.185 57.619 1.00 54.80 321 PRO C N 1
ATOM 5635 C CA . PRO C 1 286 ? 11.571 -14.567 58.970 1.00 57.31 321 PRO C CA 1
ATOM 5636 C C . PRO C 1 286 ? 10.111 -14.186 59.238 1.00 59.06 321 PRO C C 1
ATOM 5637 O O . PRO C 1 286 ? 9.598 -13.280 58.621 1.00 62.56 321 PRO C O 1
ATOM 5641 N N . ASN C 1 287 ? 9.437 -14.860 60.150 1.00 61.65 322 ASN C N 1
ATOM 5642 C CA . ASN C 1 287 ? 8.021 -14.578 60.342 1.00 57.90 322 ASN C CA 1
ATOM 5643 C C . ASN C 1 287 ? 7.766 -13.157 60.793 1.00 60.41 322 ASN C C 1
ATOM 5644 O O . ASN C 1 287 ? 6.860 -12.464 60.269 1.00 57.11 322 ASN C O 1
ATOM 5649 N N . LYS C 1 288 ? 8.599 -12.701 61.717 1.00 55.89 323 LYS C N 1
ATOM 5650 C CA . LYS C 1 288 ? 8.441 -11.376 62.286 1.00 59.10 323 LYS C CA 1
ATOM 5651 C C . LYS C 1 288 ? 8.436 -10.278 61.234 1.00 58.84 323 LYS C C 1
ATOM 5652 O O . LYS C 1 288 ? 7.968 -9.172 61.515 1.00 50.94 323 LYS C O 1
ATOM 5658 N N . PHE C 1 289 ? 8.943 -10.567 60.032 1.00 53.81 324 PHE C N 1
ATOM 5659 C CA . PHE C 1 289 ? 8.888 -9.566 58.967 1.00 56.49 324 PHE C CA 1
ATOM 5660 C C . PHE C 1 289 ? 7.693 -9.683 58.029 1.00 49.69 324 PHE C C 1
ATOM 5661 O O . PHE C 1 289 ? 7.622 -8.945 57.071 1.00 53.47 324 PHE C O 1
ATOM 5669 N N . ARG C 1 290 ? 6.740 -10.558 58.316 1.00 43.17 325 ARG C N 1
ATOM 5670 C CA . ARG C 1 290 ? 5.606 -10.684 57.413 1.00 45.43 325 ARG C CA 1
ATOM 5671 C C . ARG C 1 290 ? 4.274 -10.236 58.000 1.00 43.20 325 ARG C C 1
ATOM 5672 O O . ARG C 1 290 ? 4.129 -9.924 59.187 1.00 44.11 325 ARG C O 1
ATOM 5680 N N . TYR C 1 291 ? 3.305 -10.206 57.108 1.00 39.25 326 TYR C N 1
ATOM 5681 C CA . TYR C 1 291 ? 1.985 -9.830 57.448 1.00 36.48 326 TYR C CA 1
ATOM 5682 C C . TYR C 1 291 ? 1.474 -10.920 58.378 1.00 37.83 326 TYR C C 1
ATOM 5683 O O . TYR C 1 291 ? 1.535 -12.086 58.040 1.00 39.04 326 TYR C O 1
ATOM 5692 N N . PRO C 1 292 ? 0.987 -10.539 59.570 1.00 34.18 327 PRO C N 1
ATOM 5693 C CA . PRO C 1 292 ? 0.449 -11.540 60.447 1.00 34.69 327 PRO C CA 1
ATOM 5694 C C . PRO C 1 292 ? -0.898 -12.081 59.943 1.00 34.33 327 PRO C C 1
ATOM 5695 O O . PRO C 1 292 ? -1.719 -11.327 59.430 1.00 28.93 327 PRO C O 1
ATOM 5699 N N . PHE C 1 293 ? -1.099 -13.388 60.065 1.00 32.12 328 PHE C N 1
ATOM 5700 C CA . PHE C 1 293 ? -2.392 -13.996 59.787 1.00 36.06 328 PHE C CA 1
ATOM 5701 C C . PHE C 1 293 ? -2.854 -13.759 58.339 1.00 35.79 328 PHE C C 1
ATOM 5702 O O . PHE C 1 293 ? -4.066 -13.606 58.049 1.00 34.95 328 PHE C O 1
ATOM 5710 N N . TYR C 1 294 ? -1.895 -13.734 57.431 1.00 32.43 329 TYR C N 1
ATOM 5711 C CA . TYR C 1 294 ? -2.196 -13.482 56.048 1.00 32.87 329 TYR C CA 1
ATOM 5712 C C . TYR C 1 294 ? -3.228 -14.450 55.425 1.00 32.32 329 TYR C C 1
ATOM 5713 O O . TYR C 1 294 ? -4.217 -14.005 54.839 1.00 31.06 329 TYR C O 1
ATOM 5722 N N . TYR C 1 295 ? -3.013 -15.757 55.506 1.00 33.53 330 TYR C N 1
ATOM 5723 C CA . TYR C 1 295 ? -3.940 -16.673 54.835 1.00 33.04 330 TYR C CA 1
ATOM 5724 C C . TYR C 1 295 ? -5.227 -16.757 55.640 1.00 31.84 330 TYR C C 1
ATOM 5725 O O . TYR C 1 295 ? -6.312 -16.977 55.068 1.00 33.18 330 TYR C O 1
ATOM 5734 N N . GLU C 1 296 ? -5.133 -16.546 56.946 1.00 32.76 331 GLU C N 1
ATOM 5735 C CA . GLU C 1 296 ? -6.357 -16.464 57.769 1.00 36.16 331 GLU C CA 1
ATOM 5736 C C . GLU C 1 296 ? -7.236 -15.325 57.252 1.00 36.87 331 GLU C C 1
ATOM 5737 O O . GLU C 1 296 ? -8.417 -15.516 57.045 1.00 33.14 331 GLU C O 1
ATOM 5743 N N . MET C 1 297 ? -6.639 -14.154 57.008 1.00 40.09 332 MET C N 1
ATOM 5744 C CA . MET C 1 297 ? -7.362 -13.009 56.439 1.00 36.22 332 MET C CA 1
ATOM 5745 C C . MET C 1 297 ? -7.987 -13.421 55.096 1.00 37.87 332 MET C C 1
ATOM 5746 O O . MET C 1 297 ? -9.186 -13.208 54.861 1.00 36.64 332 MET C O 1
ATOM 5751 N N . CYS C 1 298 ? -7.184 -14.018 54.225 1.00 35.37 333 CYS C N 1
ATOM 5752 C CA . CYS C 1 298 ? -7.684 -14.490 52.932 1.00 33.79 333 CYS C CA 1
ATOM 5753 C C . CYS C 1 298 ? -8.946 -15.294 53.041 1.00 35.88 333 CYS C C 1
ATOM 5754 O O . CYS C 1 298 ? -9.909 -15.079 52.271 1.00 40.35 333 CYS C O 1
ATOM 5757 N N . TRP C 1 299 ? -8.966 -16.229 53.979 1.00 34.03 334 TRP C N 1
ATOM 5758 C CA . TRP C 1 299 ? -10.170 -17.042 54.207 1.00 32.83 334 TRP C CA 1
ATOM 5759 C C . TRP C 1 299 ? -11.363 -16.181 54.607 1.00 33.44 334 TRP C C 1
ATOM 5760 O O . TRP C 1 299 ? -12.475 -16.343 54.082 1.00 37.19 334 TRP C O 1
ATOM 5771 N N . TYR C 1 300 ? -11.144 -15.274 55.551 1.00 31.63 335 TYR C N 1
ATOM 5772 C CA . TYR C 1 300 ? -12.220 -14.376 55.979 1.00 33.72 335 TYR C CA 1
ATOM 5773 C C . TYR C 1 300 ? -12.725 -13.491 54.810 1.00 29.85 335 TYR C C 1
ATOM 5774 O O . TYR C 1 300 ? -13.907 -13.181 54.748 1.00 31.62 335 TYR C O 1
ATOM 5783 N N . VAL C 1 301 ? -11.843 -13.114 53.892 1.00 29.72 336 VAL C N 1
ATOM 5784 C CA . VAL C 1 301 ? -12.226 -12.337 52.695 1.00 29.46 336 VAL C CA 1
ATOM 5785 C C . VAL C 1 301 ? -13.214 -13.117 51.854 1.00 31.62 336 VAL C C 1
ATOM 5786 O O . VAL C 1 301 ? -14.235 -12.562 51.414 1.00 29.27 336 VAL C O 1
ATOM 5790 N N . LEU C 1 302 ? -12.937 -14.406 51.651 1.00 33.09 337 LEU C N 1
ATOM 5791 C CA . LEU C 1 302 ? -13.829 -15.205 50.856 1.00 33.70 337 LEU C CA 1
ATOM 5792 C C . LEU C 1 302 ? -15.193 -15.250 51.483 1.00 34.62 337 LEU C C 1
ATOM 5793 O O . LEU C 1 302 ? -16.197 -15.071 50.791 1.00 35.33 337 LEU C O 1
ATOM 5798 N N . GLU C 1 303 ? -15.221 -15.502 52.791 1.00 34.63 338 GLU C N 1
ATOM 5799 C CA . GLU C 1 303 ? -16.454 -15.557 53.531 1.00 34.53 338 GLU C CA 1
ATOM 5800 C C . GLU C 1 303 ? -17.247 -14.259 53.444 1.00 35.89 338 GLU C C 1
ATOM 5801 O O . GLU C 1 303 ? -18.470 -14.258 53.274 1.00 36.92 338 GLU C O 1
ATOM 5807 N N . ARG C 1 304 ? -16.576 -13.133 53.532 1.00 37.47 339 ARG C N 1
ATOM 5808 C CA . ARG C 1 304 ? -17.318 -11.880 53.480 1.00 36.78 339 ARG C CA 1
ATOM 5809 C C . ARG C 1 304 ? -18.034 -11.666 52.126 1.00 35.41 339 ARG C C 1
ATOM 5810 O O . ARG C 1 304 ? -19.170 -11.167 52.079 1.00 30.37 339 ARG C O 1
ATOM 5818 N N . TYR C 1 305 ? -17.344 -12.018 51.041 1.00 34.62 340 TYR C N 1
ATOM 5819 C CA . TYR C 1 305 ? -17.884 -11.854 49.697 1.00 37.17 340 TYR C CA 1
ATOM 5820 C C . TYR C 1 305 ? -19.107 -12.751 49.460 1.00 37.87 340 TYR C C 1
ATOM 5821 O O . TYR C 1 305 ? -20.123 -12.297 48.921 1.00 37.07 340 TYR C O 1
ATOM 5830 N N . VAL C 1 306 ? -19.026 -14.000 49.899 1.00 34.46 341 VAL C N 1
ATOM 5831 C CA . VAL C 1 306 ? -20.148 -14.911 49.751 1.00 36.28 341 VAL C CA 1
ATOM 5832 C C . VAL C 1 306 ? -21.317 -14.458 50.603 1.00 37.25 341 VAL C C 1
ATOM 5833 O O . VAL C 1 306 ? -22.447 -14.462 50.138 1.00 40.86 341 VAL C O 1
ATOM 5837 N N . TYR C 1 307 ? -21.060 -14.068 51.841 1.00 36.06 342 TYR C N 1
ATOM 5838 C CA . TYR C 1 307 ? -22.125 -13.524 52.658 1.00 41.57 342 TYR C CA 1
ATOM 5839 C C . TYR C 1 307 ? -22.717 -12.224 52.137 1.00 40.89 342 TYR C C 1
ATOM 5840 O O . TYR C 1 307 ? -23.911 -12.092 52.035 1.00 44.68 342 TYR C O 1
ATOM 5849 N N . CYS C 1 308 ? -21.893 -11.240 51.840 1.00 41.33 343 CYS C N 1
ATOM 5850 C CA . CYS C 1 308 ? -22.440 -9.983 51.360 1.00 39.81 343 CYS C CA 1
ATOM 5851 C C . CYS C 1 308 ? -23.259 -10.112 50.084 1.00 39.35 343 CYS C C 1
ATOM 5852 O O . CYS C 1 308 ? -24.059 -9.254 49.781 1.00 40.28 343 CYS C O 1
ATOM 5855 N N . ILE C 1 309 ? -23.026 -11.147 49.308 1.00 41.59 344 ILE C N 1
ATOM 5856 C CA . ILE C 1 309 ? -23.618 -11.226 47.989 1.00 41.12 344 ILE C CA 1
ATOM 5857 C C . ILE C 1 309 ? -24.815 -12.160 47.993 1.00 43.25 344 ILE C C 1
ATOM 5858 O O . ILE C 1 309 ? -25.746 -11.983 47.221 1.00 45.84 344 ILE C O 1
ATOM 5863 N N . THR C 1 310 ? -24.761 -13.188 48.819 1.00 46.73 345 THR C N 1
ATOM 5864 C CA . THR C 1 310 ? -25.757 -14.236 48.773 1.00 48.88 345 THR C CA 1
ATOM 5865 C C . THR C 1 310 ? -26.371 -14.536 50.108 1.00 50.50 345 THR C C 1
ATOM 5866 O O . THR C 1 310 ? -27.293 -15.337 50.183 1.00 51.92 345 THR C O 1
ATOM 5870 N N . ASN C 1 311 ? -25.817 -13.952 51.160 1.00 48.81 346 ASN C N 1
ATOM 5871 C CA . ASN C 1 311 ? -26.379 -14.039 52.486 1.00 51.25 346 ASN C CA 1
ATOM 5872 C C . ASN C 1 311 ? -26.351 -15.448 53.057 1.00 47.37 346 ASN C C 1
ATOM 5873 O O . ASN C 1 311 ? -27.073 -15.758 53.989 1.00 44.42 346 ASN C O 1
ATOM 5878 N N . ARG C 1 312 ? -25.486 -16.279 52.502 1.00 46.04 347 ARG C N 1
ATOM 5879 C CA . ARG C 1 312 ? -25.139 -17.538 53.098 1.00 54.02 347 ARG C CA 1
ATOM 5880 C C . ARG C 1 312 ? -23.826 -17.284 53.854 1.00 52.61 347 ARG C C 1
ATOM 5881 O O . ARG C 1 312 ? -22.839 -16.877 53.264 1.00 48.63 347 ARG C O 1
ATOM 5889 N N . SER C 1 313 ? -23.850 -17.471 55.168 1.00 50.03 348 SER C N 1
ATOM 5890 C CA . SER C 1 313 ? -22.677 -17.301 56.000 1.00 49.23 348 SER C CA 1
ATOM 5891 C C . SER C 1 313 ? -21.919 -18.610 56.125 1.00 47.04 348 SER C C 1
ATOM 5892 O O . SER C 1 313 ? -22.509 -19.685 56.132 1.00 45.83 348 SER C O 1
ATOM 5895 N N . HIS C 1 314 ? -20.598 -18.518 56.219 1.00 45.54 349 HIS C N 1
ATOM 5896 C CA . HIS C 1 314 ? -19.766 -19.697 56.439 1.00 42.41 349 HIS C CA 1
ATOM 5897 C C . HIS C 1 314 ? -18.906 -19.516 57.687 1.00 44.88 349 HIS C C 1
ATOM 5898 O O . HIS C 1 314 ? -17.847 -20.126 57.849 1.00 45.38 349 HIS C O 1
ATOM 5905 N N . LEU C 1 315 ? -19.389 -18.683 58.599 1.00 43.36 350 LEU C N 1
ATOM 5906 C CA . LEU C 1 315 ? -18.747 -18.581 59.892 1.00 43.92 350 LEU C CA 1
ATOM 5907 C C . LEU C 1 315 ? -19.431 -19.557 60.818 1.00 41.49 350 LEU C C 1
ATOM 5908 O O . LEU C 1 315 ? -20.613 -19.837 60.612 1.00 41.01 350 LEU C O 1
ATOM 5913 N N . THR C 1 316 ? -18.720 -20.014 61.853 1.00 36.51 351 THR C N 1
ATOM 5914 C CA . THR C 1 316 ? -19.360 -20.736 62.969 1.00 38.48 351 THR C CA 1
ATOM 5915 C C . THR C 1 316 ? -20.502 -19.940 63.576 1.00 39.88 351 THR C C 1
ATOM 5916 O O . THR C 1 316 ? -20.612 -18.719 63.433 1.00 39.51 351 THR C O 1
ATOM 5920 N N . LYS C 1 317 ? -21.378 -20.670 64.240 1.00 46.14 352 LYS C N 1
ATOM 5921 C CA . LYS C 1 317 ? -22.566 -20.085 64.889 1.00 48.38 352 LYS C CA 1
ATOM 5922 C C . LYS C 1 317 ? -22.185 -19.006 65.904 1.00 45.00 352 LYS C C 1
ATOM 5923 O O . LYS C 1 317 ? -22.852 -17.985 66.016 1.00 44.85 352 LYS C O 1
ATOM 5929 N N . ASP C 1 318 ? -21.118 -19.284 66.652 1.00 44.91 353 ASP C N 1
ATOM 5930 C CA . ASP C 1 318 ? -20.600 -18.390 67.678 1.00 46.00 353 ASP C CA 1
ATOM 5931 C C . ASP C 1 318 ? -20.174 -17.072 67.054 1.00 44.71 353 ASP C C 1
ATOM 5932 O O . ASP C 1 318 ? -20.562 -15.986 67.529 1.00 42.18 353 ASP C O 1
ATOM 5937 N N . PHE C 1 319 ? -19.436 -17.166 65.948 1.00 41.52 354 PHE C N 1
ATOM 5938 C CA . PHE C 1 319 ? -18.962 -15.967 65.230 1.00 38.91 354 PHE C CA 1
ATOM 5939 C C . PHE C 1 319 ? -20.123 -15.233 64.578 1.00 36.95 354 PHE C C 1
ATOM 5940 O O . PHE C 1 319 ? -20.152 -13.999 64.518 1.00 35.46 354 PHE C O 1
ATOM 5948 N N . GLN C 1 320 ? -21.118 -15.966 64.123 1.00 39.81 355 GLN C N 1
ATOM 5949 C CA . GLN C 1 320 ? -22.310 -15.283 63.617 1.00 40.26 355 GLN C CA 1
ATOM 5950 C C . GLN C 1 320 ? -23.003 -14.481 64.748 1.00 40.85 355 GLN C C 1
ATOM 5951 O O . GLN C 1 320 ? -23.399 -13.325 64.573 1.00 38.54 355 GLN C O 1
ATOM 5957 N N . LYS C 1 321 ? -23.139 -15.090 65.916 1.00 43.60 356 LYS C N 1
ATOM 5958 C CA . LYS C 1 321 ? -23.726 -14.365 67.019 1.00 43.96 356 LYS C CA 1
ATOM 5959 C C . LYS C 1 321 ? -22.848 -13.195 67.401 1.00 44.07 356 LYS C C 1
ATOM 5960 O O . LYS C 1 321 ? -23.378 -12.108 67.636 1.00 39.57 356 LYS C O 1
ATOM 5966 N N . GLU C 1 322 ? -21.524 -13.392 67.448 1.00 39.44 357 GLU C N 1
ATOM 5967 C CA . GLU C 1 322 ? -20.630 -12.270 67.707 1.00 39.68 357 GLU C CA 1
ATOM 5968 C C . GLU C 1 322 ? -20.869 -11.089 66.715 1.00 38.29 357 GLU C C 1
ATOM 5969 O O . GLU C 1 322 ? -20.995 -9.948 67.149 1.00 36.78 357 GLU C O 1
ATOM 5975 N N A SER C 1 323 ? -20.949 -11.365 65.413 0.50 38.92 358 SER C N 1
ATOM 5976 N N B SER C 1 323 ? -20.968 -11.378 65.418 0.50 40.61 358 SER C N 1
ATOM 5977 C CA A SER C 1 323 ? -21.143 -10.287 64.425 0.50 40.93 358 SER C CA 1
ATOM 5978 C CA B SER C 1 323 ? -21.127 -10.311 64.418 0.50 44.17 358 SER C CA 1
ATOM 5979 C C A SER C 1 323 ? -22.517 -9.654 64.592 0.50 43.72 358 SER C C 1
ATOM 5980 C C B SER C 1 323 ? -22.519 -9.673 64.497 0.50 45.52 358 SER C C 1
ATOM 5981 O O A SER C 1 323 ? -22.646 -8.420 64.603 0.50 41.84 358 SER C O 1
ATOM 5982 O O B SER C 1 323 ? -22.659 -8.453 64.346 0.50 43.54 358 SER C O 1
ATOM 5987 N N . LEU C 1 324 ? -23.538 -10.500 64.748 1.00 48.31 359 LEU C N 1
ATOM 5988 C CA . LEU C 1 324 ? -24.917 -10.003 65.055 1.00 45.69 359 LEU C CA 1
ATOM 5989 C C . LEU C 1 324 ? -24.955 -9.049 66.238 1.00 42.58 359 LEU C C 1
ATOM 5990 O O . LEU C 1 324 ? -25.613 -8.016 66.208 1.00 39.69 359 LEU C O 1
ATOM 5995 N N . SER C 1 325 ? -24.224 -9.387 67.292 1.00 44.26 360 SER C N 1
ATOM 5996 C CA . SER C 1 325 ? -24.130 -8.497 68.435 1.00 43.95 360 SER C CA 1
ATOM 5997 C C . SER C 1 325 ? -23.504 -7.159 68.039 1.00 45.43 360 SER C C 1
ATOM 5998 O O . SER C 1 325 ? -23.999 -6.084 68.451 1.00 45.70 360 SER C O 1
ATOM 6001 N N . MET C 1 326 ? -22.439 -7.221 67.230 1.00 46.16 361 MET C N 1
ATOM 6002 C CA . MET C 1 326 ? -21.759 -6.001 66.747 1.00 46.97 361 MET C CA 1
ATOM 6003 C C . MET C 1 326 ? -22.702 -5.147 65.900 1.00 43.80 361 MET C C 1
ATOM 6004 O O . MET C 1 326 ? -22.659 -3.925 65.975 1.00 41.20 361 MET C O 1
ATOM 6009 N N . ASP C 1 327 ? -23.514 -5.793 65.070 1.00 46.59 362 ASP C N 1
ATOM 6010 C CA . ASP C 1 327 ? -24.476 -5.071 64.220 1.00 52.74 362 ASP C CA 1
ATOM 6011 C C . ASP C 1 327 ? -25.450 -4.293 65.074 1.00 55.43 362 ASP C C 1
ATOM 6012 O O . ASP C 1 327 ? -25.747 -3.134 64.790 1.00 60.85 362 ASP C O 1
ATOM 6017 N N . MET C 1 328 ? -25.937 -4.910 66.142 1.00 56.26 363 MET C N 1
ATOM 6018 C CA . MET C 1 328 ? -26.885 -4.212 66.981 1.00 62.81 363 MET C CA 1
ATOM 6019 C C . MET C 1 328 ? -26.287 -2.957 67.637 1.00 68.14 363 MET C C 1
ATOM 6020 O O . MET C 1 328 ? -26.984 -1.948 67.770 1.00 69.25 363 MET C O 1
ATOM 6025 N N . GLU C 1 329 ? -25.004 -2.983 67.996 1.00 67.25 364 GLU C N 1
ATOM 6026 C CA . GLU C 1 329 ? -24.371 -1.794 68.587 1.00 69.20 364 GLU C CA 1
ATOM 6027 C C . GLU C 1 329 ? -24.557 -0.589 67.683 1.00 67.64 364 GLU C C 1
ATOM 6028 O O . GLU C 1 329 ? -24.993 0.446 68.151 1.00 71.33 364 GLU C O 1
ATOM 6034 N N . GLN D 2 1 ? -27.397 -10.044 38.620 1.00 68.85 450 GLN D N 1
ATOM 6035 C CA . GLN D 2 1 ? -27.957 -9.266 39.762 1.00 69.21 450 GLN D CA 1
ATOM 6036 C C . GLN D 2 1 ? -26.996 -8.156 40.235 1.00 68.07 450 GLN D C 1
ATOM 6037 O O . GLN D 2 1 ? -27.274 -6.988 39.969 1.00 71.29 450 GLN D O 1
ATOM 6043 N N . VAL D 2 2 ? -25.900 -8.498 40.938 1.00 66.25 451 VAL D N 1
ATOM 6044 C CA . VAL D 2 2 ? -24.847 -7.499 41.292 1.00 56.92 451 VAL D CA 1
ATOM 6045 C C . VAL D 2 2 ? -23.640 -7.558 40.373 1.00 48.78 451 VAL D C 1
ATOM 6046 O O . VAL D 2 2 ? -23.394 -8.550 39.703 1.00 44.25 451 VAL D O 1
ATOM 6050 N N . HIS D 2 3 ? -22.895 -6.465 40.334 1.00 51.52 452 HIS D N 1
ATOM 6051 C CA . HIS D 2 3 ? -21.798 -6.315 39.382 1.00 53.25 452 HIS D CA 1
ATOM 6052 C C . HIS D 2 3 ? -20.454 -6.054 40.075 1.00 53.01 452 HIS D C 1
ATOM 6053 O O . HIS D 2 3 ? -20.198 -4.979 40.615 1.00 57.83 452 HIS D O 1
ATOM 6060 N N . LEU D 2 4 ? -19.598 -7.059 40.060 1.00 49.69 453 LEU D N 1
ATOM 6061 C CA . LEU D 2 4 ? -18.261 -6.928 40.592 1.00 51.86 453 LEU D CA 1
ATOM 6062 C C . LEU D 2 4 ? -17.359 -6.376 39.500 1.00 47.36 453 LEU D C 1
ATOM 6063 O O . LEU D 2 4 ? -17.677 -6.511 38.341 1.00 47.66 453 LEU D O 1
ATOM 6068 N N . THR D 2 5 ? -16.248 -5.745 39.880 1.00 41.57 454 THR D N 1
ATOM 6069 C CA . THR D 2 5 ? -15.256 -5.324 38.922 1.00 39.92 454 THR D CA 1
ATOM 6070 C C . THR D 2 5 ? -14.497 -6.549 38.499 1.00 37.81 454 THR D C 1
ATOM 6071 O O . THR D 2 5 ? -14.369 -7.480 39.296 1.00 34.90 454 THR D O 1
ATOM 6075 N N . HIS D 2 6 ? -13.951 -6.516 37.283 1.00 37.08 455 HIS D N 1
ATOM 6076 C CA . HIS D 2 6 ? -13.094 -7.600 36.780 1.00 42.65 455 HIS D CA 1
ATOM 6077 C C . HIS D 2 6 ? -11.894 -7.780 37.692 1.00 36.72 455 HIS D C 1
ATOM 6078 O O . HIS D 2 6 ? -11.391 -8.890 37.838 1.00 41.02 455 HIS D O 1
ATOM 6085 N N . PHE D 2 7 ? -11.464 -6.686 38.299 1.00 33.94 456 PHE D N 1
ATOM 6086 C CA . PHE D 2 7 ? -10.323 -6.683 39.212 1.00 34.99 456 PHE D CA 1
ATOM 6087 C C . PHE D 2 7 ? -10.581 -7.666 40.346 1.00 35.68 456 PHE D C 1
ATOM 6088 O O . PHE D 2 7 ? -9.764 -8.545 40.595 1.00 37.40 456 PHE D O 1
ATOM 6096 N N . GLU D 2 8 ? -11.761 -7.529 40.959 1.00 36.52 457 GLU D N 1
ATOM 6097 C CA . GLU D 2 8 ? -12.296 -8.442 41.958 1.00 35.97 457 GLU D CA 1
ATOM 6098 C C . GLU D 2 8 ? -12.572 -9.867 41.489 1.00 36.35 457 GLU D C 1
ATOM 6099 O O . GLU D 2 8 ? -12.293 -10.817 42.215 1.00 35.75 457 GLU D O 1
ATOM 6105 N N . LEU D 2 9 ? -13.176 -10.036 40.320 1.00 38.26 458 LEU D N 1
ATOM 6106 C CA . LEU D 2 9 ? -13.430 -11.392 39.800 1.00 39.59 458 LEU D CA 1
ATOM 6107 C C . LEU D 2 9 ? -12.115 -12.172 39.582 1.00 40.60 458 LEU D C 1
ATOM 6108 O O . LEU D 2 9 ? -11.983 -13.323 39.998 1.00 40.48 458 LEU D O 1
ATOM 6113 N N . GLU D 2 10 ? -11.125 -11.519 38.981 1.00 41.15 459 GLU D N 1
ATOM 6114 C CA . GLU D 2 10 ? -9.831 -12.151 38.767 1.00 38.76 459 GLU D CA 1
ATOM 6115 C C . GLU D 2 10 ? -9.163 -12.485 40.101 1.00 35.85 459 GLU D C 1
ATOM 6116 O O . GLU D 2 10 ? -8.557 -13.557 40.277 1.00 39.49 459 GLU D O 1
ATOM 6122 N N . GLY D 2 11 ? -9.266 -11.573 41.051 1.00 31.65 460 GLY D N 1
ATOM 6123 C CA . GLY D 2 11 ? -8.661 -11.767 42.363 1.00 32.58 460 GLY D CA 1
ATOM 6124 C C . GLY D 2 11 ? -9.296 -12.869 43.183 1.00 34.49 460 GLY D C 1
ATOM 6125 O O . GLY D 2 11 ? -8.621 -13.733 43.739 1.00 37.02 460 GLY D O 1
ATOM 6126 N N . LEU D 2 12 ? -10.606 -12.888 43.249 1.00 32.89 461 LEU D N 1
ATOM 6127 C CA . LEU D 2 12 ? -11.241 -13.942 43.987 1.00 34.29 461 LEU D CA 1
ATOM 6128 C C . LEU D 2 12 ? -10.920 -15.316 43.415 1.00 36.67 461 LEU D C 1
ATOM 6129 O O . LEU D 2 12 ? -10.809 -16.284 44.167 1.00 38.28 461 LEU D O 1
ATOM 6134 N N . ARG D 2 13 ? -10.778 -15.379 42.095 1.00 36.25 462 ARG D N 1
ATOM 6135 C CA . ARG D 2 13 ? -10.479 -16.615 41.384 1.00 40.79 462 ARG D CA 1
ATOM 6136 C C . ARG D 2 13 ? -9.079 -17.044 41.730 1.00 37.69 462 ARG D C 1
ATOM 6137 O O . ARG D 2 13 ? -8.850 -18.192 42.112 1.00 35.72 462 ARG D O 1
ATOM 6145 N N . CYS D 2 14 ? -8.145 -16.120 41.641 1.00 39.35 463 CYS D N 1
ATOM 6146 C CA A CYS D 2 14 ? -6.771 -16.413 42.060 0.50 39.39 463 CYS D CA 1
ATOM 6147 C CA B CYS D 2 14 ? -6.767 -16.374 42.054 0.50 40.17 463 CYS D CA 1
ATOM 6148 C C . CYS D 2 14 ? -6.733 -16.833 43.533 1.00 42.75 463 CYS D C 1
ATOM 6149 O O . CYS D 2 14 ? -6.072 -17.815 43.894 1.00 39.51 463 CYS D O 1
ATOM 6154 N N . LEU D 2 15 ? -7.477 -16.132 44.384 1.00 39.88 464 LEU D N 1
ATOM 6155 C CA . LEU D 2 15 ? -7.480 -16.445 45.810 1.00 41.29 464 LEU D CA 1
ATOM 6156 C C . LEU D 2 15 ? -7.878 -17.904 46.094 1.00 37.81 464 LEU D C 1
ATOM 6157 O O . LEU D 2 15 ? -7.251 -18.645 46.854 1.00 35.71 464 LEU D O 1
ATOM 6162 N N . VAL D 2 16 ? -8.980 -18.273 45.513 1.00 37.35 465 VAL D N 1
ATOM 6163 C CA . VAL D 2 16 ? -9.564 -19.522 45.803 1.00 41.77 465 VAL D CA 1
ATOM 6164 C C . VAL D 2 16 ? -8.691 -20.626 45.181 1.00 41.82 465 VAL D C 1
ATOM 6165 O O . VAL D 2 16 ? -8.497 -21.657 45.809 1.00 39.83 465 VAL D O 1
ATOM 6169 N N . ASP D 2 17 ? -8.054 -20.375 44.033 1.00 39.14 466 ASP D N 1
ATOM 6170 C CA . ASP D 2 17 ? -7.070 -21.329 43.509 1.00 42.54 466 ASP D CA 1
ATOM 6171 C C . ASP D 2 17 ? -5.884 -21.498 44.455 1.00 40.49 466 ASP D C 1
ATOM 6172 O O . ASP D 2 17 ? -5.483 -22.616 44.790 1.00 40.37 466 ASP D O 1
ATOM 6177 N N . LYS D 2 18 ? -5.336 -20.387 44.914 1.00 39.14 467 LYS D N 1
ATOM 6178 C CA . LYS D 2 18 ? -4.220 -20.455 45.844 1.00 40.85 467 LYS D CA 1
ATOM 6179 C C . LYS D 2 18 ? -4.524 -21.233 47.108 1.00 40.03 467 LYS D C 1
ATOM 6180 O O . LYS D 2 18 ? -3.754 -22.074 47.491 1.00 40.61 467 LYS D O 1
ATOM 6186 N N . LEU D 2 19 ? -5.623 -20.875 47.780 1.00 41.31 468 LEU D N 1
ATOM 6187 C CA . LEU D 2 19 ? -6.018 -21.456 49.066 1.00 41.72 468 LEU D CA 1
ATOM 6188 C C . LEU D 2 19 ? -6.299 -22.943 48.950 1.00 41.69 468 LEU D C 1
ATOM 6189 O O . LEU D 2 19 ? -5.886 -23.741 49.809 1.00 42.00 468 LEU D O 1
ATOM 6194 N N . GLU D 2 20 ? -7.010 -23.304 47.895 1.00 43.48 469 GLU D N 1
ATOM 6195 C CA . GLU D 2 20 ? -7.324 -24.697 47.614 1.00 45.38 469 GLU D CA 1
ATOM 6196 C C . GLU D 2 20 ? -6.074 -25.499 47.335 1.00 45.07 469 GLU D C 1
ATOM 6197 O O . GLU D 2 20 ? -6.034 -26.691 47.614 1.00 49.62 469 GLU D O 1
ATOM 6203 N N . SER D 2 21 ? -5.043 -24.872 46.787 1.00 45.13 470 SER D N 1
ATOM 6204 C CA . SER D 2 21 ? -3.837 -25.609 46.496 1.00 41.90 470 SER D CA 1
ATOM 6205 C C . SER D 2 21 ? -2.859 -25.687 47.654 1.00 45.21 470 SER D C 1
ATOM 6206 O O . SER D 2 21 ? -1.829 -26.348 47.533 1.00 44.45 470 SER D O 1
ATOM 6209 N N . LEU D 2 22 ? -3.122 -25.008 48.764 1.00 42.98 471 LEU D N 1
ATOM 6210 C CA . LEU D 2 22 ? -2.172 -25.066 49.891 1.00 41.89 471 LEU D CA 1
ATOM 6211 C C . LEU D 2 22 ? -2.181 -26.489 50.486 1.00 38.26 471 LEU D C 1
ATOM 6212 O O . LEU D 2 22 ? -3.233 -27.087 50.590 1.00 38.17 471 LEU D O 1
ATOM 6217 N N . PRO D 2 23 ? -1.008 -27.045 50.847 1.00 39.01 472 PRO D N 1
ATOM 6218 C CA . PRO D 2 23 ? -1.101 -28.314 51.593 1.00 42.87 472 PRO D CA 1
ATOM 6219 C C . PRO D 2 23 ? -1.696 -28.071 52.977 1.00 42.77 472 PRO D C 1
ATOM 6220 O O . PRO D 2 23 ? -1.646 -26.941 53.485 1.00 39.14 472 PRO D O 1
ATOM 6224 N N . LEU D 2 24 ? -2.305 -29.112 53.528 1.00 42.91 473 LEU D N 1
ATOM 6225 C CA . LEU D 2 24 ? -3.086 -29.012 54.751 1.00 46.59 473 LEU D CA 1
ATOM 6226 C C . LEU D 2 24 ? -2.408 -28.164 55.849 1.00 47.00 473 LEU D C 1
ATOM 6227 O O . LEU D 2 24 ? -3.025 -27.237 56.382 1.00 53.10 473 LEU D O 1
ATOM 6232 N N . HIS D 2 25 ? -1.137 -28.450 56.135 1.00 43.61 474 HIS D N 1
ATOM 6233 C CA . HIS D 2 25 ? -0.412 -27.815 57.233 1.00 48.70 474 HIS D CA 1
ATOM 6234 C C . HIS D 2 25 ? -0.115 -26.328 57.041 1.00 47.22 474 HIS D C 1
ATOM 6235 O O . HIS D 2 25 ? 0.331 -25.684 57.968 1.00 49.90 474 HIS D O 1
ATOM 6242 N N . LYS D 2 26 ? -0.376 -25.790 55.851 1.00 52.67 475 LYS D N 1
ATOM 6243 C CA . LYS D 2 26 ? -0.213 -24.371 55.546 1.00 49.61 475 LYS D CA 1
ATOM 6244 C C . LYS D 2 26 ? -1.507 -23.673 55.131 1.00 50.42 475 LYS D C 1
ATOM 6245 O O . LYS D 2 26 ? -1.499 -22.484 54.828 1.00 52.82 475 LYS D O 1
ATOM 6251 N N . LYS D 2 27 ? -2.627 -24.396 55.155 1.00 50.60 476 LYS D N 1
ATOM 6252 C CA . LYS D 2 27 ? -3.920 -23.834 54.760 1.00 47.36 476 LYS D CA 1
ATOM 6253 C C . LYS D 2 27 ? -4.349 -22.652 55.649 1.00 45.96 476 LYS D C 1
ATOM 6254 O O . LYS D 2 27 ? -5.026 -21.729 55.180 1.00 41.13 476 LYS D O 1
ATOM 6260 N N . CYS D 2 28 ? -3.949 -22.689 56.924 1.00 41.74 477 CYS D N 1
ATOM 6261 C CA . CYS D 2 28 ? -4.282 -21.661 57.922 1.00 41.55 477 CYS D CA 1
ATOM 6262 C C . CYS D 2 28 ? -5.788 -21.302 57.934 1.00 38.11 477 CYS D C 1
ATOM 6263 O O . CYS D 2 28 ? -6.123 -20.141 57.890 1.00 40.02 477 CYS D O 1
ATOM 6266 N N . VAL D 2 29 ? -6.673 -22.287 57.982 1.00 35.90 478 VAL D N 1
ATOM 6267 C CA . VAL D 2 29 ? -8.110 -22.041 58.172 1.00 38.73 478 VAL D CA 1
ATOM 6268 C C . VAL D 2 29 ? -8.278 -21.455 59.575 1.00 37.83 478 VAL D C 1
ATOM 6269 O O . VAL D 2 29 ? -7.895 -22.072 60.531 1.00 40.09 478 VAL D O 1
ATOM 6273 N N . PRO D 2 30 ? -8.831 -20.250 59.690 1.00 34.87 479 PRO D N 1
ATOM 6274 C CA . PRO D 2 30 ? -9.025 -19.636 61.001 1.00 36.21 479 PRO D CA 1
ATOM 6275 C C . PRO D 2 30 ? -10.245 -20.158 61.750 1.00 36.98 479 PRO D C 1
ATOM 6276 O O . PRO D 2 30 ? -11.127 -20.737 61.133 1.00 38.93 479 PRO D O 1
ATOM 6280 N N . THR D 2 31 ? -10.286 -19.877 63.050 1.00 37.17 480 THR D N 1
ATOM 6281 C CA . THR D 2 31 ? -11.301 -20.344 63.986 1.00 42.82 480 THR D CA 1
ATOM 6282 C C . THR D 2 31 ? -12.709 -19.950 63.664 1.00 40.26 480 THR D C 1
ATOM 6283 O O . THR D 2 31 ? -13.644 -20.666 64.022 1.00 39.21 480 THR D O 1
ATOM 6287 N N . GLY D 2 32 ? -12.881 -18.783 63.058 1.00 37.25 481 GLY D N 1
ATOM 6288 C CA . GLY D 2 32 ? -14.225 -18.299 62.760 1.00 40.79 481 GLY D CA 1
ATOM 6289 C C . GLY D 2 32 ? -14.925 -19.040 61.623 1.00 39.08 481 GLY D C 1
ATOM 6290 O O . GLY D 2 32 ? -16.138 -18.950 61.489 1.00 41.50 481 GLY D O 1
ATOM 6291 N N . ILE D 2 33 ? -14.155 -19.781 60.825 1.00 39.33 482 ILE D N 1
ATOM 6292 C CA . ILE D 2 33 ? -14.664 -20.479 59.649 1.00 41.60 482 ILE D CA 1
ATOM 6293 C C . ILE D 2 33 ? -15.224 -21.870 59.968 1.00 43.38 482 ILE D C 1
ATOM 6294 O O . ILE D 2 33 ? -14.539 -22.689 60.549 1.00 40.91 482 ILE D O 1
ATOM 6299 N N . GLU D 2 34 ? -16.464 -22.114 59.557 1.00 45.95 483 GLU D N 1
ATOM 6300 C CA . GLU D 2 34 ? -17.186 -23.341 59.862 1.00 47.58 483 GLU D CA 1
ATOM 6301 C C . GLU D 2 34 ? -16.728 -24.421 58.877 1.00 54.31 483 GLU D C 1
ATOM 6302 O O . GLU D 2 34 ? -15.882 -25.217 59.233 1.00 54.29 483 GLU D O 1
ATOM 6308 N N . ASP D 2 35 ? -17.215 -24.436 57.636 1.00 55.07 484 ASP D N 1
ATOM 6309 C CA . ASP D 2 35 ? -16.726 -25.432 56.663 1.00 56.37 484 ASP D CA 1
ATOM 6310 C C . ASP D 2 35 ? -15.951 -24.798 55.515 1.00 53.93 484 ASP D C 1
ATOM 6311 O O . ASP D 2 35 ? -16.544 -24.163 54.663 1.00 57.35 484 ASP D O 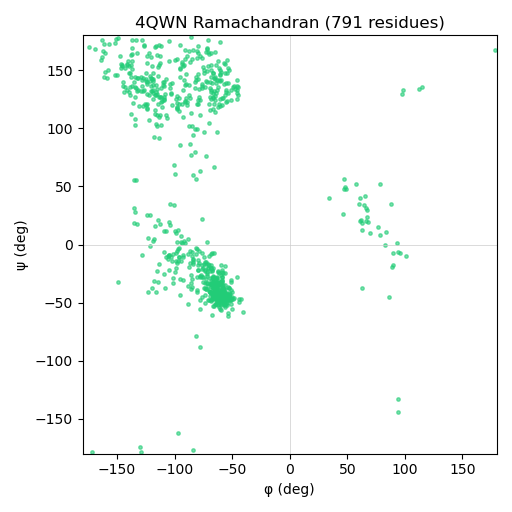1
ATOM 6316 N N . GLU D 2 36 ? -14.634 -25.006 55.477 1.00 52.63 485 GLU D N 1
ATOM 6317 C CA . GLU D 2 36 ? -13.803 -24.439 54.410 1.00 50.63 485 GLU D CA 1
ATOM 6318 C C . GLU D 2 36 ? -14.283 -24.938 53.071 1.00 48.49 485 GLU D C 1
ATOM 6319 O O . GLU D 2 36 ? -14.430 -24.148 52.146 1.00 45.90 485 GLU D O 1
ATOM 6325 N N . ASP D 2 37 ? -14.490 -26.249 52.976 1.00 40.84 486 ASP D N 1
ATOM 6326 C CA . ASP D 2 37 ? -14.815 -26.886 51.715 1.00 46.55 486 ASP D CA 1
ATOM 6327 C C . ASP D 2 37 ? -16.098 -26.315 51.101 1.00 46.68 486 ASP D C 1
ATOM 6328 O O . ASP D 2 37 ? -16.141 -25.990 49.906 1.00 58.48 486 ASP D O 1
ATOM 6333 N N . ALA D 2 38 ? -17.132 -26.170 51.913 1.00 46.13 487 ALA D N 1
ATOM 6334 C CA . ALA D 2 38 ? -18.371 -25.566 51.447 1.00 46.65 487 ALA D CA 1
ATOM 6335 C C . ALA D 2 38 ? -18.173 -24.116 50.966 1.00 46.80 487 ALA D C 1
ATOM 6336 O O . ALA D 2 38 ? -18.875 -23.648 50.062 1.00 44.18 487 ALA D O 1
ATOM 6338 N N . LEU D 2 39 ? -17.226 -23.411 51.585 1.00 46.10 488 LEU D N 1
ATOM 6339 C CA . LEU D 2 39 ? -16.931 -22.009 51.250 1.00 44.23 488 LEU D CA 1
ATOM 6340 C C . LEU D 2 39 ? -16.330 -21.916 49.849 1.00 44.24 488 LEU D C 1
ATOM 6341 O O . LEU D 2 39 ? -16.889 -21.267 48.972 1.00 39.85 488 LEU D O 1
ATOM 6346 N N . ILE D 2 40 ? -15.176 -22.566 49.659 1.00 39.53 489 ILE D N 1
ATOM 6347 C CA . ILE D 2 40 ? -14.598 -22.740 48.341 1.00 45.52 489 ILE D CA 1
ATOM 6348 C C . ILE D 2 40 ? -15.715 -23.061 47.352 1.00 45.39 489 ILE D C 1
ATOM 6349 O O . ILE D 2 40 ? -15.933 -22.332 46.400 1.00 49.58 489 ILE D O 1
ATOM 6354 N N . ALA D 2 41 ? -16.464 -24.122 47.585 1.00 45.24 490 ALA D N 1
ATOM 6355 C CA . ALA D 2 41 ? -17.539 -24.473 46.619 1.00 47.85 490 ALA D CA 1
ATOM 6356 C C . ALA D 2 41 ? -18.517 -23.300 46.324 1.00 49.15 490 ALA D C 1
ATOM 6357 O O . ALA D 2 41 ? -18.834 -23.036 45.175 1.00 50.23 490 ALA D O 1
ATOM 6359 N N . ASP D 2 42 ? -19.015 -22.622 47.357 1.00 47.78 491 ASP D N 1
ATOM 6360 C CA . ASP D 2 42 ? -19.930 -21.495 47.141 1.00 44.71 491 ASP D CA 1
ATOM 6361 C C . ASP D 2 42 ? -19.217 -20.343 46.391 1.00 42.06 491 ASP D C 1
ATOM 6362 O O . ASP D 2 42 ? -19.793 -19.667 45.539 1.00 40.45 491 ASP D O 1
ATOM 6367 N N . VAL D 2 43 ? -17.950 -20.131 46.668 1.00 38.09 492 VAL D N 1
ATOM 6368 C CA . VAL D 2 43 ? -17.254 -19.083 45.961 1.00 38.40 492 VAL D CA 1
ATOM 6369 C C . VAL D 2 43 ? -17.276 -19.387 44.484 1.00 40.55 492 VAL D C 1
ATOM 6370 O O . VAL D 2 43 ? -17.648 -18.538 43.659 1.00 42.42 492 VAL D O 1
ATOM 6374 N N . LYS D 2 44 ? -16.867 -20.599 44.150 1.00 39.83 493 LYS D N 1
ATOM 6375 C CA . LYS D 2 44 ? -16.767 -20.995 42.772 1.00 43.42 493 LYS D CA 1
ATOM 6376 C C . LYS D 2 44 ? -18.086 -20.803 42.076 1.00 44.68 493 LYS D C 1
ATOM 6377 O O . LYS D 2 44 ? -18.137 -20.246 40.967 1.00 46.33 493 LYS D O 1
ATOM 6383 N N . ILE D 2 45 ? -19.154 -21.247 42.732 1.00 46.80 494 ILE D N 1
ATOM 6384 C CA . ILE D 2 45 ? -20.506 -21.068 42.199 1.00 53.97 494 ILE D CA 1
ATOM 6385 C C . ILE D 2 45 ? -20.770 -19.608 41.908 1.00 53.40 494 ILE D C 1
ATOM 6386 O O . ILE D 2 45 ? -21.218 -19.226 40.830 1.00 49.84 494 ILE D O 1
ATOM 6391 N N . LEU D 2 46 ? -20.481 -18.801 42.909 1.00 53.53 495 LEU D N 1
ATOM 6392 C CA . LEU D 2 46 ? -20.681 -17.391 42.824 1.00 53.90 495 LEU D CA 1
ATOM 6393 C C . LEU D 2 46 ? -20.052 -16.802 41.581 1.00 52.75 495 LEU D C 1
ATOM 6394 O O . LEU D 2 46 ? -20.687 -16.023 40.867 1.00 57.64 495 LEU D O 1
ATOM 6399 N N . LEU D 2 47 ? -18.803 -17.185 41.332 1.00 54.52 496 LEU D N 1
ATOM 6400 C CA . LEU D 2 47 ? -17.975 -16.606 40.255 1.00 56.59 496 LEU D CA 1
ATOM 6401 C C . LEU D 2 47 ? -18.462 -16.933 38.830 1.00 58.65 496 LEU D C 1
ATOM 6402 O O . LEU D 2 47 ? -18.359 -16.101 37.931 1.00 58.52 496 LEU D O 1
ATOM 6407 N N . GLU D 2 48 ? -18.969 -18.144 38.636 1.00 60.27 497 GLU D N 1
ATOM 6408 C CA . GLU D 2 48 ? -19.743 -18.462 37.451 1.00 67.71 497 GLU D CA 1
ATOM 6409 C C . GLU D 2 48 ? -20.890 -17.454 37.280 1.00 66.64 497 GLU D C 1
ATOM 6410 O O . GLU D 2 48 ? -20.965 -16.765 36.257 1.00 69.37 497 GLU D O 1
ATOM 6416 N N . GLU D 2 49 ? -21.767 -17.357 38.284 1.00 58.57 498 GLU D N 1
ATOM 6417 C CA . GLU D 2 49 ? -22.926 -16.467 38.205 1.00 56.71 498 GLU D CA 1
ATOM 6418 C C . GLU D 2 49 ? -22.531 -15.035 37.944 1.00 57.21 498 GLU D C 1
ATOM 6419 O O . GLU D 2 49 ? -23.185 -14.346 37.151 1.00 51.96 498 GLU D O 1
ATOM 6425 N N . LEU D 2 50 ? -21.472 -14.577 38.619 1.00 53.06 499 LEU D N 1
ATOM 6426 C CA . LEU D 2 50 ? -20.994 -13.206 38.431 1.00 53.24 499 LEU D CA 1
ATOM 6427 C C . LEU D 2 50 ? -20.102 -12.975 37.191 1.00 55.70 499 LEU D C 1
ATOM 6428 O O . LEU D 2 50 ? -19.704 -11.817 36.910 1.00 54.38 499 LEU D O 1
ATOM 6433 N N . ALA D 2 51 ? -19.807 -14.045 36.449 1.00 56.13 500 ALA D N 1
ATOM 6434 C CA . ALA D 2 51 ? -18.950 -13.958 35.257 1.00 59.20 500 ALA D CA 1
ATOM 6435 C C . ALA D 2 51 ? -19.464 -12.887 34.304 1.00 63.05 500 ALA D C 1
ATOM 6436 O O . ALA D 2 51 ? -18.698 -12.063 33.772 1.00 57.60 500 ALA D O 1
ATOM 6438 N N . SER D 2 52 ? -20.782 -12.900 34.133 1.00 68.89 501 SER D N 1
ATOM 6439 C CA . SER D 2 52 ? -21.489 -11.960 33.276 1.00 69.22 501 SER D CA 1
ATOM 6440 C C . SER D 2 52 ? -21.563 -10.528 33.807 1.00 72.07 501 SER D C 1
ATOM 6441 O O . SER D 2 52 ? -22.176 -9.690 33.159 1.00 77.87 501 SER D O 1
ATOM 6444 N N . SER D 2 53 ? -20.964 -10.225 34.962 1.00 70.85 502 SER D N 1
ATOM 6445 C CA . SER D 2 53 ? -21.005 -8.855 35.496 1.00 65.40 502 SER D CA 1
ATOM 6446 C C . SER D 2 53 ? -20.725 -7.834 34.415 1.00 63.93 502 SER D C 1
ATOM 6447 O O . SER D 2 53 ? -19.812 -8.027 33.610 1.00 63.51 502 SER D O 1
ATOM 6450 N N . ASP D 2 54 ? -21.510 -6.761 34.384 1.00 63.48 503 ASP D N 1
ATOM 6451 C CA . ASP D 2 54 ? -21.187 -5.636 33.523 1.00 66.26 503 ASP D CA 1
ATOM 6452 C C . ASP D 2 54 ? -20.018 -4.944 34.187 1.00 64.46 503 ASP D C 1
ATOM 6453 O O . ASP D 2 54 ? -20.019 -4.761 35.391 1.00 66.04 503 ASP D O 1
ATOM 6458 N N . PRO D 2 55 ? -19.010 -4.570 33.410 1.00 67.62 504 PRO D N 1
ATOM 6459 C CA . PRO D 2 55 ? -17.875 -3.884 34.011 1.00 69.58 504 PRO D CA 1
ATOM 6460 C C . PRO D 2 55 ? -18.171 -2.421 34.342 1.00 71.69 504 PRO D C 1
ATOM 6461 O O . PRO D 2 55 ? -17.561 -1.857 35.257 1.00 72.42 504 PRO D O 1
ATOM 6465 N N . LYS D 2 56 ? -19.085 -1.802 33.605 1.00 70.40 505 LYS D N 1
ATOM 6466 C CA . LYS D 2 56 ? -19.316 -0.375 33.771 1.00 72.91 505 LYS D CA 1
ATOM 6467 C C . LYS D 2 56 ? -20.308 -0.157 34.904 1.00 59.88 505 LYS D C 1
ATOM 6468 O O . LYS D 2 56 ? -20.219 0.827 35.634 1.00 58.45 505 LYS D O 1
ATOM 6474 N N . LEU D 2 57 ? -21.239 -1.088 35.053 1.00 53.67 506 LEU D N 1
ATOM 6475 C CA . LEU D 2 57 ? -22.213 -1.011 36.113 1.00 48.58 506 LEU D CA 1
ATOM 6476 C C . LEU D 2 57 ? -21.562 -1.334 37.429 1.00 46.34 506 LEU D C 1
ATOM 6477 O O . LEU D 2 57 ? -22.085 -0.970 38.453 1.00 45.97 506 LEU D O 1
ATOM 6482 N N . ALA D 2 58 ? -20.447 -2.052 37.422 1.00 46.19 507 ALA D N 1
ATOM 6483 C CA . ALA D 2 58 ? -19.760 -2.345 38.696 1.00 44.93 507 ALA D CA 1
ATOM 6484 C C . ALA D 2 58 ? -19.139 -1.113 39.324 1.00 38.33 507 ALA D C 1
ATOM 6485 O O . ALA D 2 58 ? -18.952 -1.074 40.522 1.00 40.80 507 ALA D O 1
ATOM 6487 N N . LEU D 2 59 ? -18.861 -0.102 38.513 1.00 40.63 508 LEU D N 1
ATOM 6488 C CA . LEU D 2 59 ? -18.413 1.204 39.000 1.00 45.19 508 LEU D CA 1
ATOM 6489 C C . LEU D 2 59 ? -19.468 1.939 39.807 1.00 44.10 508 LEU D C 1
ATOM 6490 O O . LEU D 2 59 ? -19.912 3.020 39.427 1.00 47.50 508 LEU D O 1
ATOM 6495 N N . THR D 2 60 ? -19.804 1.390 40.965 1.00 42.79 509 THR D N 1
ATOM 6496 C CA . THR D 2 60 ? -20.857 1.945 41.799 1.00 44.89 509 THR D CA 1
ATOM 6497 C C . THR D 2 60 ? -20.350 3.043 42.719 1.00 45.26 509 THR D C 1
ATOM 6498 O O . THR D 2 60 ? -21.129 3.864 43.168 1.00 48.73 509 THR D O 1
ATOM 6502 N N . GLY D 2 61 ? -19.061 3.014 43.067 1.00 44.07 510 GLY D N 1
ATOM 6503 C CA . GLY D 2 61 ? -18.475 3.985 44.003 1.00 38.18 510 GLY D CA 1
ATOM 6504 C C . GLY D 2 61 ? -18.701 3.590 45.440 1.00 39.41 510 GLY D C 1
ATOM 6505 O O . GLY D 2 61 ? -18.461 4.368 46.367 1.00 41.11 510 GLY D O 1
ATOM 6506 N N . VAL D 2 62 ? -19.172 2.375 45.659 1.00 40.05 511 VAL D N 1
ATOM 6507 C CA . VAL D 2 62 ? -19.292 1.879 47.014 1.00 43.94 511 VAL D CA 1
ATOM 6508 C C . VAL D 2 62 ? -18.944 0.386 47.050 1.00 41.74 511 VAL D C 1
ATOM 6509 O O . VAL D 2 62 ? -19.359 -0.379 46.211 1.00 37.68 511 VAL D O 1
ATOM 6513 N N . PRO D 2 63 ? -18.161 -0.018 48.039 1.00 39.81 512 PRO D N 1
ATOM 6514 C CA . PRO D 2 63 ? -17.714 -1.399 48.073 1.00 42.66 512 PRO D CA 1
ATOM 6515 C C . PRO D 2 63 ? -18.868 -2.415 48.273 1.00 43.52 512 PRO D C 1
ATOM 6516 O O . PRO D 2 63 ? -19.842 -2.138 48.972 1.00 41.78 512 PRO D O 1
ATOM 6520 N N . ILE D 2 64 ? -18.750 -3.570 47.636 1.00 40.53 513 ILE D N 1
ATOM 6521 C CA . ILE D 2 64 ? -19.679 -4.658 47.840 1.00 42.95 513 ILE D CA 1
ATOM 6522 C C . ILE D 2 64 ? -19.639 -5.188 49.273 1.00 39.08 513 ILE D C 1
ATOM 6523 O O . ILE D 2 64 ? -20.662 -5.555 49.825 1.00 43.69 513 ILE D O 1
ATOM 6528 N N . VAL D 2 65 ? -18.456 -5.262 49.857 1.00 37.73 514 VAL D N 1
ATOM 6529 C CA . VAL D 2 65 ? -18.280 -5.775 51.209 1.00 37.42 514 VAL D CA 1
ATOM 6530 C C . VAL D 2 65 ? -18.231 -4.612 52.197 1.00 38.89 514 VAL D C 1
ATOM 6531 O O . VAL D 2 65 ? -17.393 -3.722 52.102 1.00 41.44 514 VAL D O 1
ATOM 6535 N N . GLN D 2 66 ? -19.153 -4.618 53.142 1.00 39.26 515 GLN D N 1
ATOM 6536 C CA . GLN D 2 66 ? -19.352 -3.495 54.059 1.00 42.70 515 GLN D CA 1
ATOM 6537 C C . GLN D 2 66 ? -20.115 -4.107 55.232 1.00 39.53 515 GLN D C 1
ATOM 6538 O O . GLN D 2 66 ? -20.855 -5.070 55.048 1.00 37.68 515 GLN D O 1
ATOM 6544 N N . TRP D 2 67 ? -19.913 -3.590 56.437 1.00 40.22 516 TRP D N 1
ATOM 6545 C CA . TRP D 2 67 ? -20.725 -4.023 57.555 1.00 42.42 516 TRP D CA 1
ATOM 6546 C C . TRP D 2 67 ? -22.068 -3.287 57.487 1.00 44.00 516 TRP D C 1
ATOM 6547 O O . TRP D 2 67 ? -22.103 -2.120 57.118 1.00 44.87 516 TRP D O 1
ATOM 6558 N N . PRO D 2 68 ? -23.174 -3.973 57.840 1.00 47.21 517 PRO D N 1
ATOM 6559 C CA . PRO D 2 68 ? -24.558 -3.490 57.681 1.00 49.31 517 PRO D CA 1
ATOM 6560 C C . PRO D 2 68 ? -24.747 -1.993 57.955 1.00 49.43 517 PRO D C 1
ATOM 6561 O O . PRO D 2 68 ? -24.261 -1.509 58.974 1.00 46.56 517 PRO D O 1
ATOM 6565 N N . ALA E 3 1 ? -12.305 -11.750 -9.374 1.00 57.53 29 ALA E N 1
ATOM 6566 C CA . ALA E 3 1 ? -12.191 -12.795 -8.308 1.00 60.99 29 ALA E CA 1
ATOM 6567 C C . ALA E 3 1 ? -10.737 -13.217 -7.970 1.00 56.14 29 ALA E C 1
ATOM 6568 O O . ALA E 3 1 ? -10.559 -14.242 -7.329 1.00 52.41 29 ALA E O 1
ATOM 6570 N N . PRO E 3 2 ? -9.700 -12.446 -8.401 1.00 53.59 30 PRO E N 1
ATOM 6571 C CA . PRO E 3 2 ? -8.408 -12.738 -7.748 1.00 48.92 30 PRO E CA 1
ATOM 6572 C C . PRO E 3 2 ? -8.465 -12.420 -6.247 1.00 45.81 30 PRO E C 1
ATOM 6573 O O . PRO E 3 2 ? -8.933 -11.340 -5.858 1.00 50.21 30 PRO E O 1
ATOM 6577 N N . ALA E 3 3 ? -8.029 -13.354 -5.410 1.00 38.40 31 ALA E N 1
ATOM 6578 C CA . ALA E 3 3 ? -8.051 -13.145 -3.971 1.00 39.57 31 ALA E CA 1
ATOM 6579 C C . ALA E 3 3 ? -7.067 -12.043 -3.627 1.00 38.76 31 ALA E C 1
ATOM 6580 O O . ALA E 3 3 ? -6.039 -11.884 -4.302 1.00 38.71 31 ALA E O 1
ATOM 6582 N N . THR E 3 4 ? -7.394 -11.284 -2.585 1.00 39.93 32 THR E N 1
ATOM 6583 C CA . THR E 3 4 ? -6.548 -10.223 -2.083 1.00 37.15 32 THR E CA 1
ATOM 6584 C C . THR E 3 4 ? -6.204 -10.447 -0.622 1.00 40.42 32 THR E C 1
ATOM 6585 O O . THR E 3 4 ? -6.839 -11.228 0.087 1.00 41.50 32 THR E O 1
ATOM 6589 N N . GLY E 3 5 ? -5.196 -9.714 -0.175 1.00 38.09 33 GLY E N 1
ATOM 6590 C CA . GLY E 3 5 ? -4.801 -9.731 1.212 1.00 39.53 33 GLY E CA 1
ATOM 6591 C C . GLY E 3 5 ? -4.325 -8.345 1.605 1.00 39.53 33 GLY E C 1
ATOM 6592 O O . GLY E 3 5 ? -3.870 -7.553 0.751 1.00 37.78 33 GLY E O 1
ATOM 6593 N N . GLY E 3 6 ? -4.434 -8.060 2.894 1.00 37.32 34 GLY E N 1
ATOM 6594 C CA . GLY E 3 6 ? -3.930 -6.815 3.440 1.00 37.38 34 GLY E CA 1
ATOM 6595 C C . GLY E 3 6 ? -4.994 -5.769 3.333 1.00 39.56 34 GLY E C 1
ATOM 6596 O O . GLY E 3 6 ? -4.689 -4.597 3.124 1.00 38.62 34 GLY E O 1
ATOM 6597 N N . VAL E 3 7 ? -6.248 -6.203 3.495 1.00 39.09 35 VAL E N 1
ATOM 6598 C CA . VAL E 3 7 ? -7.387 -5.340 3.300 1.00 43.68 35 VAL E CA 1
ATOM 6599 C C . VAL E 3 7 ? -7.777 -4.845 4.690 1.00 46.91 35 VAL E C 1
ATOM 6600 O O . VAL E 3 7 ? -8.087 -5.643 5.583 1.00 48.95 35 VAL E O 1
ATOM 6614 N N . LYS E 3 9 ? -10.125 -3.267 7.357 1.00 61.42 37 LYS E N 1
ATOM 6615 C CA . LYS E 3 9 ? -11.591 -3.239 7.606 1.00 66.12 37 LYS E CA 1
ATOM 6616 C C . LYS E 3 9 ? -11.991 -4.020 8.893 1.00 67.86 37 LYS E C 1
ATOM 6617 O O . LYS E 3 9 ? -11.535 -5.154 9.095 1.00 58.82 37 LYS E O 1
ATOM 6623 N N . PRO E 3 10 ? -12.860 -3.422 9.746 1.00 72.34 38 PRO E N 1
ATOM 6624 C CA . PRO E 3 10 ? -13.506 -4.158 10.865 1.00 73.84 38 PRO E CA 1
ATOM 6625 C C . PRO E 3 10 ? -14.666 -5.095 10.456 1.00 66.93 38 PRO E C 1
ATOM 6626 O O . PRO E 3 10 ? -14.588 -5.787 9.443 1.00 56.69 38 PRO E O 1
ATOM 6630 N N . PRO F 3 2 ? 11.240 -12.814 72.631 1.00 110.37 30 PRO F N 1
ATOM 6631 C CA . PRO F 3 2 ? 9.865 -12.317 72.801 1.00 113.20 30 PRO F CA 1
ATOM 6632 C C . PRO F 3 2 ? 9.200 -11.956 71.453 1.00 109.95 30 PRO F C 1
ATOM 6633 O O . PRO F 3 2 ? 9.322 -10.822 70.974 1.00 105.42 30 PRO F O 1
ATOM 6637 N N . ALA F 3 3 ? 8.490 -12.922 70.869 1.00 100.97 31 ALA F N 1
ATOM 6638 C CA . ALA F 3 3 ? 8.111 -12.891 69.440 1.00 100.68 31 ALA F CA 1
ATOM 6639 C C . ALA F 3 3 ? 7.134 -11.760 69.002 1.00 99.69 31 ALA F C 1
ATOM 6640 O O . ALA F 3 3 ? 6.212 -11.402 69.742 1.00 97.96 31 ALA F O 1
ATOM 6642 N N . THR F 3 4 ? 7.358 -11.213 67.798 1.00 96.62 32 THR F N 1
ATOM 6643 C CA . THR F 3 4 ? 6.491 -10.171 67.185 1.00 93.92 32 THR F CA 1
ATOM 6644 C C . THR F 3 4 ? 6.046 -10.536 65.745 1.00 90.61 32 THR F C 1
ATOM 6645 O O . THR F 3 4 ? 6.459 -11.562 65.193 1.00 83.65 32 THR F O 1
ATOM 6649 N N . GLY F 3 5 ? 5.189 -9.688 65.165 1.00 86.64 33 GLY F N 1
ATOM 6650 C CA . GLY F 3 5 ? 4.721 -9.824 63.777 1.00 81.85 33 GLY F CA 1
ATOM 6651 C C . GLY F 3 5 ? 4.400 -8.472 63.144 1.00 81.38 33 GLY F C 1
ATOM 6652 O O . GLY F 3 5 ? 3.925 -7.553 63.817 1.00 76.14 33 GLY F O 1
ATOM 6653 N N . GLY F 3 6 ? 4.656 -8.343 61.844 1.00 81.76 34 GLY F N 1
ATOM 6654 C CA . GLY F 3 6 ? 4.383 -7.090 61.133 1.00 85.08 34 GLY F CA 1
ATOM 6655 C C . GLY F 3 6 ? 5.442 -6.024 61.377 1.00 86.35 34 GLY F C 1
ATOM 6656 O O . GLY F 3 6 ? 5.136 -4.866 61.747 1.00 76.79 34 GLY F O 1
ATOM 6657 N N . VAL F 3 7 ? 6.691 -6.434 61.163 1.00 85.82 35 VAL F N 1
ATOM 6658 C CA . VAL F 3 7 ? 7.849 -5.561 61.290 1.00 87.32 35 VAL F CA 1
ATOM 6659 C C . VAL F 3 7 ? 8.368 -5.235 59.879 1.00 91.04 35 VAL F C 1
ATOM 6660 O O . VAL F 3 7 ? 8.234 -6.055 58.941 1.00 82.34 35 VAL F O 1
#

Solvent-accessible surface area: 34783 Å² total

InterPro domains:
  IPR001810 F-box domain [PF12937] (895-934)
  IPR001965 Zinc finger, PHD-type [SM00249] (619-676)
  IPR002857 Zinc finger, CXXC-type [PF02008] (565-609)
  IPR002857 Zinc finger, CXXC-type [PS51058] (564-610)
  IPR003347 JmjC domain [PS51184] (148-316)
  IPR003347 JmjC domain [SM00558] (148-316)
  IPR006553 Leucine-rich repeat, cysteine-containing subtype [SM00367] (999-1024)
  IPR006553 Leucine-rich repeat, cysteine-containing subtype [SM00367] (1062-1090)
  IPR006553 Leucine-rich repeat, cysteine-containing subtype [SM00367] (1094-1117)
  IPR011011 Zinc finger, FYVE/PHD-type [SSF57903] (613-678)
  IPR013083 Zinc finger, RING/FYVE/PHD-type [G3DSA:3.30.40.10] (606-681)
  IPR019786 Zinc finger, PHD-type, conserved site [PS01359] (620-675)
  IPR019787 Zinc finger, PHD-finger [PF16866] (614-676)
  IPR019787 Zinc finger, PHD-finger [PS50016] (617-678)
  IPR032675 Leucine-rich repeat domain superfamily [G3DSA:3.80.10.10] (890-1160)
  IPR041070 Jumonji, helical domain [PF17811] (304-342)
  IPR050690 JHDM1 Histone Demethylase [PTHR23123] (13-1148)

Secondary structure (DSSP, 8-state):
--S-HHHHHH-S--B---PEE--GGG-SHHHHHHHTT-S-EEESS-TTS--B---TT--HHHHHHHH-SS-EEEEEETTTTEEEEEEHHHHHHHHHS-TTT--S-EEEEEEE-TTSGGGGG-B--HHHHHH-HHHHHS-HHHHHH----S-BGGG-SS---S-EEEEE-TT-EEEEE--GGG-EEEEEEEES-EEEEEE---HHHHHHHHHHHHH--TTT--GGGSSS--EEEEE-TT-EEEEPTT-EEEEE-SS-EEEEEEEE--TT-HHHHHHHHHHHHHTT--GGGS-TTHHHHHHHHHHHHHHHHH----B-HHHHHHHHHHHT-/-----HHHHHHHHHHHHHHHTS-HHHH---TTBS-HHHHHHHHHHHHHHHHT--TTTT--SS-S----/--S-HHHHHH-S--B---PEE--GGG-SHHHHHHHTT-S-EEESS-TTS--B---TT--HHHHHHHH-TT-EEEEEEGGGT--EEEEHHHHHHHHHS-TTT-SS-EEEEEEE-TTSTTGGG-B--HHHHHH-HHHHHS-HHHHHH----S-BGGG-SS---S-EEEEE-TT-EEEEE--GGG-EEEEEEEES-EEEEEE---HHHHHHHHHHHHT-TTSS--GGGGSS--EEEEE-TT-EEEE-TT-EEEEE-SS-EEEEEEEE--TTSHHHHHHHHHHHHHTT--GGGS-TTHHHHHHHHHHHHHHHHH----B-HHHHHHHHHHHH-/-----HHHHHHHHHHHHHHHTS-GGG----TTBS-HHHHHHHHHHHHHHHHT--TTTT--SS-S----/---B-----/--B---

B-factor: mean 44.5, std 12.24, range [25.41, 113.2]

Radius of gyration: 30.23 Å; Cα contacts (8 Å, |Δi|>4): 1580; chains: 6; bounding box: 58×50×92 Å

GO terms:
  GO:0000785 chromatin (C, IDA)
  GO:0005694 chromosome (C, EXP)
  GO:0045322 unmethylated CpG binding (F, IDA)
  GO:0001701 in utero embryonic development (P, IMP)
  GO:0001843 neural tube closure (P, IMP)
  GO:0001947 heart looping (P, IMP)
  GO:0035264 multicellular organism growth (P, IMP)
  GO:0043066 negative regulation of apoptotic process (P, IMP)
  GO:0010628 positive regulation of gene expression (P, IMP)
  GO:0010629 negative regulation of gene expression (P, IMP)
  GO:0030182 neuron differentiation (P, IMP)
  GO:0060563 neuroepithelial cell differentiation (P, IMP)
  GO:0045815 transcription initiation-coupled chromatin remodeling (P, IMP)

Foldseek 3Di:
DADDVVVVVPDCQQPDDQEDEDDLLVLAVVVCVVPLQQTKYKYLACPNFPKFADDLVDDLVNVCVQQHQADKAWKAQQVVRDIDIDGSVVVRVLLPPDPVPNPGFMWGWAQQAPQTPRVVRIDGGPRCCVFFLQNQFQQVVLVVPQRDRGPDPVSDSTFRWFKTKIWGAAWHKNAKDFAALQWKKKKAWSDAKKKKKKDHQDVVLVVVVLVLLLVVCNVNDRSSVVDDHMHIDMGHHNMMMMGGGPIIMMMHGRHTTMMMMGTGDGDSPNVSSNVRNVSCVVSVPDPVRHGPCVVVSVVSVVQSVCCVVVVDGPDDPVSVVVSVVVVVD/DAAAAPVVLVVLVVVLVVLVPDDPVVNCPDDPDDDNVVVSVVSVVVSVVNVPGDNVRNPPVDDPDDDD/DADDVVCVVPDDLQADDQEDEDALQCLAVVNCVVPVPQTKYKDQACPNFPKAAPDLPQALVNVCVQQDQADKFWKQQQVVSPIDIDGSVVVSVLLPPPPVPRPTFIWGWAQQFPQTSCVVRIDGGPRCCVFFLQNQQPLVVQVVPQRDRGPPPVRRSGFSFFKTKIWGAAWHKFAWDFAFLLWKKKKAFSAAKKKKKKDRQDVVLVVLVLVCLLVVCRVPDRSCVVDDHIHIDMDHHNMMIIGGGPIIMMMHGRHGTIMMMGTGDGDSPVVSSVVVNVSCVVSVPDPVRHGPCSVVSVVSVVQVVCCVVPVDGDDDPVSVVSVVVVVVD/DAAAAVVVLVVLVVVLVVLVPDPPVPSCDDPVDDDPVVVSVVSVVVSVVNVPHDNVRNPPVDDPDDDD/DPDDDPDPD/DDDDDD

Sequence (809 aa):
RTFDLEEKLQTNKYNANFVTFMEGKDFNVEYIQRGGLRDPLIFKNSDGLGIKMPDPDFTVNDVKMCVGSRRMVDVMDVNTQKGIEMTMAQWTRYYETPEEEREKLYNVISLEFSHTRLENMVQRPSTVDFIDWVDNMWPRHLKESQTESTNAILEMQYPKVQKYCLMSVRGCYTDFHVDFGGTSVWYHIHQGGKVFWLIPPTAHNLELYENWLLSGKQGDIFLGDRVSDCQRIELKQGYTFVIPSGWIHAVYTPTDTLVFGGNFLHSFNIPMQLKIYSIEDDRTRVPNKFRYPFYYEMCWYVLERYVYCITNRSHLTKDFQKESLSMDMEQVHLTHHFELEGLRCLVDKLESLPLHKKCVPTGIEDEDALIADVKILLEELASSDPKLALTGVPIVQWPRTFDLEEKLQTNKYNANFVTFMEGKDFNVEYIQRGGLRDPLIFKNSDGLGIKMPDPDFTVNDVKMCVGSRRMVDVMDVNTQKGIEMTMAQWTRYYETPEEEREKLYNVISLEFSHTRLENMVQRPSTVDFIDWVDNMWPRHLKESQTESTNAILEMQYPKVQKYCLMSVRGCYTDFHVDFGGTSVWYHIHQGGKVFWLIPPTAHNLELYENWLLSGKQGDIFLGDRVSDCQRIELKQGYTFVIPSGWIHAVYTPTDTLVFGGNFLHSFNIPMQLKIYSIEDRTRVPNKFRYPFYYEMCWYVLERYVYCITNRSHLTKDFQKESSLSMDMEQVHLTHFELEGLRCCLVDKLESLPLHKKCVPTGIEDEDALIADVKILLEELASSDPKLALTGVPIVQWPAPATGGVKPPATGGV